Protein AF-A0A351GFR6-F1 (afdb_monomer_lite)

pLDDT: mean 78.94, std 19.72, range [22.06, 98.56]

Secondary structure (DSSP, 8-state):
--------------SS--------------------------------GGGGSS-S------HHHHHHHHHHHHHHHHHHHHTTPPPPHHHHHHHHHHHHH-HHHHHHHHHHHHHHTT-PPPPGGG--SGGGS----HHHHHHHSTTS-SSPPPP-TTHHHHHHHHHHHHHTTSEEEET--TT-TT-HHHHHHHHTT-EETTTTEE-HHHHHHHHHHHHHHHHHHHTSSP------TT-----TT-------TTTS-S---EETTTTHHHHHHHHHHHHHHHHHHHTTS-TT--PPPPHHHHHHHHHHHHHHHHHHHSEETTEE-EEEEE-TTS-EEEEE-HHHHHHHHHTHHHHHHHS-----PPBSSTTPPP-HHHHHH--SBSSSS-PPP--HHHHHHHHHHTT--EEE-HHHHHHHHHHHHHHHTT-S-TTSHHHHHTT-SHHHHHHHHHHHHHHHSS--HHHHHHHHHHHHHHHHHHHHHHHHHHHH-SSEEB--EEE-TTT--EEES-SSS-TTT-HHHHHHEE-SS-EEEESSSHHHHHHHHHHHHHHHHHHSTT-TTB-HHHHHHHHHHHHHHHHHHHHHHHHHHHTS-HHHHHHHHHHHHTT--TTSTTSPPPP---TTS-HHHHHHHHHTGGGHHHHHHHHHHHHHHHHHHHHHHHHHHTTSS-S--EEEE--EEEEEETTHHHHHHHHHTT-HHHHHHTTSS-S-TTBSSGGG--HHHHHHHHHHHHGGG-BTTB-THHHHHHHHHHHHHHT-HHHHHHHHHHHHTT--GGGHHHHHHHHHHHHHHHHHHTT-S--HHHHHHHHH-SS-S-HHHHHHHHHHHHHHHHHHHHS-HHHHHHHHHHHHHHHHHHHTT---EEE-TTS-EEE--EEEEEEEEEEEEEEEEETTEEEEEEEEEEEEEEETT--EEETTEEETTHHHHHHTTHHHHHHHHHHHHHHHTSHHHHHHHHHHTTT---EEEETTEEEEETTTHHHHHHHHHHHHHHHHHH--HHHHHHHHHHHHHHHHHHHTSS--TTPBPPHHHHHHHHHHH--EEETTEEE-HHHHHHHHHHS---SB-TTS-B----HHHHHHHHHHHHHHHHTT-BTTB--SS-BHHHHHHHHHHHHHHH-HHHHHHHHHHHHHHHHHHHHHHHHHHHHTTS----SEEE-

Foldseek 3Di:
DDDDDDDDDDDDDDPPDPDDDDDDDDDDDDDDDDDDDDDDDDDDDDDDDPVPPPDDDDDPDDPVVLVVLLVVLVVVVVVCVVVVHDRDPVSVVSVVVVCVVCVPVVVQVVLLVVQQVVPFQAFLVPFDLLNLLFQDQVVLVCPLCVPDDDPDDQDLLCLQVLLVLLLVCQLVVQWAFPPLAPPDPDFLVNVLCVVLVQADNVSSHGDSLLSSLLLLLLLLVCLCQFADDAQDDPPPQPPPPPDPVPDDDDDHPQFQDDTHKDFLQPCQQVSLQSSSLSSQLVVCVVVVHRSLPGDGDDSVSSLVSSSVSNVSSCQSPCDDPNHGAKDWDQDPQRIIIIGGTPSNNSSSVSSVSVSSSSVHDDFQAFRQDAQRDDDGPLPVVFDQEPAPLDDKPLCPLVVQLLSLQLRAWKAQALLLLLLLLQQLLCVSLVVDDQCDLSVLQLVLHPLQLLLLCLLQCLVPVHRDPVSNVVSVVVSVVSNSLSLSQNLLCLQRNPHIGGFGWHAYLFFRFIFTSGDSAGLQPDVSSVRRIFGPFFQKQWPPDPLNVLLVLLLLLQLLQQAFPPLQFWDSVLSNVRCVVCLVVLLVLLVLLVVQSVVDDSVLSNLQSVCSSSSPHSPPPPRRDRDHGDPPHDPVLSVVLSVCRNCSSLNNVSSNLSNQVVVQQVVLVVCVVVVNDVSIGMGTHRRKAKWFFQLQLQLLLCLLQLNPLQCQLLQLDDDAQTGSHPPPHHLLNQLLVLLLVLCVVFFVPDDDPLRVLLNVLSNVLSPPSVLSSVLLSVVSLPDDLVVSLSVSSSVLSSVVSVCVVVVNPDDSLVVSLVVCPPPHPCSSSVSSVRSSQSSVLSSCVSHDLLSLLVLLLLLLLLLLQQLLQHFQWFAALSRIINTQWHKAWLDKDWADWIWMDHPNDTDIDTSIHTDIDTGCQHWDQDPSDTAGSVSNNSSRRNNRSLNLLSQLSSQCSRDPNVVVQCVLQVNNFHWDDNSNMIMGRSSRSVSSQVSSLVSSSCSSLPDHSLVRSLVSSVVSVVSSCVVCPPPDQAAFDRCSSCVNVLLQLAWDQDPNDTASVSQLVSCVSNASDDQADPVSGGDPDDVLSVVLRVQLQVQLVVQPAHSVDGPPTDGNNNSVSNSVSSCVSRVSNVSSVVSCVSSSVSSVVSVVSSVVCVVVVNDDRRSGRHD

Structure (mmCIF, N/CA/C/O backbone):
data_AF-A0A351GFR6-F1
#
_entry.id   AF-A0A351GFR6-F1
#
loop_
_atom_site.group_PDB
_atom_site.id
_atom_site.type_symbol
_atom_site.label_atom_id
_atom_site.label_alt_id
_atom_site.label_comp_id
_atom_site.label_asym_id
_atom_site.label_entity_id
_atom_site.label_seq_id
_atom_site.pdbx_PDB_ins_code
_atom_site.Cartn_x
_atom_site.Cartn_y
_atom_site.Cartn_z
_atom_site.occupancy
_atom_site.B_iso_or_equiv
_atom_site.auth_seq_id
_atom_site.auth_comp_id
_atom_site.auth_asym_id
_atom_site.auth_atom_id
_atom_site.pdbx_PDB_model_num
ATOM 1 N N . MET A 1 1 ? 63.821 -20.731 13.788 1.00 27.03 1 MET A N 1
ATOM 2 C CA . MET A 1 1 ? 64.557 -21.777 14.529 1.00 27.03 1 MET A CA 1
ATOM 3 C C . MET A 1 1 ? 63.625 -22.366 15.574 1.00 27.03 1 MET A C 1
ATOM 5 O O . MET A 1 1 ? 63.010 -21.588 16.282 1.00 27.03 1 MET A O 1
ATOM 9 N N . ALA A 1 2 ? 63.488 -23.696 15.544 1.00 25.08 2 ALA A N 1
ATOM 10 C CA . ALA A 1 2 ? 63.310 -24.674 16.630 1.00 25.08 2 ALA A CA 1
ATOM 11 C C . ALA A 1 2 ? 62.844 -24.223 18.042 1.00 25.08 2 ALA A C 1
ATOM 13 O O . ALA A 1 2 ? 63.305 -23.197 18.513 1.00 25.08 2 ALA A O 1
ATOM 14 N N . VAL A 1 3 ? 62.082 -24.958 18.874 1.00 29.48 3 VAL A N 1
ATOM 15 C CA . VAL A 1 3 ? 61.573 -26.359 18.994 1.00 29.48 3 VAL A CA 1
ATOM 16 C C . VAL A 1 3 ? 60.769 -26.355 20.346 1.00 29.48 3 VAL A C 1
ATOM 18 O O . VAL A 1 3 ? 61.072 -25.521 21.193 1.00 29.48 3 VAL A O 1
ATOM 21 N N . ILE A 1 4 ? 59.660 -27.085 20.587 1.00 30.00 4 ILE A N 1
ATOM 22 C CA . ILE A 1 4 ? 59.556 -28.342 21.391 1.00 30.00 4 ILE A CA 1
ATOM 23 C C . ILE A 1 4 ? 58.067 -28.686 21.699 1.00 30.00 4 ILE A C 1
ATOM 25 O O . ILE A 1 4 ? 57.382 -27.853 22.276 1.00 30.00 4 ILE A O 1
ATOM 29 N N . ARG A 1 5 ? 57.674 -29.941 21.364 1.00 25.50 5 ARG A N 1
ATOM 30 C CA . ARG A 1 5 ? 56.804 -30.984 22.020 1.00 25.50 5 ARG A CA 1
ATOM 31 C C . ARG A 1 5 ? 55.472 -30.581 22.705 1.00 25.50 5 ARG A C 1
ATOM 33 O O . ARG A 1 5 ? 55.435 -29.613 23.435 1.00 25.50 5 ARG A O 1
ATOM 40 N N . GLY A 1 6 ? 54.374 -31.348 22.670 1.00 23.73 6 GLY A N 1
ATOM 41 C CA . GLY A 1 6 ? 54.068 -32.695 22.166 1.00 23.73 6 GLY A CA 1
ATOM 42 C C . GLY A 1 6 ? 52.903 -33.337 22.963 1.00 23.73 6 GLY A C 1
ATOM 43 O O . GLY A 1 6 ? 52.778 -33.070 24.152 1.00 23.73 6 GLY A O 1
ATOM 44 N N . ALA A 1 7 ? 52.156 -34.236 22.299 1.00 26.98 7 ALA A N 1
ATOM 45 C CA . ALA A 1 7 ? 51.243 -35.293 22.801 1.00 26.98 7 ALA A CA 1
ATOM 46 C C . ALA A 1 7 ? 49.712 -35.021 22.984 1.00 26.98 7 ALA A C 1
ATOM 48 O O . ALA A 1 7 ? 49.328 -33.898 23.295 1.00 26.98 7 ALA A O 1
ATOM 49 N N . PRO A 1 8 ? 48.842 -36.045 22.740 1.00 43.56 8 PRO A N 1
ATOM 50 C CA . PRO A 1 8 ? 47.523 -35.883 22.087 1.00 43.56 8 PRO A CA 1
ATOM 51 C C . PRO A 1 8 ? 46.312 -36.565 22.790 1.00 43.56 8 PRO A C 1
ATOM 53 O O . PRO A 1 8 ? 46.495 -37.432 23.642 1.00 43.56 8 PRO A O 1
ATOM 56 N N . SER A 1 9 ? 45.065 -36.281 22.362 1.00 26.84 9 SER A N 1
ATOM 57 C CA . SER A 1 9 ? 43.891 -37.128 22.687 1.00 26.84 9 SER A CA 1
ATOM 58 C C . SER A 1 9 ? 42.699 -37.011 21.707 1.00 26.84 9 SER A C 1
ATOM 60 O O . SER A 1 9 ? 42.141 -35.933 21.527 1.00 26.84 9 SER A O 1
ATOM 62 N N . THR A 1 10 ? 42.297 -38.180 21.180 1.00 27.56 10 THR A N 1
ATOM 63 C CA . THR A 1 10 ? 40.928 -38.703 20.901 1.00 27.56 10 THR A CA 1
ATOM 64 C C . THR A 1 10 ? 40.014 -37.972 19.905 1.00 27.56 10 THR A C 1
ATOM 66 O O . THR A 1 10 ? 39.461 -36.933 20.231 1.00 27.56 10 THR A O 1
ATOM 69 N N . THR A 1 11 ? 39.864 -38.396 18.644 1.00 27.16 11 THR A N 1
ATOM 70 C CA . THR A 1 11 ? 39.284 -39.632 18.044 1.00 27.16 11 THR A CA 1
ATOM 71 C C . THR A 1 11 ? 37.789 -39.516 17.736 1.00 27.16 11 THR A C 1
ATOM 73 O O . THR A 1 11 ? 36.912 -39.651 18.581 1.00 27.16 11 THR A O 1
ATOM 76 N N . GLN A 1 12 ? 37.563 -39.342 16.439 1.00 26.22 12 GLN A N 1
ATOM 77 C CA . GLN A 1 12 ? 36.360 -39.548 15.652 1.00 26.22 12 GLN A CA 1
ATOM 78 C C . GLN A 1 12 ? 36.134 -41.067 15.468 1.00 26.22 12 GLN A C 1
ATOM 80 O O . GLN A 1 12 ? 37.020 -41.730 14.929 1.00 26.22 12 GLN A O 1
ATOM 85 N N . LYS A 1 13 ? 34.982 -41.589 15.929 1.00 27.27 13 LYS A N 1
ATOM 86 C CA . LYS A 1 13 ? 34.211 -42.786 15.479 1.00 27.27 13 LYS A CA 1
ATOM 87 C C . LYS A 1 13 ? 33.577 -43.539 16.661 1.00 27.27 13 LYS A C 1
ATOM 89 O O . LYS A 1 13 ? 34.284 -44.264 17.348 1.00 27.27 13 LYS A O 1
ATOM 94 N N . ALA A 1 14 ? 32.251 -43.422 16.819 1.00 23.89 14 ALA A N 1
ATOM 95 C CA . ALA A 1 14 ? 31.359 -44.474 17.346 1.00 23.89 14 ALA A CA 1
ATOM 96 C C . ALA A 1 14 ? 29.872 -44.037 17.313 1.00 23.89 14 ALA A C 1
ATOM 98 O O . ALA A 1 14 ? 29.308 -43.707 18.349 1.00 23.89 14 ALA A O 1
ATOM 99 N N . VAL A 1 15 ? 29.227 -44.023 16.136 1.00 27.48 15 VAL A N 1
ATOM 100 C CA . VAL A 1 15 ? 27.745 -44.154 16.027 1.00 27.48 15 VAL A CA 1
ATOM 101 C C . VAL A 1 15 ? 27.334 -45.195 14.966 1.00 27.48 15 VAL A C 1
ATOM 103 O O . VAL A 1 15 ? 26.169 -45.559 14.867 1.00 27.48 15 VAL A O 1
ATOM 106 N N . GLU A 1 16 ? 28.280 -45.808 14.251 1.00 27.47 16 GLU A N 1
ATOM 107 C CA . GLU A 1 16 ? 28.003 -47.011 13.458 1.00 27.47 16 GLU A CA 1
ATOM 108 C C . GLU A 1 16 ? 28.519 -48.264 14.178 1.00 27.47 16 GLU A C 1
ATOM 110 O O . GLU A 1 16 ? 29.690 -48.333 14.552 1.00 27.47 16 GLU A O 1
ATOM 115 N N . LYS A 1 17 ? 27.615 -49.245 14.309 1.00 27.80 17 LYS A N 1
ATOM 116 C CA . LYS A 1 17 ? 27.708 -50.580 14.934 1.00 27.80 17 LYS A CA 1
ATOM 117 C C . LYS A 1 17 ? 27.419 -50.695 16.439 1.00 27.80 17 LYS A C 1
ATOM 119 O O . LYS A 1 17 ? 28.278 -51.038 17.244 1.00 27.80 17 LYS A O 1
ATOM 124 N N . LEU A 1 18 ? 26.125 -50.629 16.762 1.00 25.00 18 LEU A N 1
ATOM 125 C CA . LEU A 1 18 ? 25.476 -51.658 17.585 1.00 25.00 18 LEU A CA 1
ATOM 126 C C . LEU A 1 18 ? 24.617 -52.536 16.666 1.00 25.00 18 LEU A C 1
ATOM 128 O O . LEU A 1 18 ? 23.409 -52.367 16.573 1.00 25.00 18 LEU A O 1
ATOM 132 N N . GLN A 1 19 ? 25.266 -53.447 15.948 1.00 31.72 19 GLN A N 1
ATOM 133 C CA . GLN A 1 19 ? 24.659 -54.682 15.453 1.00 31.72 19 GLN A CA 1
ATOM 134 C C . GLN A 1 19 ? 25.804 -55.641 15.123 1.00 31.72 19 GLN A C 1
ATOM 136 O O . GLN A 1 19 ? 26.537 -55.396 14.170 1.00 31.72 19 GLN A O 1
ATOM 141 N N . GLU A 1 20 ? 25.981 -56.683 15.942 1.00 28.08 20 GLU A N 1
ATOM 142 C CA . GLU A 1 20 ? 26.493 -57.999 15.521 1.00 28.08 20 GLU A CA 1
ATOM 143 C C . GLU A 1 20 ? 26.429 -59.024 16.673 1.00 28.08 20 GLU A C 1
ATOM 145 O O . GLU A 1 20 ? 27.204 -58.995 17.625 1.00 28.08 20 GLU A O 1
ATOM 150 N N . SER A 1 21 ? 25.453 -59.928 16.590 1.00 26.17 21 SER A N 1
ATOM 151 C CA . SER A 1 21 ? 25.575 -61.401 16.668 1.00 26.17 21 SER A CA 1
ATOM 152 C C . SER A 1 21 ? 24.140 -61.941 16.516 1.00 26.17 21 SER A C 1
ATOM 154 O O . SER A 1 21 ? 23.238 -61.445 17.178 1.00 26.17 21 SER A O 1
ATOM 156 N N . MET A 1 22 ? 23.784 -62.841 15.596 1.00 24.22 22 MET A N 1
ATOM 157 C CA . MET A 1 22 ? 24.448 -64.042 15.064 1.00 24.22 22 MET A CA 1
ATOM 158 C C . MET A 1 22 ? 24.061 -64.212 13.559 1.00 24.22 22 MET A C 1
ATOM 160 O O . MET A 1 22 ? 22.917 -63.938 13.218 1.00 24.22 22 MET A O 1
ATOM 164 N N . VAL A 1 23 ? 24.996 -64.388 12.600 1.00 29.25 23 VAL A N 1
ATOM 165 C CA . VAL A 1 23 ? 25.495 -65.668 11.996 1.00 29.25 23 VAL A CA 1
ATOM 166 C C . VAL A 1 23 ? 24.355 -66.455 11.292 1.00 29.25 23 VAL A C 1
ATOM 168 O O . VAL A 1 23 ? 23.373 -66.752 11.954 1.00 29.25 23 VAL A O 1
ATOM 171 N N . THR A 1 24 ? 24.315 -66.794 9.985 1.00 28.41 24 THR A N 1
ATOM 172 C CA . THR A 1 24 ? 25.293 -67.347 8.995 1.00 28.41 24 THR A CA 1
ATOM 173 C C . THR A 1 24 ? 24.671 -67.276 7.570 1.00 28.41 24 THR A C 1
ATOM 175 O O . THR A 1 24 ? 23.469 -67.470 7.451 1.00 28.41 24 THR A O 1
ATOM 178 N N . ALA A 1 25 ? 25.399 -66.856 6.522 1.00 26.16 25 ALA A N 1
ATOM 179 C CA . ALA A 1 25 ? 26.041 -67.650 5.439 1.00 26.16 25 ALA A CA 1
ATOM 180 C C . ALA A 1 25 ? 25.144 -68.127 4.250 1.00 26.16 25 ALA A C 1
ATOM 182 O O . ALA A 1 25 ? 24.089 -68.714 4.444 1.00 26.16 25 ALA A O 1
ATOM 183 N N . ALA A 1 26 ? 25.630 -67.838 3.030 1.00 23.92 26 ALA A N 1
ATOM 184 C CA . ALA A 1 26 ? 25.068 -67.986 1.663 1.00 23.92 26 ALA A CA 1
ATOM 185 C C . ALA A 1 26 ? 25.191 -69.436 1.083 1.00 23.92 26 ALA A C 1
ATOM 187 O O . ALA A 1 26 ? 25.489 -70.312 1.898 1.00 23.92 26 ALA A O 1
ATOM 188 N N . PRO A 1 27 ? 25.124 -69.759 -0.250 1.00 42.38 27 PRO A N 1
ATOM 189 C CA . PRO A 1 27 ? 24.744 -69.017 -1.485 1.00 42.38 27 PRO A CA 1
ATOM 190 C C . PRO A 1 27 ? 23.954 -69.818 -2.589 1.00 42.38 27 PRO A C 1
ATOM 192 O O . PRO A 1 27 ? 23.803 -71.029 -2.516 1.00 42.38 27 PRO A O 1
ATOM 195 N N . GLU A 1 28 ? 23.509 -69.076 -3.622 1.00 29.95 28 GLU A N 1
ATOM 196 C CA . GLU A 1 28 ? 23.432 -69.329 -5.094 1.00 29.95 28 GLU A CA 1
ATOM 197 C C . GLU A 1 28 ? 22.852 -70.605 -5.783 1.00 29.95 28 GLU A C 1
ATOM 199 O O . GLU A 1 28 ? 23.118 -71.744 -5.415 1.00 29.95 28 GLU A O 1
ATOM 204 N N . VAL A 1 29 ? 22.226 -70.322 -6.950 1.00 25.80 29 VAL A N 1
ATOM 205 C CA . VAL A 1 29 ? 22.269 -70.988 -8.288 1.00 25.80 29 VAL A CA 1
ATOM 206 C C . VAL A 1 29 ? 20.896 -71.416 -8.870 1.00 25.80 29 VAL A C 1
ATOM 208 O O . VAL A 1 29 ? 20.263 -72.362 -8.414 1.00 25.80 29 VAL A O 1
ATOM 211 N N . ASP A 1 30 ? 20.491 -70.719 -9.941 1.00 33.97 30 ASP A N 1
ATOM 212 C CA . ASP A 1 30 ? 19.485 -71.044 -10.988 1.00 33.97 30 ASP A CA 1
ATOM 213 C C . ASP A 1 30 ? 20.115 -72.049 -11.992 1.00 33.97 30 ASP A C 1
ATOM 215 O O . ASP A 1 30 ? 21.321 -71.873 -12.210 1.00 33.97 30 ASP A O 1
ATOM 219 N N . PRO A 1 31 ? 19.455 -73.065 -12.634 1.00 41.97 31 PRO A N 1
ATOM 220 C CA . PRO A 1 31 ? 18.344 -72.881 -13.598 1.00 41.97 31 PRO A CA 1
ATOM 221 C C . PRO A 1 31 ? 17.389 -74.084 -13.891 1.00 41.97 31 PRO A C 1
ATOM 223 O O . PRO A 1 31 ? 17.652 -75.227 -13.529 1.00 41.97 31 PRO A O 1
ATOM 226 N N . ASN A 1 32 ? 16.340 -73.813 -14.692 1.00 26.28 32 ASN A N 1
ATOM 227 C CA . ASN A 1 32 ? 15.606 -74.698 -15.638 1.00 26.28 32 ASN A CA 1
ATOM 228 C C . ASN A 1 32 ? 14.203 -75.303 -15.318 1.00 26.28 32 ASN A C 1
ATOM 230 O O . ASN A 1 32 ? 14.034 -76.160 -14.459 1.00 26.28 32 ASN A O 1
ATOM 234 N N . MET A 1 33 ? 13.281 -74.992 -16.258 1.00 25.39 33 MET A N 1
ATOM 235 C CA . MET A 1 33 ? 12.334 -75.885 -16.985 1.00 25.39 33 MET A CA 1
ATOM 236 C C . MET A 1 33 ? 10.854 -76.075 -16.553 1.00 25.39 33 MET A C 1
ATOM 238 O O . MET A 1 33 ? 10.482 -77.001 -15.852 1.00 25.39 33 MET A O 1
ATOM 242 N N . VAL A 1 34 ? 9.989 -75.197 -17.086 1.00 29.09 34 VAL A N 1
ATOM 243 C CA . VAL A 1 34 ? 8.889 -75.375 -18.086 1.00 29.09 34 VAL A CA 1
ATOM 244 C C . VAL A 1 34 ? 8.252 -76.776 -18.383 1.00 29.09 34 VAL A C 1
ATOM 246 O O . VAL A 1 34 ? 8.941 -77.669 -18.862 1.00 29.09 34 VAL A O 1
ATOM 249 N N . GLN A 1 35 ? 6.889 -76.801 -18.352 1.00 29.53 35 GLN A N 1
ATOM 250 C CA . GLN A 1 35 ? 5.867 -77.611 -19.111 1.00 29.53 35 GLN A CA 1
ATOM 251 C C . GLN A 1 35 ? 5.621 -79.103 -18.738 1.00 29.53 35 GLN A C 1
ATOM 253 O O . GLN A 1 35 ? 6.546 -79.770 -18.317 1.00 29.53 35 GLN A O 1
ATOM 258 N N . GLN A 1 36 ? 4.436 -79.752 -18.864 1.00 26.22 36 GLN A N 1
ATOM 259 C CA . GLN A 1 36 ? 3.236 -79.644 -19.742 1.00 26.22 36 GLN A CA 1
ATOM 260 C C . GLN A 1 36 ? 2.072 -80.559 -19.196 1.00 26.22 36 GLN A C 1
ATOM 262 O O . GLN A 1 36 ? 2.372 -81.584 -18.600 1.00 26.22 36 GLN A O 1
ATOM 267 N N . LYS A 1 37 ? 0.777 -80.156 -19.241 1.00 26.39 37 LYS A N 1
ATOM 268 C CA . LYS A 1 37 ? -0.400 -80.609 -20.075 1.00 26.39 37 LYS A CA 1
ATOM 269 C C . LYS A 1 37 ? -1.158 -81.951 -19.806 1.00 26.39 37 LYS A C 1
ATOM 271 O O . LYS A 1 37 ? -0.556 -83.013 -19.826 1.00 26.39 37 LYS A O 1
ATOM 276 N N . GLY A 1 38 ? -2.511 -81.847 -19.837 1.00 23.92 38 GLY A N 1
ATOM 277 C CA . GLY A 1 38 ? -3.537 -82.844 -20.283 1.00 23.92 38 GLY A CA 1
ATOM 278 C C . GLY A 1 38 ? -4.351 -83.532 -19.161 1.00 23.92 38 GLY A C 1
ATOM 279 O O . GLY A 1 38 ? -3.767 -83.830 -18.133 1.00 23.92 38 GLY A O 1
ATOM 280 N N . GLU A 1 39 ? -5.656 -83.864 -19.216 1.00 25.02 39 GLU A N 1
ATOM 281 C CA . GLU A 1 39 ? -6.816 -83.676 -20.121 1.00 25.02 39 GLU A CA 1
ATOM 282 C C . GLU A 1 39 ? -8.117 -84.155 -19.372 1.00 25.02 39 GLU A C 1
ATOM 284 O O . GLU A 1 39 ? -8.023 -84.752 -18.305 1.00 25.02 39 GLU A O 1
ATOM 289 N N . ALA A 1 40 ? -9.309 -83.841 -19.911 1.00 25.73 40 ALA A N 1
ATOM 290 C CA . ALA A 1 40 ? -10.713 -83.842 -19.394 1.00 25.73 40 ALA A CA 1
ATOM 291 C C . ALA A 1 40 ? -11.409 -85.216 -19.068 1.00 25.73 40 ALA A C 1
ATOM 293 O O . ALA A 1 40 ? -10.750 -86.241 -19.208 1.00 25.73 40 ALA A O 1
ATOM 294 N N . PRO A 1 41 ? -12.763 -85.350 -18.874 1.00 39.22 41 PRO A N 1
ATOM 295 C CA . PRO A 1 41 ? -13.824 -84.611 -18.122 1.00 39.22 41 PRO A CA 1
ATOM 296 C C . PRO A 1 41 ? -14.746 -85.523 -17.224 1.00 39.22 41 PRO A C 1
ATOM 298 O O . PRO A 1 41 ? -14.640 -86.742 -17.284 1.00 39.22 41 PRO A O 1
ATOM 301 N N . VAL A 1 42 ? -15.707 -84.936 -16.462 1.00 27.62 42 VAL A N 1
ATOM 302 C CA . VAL A 1 42 ? -17.164 -85.300 -16.285 1.00 27.62 42 VAL A CA 1
ATOM 303 C C . VAL A 1 42 ? -17.750 -84.770 -14.939 1.00 27.62 42 VAL A C 1
ATOM 305 O O . VAL A 1 42 ? -17.106 -84.813 -13.899 1.00 27.62 42 VAL A O 1
ATOM 308 N N . SER A 1 43 ? -18.981 -84.235 -15.000 1.00 29.77 43 SER A N 1
ATOM 309 C CA . SER A 1 43 ? -19.835 -83.582 -13.964 1.00 29.77 43 SER A CA 1
ATOM 310 C C . SER A 1 43 ? -20.787 -84.562 -13.224 1.00 29.77 43 SER A C 1
ATOM 312 O O . SER A 1 43 ? -20.850 -85.704 -13.677 1.00 29.77 43 SER A O 1
ATOM 314 N N . PRO A 1 44 ? -21.627 -84.172 -12.217 1.00 41.88 44 PRO A N 1
ATOM 315 C CA . PRO A 1 44 ? -21.927 -82.827 -11.664 1.00 41.88 44 PRO A CA 1
ATOM 316 C C . PRO A 1 44 ? -21.951 -82.722 -10.098 1.00 41.88 44 PRO A C 1
ATOM 318 O O . PRO A 1 44 ? -21.869 -83.725 -9.401 1.00 41.88 44 PRO A O 1
ATOM 321 N N . ILE A 1 45 ? -22.231 -81.505 -9.582 1.00 30.81 45 ILE A N 1
ATOM 322 C CA . ILE A 1 45 ? -22.898 -81.137 -8.291 1.00 30.81 45 ILE A CA 1
ATOM 323 C C . ILE A 1 45 ? -22.043 -80.429 -7.195 1.00 30.81 45 ILE A C 1
ATOM 325 O O . ILE A 1 45 ? -21.135 -80.995 -6.604 1.00 30.81 45 ILE A O 1
ATOM 329 N N . SER A 1 46 ? -22.473 -79.182 -6.910 1.00 32.50 46 SER A N 1
ATOM 330 C CA . SER A 1 46 ? -22.342 -78.302 -5.720 1.00 32.50 46 SER A CA 1
ATOM 331 C C . SER A 1 46 ? -20.963 -77.945 -5.124 1.00 32.50 46 SER A C 1
ATOM 333 O O . SER A 1 46 ? -20.384 -78.720 -4.372 1.00 32.50 46 SER A O 1
ATOM 335 N N . GLY A 1 47 ? -20.545 -76.683 -5.311 1.00 29.14 47 GLY A N 1
ATOM 336 C CA . GLY A 1 47 ? -19.477 -75.989 -4.570 1.00 29.14 47 GLY A CA 1
ATOM 337 C C . GLY A 1 47 ? -19.562 -74.469 -4.797 1.00 29.14 47 GLY A C 1
ATOM 338 O O . GLY A 1 47 ? -19.926 -74.041 -5.891 1.00 29.14 47 GLY A O 1
ATOM 339 N N . SER A 1 48 ? -19.349 -73.664 -3.750 1.00 31.52 48 SER A N 1
ATOM 340 C CA . SER A 1 48 ? -19.655 -72.225 -3.680 1.00 31.52 48 SER A CA 1
ATOM 341 C C . SER A 1 48 ? -18.574 -71.312 -4.289 1.00 31.52 48 SER A C 1
ATOM 343 O O . SER A 1 48 ? -17.470 -71.731 -4.611 1.00 31.52 48 SER A O 1
ATOM 345 N N . ILE A 1 49 ? -18.919 -70.028 -4.441 1.00 31.28 49 ILE A N 1
ATOM 346 C CA . ILE A 1 49 ? -18.206 -68.945 -5.154 1.00 31.28 49 ILE A CA 1
ATOM 347 C C . ILE A 1 49 ? -16.754 -68.644 -4.696 1.00 31.28 49 ILE A C 1
ATOM 349 O O . ILE A 1 49 ? -16.057 -67.897 -5.383 1.00 31.28 49 ILE A O 1
ATOM 353 N N . PHE A 1 50 ? -16.255 -69.239 -3.607 1.00 34.28 50 PHE A N 1
ATOM 354 C CA . PHE A 1 50 ? -14.931 -68.921 -3.043 1.00 34.28 50 PHE A CA 1
ATOM 355 C C . PHE A 1 50 ? -13.723 -69.380 -3.882 1.00 34.28 50 PHE A C 1
ATOM 357 O O . PHE A 1 50 ? -12.621 -68.888 -3.658 1.00 34.28 50 PHE A O 1
ATOM 364 N N . ASP A 1 51 ? -13.915 -70.201 -4.917 1.00 35.19 51 ASP A N 1
ATOM 365 C CA . ASP A 1 51 ? -12.806 -70.670 -5.764 1.00 35.19 51 ASP A CA 1
ATOM 366 C C . ASP A 1 51 ? -12.481 -69.742 -6.959 1.00 35.19 51 ASP A C 1
ATOM 368 O O . ASP A 1 51 ? -11.576 -70.030 -7.741 1.00 35.19 51 ASP A O 1
ATOM 372 N N . ARG A 1 52 ? -13.177 -68.600 -7.121 1.00 31.02 52 ARG A N 1
ATOM 373 C CA . ARG A 1 52 ? -12.963 -67.654 -8.246 1.00 31.02 52 ARG A CA 1
ATOM 374 C C . ARG A 1 52 ? -12.043 -66.453 -7.970 1.00 31.02 52 ARG A C 1
ATOM 376 O O . ARG A 1 52 ? -11.847 -65.657 -8.882 1.00 31.02 52 ARG A O 1
ATOM 383 N N . ILE A 1 53 ? -11.446 -66.312 -6.783 1.00 32.97 53 ILE A N 1
ATOM 384 C CA . ILE A 1 53 ? -10.573 -65.153 -6.467 1.00 32.97 53 ILE A CA 1
ATOM 385 C C . ILE A 1 53 ? -9.067 -65.434 -6.683 1.00 32.97 53 ILE A C 1
ATOM 387 O O . ILE A 1 53 ? -8.275 -64.503 -6.772 1.00 32.97 53 ILE A O 1
ATOM 391 N N . ALA A 1 54 ? -8.631 -66.682 -6.871 1.00 32.88 54 ALA A N 1
ATOM 392 C CA . ALA A 1 54 ? -7.196 -67.011 -6.850 1.00 32.88 54 ALA A CA 1
ATOM 393 C C . ALA A 1 54 ? -6.445 -66.972 -8.206 1.00 32.88 54 ALA A C 1
ATOM 395 O O . ALA A 1 54 ? -5.368 -67.556 -8.308 1.00 32.88 54 ALA A O 1
ATOM 396 N N . ALA A 1 55 ? -6.950 -66.305 -9.254 1.00 33.75 55 ALA A N 1
ATOM 397 C CA . ALA A 1 55 ? -6.212 -66.202 -10.523 1.00 33.75 55 ALA A CA 1
ATOM 398 C C . ALA A 1 55 ? -6.518 -64.929 -11.338 1.00 33.75 55 ALA A C 1
ATOM 400 O O . ALA A 1 55 ? -7.142 -65.000 -12.394 1.00 33.75 55 ALA A O 1
ATOM 401 N N . GLN A 1 56 ? -6.022 -63.771 -10.888 1.00 30.92 56 GLN A N 1
ATOM 402 C CA . GLN A 1 56 ? -5.674 -62.638 -11.762 1.00 30.92 56 GLN A CA 1
ATOM 403 C C . GLN A 1 56 ? -4.378 -61.969 -11.257 1.00 30.92 56 GLN A C 1
ATOM 405 O O . GLN A 1 56 ? -4.137 -61.972 -10.049 1.00 30.92 56 GLN A O 1
ATOM 410 N N . PRO A 1 57 ? -3.514 -61.437 -12.145 1.00 29.45 57 PRO A N 1
ATOM 411 C CA . PRO A 1 57 ? -2.273 -60.788 -11.740 1.00 29.45 57 PRO A CA 1
ATOM 412 C C . PRO A 1 57 ? -2.568 -59.469 -11.023 1.00 29.45 57 PRO A C 1
ATOM 414 O O . PRO A 1 57 ? -3.429 -58.703 -11.452 1.00 29.45 57 PRO A O 1
ATOM 417 N N . VAL A 1 58 ? -1.814 -59.199 -9.958 1.00 28.52 58 VAL A N 1
ATOM 418 C CA . VAL A 1 58 ? -1.768 -57.903 -9.276 1.00 28.52 58 VAL A CA 1
ATOM 419 C C . VAL A 1 58 ? -1.359 -56.835 -10.293 1.00 28.52 58 VAL A C 1
ATOM 421 O O . VAL A 1 58 ? -0.216 -56.803 -10.744 1.00 28.52 58 VAL A O 1
ATOM 424 N N . VAL A 1 59 ? -2.306 -55.978 -10.671 1.00 32.44 59 VAL A N 1
ATOM 425 C CA . VAL A 1 59 ? -2.015 -54.676 -11.276 1.00 32.44 59 VAL A CA 1
ATOM 426 C C . VAL A 1 59 ? -1.714 -53.735 -10.115 1.00 32.44 59 VAL A C 1
ATOM 428 O O . VAL A 1 59 ? -2.520 -53.639 -9.191 1.00 32.44 59 VAL A O 1
ATOM 431 N N . GLU A 1 60 ? -0.566 -53.057 -10.139 1.00 35.53 60 GLU A N 1
ATOM 432 C CA . GLU A 1 60 ? -0.301 -51.915 -9.259 1.00 35.53 60 GLU A CA 1
ATOM 433 C C . GLU A 1 60 ? -1.401 -50.865 -9.469 1.00 35.53 60 GLU A C 1
ATOM 435 O O . GLU A 1 60 ? -1.401 -50.106 -10.437 1.00 35.53 60 GLU A O 1
ATOM 440 N N . THR A 1 61 ? -2.393 -50.847 -8.583 1.00 34.88 61 THR A N 1
ATOM 441 C CA . THR A 1 61 ? -3.386 -49.777 -8.517 1.00 34.88 61 THR A CA 1
ATOM 442 C C . THR A 1 61 ? -2.713 -48.533 -7.955 1.00 34.88 61 THR A C 1
ATOM 444 O O . THR A 1 61 ? -2.268 -48.532 -6.806 1.00 34.88 61 THR A O 1
ATOM 447 N N . SER A 1 62 ? -2.641 -47.471 -8.759 1.00 40.97 62 SER A N 1
ATOM 448 C CA . SER A 1 62 ? -2.267 -46.137 -8.289 1.00 40.97 62 SER A CA 1
ATOM 449 C C . SER A 1 62 ? -3.200 -45.694 -7.153 1.00 40.97 62 SER A C 1
ATOM 451 O O . SER A 1 62 ? -4.379 -46.055 -7.133 1.00 40.97 62 SER A O 1
ATOM 453 N N . GLN A 1 63 ? -2.690 -44.886 -6.215 1.00 44.50 63 GLN A N 1
ATOM 454 C CA . GLN A 1 63 ? -3.489 -44.292 -5.128 1.00 44.50 63 GLN A CA 1
ATOM 455 C C . GLN A 1 63 ? -4.764 -43.594 -5.638 1.00 44.50 63 GLN A C 1
ATOM 457 O O . GLN A 1 63 ? -5.782 -43.614 -4.952 1.00 44.50 63 GLN A O 1
ATOM 462 N N . ASP A 1 64 ? -4.743 -43.065 -6.863 1.00 38.44 64 ASP A N 1
ATOM 463 C CA . ASP A 1 64 ? -5.888 -42.405 -7.497 1.00 38.44 64 ASP A CA 1
ATOM 464 C C . ASP A 1 64 ? -7.081 -43.346 -7.758 1.00 38.44 64 ASP A C 1
ATOM 466 O O . ASP A 1 64 ? -8.229 -42.916 -7.658 1.00 38.44 64 ASP A O 1
ATOM 470 N N . ASN A 1 65 ? -6.846 -44.634 -8.040 1.00 40.81 65 ASN A N 1
ATOM 471 C CA . ASN A 1 65 ? -7.928 -45.608 -8.254 1.00 40.81 65 ASN A CA 1
ATOM 472 C C . ASN A 1 65 ? -8.619 -46.018 -6.944 1.00 40.81 65 ASN A C 1
ATOM 474 O O . ASN A 1 65 ? -9.816 -46.304 -6.944 1.00 40.81 65 ASN A O 1
ATOM 478 N N . ILE A 1 66 ? -7.882 -46.019 -5.829 1.00 43.75 66 ILE A N 1
ATOM 479 C CA . ILE A 1 66 ? -8.435 -46.274 -4.492 1.00 43.75 66 ILE A CA 1
ATOM 480 C C . ILE A 1 66 ? -9.256 -45.055 -4.040 1.00 43.75 66 ILE A C 1
ATOM 482 O O . ILE A 1 66 ? -10.393 -45.219 -3.600 1.00 43.75 66 ILE A O 1
ATOM 486 N N . GLU A 1 67 ? -8.747 -43.832 -4.261 1.00 44.06 67 GLU A N 1
ATOM 487 C CA . GLU A 1 67 ? -9.463 -42.584 -3.944 1.00 44.06 67 GLU A CA 1
ATOM 488 C C . GLU A 1 67 ? -10.770 -42.437 -4.765 1.00 44.06 67 GLU A C 1
ATOM 490 O O . GLU A 1 67 ? -11.793 -42.029 -4.214 1.00 44.06 67 GLU A O 1
ATOM 495 N N . GLN A 1 68 ? -10.789 -42.817 -6.054 1.00 47.72 68 GLN A N 1
ATOM 496 C CA . GLN A 1 68 ? -12.011 -42.787 -6.881 1.00 47.72 68 GLN A CA 1
ATOM 497 C C . GLN A 1 68 ? -13.060 -43.823 -6.455 1.00 47.72 68 GLN A C 1
ATOM 499 O O . GLN A 1 68 ? -14.260 -43.537 -6.491 1.00 47.72 68 GLN A O 1
ATOM 504 N N . GLN A 1 69 ? -12.628 -45.012 -6.027 1.00 44.72 69 GLN A N 1
ATOM 505 C CA . GLN A 1 69 ? -13.540 -46.022 -5.491 1.00 44.72 69 GLN A CA 1
ATOM 506 C C . GLN A 1 69 ? -14.124 -45.580 -4.148 1.00 44.72 69 GLN A C 1
ATOM 508 O O . GLN A 1 69 ? -15.340 -45.625 -3.990 1.00 44.72 69 GLN A O 1
ATOM 513 N N . ALA A 1 70 ? -13.317 -45.066 -3.216 1.00 46.47 70 ALA A N 1
ATOM 514 C CA . ALA A 1 70 ? -13.807 -44.558 -1.930 1.00 46.47 70 ALA A CA 1
ATOM 515 C C . ALA A 1 70 ? -14.835 -43.420 -2.095 1.00 46.47 70 ALA A C 1
ATOM 517 O O . ALA A 1 70 ? -15.818 -43.340 -1.354 1.00 46.47 70 ALA A O 1
ATOM 518 N N . GLU A 1 71 ? -14.651 -42.571 -3.108 1.00 49.91 71 GLU A N 1
ATOM 519 C CA . GLU A 1 71 ? -15.562 -41.478 -3.440 1.00 49.91 71 GLU A CA 1
ATOM 520 C C . GLU A 1 71 ? -16.905 -41.970 -4.009 1.00 49.91 71 GLU A C 1
ATOM 522 O O . GLU A 1 71 ? -17.962 -41.559 -3.523 1.00 49.91 71 GLU A O 1
ATOM 527 N N . GLN A 1 72 ? -16.885 -42.910 -4.963 1.00 51.97 72 GLN A N 1
ATOM 528 C CA . GLN A 1 72 ? -18.108 -43.545 -5.477 1.00 51.97 72 GLN A CA 1
ATOM 529 C C . GLN A 1 72 ? -18.866 -44.304 -4.381 1.00 51.97 72 GLN A C 1
ATOM 531 O O . GLN A 1 72 ? -20.098 -44.287 -4.347 1.00 51.97 72 GLN A O 1
ATOM 536 N N . VAL A 1 73 ? -18.141 -44.941 -3.460 1.00 49.00 73 VAL A N 1
ATOM 537 C CA . VAL A 1 73 ? -18.721 -45.634 -2.306 1.00 49.00 73 VAL A CA 1
ATOM 538 C C . VAL A 1 73 ? -19.361 -44.636 -1.336 1.00 49.00 73 VAL A C 1
ATOM 540 O O . VAL A 1 73 ? -20.488 -44.858 -0.897 1.00 49.00 73 VAL A O 1
ATOM 543 N N . GLY A 1 74 ? -18.716 -43.498 -1.060 1.00 50.12 74 GLY A N 1
ATOM 544 C CA . GLY A 1 74 ? -19.281 -42.428 -0.231 1.00 50.12 74 GLY A CA 1
ATOM 545 C C . GLY A 1 74 ? -20.584 -41.845 -0.793 1.00 50.12 74 GLY A C 1
ATOM 546 O O . GLY A 1 74 ? -21.540 -41.628 -0.043 1.00 50.12 74 GLY A O 1
ATOM 547 N N . GLU A 1 75 ? -20.662 -41.657 -2.112 1.00 51.25 75 GLU A N 1
ATOM 548 C CA . GLU A 1 75 ? -21.886 -41.205 -2.785 1.00 51.25 75 GLU A CA 1
ATOM 549 C C . GLU A 1 75 ? -23.001 -42.260 -2.743 1.00 51.25 75 GLU A C 1
ATOM 551 O O . GLU A 1 75 ? -24.158 -41.922 -2.484 1.00 51.25 75 GLU A O 1
ATOM 556 N N . GLN A 1 76 ? -22.673 -43.542 -2.930 1.00 48.81 76 GLN A N 1
ATOM 557 C CA . GLN A 1 76 ? -23.643 -44.639 -2.833 1.00 48.81 76 GLN A CA 1
ATOM 558 C C . GLN A 1 76 ? -24.183 -44.819 -1.408 1.00 48.81 76 GLN A C 1
ATOM 560 O O . GLN A 1 76 ? -25.376 -45.065 -1.239 1.00 48.81 76 GLN A O 1
ATOM 565 N N . VAL A 1 77 ? -23.346 -44.632 -0.381 1.00 49.12 77 VAL A N 1
ATOM 566 C CA . VAL A 1 77 ? -23.762 -44.659 1.031 1.00 49.12 77 VAL A CA 1
ATOM 567 C C . VAL A 1 77 ? -24.712 -43.502 1.342 1.00 49.12 77 VAL A C 1
ATOM 569 O O . VAL A 1 77 ? -25.752 -43.720 1.959 1.00 49.12 77 VAL A O 1
ATOM 572 N N . GLN A 1 78 ? -24.413 -42.284 0.880 1.00 47.38 78 GLN A N 1
ATOM 573 C CA . GLN A 1 78 ? -25.315 -41.140 1.060 1.00 47.38 78 GLN A CA 1
ATOM 574 C C . GLN A 1 78 ? -26.651 -41.336 0.339 1.00 47.38 78 GLN A C 1
ATOM 576 O O . GLN A 1 78 ? -27.697 -40.994 0.893 1.00 47.38 78 GLN A O 1
ATOM 581 N N . ARG A 1 79 ? -26.633 -41.924 -0.862 1.00 46.41 79 ARG A N 1
ATOM 582 C CA . ARG A 1 79 ? -27.846 -42.213 -1.632 1.00 46.41 79 ARG A CA 1
ATOM 583 C C . ARG A 1 79 ? -28.692 -43.303 -0.957 1.00 46.41 79 ARG A C 1
ATOM 585 O O . ARG A 1 79 ? -29.884 -43.103 -0.762 1.00 46.41 79 ARG A O 1
ATOM 592 N N . ALA A 1 80 ? -28.069 -44.376 -0.468 1.00 46.81 80 ALA A N 1
ATOM 593 C CA . ALA A 1 80 ? -28.747 -45.438 0.278 1.00 46.81 80 ALA A CA 1
ATOM 594 C C . ALA A 1 80 ? -29.346 -44.951 1.612 1.00 46.81 80 ALA A C 1
ATOM 596 O O . ALA A 1 80 ? -30.459 -45.342 1.959 1.00 46.81 80 ALA A O 1
ATOM 597 N N . VAL A 1 81 ? -28.657 -44.056 2.334 1.00 45.06 81 VAL A N 1
ATOM 598 C CA . VAL A 1 81 ? -29.173 -43.431 3.567 1.00 45.06 81 VAL A CA 1
ATOM 599 C C . VAL A 1 81 ? -30.344 -42.490 3.271 1.00 45.06 81 VAL A C 1
ATOM 601 O O . VAL A 1 81 ? -31.332 -42.506 4.002 1.00 45.06 81 VAL A O 1
ATOM 604 N N . ALA A 1 82 ? -30.269 -41.705 2.193 1.00 41.34 82 ALA A N 1
ATOM 605 C CA . ALA A 1 82 ? -31.363 -40.834 1.762 1.00 41.34 82 ALA A CA 1
ATOM 606 C C . ALA A 1 82 ? -32.601 -41.622 1.287 1.00 41.34 82 ALA A C 1
ATOM 608 O O . ALA A 1 82 ? -33.726 -41.154 1.447 1.00 41.34 82 ALA A O 1
ATOM 609 N N . GLU A 1 83 ? -32.400 -42.825 0.745 1.00 48.62 83 GLU A N 1
ATOM 610 C CA . GLU A 1 83 ? -33.452 -43.711 0.230 1.00 48.62 83 GLU A CA 1
ATOM 611 C C . GLU A 1 83 ? -33.922 -44.772 1.250 1.00 48.62 83 GLU A C 1
ATOM 613 O O . GLU A 1 83 ? -34.809 -45.569 0.948 1.00 48.62 83 GLU A O 1
ATOM 618 N N . GLY A 1 84 ? -33.349 -44.806 2.461 1.00 36.44 84 GLY A N 1
ATOM 619 C CA . GLY A 1 84 ? -33.703 -45.769 3.514 1.00 36.44 84 GLY A CA 1
ATOM 620 C C . GLY A 1 84 ? -33.315 -47.227 3.220 1.00 36.44 84 GLY A C 1
ATOM 621 O O . GLY A 1 84 ? -33.874 -48.144 3.824 1.00 36.44 84 GLY A O 1
ATOM 622 N N . SER A 1 85 ? -32.376 -47.457 2.300 1.00 46.75 85 SER A N 1
ATOM 623 C CA . SER A 1 85 ? -31.920 -48.789 1.886 1.00 46.75 85 SER A CA 1
ATOM 624 C C . SER A 1 85 ? -30.699 -49.261 2.697 1.00 46.75 85 SER A C 1
ATOM 626 O O . SER A 1 85 ? -29.833 -48.450 3.031 1.00 46.75 85 SER A O 1
ATOM 628 N N . PRO A 1 86 ? -30.578 -50.566 3.021 1.00 44.44 86 PRO A N 1
ATOM 629 C CA . PRO A 1 86 ? -29.430 -51.087 3.759 1.00 44.44 86 PRO A CA 1
ATOM 630 C C . PRO A 1 86 ? -28.149 -51.036 2.913 1.00 44.44 86 PRO A C 1
ATOM 632 O O . PRO A 1 86 ? -28.094 -51.564 1.803 1.00 44.44 86 PRO A O 1
ATOM 635 N N . VAL A 1 87 ? -27.103 -50.418 3.464 1.00 54.88 87 VAL A N 1
ATOM 636 C CA . VAL A 1 87 ? -25.762 -50.355 2.864 1.00 54.88 87 VAL A CA 1
ATOM 637 C C . VAL A 1 87 ? -25.088 -51.725 2.978 1.00 54.88 87 VAL A C 1
ATOM 639 O O . VAL A 1 87 ? -25.089 -52.329 4.053 1.00 54.88 87 VAL A O 1
ATOM 642 N N . ALA A 1 88 ? -24.496 -52.224 1.887 1.00 60.78 88 ALA A N 1
ATOM 643 C CA . ALA A 1 88 ? -23.795 -53.507 1.900 1.00 60.78 88 ALA A CA 1
ATOM 644 C C . ALA A 1 88 ? -22.580 -53.472 2.866 1.00 60.78 88 ALA A C 1
ATOM 646 O O . ALA A 1 88 ? -21.821 -52.500 2.840 1.00 60.78 88 ALA A O 1
ATOM 647 N N . PRO A 1 89 ? -22.344 -54.514 3.690 1.00 49.31 89 PRO A N 1
ATOM 648 C CA . PRO A 1 89 ? -21.312 -54.505 4.740 1.00 49.31 89 PRO A CA 1
ATOM 649 C C . PRO A 1 89 ? -19.882 -54.238 4.243 1.00 49.31 89 PRO A C 1
ATOM 651 O O . PRO A 1 89 ? -19.085 -53.620 4.943 1.00 49.31 89 PRO A O 1
ATOM 654 N N . GLU A 1 90 ? -19.566 -54.666 3.022 1.00 51.31 90 GLU A N 1
ATOM 655 C CA . GLU A 1 90 ? -18.249 -54.481 2.399 1.00 51.31 90 GLU A CA 1
ATOM 656 C C . GLU A 1 90 ? -17.993 -53.014 2.003 1.00 51.31 90 GLU A C 1
ATOM 658 O O . GLU A 1 90 ? -16.875 -52.523 2.137 1.00 51.31 90 GLU A O 1
ATOM 663 N N . LEU A 1 91 ? -19.043 -52.279 1.611 1.00 48.72 91 LEU A N 1
ATOM 664 C CA . LEU A 1 91 ? -18.979 -50.844 1.299 1.00 48.72 91 LEU A CA 1
ATOM 665 C C . LEU A 1 91 ? -18.829 -49.997 2.569 1.00 48.72 91 LEU A C 1
ATOM 667 O O . LEU A 1 91 ? -18.101 -49.005 2.578 1.00 48.72 91 LEU A O 1
ATOM 671 N N . ALA A 1 92 ? -19.475 -50.418 3.661 1.00 48.34 92 ALA A N 1
ATOM 672 C CA . ALA A 1 92 ? -19.315 -49.786 4.966 1.00 48.34 92 ALA A CA 1
ATOM 673 C C . ALA A 1 92 ? -17.876 -49.935 5.491 1.00 48.34 92 ALA A C 1
ATOM 675 O O . ALA A 1 92 ? -17.312 -48.966 5.984 1.00 48.34 92 ALA A O 1
ATOM 676 N N . ALA A 1 93 ? -17.248 -51.103 5.315 1.00 49.12 93 ALA A N 1
ATOM 677 C CA . ALA A 1 93 ? -15.885 -51.358 5.785 1.00 49.12 93 ALA A CA 1
ATOM 678 C C . ALA A 1 93 ? -14.814 -50.503 5.077 1.00 49.12 93 ALA A C 1
ATOM 680 O O . ALA A 1 93 ? -13.882 -50.038 5.731 1.00 49.12 93 ALA A O 1
ATOM 681 N N . ILE A 1 94 ? -14.962 -50.247 3.770 1.00 49.22 94 ILE A N 1
ATOM 682 C CA . ILE A 1 94 ? -14.050 -49.378 3.000 1.00 49.22 94 ILE A CA 1
ATOM 683 C C . ILE A 1 94 ? -14.190 -47.917 3.452 1.00 49.22 94 ILE A C 1
ATOM 685 O O . ILE A 1 94 ? -13.192 -47.257 3.737 1.00 49.22 94 ILE A O 1
ATOM 689 N N . ALA A 1 95 ? -15.428 -47.434 3.610 1.00 43.19 95 ALA A N 1
ATOM 690 C CA . ALA A 1 95 ? -15.692 -46.091 4.121 1.00 43.19 95 ALA A CA 1
ATOM 691 C C . ALA A 1 95 ? -15.160 -45.906 5.553 1.00 43.19 95 ALA A C 1
ATOM 693 O O . ALA A 1 95 ? -14.594 -44.860 5.863 1.00 43.19 95 ALA A O 1
ATOM 694 N N . THR A 1 96 ? -15.290 -46.923 6.411 1.00 46.81 96 THR A N 1
ATOM 695 C CA . THR A 1 96 ? -14.771 -46.908 7.784 1.00 46.81 96 THR A CA 1
ATOM 696 C C . THR A 1 96 ? -13.242 -46.920 7.820 1.00 46.81 96 THR A C 1
ATOM 698 O O . THR A 1 96 ? -12.670 -46.102 8.529 1.00 46.81 96 THR A O 1
ATOM 701 N N . ALA A 1 97 ? -12.563 -47.741 7.014 1.00 47.41 97 ALA A N 1
ATOM 702 C CA . ALA A 1 97 ? -11.098 -47.784 6.980 1.00 47.41 97 ALA A CA 1
ATOM 703 C C . ALA A 1 97 ? -10.468 -46.460 6.494 1.00 47.41 97 ALA A C 1
ATOM 705 O O . ALA A 1 97 ? -9.436 -46.020 7.009 1.00 47.41 97 ALA A O 1
ATOM 706 N N . GLU A 1 98 ? -11.102 -45.771 5.542 1.00 45.16 98 GLU A N 1
ATOM 707 C CA . GLU A 1 98 ? -10.608 -44.488 5.031 1.00 45.16 98 GLU A CA 1
ATOM 708 C C . GLU A 1 98 ? -10.944 -43.312 5.973 1.00 45.16 98 GLU A C 1
ATOM 710 O O . GLU A 1 98 ? -10.097 -42.441 6.203 1.00 45.16 98 GLU A O 1
ATOM 715 N N . LEU A 1 99 ? -12.123 -43.335 6.619 1.00 41.94 99 LEU A N 1
ATOM 716 C CA . LEU A 1 99 ? -12.472 -42.401 7.701 1.00 41.94 99 LEU A CA 1
ATOM 717 C C . LEU A 1 99 ? -11.591 -42.581 8.940 1.00 41.94 99 LEU A C 1
ATOM 719 O O . LEU A 1 99 ? -11.300 -41.598 9.614 1.00 41.94 99 LEU A O 1
ATOM 723 N N . GLU A 1 100 ? -11.181 -43.806 9.257 1.00 44.94 100 GLU A N 1
ATOM 724 C CA . GLU A 1 100 ? -10.311 -44.095 10.399 1.00 44.94 100 GLU A CA 1
ATOM 725 C C . GLU A 1 100 ? -8.845 -43.766 10.099 1.00 44.94 100 GLU A C 1
ATOM 727 O O . GLU A 1 100 ? -8.130 -43.300 10.987 1.00 44.94 100 GLU A O 1
ATOM 732 N N . SER A 1 101 ? -8.392 -43.933 8.851 1.00 43.53 101 SER A N 1
ATOM 733 C CA . SER A 1 101 ? -6.997 -43.661 8.486 1.00 43.53 101 SER A CA 1
ATOM 734 C C . SER A 1 101 ? -6.683 -42.174 8.287 1.00 43.53 101 SER A C 1
ATOM 736 O O . SER A 1 101 ? -5.556 -41.755 8.566 1.00 43.53 101 SER A O 1
ATOM 738 N N . ASN A 1 102 ? -7.635 -41.347 7.820 1.00 45.22 102 ASN A N 1
ATOM 739 C CA . ASN A 1 102 ? -7.373 -39.914 7.636 1.00 45.22 102 ASN A CA 1
ATOM 740 C C . ASN A 1 102 ? -8.627 -39.000 7.638 1.00 45.22 102 ASN A C 1
ATOM 742 O O . ASN A 1 102 ? -8.890 -38.281 6.663 1.00 45.22 102 ASN A O 1
ATOM 746 N N . PRO A 1 103 ? -9.375 -38.927 8.758 1.00 40.12 103 PRO A N 1
ATOM 747 C CA . PRO A 1 103 ? -10.662 -38.218 8.830 1.00 40.12 103 PRO A CA 1
ATOM 748 C C . PRO A 1 103 ? -10.557 -36.714 8.531 1.00 40.12 103 PRO A C 1
ATOM 750 O O . PRO A 1 103 ? -11.510 -36.087 8.070 1.00 40.12 103 PRO A O 1
ATOM 753 N N . LYS A 1 104 ? -9.381 -36.113 8.758 1.00 39.81 104 LYS A N 1
ATOM 754 C CA . LYS A 1 104 ? -9.129 -34.689 8.489 1.00 39.81 104 LYS A CA 1
ATOM 755 C C . LYS A 1 104 ? -9.075 -34.369 6.992 1.00 39.81 104 LYS A C 1
ATOM 757 O O . LYS A 1 104 ? -9.565 -33.319 6.591 1.00 39.81 104 LYS A O 1
ATOM 762 N N . ARG A 1 105 ? -8.517 -35.263 6.166 1.00 42.62 105 ARG A N 1
ATOM 763 C CA . ARG A 1 105 ? -8.324 -35.031 4.722 1.00 42.62 105 ARG A CA 1
ATOM 764 C C . ARG A 1 105 ? -9.638 -35.154 3.947 1.00 42.62 105 ARG A C 1
ATOM 766 O O . ARG A 1 105 ? -9.892 -34.343 3.059 1.00 42.62 105 ARG A O 1
ATOM 773 N N . LEU A 1 106 ? -10.487 -36.117 4.318 1.00 42.94 106 LEU A N 1
ATOM 774 C CA . LEU A 1 106 ? -11.804 -36.309 3.703 1.00 42.94 106 LEU A CA 1
ATOM 775 C C . LEU A 1 106 ? -12.754 -35.144 4.033 1.00 42.94 106 LEU A C 1
ATOM 777 O O . LEU A 1 106 ? -13.345 -34.562 3.125 1.00 42.94 106 LEU A O 1
ATOM 781 N N . ASN A 1 107 ? -12.811 -34.728 5.306 1.00 51.72 107 ASN A N 1
ATOM 782 C CA . ASN A 1 107 ? -13.593 -33.561 5.729 1.00 51.72 107 ASN A CA 1
ATOM 783 C C . ASN A 1 107 ? -13.121 -32.274 5.037 1.00 51.72 107 ASN A C 1
ATOM 785 O O . ASN A 1 107 ? -13.947 -31.476 4.599 1.00 51.72 107 ASN A O 1
ATOM 789 N N . GLN A 1 108 ? -11.807 -32.083 4.882 1.00 46.88 108 GLN A N 1
ATOM 790 C CA . GLN A 1 108 ? -11.257 -30.916 4.194 1.00 46.88 108 GLN A CA 1
ATOM 791 C C . GLN A 1 108 ? -11.629 -30.885 2.701 1.00 46.88 108 GLN A C 1
ATOM 793 O O . GLN A 1 108 ? -12.113 -29.860 2.229 1.00 46.88 108 GLN A O 1
ATOM 798 N N . LYS A 1 109 ? -11.513 -32.009 1.976 1.00 53.56 109 LYS A N 1
ATOM 799 C CA . LYS A 1 109 ? -11.951 -32.100 0.568 1.00 53.56 109 LYS A CA 1
ATOM 800 C C . LYS A 1 109 ? -13.464 -31.861 0.412 1.00 53.56 109 LYS A C 1
ATOM 802 O O . LYS A 1 109 ? -13.894 -31.224 -0.548 1.00 53.56 109 LYS A O 1
ATOM 807 N N . GLN A 1 110 ? -14.287 -32.349 1.344 1.00 54.16 110 GLN A N 1
ATOM 808 C CA . GLN A 1 110 ? -15.739 -32.116 1.330 1.00 54.16 110 GLN A CA 1
ATOM 809 C C . GLN A 1 110 ? -16.094 -30.640 1.574 1.00 54.16 110 GLN A C 1
ATOM 811 O O . GLN A 1 110 ? -16.962 -30.099 0.885 1.00 54.16 110 GLN A O 1
ATOM 816 N N . LEU A 1 111 ? -15.395 -29.974 2.499 1.00 52.09 111 LEU A N 1
ATOM 817 C CA . LEU A 1 111 ? -15.527 -28.534 2.753 1.00 52.09 111 LEU A CA 1
ATOM 818 C C . LEU A 1 111 ? -15.103 -27.709 1.528 1.00 52.09 111 LEU A C 1
ATOM 820 O O . LEU A 1 111 ? -15.860 -26.847 1.083 1.00 52.09 111 LEU A O 1
ATOM 824 N N . GLU A 1 112 ? -13.963 -28.043 0.917 1.00 53.94 112 GLU A N 1
ATOM 825 C CA . GLU A 1 112 ? -13.468 -27.416 -0.317 1.00 53.94 112 GLU A CA 1
ATOM 826 C C . GLU A 1 112 ? -14.485 -27.515 -1.472 1.00 53.94 112 GLU A C 1
ATOM 828 O O . GLU A 1 112 ? -14.692 -26.544 -2.205 1.00 53.94 112 GLU A O 1
ATOM 833 N N . ARG A 1 113 ? -15.179 -28.657 -1.613 1.00 56.50 113 ARG A N 1
ATOM 834 C CA . ARG A 1 113 ? -16.261 -28.848 -2.603 1.00 56.50 113 ARG A CA 1
ATOM 835 C C . ARG A 1 113 ? -17.517 -28.039 -2.279 1.00 56.50 113 ARG A C 1
ATOM 837 O O . ARG A 1 113 ? -18.145 -27.500 -3.190 1.00 56.50 113 ARG A O 1
ATOM 844 N N . ALA A 1 114 ? -17.906 -27.960 -1.007 1.00 55.00 114 ALA A N 1
ATOM 845 C CA . ALA A 1 114 ? -19.063 -27.176 -0.581 1.00 55.00 114 ALA A CA 1
ATOM 846 C C . ALA A 1 114 ? -18.850 -25.667 -0.798 1.00 55.00 114 ALA A C 1
ATOM 848 O O . ALA A 1 114 ? -19.802 -24.954 -1.119 1.00 55.00 114 ALA A O 1
ATOM 849 N N . GLU A 1 115 ? -17.613 -25.185 -0.662 1.00 54.47 115 GLU A N 1
ATOM 850 C CA . GLU A 1 115 ? -17.249 -23.795 -0.955 1.00 54.47 115 GLU A CA 1
ATOM 851 C C . GLU A 1 115 ? -17.136 -23.518 -2.460 1.00 54.47 115 GLU A C 1
ATOM 853 O O . GLU A 1 115 ? -17.613 -22.477 -2.911 1.00 54.47 115 GLU A O 1
ATOM 858 N N . ALA A 1 116 ? -16.634 -24.469 -3.260 1.00 51.50 116 ALA A N 1
ATOM 859 C CA . ALA A 1 116 ? -16.593 -24.342 -4.721 1.00 51.50 116 ALA A CA 1
ATOM 860 C C . ALA A 1 116 ? -17.993 -24.123 -5.332 1.00 51.50 116 ALA A C 1
ATOM 862 O O . ALA A 1 116 ? -18.177 -23.234 -6.161 1.00 51.50 116 ALA A O 1
ATOM 863 N N . LYS A 1 117 ? -19.016 -24.837 -4.833 1.00 52.81 117 LYS A N 1
ATOM 864 C CA . LYS A 1 117 ? -20.415 -24.707 -5.292 1.00 52.81 117 LYS A CA 1
ATOM 865 C C . LYS A 1 117 ? -21.042 -23.321 -5.063 1.00 52.81 117 LYS A C 1
ATOM 867 O O . LYS A 1 117 ? -22.101 -23.047 -5.620 1.00 52.81 117 LYS A O 1
ATOM 872 N N . LYS A 1 118 ? -20.437 -22.446 -4.248 1.00 50.91 118 LYS A N 1
ATOM 873 C CA . LYS A 1 118 ? -20.975 -21.106 -3.929 1.00 50.91 118 LYS A CA 1
ATOM 874 C C . LYS A 1 118 ? -20.518 -20.003 -4.892 1.00 50.91 118 LYS A C 1
ATOM 876 O O . LYS A 1 118 ? -21.084 -18.915 -4.849 1.00 50.91 118 LYS A O 1
ATOM 881 N N . ASN A 1 119 ? -19.539 -20.278 -5.760 1.00 51.88 119 ASN A N 1
ATOM 882 C CA . ASN A 1 119 ? -18.937 -19.306 -6.685 1.00 51.88 119 ASN A CA 1
ATOM 883 C C . ASN A 1 119 ? -19.194 -19.660 -8.163 1.00 51.88 119 ASN A C 1
ATOM 885 O O . ASN A 1 119 ? -18.333 -19.462 -9.020 1.00 51.88 119 ASN A O 1
ATOM 889 N N . ILE A 1 120 ? -20.375 -20.204 -8.465 1.00 59.69 120 ILE A N 1
ATOM 890 C CA . ILE A 1 120 ? -20.750 -20.599 -9.826 1.00 59.69 120 ILE A CA 1
ATOM 891 C C . ILE A 1 120 ? -21.059 -19.341 -10.647 1.00 59.69 120 ILE A C 1
ATOM 893 O O . ILE A 1 120 ? -21.996 -18.599 -10.351 1.00 59.69 120 ILE A O 1
ATOM 897 N N . VAL A 1 121 ? -20.271 -19.095 -11.694 1.00 63.22 121 VAL A N 1
ATOM 898 C CA . VAL A 1 121 ? -20.467 -17.957 -12.604 1.00 63.22 121 VAL A CA 1
ATOM 899 C C . VAL A 1 121 ? -21.461 -18.338 -13.700 1.00 63.22 121 VAL A C 1
ATOM 901 O O . VAL A 1 121 ? -21.190 -19.248 -14.486 1.00 63.22 121 VAL A O 1
ATOM 904 N N . LYS A 1 122 ? -22.588 -17.624 -13.805 1.00 67.88 122 LYS A N 1
ATOM 905 C CA . LYS A 1 122 ? -23.591 -17.848 -14.863 1.00 67.88 122 LYS A CA 1
ATOM 906 C C . LYS A 1 122 ? -23.003 -17.642 -16.272 1.00 67.88 122 LYS A C 1
ATOM 908 O O . LYS A 1 122 ? -22.090 -16.819 -16.444 1.00 67.88 122 LYS A O 1
ATOM 913 N N . PRO A 1 123 ? -23.508 -18.348 -17.297 1.00 68.12 123 PRO A N 1
ATOM 914 C CA . PRO A 1 123 ? -23.109 -18.113 -18.681 1.00 68.12 123 PRO A CA 1
ATOM 915 C C . PRO A 1 123 ? -23.584 -16.735 -19.175 1.00 68.12 123 PRO A C 1
ATOM 917 O O . PRO A 1 123 ? -24.526 -16.158 -18.636 1.00 68.12 123 PRO A O 1
ATOM 920 N N . LEU A 1 124 ? -22.922 -16.191 -20.204 1.00 71.62 124 LEU A N 1
ATOM 921 C CA . LEU A 1 124 ? -23.130 -14.811 -20.684 1.00 71.62 124 LEU A CA 1
ATOM 922 C C . LEU A 1 124 ? -24.586 -14.467 -21.041 1.00 71.62 124 LEU A C 1
ATOM 924 O O . LEU A 1 124 ? -25.005 -13.327 -20.866 1.00 71.62 124 LEU A O 1
ATOM 928 N N . ASN A 1 125 ? -25.344 -15.435 -21.548 1.00 66.94 125 ASN A N 1
ATOM 929 C CA . ASN A 1 125 ? -26.740 -15.283 -21.957 1.00 66.94 125 ASN A CA 1
ATOM 930 C C . ASN A 1 125 ? -27.734 -15.237 -20.781 1.00 66.94 125 ASN A C 1
ATOM 932 O O . ASN A 1 125 ? -28.873 -14.829 -20.988 1.00 66.94 125 ASN A O 1
ATOM 936 N N . GLU A 1 126 ? -27.314 -15.626 -19.574 1.00 64.06 126 GLU A N 1
ATOM 937 C CA . GLU A 1 126 ? -28.141 -15.659 -18.357 1.00 64.06 126 GLU A CA 1
ATOM 938 C C . GLU A 1 126 ? -27.754 -14.573 -17.336 1.00 64.06 126 GLU A C 1
ATOM 940 O O . GLU A 1 126 ? -28.377 -14.479 -16.279 1.00 64.06 126 GLU A O 1
ATOM 945 N N . ARG A 1 127 ? -26.729 -13.752 -17.620 1.00 68.38 127 ARG A N 1
ATOM 946 C CA . ARG A 1 127 ? -26.298 -12.664 -16.726 1.00 68.38 127 ARG A CA 1
ATOM 947 C C . ARG A 1 127 ? -27.291 -11.495 -16.770 1.00 68.38 127 ARG A C 1
ATOM 949 O O . ARG A 1 127 ? -27.547 -10.921 -17.829 1.00 68.38 127 ARG A O 1
ATOM 956 N N . THR A 1 128 ? -27.825 -11.147 -15.604 1.00 54.00 128 THR A N 1
ATOM 957 C CA . THR A 1 128 ? -28.807 -10.079 -15.346 1.00 54.00 128 THR A CA 1
ATOM 958 C C . THR A 1 128 ? -28.157 -8.841 -14.705 1.00 54.00 128 THR A C 1
ATOM 960 O O . THR A 1 128 ? -26.940 -8.789 -14.529 1.00 54.00 128 THR A O 1
ATOM 963 N N . GLU A 1 129 ? -28.951 -7.816 -14.366 1.00 48.09 129 GLU A N 1
ATOM 964 C CA . GLU A 1 129 ? -28.476 -6.636 -13.618 1.00 48.09 129 GLU A CA 1
ATOM 965 C C . GLU A 1 129 ? -27.860 -6.997 -12.257 1.00 48.09 129 GLU A C 1
ATOM 967 O O . GLU A 1 129 ? -26.808 -6.457 -11.908 1.00 48.09 129 GLU A O 1
ATOM 972 N N . GLU A 1 130 ? -28.423 -7.988 -11.563 1.00 46.31 130 GLU A N 1
ATOM 973 C CA . GLU A 1 130 ? -27.913 -8.521 -10.290 1.00 46.31 130 GLU A CA 1
ATOM 974 C C . GLU A 1 130 ? -26.514 -9.159 -10.434 1.00 46.31 130 GLU A C 1
ATOM 976 O O . GLU A 1 130 ? -25.677 -9.093 -9.526 1.00 46.31 130 GLU A O 1
ATOM 981 N N . ASP A 1 131 ? -26.221 -9.728 -11.610 1.00 46.69 131 ASP A N 1
ATOM 982 C CA . ASP A 1 131 ? -24.972 -10.443 -11.901 1.00 46.69 131 ASP A CA 1
ATOM 983 C C . ASP A 1 131 ? -23.810 -9.507 -12.273 1.00 46.69 131 ASP A C 1
ATOM 985 O O . ASP A 1 131 ? -22.667 -9.955 -12.340 1.00 46.69 131 ASP A O 1
ATOM 989 N N . SER A 1 132 ? -24.076 -8.210 -12.479 1.00 45.91 132 SER A N 1
ATOM 990 C CA . SER A 1 132 ? -23.102 -7.197 -12.925 1.00 45.91 132 SER A CA 1
ATOM 991 C C . SER A 1 132 ? -21.946 -6.943 -11.957 1.00 45.91 132 SER A C 1
ATOM 993 O O . SER A 1 132 ? -20.962 -6.290 -12.311 1.00 45.91 132 SER A O 1
ATOM 995 N N . GLY A 1 133 ? -22.025 -7.458 -10.730 1.00 45.62 133 GLY A N 1
ATOM 996 C CA . GLY A 1 133 ? -20.957 -7.268 -9.756 1.00 45.62 133 GLY A CA 1
ATOM 997 C C . GLY A 1 133 ? -20.818 -5.813 -9.279 1.00 45.62 133 GLY A C 1
ATOM 998 O O . GLY A 1 133 ? -20.040 -5.578 -8.358 1.00 45.62 133 GLY A O 1
ATOM 999 N N . GLN A 1 134 ? -21.595 -4.873 -9.824 1.00 47.19 134 GLN A N 1
ATOM 1000 C CA . GLN A 1 134 ? -21.540 -3.453 -9.513 1.00 47.19 134 GLN A CA 1
ATOM 1001 C C . GLN A 1 134 ? -22.879 -2.983 -8.956 1.00 47.19 134 GLN A C 1
ATOM 1003 O O . GLN A 1 134 ? -23.925 -3.170 -9.571 1.00 47.19 134 GLN A O 1
ATOM 1008 N N . TRP A 1 135 ? -22.846 -2.359 -7.782 1.00 45.62 135 TRP A N 1
ATOM 1009 C CA . TRP A 1 135 ? -23.979 -1.569 -7.310 1.00 45.62 135 TRP A CA 1
ATOM 1010 C C . TRP A 1 135 ? -23.891 -0.181 -7.944 1.00 45.62 135 TRP A C 1
ATOM 1012 O O . TRP A 1 135 ? -22.920 0.533 -7.697 1.00 45.62 135 TRP A O 1
ATOM 1022 N N . PHE A 1 136 ? -24.828 0.166 -8.829 1.00 48.19 136 PHE A N 1
ATOM 1023 C CA . PHE A 1 136 ? -24.747 1.403 -9.608 1.00 48.19 136 PHE A CA 1
ATOM 1024 C C . PHE A 1 136 ? -25.373 2.591 -8.881 1.00 48.19 136 PHE A C 1
ATOM 1026 O O . PHE A 1 136 ? -26.535 2.546 -8.465 1.00 48.19 136 PHE A O 1
ATOM 1033 N N . PHE A 1 137 ? -24.619 3.691 -8.842 1.00 44.44 137 PHE A N 1
ATOM 1034 C CA . PHE A 1 137 ? -25.135 5.014 -8.538 1.00 44.44 137 PHE A CA 1
ATOM 1035 C C . PHE A 1 137 ? -25.521 5.739 -9.841 1.00 44.44 137 PHE A C 1
ATOM 1037 O O . PHE A 1 137 ? -24.664 5.991 -10.688 1.00 44.44 137 PHE A O 1
ATOM 1044 N N . ASN A 1 138 ? -26.808 6.064 -10.043 1.00 38.62 138 ASN A N 1
ATOM 1045 C CA . ASN A 1 138 ? -27.275 6.643 -11.321 1.00 38.62 138 ASN A CA 1
ATOM 1046 C C . ASN A 1 138 ? -26.684 8.030 -11.638 1.00 38.62 138 ASN A C 1
ATOM 1048 O O . ASN A 1 138 ? -26.722 8.426 -12.800 1.00 38.62 138 ASN A O 1
ATOM 1052 N N . ALA A 1 139 ? -26.106 8.762 -10.676 1.00 33.19 139 ALA A N 1
ATOM 1053 C CA . ALA A 1 139 ? -25.528 10.076 -10.978 1.00 33.19 139 ALA A CA 1
ATOM 1054 C C . ALA A 1 139 ? -24.274 9.997 -11.870 1.00 33.19 139 ALA A C 1
ATOM 1056 O O . ALA A 1 139 ? -24.023 10.919 -12.635 1.00 33.19 139 ALA A O 1
ATOM 1057 N N . VAL A 1 140 ? -23.532 8.881 -11.858 1.00 36.69 140 VAL A N 1
ATOM 1058 C CA . VAL A 1 140 ? -22.293 8.739 -12.655 1.00 36.69 140 VAL A CA 1
ATOM 1059 C C . VAL A 1 140 ? -22.575 8.348 -14.110 1.00 36.69 140 VAL A C 1
ATOM 1061 O O . VAL A 1 140 ? -21.756 8.572 -14.994 1.00 36.69 140 VAL A O 1
ATOM 1064 N N . VAL A 1 141 ? -23.767 7.821 -14.404 1.00 36.75 141 VAL A N 1
ATOM 1065 C CA . VAL A 1 141 ? -24.208 7.625 -15.797 1.00 36.75 141 VAL A CA 1
ATOM 1066 C C . VAL A 1 141 ? -24.713 8.943 -16.392 1.00 36.75 141 VAL A C 1
ATOM 1068 O O . VAL A 1 141 ? -24.702 9.110 -17.609 1.00 36.75 141 VAL A O 1
ATOM 1071 N N . ALA A 1 142 ? -25.131 9.895 -15.552 1.00 30.44 142 ALA A N 1
ATOM 1072 C CA . ALA A 1 142 ? -25.805 11.099 -16.007 1.00 30.44 142 ALA A CA 1
ATOM 1073 C C . ALA A 1 142 ? -24.886 12.075 -16.759 1.00 30.44 142 ALA A C 1
ATOM 1075 O O . ALA A 1 142 ? -25.375 12.707 -17.685 1.00 30.44 142 ALA A O 1
ATOM 1076 N N . GLU A 1 143 ? -23.587 12.182 -16.453 1.00 34.34 143 GLU A N 1
ATOM 1077 C CA . GLU A 1 143 ? -22.724 13.170 -17.134 1.00 34.34 143 GLU A CA 1
ATOM 1078 C C . GLU A 1 143 ? -22.226 12.722 -18.517 1.00 34.34 143 GLU A C 1
ATOM 1080 O O . GLU A 1 143 ? -22.206 13.537 -19.439 1.00 34.34 143 GLU A O 1
ATOM 1085 N N . ASP A 1 144 ? -21.935 11.433 -18.724 1.00 33.16 144 ASP A N 1
ATOM 1086 C CA . ASP A 1 144 ? -21.591 10.914 -20.061 1.00 33.16 144 ASP A CA 1
ATOM 1087 C C . ASP A 1 144 ? -22.838 10.656 -20.934 1.00 33.16 144 ASP A C 1
ATOM 1089 O O . ASP A 1 144 ? -22.742 10.605 -22.163 1.00 33.16 144 ASP A O 1
ATOM 1093 N N . ALA A 1 145 ? -24.020 10.512 -20.318 1.00 31.86 145 ALA A N 1
ATOM 1094 C CA . ALA A 1 145 ? -25.283 10.231 -21.005 1.00 31.86 145 ALA A CA 1
ATOM 1095 C C . ALA A 1 145 ? -26.269 11.415 -21.037 1.00 31.86 145 ALA A C 1
ATOM 1097 O O . ALA A 1 145 ? -27.392 11.248 -21.520 1.00 31.86 145 ALA A O 1
ATOM 1098 N N . ALA A 1 146 ? -25.856 12.620 -20.616 1.00 27.02 146 ALA A N 1
ATOM 1099 C CA . ALA A 1 146 ? -26.665 13.851 -20.629 1.00 27.02 146 ALA A CA 1
ATOM 1100 C C . ALA A 1 146 ? -27.110 14.323 -22.030 1.00 27.02 146 ALA A C 1
ATOM 1102 O O . ALA A 1 146 ? -27.639 15.425 -22.165 1.00 27.02 146 ALA A O 1
ATOM 1103 N N . SER A 1 147 ? -26.929 13.512 -23.077 1.00 31.42 147 SER A N 1
ATOM 1104 C CA . SER A 1 147 ? -27.584 13.753 -24.360 1.00 31.42 147 SER A CA 1
ATOM 1105 C C . SER A 1 147 ? -28.864 12.948 -24.591 1.00 31.42 147 SER A C 1
ATOM 1107 O O . SER A 1 147 ? -29.601 13.382 -25.465 1.00 31.42 147 SER A O 1
ATOM 1109 N N . ASP A 1 148 ? -29.191 11.861 -23.859 1.00 30.44 148 ASP A N 1
ATOM 1110 C CA . ASP A 1 148 ? -30.446 11.127 -24.162 1.00 30.44 148 ASP A CA 1
ATOM 1111 C C . ASP A 1 148 ? -30.887 10.007 -23.178 1.00 30.44 148 ASP A C 1
ATOM 1113 O O . ASP A 1 148 ? -31.114 8.864 -23.576 1.00 30.44 148 ASP A O 1
ATOM 1117 N N . VAL A 1 149 ? -31.058 10.275 -21.875 1.00 28.72 149 VAL A N 1
ATOM 1118 C CA . VAL A 1 149 ? -31.651 9.268 -20.958 1.00 28.72 149 VAL A CA 1
ATOM 1119 C C . VAL A 1 149 ? -32.933 9.778 -20.308 1.00 28.72 149 VAL A C 1
ATOM 1121 O O . VAL A 1 149 ? -32.977 10.161 -19.143 1.00 28.72 149 VAL A O 1
ATOM 1124 N N . THR A 1 150 ? -34.016 9.721 -21.082 1.00 26.97 150 THR A N 1
ATOM 1125 C CA . THR A 1 150 ? -35.374 9.572 -20.545 1.00 26.97 150 THR A CA 1
ATOM 1126 C C . THR A 1 150 ? -35.743 8.087 -20.600 1.00 26.97 150 THR A C 1
ATOM 1128 O O . THR A 1 150 ? -35.749 7.506 -21.675 1.00 26.97 150 THR A O 1
ATOM 1131 N N . SER A 1 151 ? -35.948 7.459 -19.433 1.00 29.86 151 SER A N 1
ATOM 1132 C CA . SER A 1 151 ? -36.777 6.259 -19.148 1.00 29.86 151 SER A CA 1
ATOM 1133 C C . SER A 1 151 ? -36.975 5.142 -20.212 1.00 29.86 151 SER A C 1
ATOM 1135 O O . SER A 1 151 ? -37.994 4.450 -20.184 1.00 29.86 151 SER A O 1
ATOM 1137 N N . GLY A 1 152 ? -36.025 4.912 -21.121 1.00 31.11 152 GLY A N 1
ATOM 1138 C CA . GLY A 1 152 ? -36.059 3.870 -22.153 1.00 31.11 152 GLY A CA 1
ATOM 1139 C C . GLY A 1 152 ? -35.165 2.659 -21.840 1.00 31.11 152 GLY A C 1
ATOM 1140 O O . GLY A 1 152 ? -34.302 2.736 -20.962 1.00 31.11 152 GLY A O 1
ATOM 1141 N N . PRO A 1 153 ? -35.339 1.522 -22.547 1.00 40.69 153 PRO A N 1
ATOM 1142 C CA . PRO A 1 153 ? -34.452 0.369 -22.409 1.00 40.69 153 PRO A CA 1
ATOM 1143 C C . PRO A 1 153 ? -33.007 0.775 -22.726 1.00 40.69 153 PRO A C 1
ATOM 1145 O O . PRO A 1 153 ? -32.744 1.399 -23.752 1.00 40.69 153 PRO A O 1
ATOM 1148 N N . MET A 1 154 ? -32.070 0.421 -21.840 1.00 53.59 154 MET A N 1
ATOM 1149 C CA . MET A 1 154 ? -30.654 0.771 -21.991 1.00 53.59 154 MET A CA 1
ATOM 1150 C C . MET A 1 154 ? -30.106 0.309 -23.349 1.00 53.59 154 MET A C 1
ATOM 1152 O O . MET A 1 154 ? -30.194 -0.875 -23.681 1.00 53.59 154 MET A O 1
ATOM 1156 N N . SER A 1 155 ? -29.514 1.241 -24.103 1.00 65.50 155 SER A N 1
ATOM 1157 C CA . SER A 1 155 ? -28.858 0.961 -25.385 1.00 65.50 155 SER A CA 1
ATOM 1158 C C . SER A 1 155 ? -27.757 -0.094 -25.212 1.00 65.50 155 SER A C 1
ATOM 1160 O O . SER A 1 155 ? -26.960 -0.032 -24.275 1.00 65.50 155 SER A O 1
ATOM 1162 N N . ASP A 1 156 ? -27.696 -1.079 -26.113 1.00 69.69 156 ASP A N 1
ATOM 1163 C CA . ASP A 1 156 ? -26.604 -2.060 -26.154 1.00 69.69 156 ASP A CA 1
ATOM 1164 C C . ASP A 1 156 ? -25.402 -1.561 -26.976 1.00 69.69 156 ASP A C 1
ATOM 1166 O O . ASP A 1 156 ? -24.426 -2.295 -27.150 1.00 69.69 156 ASP A O 1
ATOM 1170 N N . GLY A 1 157 ? -25.473 -0.330 -27.502 1.00 76.56 157 GLY A N 1
ATOM 1171 C CA . GLY A 1 157 ? -24.460 0.255 -28.378 1.00 76.56 157 GLY A CA 1
ATOM 1172 C C . GLY A 1 157 ? -24.180 -0.588 -29.627 1.00 76.56 157 GLY A C 1
ATOM 1173 O O . GLY A 1 157 ? -23.067 -0.535 -30.152 1.00 76.56 157 GLY A O 1
ATOM 1174 N N . GLY A 1 158 ? -25.124 -1.432 -30.064 1.00 83.12 158 GLY A N 1
ATOM 1175 C CA . GLY A 1 158 ? -24.974 -2.353 -31.193 1.00 83.12 158 GLY A CA 1
ATOM 1176 C C . GLY A 1 158 ? -24.163 -3.625 -30.902 1.00 83.12 158 GLY A C 1
ATOM 1177 O O . GLY A 1 158 ? -23.822 -4.343 -31.844 1.00 83.12 158 GLY A O 1
ATOM 1178 N N . LEU A 1 159 ? -23.846 -3.930 -29.636 1.00 83.94 159 LEU A N 1
ATOM 1179 C CA . LEU A 1 159 ? -23.048 -5.101 -29.235 1.00 83.94 159 LEU A CA 1
ATOM 1180 C C . LEU A 1 159 ? -23.619 -6.419 -29.784 1.00 83.94 159 LEU A C 1
ATOM 1182 O O . LEU A 1 159 ? -22.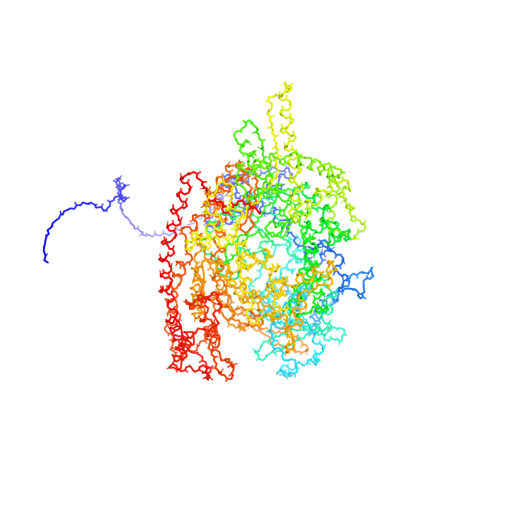891 -7.226 -30.366 1.00 83.94 159 LEU A O 1
ATOM 1186 N N . VAL A 1 160 ? -24.930 -6.647 -29.627 1.00 81.75 160 VAL A N 1
ATOM 1187 C CA . VAL A 1 160 ? -25.566 -7.897 -30.082 1.00 81.75 160 VAL A CA 1
ATOM 1188 C C . VAL A 1 160 ? -25.581 -7.974 -31.608 1.00 81.75 160 VAL A C 1
ATOM 1190 O O . VAL A 1 160 ? -25.367 -9.047 -32.177 1.00 81.75 160 VAL A O 1
ATOM 1193 N N . ALA A 1 161 ? -25.800 -6.841 -32.281 1.00 84.62 161 ALA A N 1
ATOM 1194 C CA . ALA A 1 161 ? -25.774 -6.762 -33.736 1.00 84.62 161 ALA A CA 1
ATOM 1195 C C . ALA A 1 161 ? -24.384 -7.109 -34.290 1.00 84.62 161 ALA A C 1
ATOM 1197 O O . ALA A 1 161 ? -24.291 -7.941 -35.192 1.00 84.62 161 ALA A O 1
ATOM 1198 N N . ARG A 1 162 ? -23.306 -6.573 -33.700 1.00 90.31 162 ARG A N 1
ATOM 1199 C CA . ARG A 1 162 ? -21.919 -6.896 -34.086 1.00 90.31 162 ARG A CA 1
ATOM 1200 C C . ARG A 1 162 ? -21.554 -8.358 -33.825 1.00 90.31 162 ARG A C 1
ATOM 1202 O O . ARG A 1 162 ? -20.946 -8.999 -34.682 1.00 90.31 162 ARG A O 1
ATOM 1209 N N . ALA A 1 163 ? -21.986 -8.926 -32.698 1.00 88.00 163 ALA A N 1
ATOM 1210 C CA . ALA A 1 163 ? -21.774 -10.345 -32.405 1.00 88.00 163 ALA A CA 1
ATOM 1211 C C . ALA A 1 163 ? -22.486 -11.274 -33.401 1.00 88.00 163 ALA A C 1
ATOM 1213 O O . ALA A 1 163 ? -21.914 -12.266 -33.863 1.00 88.00 163 ALA A O 1
ATOM 1214 N N . ARG A 1 164 ? -23.725 -10.936 -33.782 1.00 87.31 164 ARG A N 1
ATOM 1215 C CA . ARG A 1 164 ? -24.467 -11.661 -34.824 1.00 87.31 164 ARG A CA 1
ATOM 1216 C C . ARG A 1 164 ? -23.847 -11.472 -36.200 1.00 87.31 164 ARG A C 1
ATOM 1218 O O . ARG A 1 164 ? -23.761 -12.447 -36.935 1.00 87.31 164 ARG A O 1
ATOM 1225 N N . ASN A 1 165 ? -23.401 -10.263 -36.529 1.00 90.12 165 ASN A N 1
ATOM 1226 C CA . ASN A 1 165 ? -22.740 -9.959 -37.793 1.00 90.12 165 ASN A CA 1
ATOM 1227 C C . ASN A 1 165 ? -21.498 -10.839 -37.990 1.00 90.12 165 ASN A C 1
ATOM 1229 O O . ASN A 1 165 ? -21.391 -11.500 -39.017 1.00 90.12 165 ASN A O 1
ATOM 1233 N N . LEU A 1 166 ? -20.632 -10.964 -36.976 1.00 90.75 166 LEU A N 1
ATOM 1234 C CA . LEU A 1 166 ? -19.480 -11.872 -37.033 1.00 90.75 166 LEU A CA 1
ATOM 1235 C C . LEU A 1 166 ? -19.909 -13.321 -37.304 1.00 90.75 166 LEU A C 1
ATOM 1237 O O . LEU A 1 166 ? -19.406 -13.956 -38.229 1.00 90.75 166 LEU A O 1
ATOM 1241 N N . SER A 1 167 ? -20.866 -13.841 -36.532 1.00 89.19 167 SER A N 1
ATOM 1242 C CA . SER A 1 167 ? -21.367 -15.209 -36.713 1.00 89.19 167 SER A CA 1
ATOM 1243 C C . SER A 1 167 ? -21.997 -15.442 -38.094 1.00 89.19 167 SER A C 1
ATOM 1245 O O . SER A 1 167 ? -21.775 -16.498 -38.692 1.00 89.19 167 SER A O 1
ATOM 1247 N N . ASN A 1 168 ? -22.767 -14.479 -38.605 1.00 89.88 168 ASN A N 1
ATOM 1248 C CA . ASN A 1 168 ? -23.429 -14.574 -39.902 1.00 89.88 168 ASN A CA 1
ATOM 1249 C C . ASN A 1 168 ? -22.405 -14.522 -41.040 1.00 89.88 168 ASN A C 1
ATOM 1251 O O . ASN A 1 168 ? -22.432 -15.394 -41.899 1.00 89.88 168 ASN A O 1
ATOM 1255 N N . GLN A 1 169 ? -21.445 -13.591 -41.003 1.00 88.44 169 GLN A N 1
ATOM 1256 C CA . GLN A 1 169 ? -20.411 -13.503 -42.037 1.00 88.44 169 GLN A CA 1
ATOM 1257 C C . GLN A 1 169 ? -19.538 -14.765 -42.105 1.00 88.44 169 GLN A C 1
ATOM 1259 O O . GLN A 1 169 ? -19.114 -15.146 -43.196 1.00 88.44 169 GLN A O 1
ATOM 1264 N N . VAL A 1 170 ? -19.293 -15.442 -40.974 1.00 86.50 170 VAL A N 1
ATOM 1265 C CA . VAL A 1 170 ? -18.613 -16.750 -40.974 1.00 86.50 170 VAL A CA 1
ATOM 1266 C C . VAL A 1 170 ? -19.490 -17.840 -41.593 1.00 86.50 170 VAL A C 1
ATOM 1268 O O . VAL A 1 170 ? -19.023 -18.586 -42.452 1.00 86.50 170 VAL A O 1
ATOM 1271 N N . SER A 1 171 ? -20.770 -17.895 -41.215 1.00 84.06 171 SER A N 1
ATOM 1272 C CA . SER A 1 171 ? -21.732 -18.883 -41.739 1.00 84.06 171 SER A CA 1
ATOM 1273 C C . SER A 1 171 ? -21.954 -18.732 -43.251 1.00 84.06 171 SER A C 1
ATOM 1275 O O . SER A 1 171 ? -22.068 -19.716 -43.979 1.00 84.06 171 SER A O 1
ATOM 1277 N N . GLU A 1 172 ? -21.961 -17.491 -43.735 1.00 85.88 172 GLU A N 1
ATOM 1278 C CA . GLU A 1 172 ? -22.093 -17.122 -45.148 1.00 85.88 172 GLU A CA 1
ATOM 1279 C C . GLU A 1 172 ? -20.782 -17.280 -45.938 1.00 85.88 172 GLU A C 1
ATOM 1281 O O . GLU A 1 172 ? -20.769 -17.056 -47.145 1.00 85.88 172 GLU A O 1
ATOM 1286 N N . LYS A 1 173 ? -19.678 -17.685 -45.287 1.00 80.38 173 LYS A N 1
ATOM 1287 C CA . LYS A 1 173 ? -18.331 -17.795 -45.883 1.00 80.38 173 LYS A CA 1
ATOM 1288 C C . LYS A 1 173 ? -17.796 -16.470 -46.443 1.00 80.38 173 LYS A C 1
ATOM 1290 O O . LYS A 1 173 ? -16.926 -16.474 -47.313 1.00 80.38 173 LYS A O 1
ATOM 1295 N N . ASN A 1 174 ? -18.274 -15.340 -45.928 1.00 81.88 174 ASN A N 1
ATOM 1296 C CA . ASN A 1 174 ? -17.750 -14.012 -46.252 1.00 81.88 174 ASN A CA 1
ATOM 1297 C C . ASN A 1 174 ? -16.428 -13.751 -45.517 1.00 81.88 174 ASN A C 1
ATOM 1299 O O . ASN A 1 174 ? -15.494 -13.190 -46.091 1.00 81.88 174 ASN A O 1
ATOM 1303 N N . ILE A 1 175 ? -16.329 -14.235 -44.275 1.00 83.88 175 ILE A N 1
ATOM 1304 C CA . ILE A 1 175 ? -15.099 -14.267 -43.472 1.00 83.88 175 ILE A CA 1
ATOM 1305 C C . ILE A 1 175 ? -14.917 -15.655 -42.835 1.00 83.88 175 ILE A C 1
ATOM 1307 O O . ILE A 1 175 ? -15.848 -16.452 -42.824 1.00 83.88 175 ILE A O 1
ATOM 1311 N N . GLY A 1 176 ? -13.748 -15.985 -42.287 1.00 82.44 176 GLY A N 1
ATOM 1312 C CA . GLY A 1 176 ? -13.574 -17.226 -41.517 1.00 82.44 176 GLY A CA 1
ATOM 1313 C C . GLY A 1 176 ? -12.128 -17.687 -41.388 1.00 82.44 176 GLY A C 1
ATOM 1314 O O . GLY A 1 176 ? -11.205 -16.999 -41.818 1.00 82.44 176 GLY A O 1
ATOM 1315 N N . PHE A 1 177 ? -11.911 -18.871 -40.814 1.00 81.38 177 PHE A N 1
ATOM 1316 C CA . PHE A 1 177 ? -10.583 -19.488 -40.756 1.00 81.38 177 PHE A CA 1
ATOM 1317 C C . PHE A 1 177 ? -10.341 -20.368 -41.986 1.00 81.38 177 PHE A C 1
ATOM 1319 O O . PHE A 1 177 ? -11.195 -21.151 -42.396 1.00 81.38 177 PHE A O 1
ATOM 1326 N N . GLY A 1 178 ? -9.163 -20.251 -42.591 1.00 69.25 178 GLY A N 1
ATOM 1327 C CA . GLY A 1 178 ? -8.763 -21.064 -43.733 1.00 69.25 178 GLY A CA 1
ATOM 1328 C C . GLY A 1 178 ? -8.130 -22.392 -43.324 1.00 69.25 178 GLY A C 1
ATOM 1329 O O . GLY A 1 178 ? -7.433 -22.485 -42.316 1.00 69.25 178 GLY A O 1
ATOM 1330 N N . GLY A 1 179 ? -8.328 -23.420 -44.153 1.00 65.81 179 GLY A N 1
ATOM 1331 C CA . GLY A 1 179 ? -7.675 -24.721 -43.984 1.00 65.81 179 GLY A CA 1
ATOM 1332 C C . GLY A 1 179 ? -8.233 -25.588 -42.851 1.00 65.81 179 GLY A C 1
ATOM 1333 O O . GLY A 1 179 ? -7.516 -26.472 -42.387 1.00 65.81 179 GLY A O 1
ATOM 1334 N N . LEU A 1 180 ? -9.476 -25.361 -42.407 1.00 69.81 180 LEU A N 1
ATOM 1335 C CA . LEU A 1 180 ? -10.187 -26.191 -41.419 1.00 69.81 180 LEU A CA 1
ATOM 1336 C C . LEU A 1 180 ? -10.629 -27.557 -41.994 1.00 69.81 180 LEU A C 1
ATOM 1338 O O . LEU A 1 180 ? -11.739 -28.014 -41.771 1.00 69.81 180 LEU A O 1
ATOM 1342 N N . THR A 1 181 ? -9.786 -28.214 -42.789 1.00 63.22 181 THR A N 1
ATOM 1343 C CA . THR A 1 181 ? -10.084 -29.543 -43.342 1.00 63.22 181 THR A CA 1
ATOM 1344 C C . THR A 1 181 ? -9.504 -30.625 -42.440 1.00 63.22 181 THR A C 1
ATOM 1346 O O . THR A 1 181 ? -8.386 -30.468 -41.951 1.00 63.22 181 THR A O 1
ATOM 1349 N N . SER A 1 182 ? -10.181 -31.768 -42.318 1.00 53.34 182 SER A N 1
ATOM 1350 C CA . SER A 1 182 ? -9.742 -32.936 -41.530 1.00 53.34 182 SER A CA 1
ATOM 1351 C C . SER A 1 182 ? -8.363 -33.511 -41.917 1.00 53.34 182 SER A C 1
ATOM 1353 O O . SER A 1 182 ? -7.806 -34.314 -41.175 1.00 53.34 182 SER A O 1
ATOM 1355 N N . ALA A 1 183 ? -7.781 -33.086 -43.045 1.00 52.09 183 ALA A N 1
ATOM 1356 C CA . ALA A 1 183 ? -6.446 -33.471 -43.508 1.00 52.09 183 ALA A CA 1
ATOM 1357 C C . ALA A 1 183 ? -5.295 -32.558 -43.016 1.00 52.09 183 ALA A C 1
ATOM 1359 O O . ALA A 1 183 ? -4.129 -32.866 -43.265 1.00 52.09 183 ALA A O 1
ATOM 1360 N N . ALA A 1 184 ? -5.581 -31.435 -42.345 1.00 56.34 184 ALA A N 1
ATOM 1361 C CA . ALA A 1 184 ? -4.568 -30.456 -41.944 1.00 56.34 184 ALA A CA 1
ATOM 1362 C C . ALA A 1 184 ? -3.964 -30.798 -40.567 1.00 56.34 184 ALA A C 1
ATOM 1364 O O . ALA A 1 184 ? -4.510 -30.409 -39.539 1.00 56.34 184 ALA A O 1
ATOM 1365 N N . LYS A 1 185 ? -2.832 -31.517 -40.540 1.00 50.25 185 LYS A N 1
ATOM 1366 C CA . LYS A 1 185 ? -2.181 -31.961 -39.289 1.00 50.25 185 LYS A CA 1
ATOM 1367 C C . LYS A 1 185 ? -1.504 -30.852 -38.459 1.00 50.25 185 LYS A C 1
ATOM 1369 O O . LYS A 1 185 ? -1.225 -31.097 -37.295 1.00 50.25 185 LYS A O 1
ATOM 1374 N N . ASP A 1 186 ? -1.360 -29.636 -38.991 1.00 58.72 186 ASP A N 1
ATOM 1375 C CA . ASP A 1 186 ? -0.632 -28.529 -38.339 1.00 58.72 186 ASP A CA 1
ATOM 1376 C C . ASP A 1 186 ? -1.420 -27.200 -38.321 1.00 58.72 186 ASP A C 1
ATOM 1378 O O . ASP A 1 186 ? -0.847 -26.111 -38.316 1.00 58.72 186 ASP A O 1
ATOM 1382 N N . ASN A 1 187 ? -2.757 -27.251 -38.363 1.00 71.94 187 ASN A N 1
ATOM 1383 C CA . ASN A 1 187 ? -3.572 -26.034 -38.330 1.00 71.94 187 ASN A CA 1
ATOM 1384 C C . ASN A 1 187 ? -3.876 -25.614 -36.882 1.00 71.94 187 ASN A C 1
ATOM 1386 O O . ASN A 1 187 ? -4.776 -26.163 -36.250 1.00 71.94 187 ASN A O 1
ATOM 1390 N N . VAL A 1 188 ? -3.165 -24.597 -36.382 1.00 74.19 188 VAL A N 1
ATOM 1391 C CA . VAL A 1 188 ? -3.345 -24.042 -35.025 1.00 74.19 188 VAL A CA 1
ATOM 1392 C C . VAL A 1 188 ? -4.794 -23.631 -34.741 1.00 74.19 188 VAL A C 1
ATOM 1394 O O . VAL A 1 188 ? -5.288 -23.885 -33.642 1.00 74.19 188 VAL A O 1
ATOM 1397 N N . ALA A 1 189 ? -5.503 -23.074 -35.731 1.00 75.75 189 ALA A N 1
ATOM 1398 C CA . ALA A 1 189 ? -6.912 -22.710 -35.589 1.00 75.75 189 ALA A CA 1
ATOM 1399 C C . ALA A 1 189 ? -7.791 -23.951 -35.382 1.00 75.75 189 ALA A C 1
ATOM 1401 O O . ALA A 1 189 ? -8.592 -23.989 -34.453 1.00 75.75 189 ALA A O 1
ATOM 1402 N N . LEU A 1 190 ? -7.599 -24.990 -36.201 1.00 78.81 190 LEU A N 1
ATOM 1403 C CA . LEU A 1 190 ? -8.337 -26.249 -36.078 1.00 78.81 190 LEU A CA 1
ATOM 1404 C C . LEU A 1 190 ? -8.029 -26.953 -34.750 1.00 78.81 190 LEU A C 1
ATOM 1406 O O . LEU A 1 190 ? -8.949 -27.406 -34.079 1.00 78.81 190 LEU A O 1
ATOM 1410 N N . ASN A 1 191 ? -6.760 -26.995 -34.341 1.00 78.25 191 ASN A N 1
ATOM 1411 C CA . ASN A 1 191 ? -6.337 -27.613 -33.083 1.00 78.25 191 ASN A CA 1
ATOM 1412 C C . ASN A 1 191 ? -6.960 -26.905 -31.874 1.00 78.25 191 ASN A C 1
ATOM 1414 O O . ASN A 1 191 ? -7.551 -27.559 -31.019 1.00 78.25 191 ASN A O 1
ATOM 1418 N N . THR A 1 192 ? -6.916 -25.569 -31.850 1.00 79.19 192 THR A N 1
ATOM 1419 C CA . THR A 1 192 ? -7.509 -24.770 -30.767 1.00 79.19 192 THR A CA 1
ATOM 1420 C C . THR A 1 192 ? -9.035 -24.913 -30.724 1.00 79.19 192 THR A C 1
ATOM 1422 O O . THR A 1 192 ? -9.612 -25.045 -29.647 1.00 79.19 192 THR A O 1
ATOM 1425 N N . LEU A 1 193 ? -9.713 -24.934 -31.879 1.00 84.75 193 LEU A N 1
ATOM 1426 C CA . LEU A 1 193 ? -11.166 -25.131 -31.936 1.00 84.75 193 LEU A CA 1
ATOM 1427 C C . LEU A 1 193 ? -11.575 -26.552 -31.519 1.00 84.75 193 LEU A C 1
ATOM 1429 O O . LEU A 1 193 ? -12.551 -26.709 -30.785 1.00 84.75 193 LEU A O 1
ATOM 1433 N N . ASN A 1 194 ? -10.826 -27.575 -31.939 1.00 83.06 194 ASN A N 1
ATOM 1434 C CA . ASN A 1 194 ? -11.061 -28.966 -31.544 1.00 83.06 194 ASN A CA 1
ATOM 1435 C C . ASN A 1 194 ? -10.850 -29.171 -30.041 1.00 83.06 194 ASN A C 1
ATOM 1437 O O . ASN A 1 194 ? -11.682 -29.812 -29.405 1.00 83.06 194 ASN A O 1
ATOM 1441 N N . ALA A 1 195 ? -9.801 -28.579 -29.459 1.00 79.38 195 ALA A N 1
ATOM 1442 C CA . ALA A 1 195 ? -9.553 -28.622 -28.016 1.00 79.38 195 ALA A CA 1
ATOM 1443 C C . ALA A 1 195 ? -10.727 -28.043 -27.203 1.00 79.38 195 ALA A C 1
ATOM 1445 O O . ALA A 1 195 ? -11.015 -28.497 -26.098 1.00 79.38 195 ALA A O 1
ATOM 1446 N N . LEU A 1 196 ? -11.448 -27.072 -27.771 1.00 83.31 196 LEU A N 1
ATOM 1447 C CA . LEU A 1 196 ? -12.623 -26.458 -27.155 1.00 83.31 196 LEU A CA 1
ATOM 1448 C C . LEU A 1 196 ? -13.943 -27.164 -27.491 1.00 83.31 196 LEU A C 1
ATOM 1450 O O . LEU A 1 196 ? -14.974 -26.801 -26.927 1.00 83.31 196 LEU A O 1
ATOM 1454 N N . GLY A 1 197 ? -13.955 -28.140 -28.405 1.00 84.12 197 GLY A N 1
ATOM 1455 C CA . GLY A 1 197 ? -15.197 -28.673 -28.980 1.00 84.12 197 GLY A CA 1
ATOM 1456 C C . GLY A 1 197 ? -16.024 -27.591 -29.689 1.00 84.12 197 GLY A C 1
ATOM 1457 O O . GLY A 1 197 ? -17.248 -27.649 -29.705 1.00 84.12 197 GLY A O 1
ATOM 1458 N N . ALA A 1 198 ? -15.355 -26.558 -30.205 1.00 86.94 198 ALA A N 1
ATOM 1459 C CA . ALA A 1 198 ? -15.966 -25.411 -30.868 1.00 86.94 198 ALA A CA 1
ATOM 1460 C C . ALA A 1 198 ? -16.055 -25.585 -32.391 1.00 86.94 198 ALA A C 1
ATOM 1462 O O . ALA A 1 198 ? -16.583 -24.705 -33.062 1.00 86.94 198 ALA A O 1
ATOM 1463 N N . TYR A 1 199 ? -15.517 -26.675 -32.941 1.00 87.62 199 TYR A N 1
ATOM 1464 C CA . TYR A 1 199 ? -15.513 -26.981 -34.370 1.00 87.62 199 TYR A CA 1
ATOM 1465 C C . TYR A 1 199 ? -16.634 -27.962 -34.727 1.00 87.62 199 TYR A C 1
ATOM 1467 O O . TYR A 1 199 ? -16.751 -29.021 -34.114 1.00 87.62 199 TYR A O 1
ATOM 1475 N N . ASP A 1 200 ? -17.420 -27.623 -35.744 1.00 82.38 200 ASP A N 1
ATOM 1476 C CA . ASP A 1 200 ? -18.399 -28.514 -36.354 1.00 82.38 200 ASP A CA 1
ATOM 1477 C C . ASP A 1 200 ? -17.806 -29.142 -37.626 1.00 82.38 200 ASP A C 1
ATOM 1479 O O . ASP A 1 200 ? -17.471 -28.459 -38.598 1.00 82.38 200 ASP A O 1
ATOM 1483 N N . ALA A 1 201 ? -17.672 -30.469 -37.608 1.00 77.38 201 ALA A N 1
ATOM 1484 C CA . ALA A 1 201 ? -17.096 -31.237 -38.702 1.00 77.38 201 ALA A CA 1
ATOM 1485 C C . ALA A 1 201 ? -17.990 -31.292 -39.953 1.00 77.38 201 ALA A C 1
ATOM 1487 O O . ALA A 1 201 ? -17.455 -31.473 -41.049 1.00 77.38 201 ALA A O 1
ATOM 1488 N N . GLU A 1 202 ? -19.310 -31.128 -39.812 1.00 77.06 202 GLU A N 1
ATOM 1489 C CA . GLU A 1 202 ? -20.256 -31.163 -40.933 1.00 77.06 202 GLU A CA 1
ATOM 1490 C C . GLU A 1 202 ? -20.225 -29.853 -41.721 1.00 77.06 202 GLU A C 1
ATOM 1492 O O . GLU A 1 202 ? -20.091 -29.859 -42.947 1.00 77.06 202 GLU A O 1
ATOM 1497 N N . SER A 1 203 ? -20.288 -28.719 -41.020 1.00 73.94 203 SER A N 1
ATOM 1498 C CA . SER A 1 203 ? -20.197 -27.393 -41.644 1.00 73.94 203 SER A CA 1
ATOM 1499 C C . SER A 1 203 ? -18.759 -26.953 -41.948 1.00 73.94 203 SER A C 1
ATOM 1501 O O . SER A 1 203 ? -18.561 -26.019 -42.729 1.00 73.94 203 SER A O 1
ATOM 1503 N N . GLN A 1 204 ? -17.758 -27.639 -41.381 1.00 80.12 204 GLN A N 1
ATOM 1504 C CA . GLN A 1 204 ? -16.339 -27.260 -41.401 1.00 80.12 204 GLN A CA 1
ATOM 1505 C C . GLN A 1 204 ? -16.094 -25.840 -40.869 1.00 80.12 204 GLN A C 1
ATOM 1507 O O . GLN A 1 204 ? -15.247 -25.098 -41.376 1.00 80.12 204 GLN A O 1
ATOM 1512 N N . MET A 1 205 ? -16.856 -25.445 -39.849 1.00 82.81 205 MET A N 1
ATOM 1513 C CA . MET A 1 205 ? -16.851 -24.098 -39.279 1.00 82.81 205 MET A CA 1
ATOM 1514 C C . MET A 1 205 ? -16.852 -24.128 -37.750 1.00 82.81 205 MET A C 1
ATOM 1516 O O . MET A 1 205 ? -17.259 -25.119 -37.143 1.00 82.81 205 MET A O 1
ATOM 1520 N N . PRO A 1 206 ? -16.422 -23.038 -37.092 1.00 87.38 206 PRO A N 1
ATOM 1521 C CA . PRO A 1 206 ? -16.687 -22.855 -35.675 1.00 87.38 206 PRO A CA 1
ATOM 1522 C C . PRO A 1 206 ? -18.195 -22.754 -35.403 1.00 87.38 206 PRO A C 1
ATOM 1524 O O . PRO A 1 206 ? -18.937 -22.189 -36.209 1.00 87.38 206 PRO A O 1
ATOM 1527 N N . SER A 1 207 ? -18.645 -23.239 -34.247 1.00 87.31 207 SER A N 1
ATOM 1528 C CA . SER A 1 207 ? -20.050 -23.170 -33.856 1.00 87.31 207 SER A CA 1
ATOM 1529 C C . SER A 1 207 ? -20.528 -21.723 -33.701 1.00 87.31 207 SER A C 1
ATOM 1531 O O . SER A 1 207 ? -19.777 -20.811 -33.334 1.00 87.31 207 SER A O 1
ATOM 1533 N N . ARG A 1 208 ? -21.821 -21.504 -33.959 1.00 85.69 208 ARG A N 1
ATOM 1534 C CA . ARG A 1 208 ? -22.456 -20.186 -33.834 1.00 85.69 208 ARG A CA 1
ATOM 1535 C C . ARG A 1 208 ? -22.295 -19.593 -32.434 1.00 85.69 208 ARG A C 1
ATOM 1537 O O . ARG A 1 208 ? -21.958 -18.414 -32.317 1.00 85.69 208 ARG A O 1
ATOM 1544 N N . ASP A 1 209 ? -22.495 -20.408 -31.404 1.00 83.62 209 ASP A N 1
ATOM 1545 C CA . ASP A 1 209 ? -22.385 -19.980 -30.009 1.00 83.62 209 ASP A CA 1
ATOM 1546 C C . ASP A 1 209 ? -20.955 -19.550 -29.678 1.00 83.62 209 ASP A C 1
ATOM 1548 O O . ASP A 1 209 ? -20.753 -18.475 -29.117 1.00 83.62 209 ASP A O 1
ATOM 1552 N N . PHE A 1 210 ? -19.952 -20.310 -30.132 1.00 90.62 210 PHE A N 1
ATOM 1553 C CA . PHE A 1 210 ? -18.548 -19.942 -29.968 1.00 90.62 210 PHE A CA 1
ATOM 1554 C C . PHE A 1 210 ? -18.225 -18.590 -30.615 1.00 90.62 210 PHE A C 1
ATOM 1556 O O . PHE A 1 210 ? -17.592 -17.740 -29.989 1.00 90.62 210 PHE A O 1
ATOM 1563 N N . LEU A 1 211 ? -18.679 -18.362 -31.851 1.00 90.38 211 LEU A N 1
ATOM 1564 C CA . LEU A 1 211 ? -18.419 -17.119 -32.586 1.00 90.38 211 LEU A CA 1
ATOM 1565 C C . LEU A 1 211 ? -19.049 -15.898 -31.905 1.00 90.38 211 LEU A C 1
ATOM 1567 O O . LEU A 1 211 ? -18.424 -14.838 -31.839 1.00 90.38 211 LEU A O 1
ATOM 1571 N N . GLN A 1 212 ? -20.260 -16.044 -31.366 1.00 88.31 212 GLN A N 1
ATOM 1572 C CA . GLN A 1 212 ? -20.919 -14.970 -30.622 1.00 88.31 212 GLN A CA 1
ATOM 1573 C C . GLN A 1 212 ? -20.206 -14.688 -29.296 1.00 88.31 212 GLN A C 1
ATOM 1575 O O . GLN A 1 212 ? -19.914 -13.526 -29.008 1.00 88.31 212 GLN A O 1
ATOM 1580 N N . THR A 1 213 ? -19.843 -15.722 -28.528 1.00 88.75 213 THR A N 1
ATOM 1581 C CA . THR A 1 213 ? -19.035 -15.574 -27.305 1.00 88.75 213 THR A CA 1
ATOM 1582 C C . THR A 1 213 ? -17.713 -14.878 -27.595 1.00 88.75 213 THR A C 1
ATOM 1584 O O . THR A 1 213 ? -17.368 -13.896 -26.938 1.00 88.75 213 THR A O 1
ATOM 1587 N N . MET A 1 214 ? -16.994 -15.346 -28.616 1.00 93.06 214 MET A N 1
ATOM 1588 C CA . MET A 1 214 ? -15.730 -14.768 -29.049 1.00 93.06 214 MET A CA 1
ATOM 1589 C C . MET A 1 214 ? -15.887 -13.288 -29.396 1.00 93.06 214 MET A C 1
ATOM 1591 O O . MET A 1 214 ? -15.081 -12.475 -28.946 1.00 93.06 214 MET A O 1
ATOM 1595 N N . SER A 1 215 ? -16.934 -12.919 -30.141 1.00 92.56 215 SER A N 1
ATOM 1596 C CA . SER A 1 215 ? -17.177 -11.527 -30.521 1.00 92.56 215 SER A CA 1
ATOM 1597 C C . SER A 1 215 ? -17.408 -10.624 -29.311 1.00 92.56 215 SER A C 1
ATOM 1599 O O . SER A 1 215 ? -16.796 -9.563 -29.215 1.00 92.56 215 SER A O 1
ATOM 1601 N N . VAL A 1 216 ? -18.268 -11.039 -28.378 1.00 89.81 216 VAL A N 1
ATOM 1602 C CA . VAL A 1 216 ? -18.646 -10.225 -27.212 1.00 89.81 216 VAL A CA 1
ATOM 1603 C C . VAL A 1 216 ? -17.456 -10.041 -26.258 1.00 89.81 216 VAL A C 1
ATOM 1605 O O . VAL A 1 216 ? -17.204 -8.929 -25.796 1.00 89.81 216 VAL A O 1
ATOM 1608 N N . VAL A 1 217 ? -16.668 -11.097 -26.012 1.00 89.88 217 VAL A N 1
ATOM 1609 C CA . VAL A 1 217 ? -15.452 -11.030 -25.173 1.00 89.88 217 VAL A CA 1
ATOM 1610 C C . VAL A 1 217 ? -14.352 -10.188 -25.834 1.00 89.88 217 VAL A C 1
ATOM 1612 O O . VAL A 1 217 ? -13.622 -9.459 -25.154 1.00 89.88 217 VAL A O 1
ATOM 1615 N N . THR A 1 218 ? -14.231 -10.268 -27.162 1.00 93.62 218 THR A N 1
ATOM 1616 C CA . THR A 1 218 ? -13.252 -9.478 -27.921 1.00 93.62 218 THR A CA 1
ATOM 1617 C C . THR A 1 218 ? -13.604 -7.998 -27.901 1.00 93.62 218 THR A C 1
ATOM 1619 O O . THR A 1 218 ? -12.718 -7.188 -27.651 1.00 93.62 218 THR A O 1
ATOM 1622 N N . GLU A 1 219 ? -14.877 -7.634 -28.079 1.00 91.81 219 GLU A N 1
ATOM 1623 C CA . GLU A 1 219 ? -15.313 -6.236 -27.995 1.00 91.81 219 GLU A CA 1
ATOM 1624 C C . GLU A 1 219 ? -15.014 -5.624 -26.622 1.00 91.81 219 GLU A C 1
ATOM 1626 O O . GLU A 1 219 ? -14.469 -4.523 -26.542 1.00 91.81 219 GLU A O 1
ATOM 1631 N N . ASP A 1 220 ? -15.316 -6.344 -25.539 1.00 86.69 220 ASP A N 1
ATOM 1632 C CA . ASP A 1 220 ? -14.996 -5.886 -24.186 1.00 86.69 220 ASP A CA 1
ATOM 1633 C C . ASP A 1 220 ? -13.486 -5.691 -23.989 1.00 86.69 220 ASP A C 1
ATOM 1635 O O . ASP A 1 220 ? -13.045 -4.670 -23.464 1.00 86.69 220 ASP A O 1
ATOM 1639 N N . THR A 1 221 ? -12.673 -6.614 -24.506 1.00 87.25 221 THR A N 1
ATOM 1640 C CA . THR A 1 221 ? -11.209 -6.485 -24.468 1.00 87.25 221 THR A CA 1
ATOM 1641 C C . THR A 1 221 ? -10.711 -5.287 -25.280 1.00 87.25 221 THR A C 1
ATOM 1643 O O . THR A 1 221 ? -9.839 -4.557 -24.816 1.00 87.25 221 THR A O 1
ATOM 1646 N N . ILE A 1 222 ? -11.265 -5.045 -26.470 1.00 88.50 222 ILE A N 1
ATOM 1647 C CA . ILE A 1 222 ? -10.927 -3.881 -27.303 1.00 88.50 222 ILE A CA 1
ATOM 1648 C C . ILE A 1 222 ? -11.307 -2.586 -26.583 1.00 88.50 222 ILE A C 1
ATOM 1650 O O . ILE A 1 222 ? -10.495 -1.667 -26.536 1.00 88.50 222 ILE A O 1
ATOM 1654 N N . SER A 1 223 ? -12.490 -2.533 -25.965 1.00 84.12 223 SER A N 1
ATOM 1655 C CA . SER A 1 223 ? -12.926 -1.397 -25.146 1.00 84.12 223 SER A CA 1
ATOM 1656 C C . SER A 1 223 ? -11.930 -1.119 -24.016 1.00 84.12 223 SER A C 1
ATOM 1658 O O . SER A 1 223 ? -11.532 0.024 -23.823 1.00 84.12 223 SER A O 1
ATOM 1660 N N . GLN A 1 224 ? -11.491 -2.150 -23.287 1.00 78.50 224 GLN A N 1
ATOM 1661 C CA . GLN A 1 224 ? -10.522 -1.998 -22.195 1.00 78.50 224 GLN A CA 1
ATOM 1662 C C . GLN A 1 224 ? -9.151 -1.520 -22.688 1.00 78.50 224 GLN A C 1
ATOM 1664 O O . GLN A 1 224 ? -8.533 -0.669 -22.058 1.00 78.50 224 GLN A O 1
ATOM 1669 N N . LEU A 1 225 ? -8.667 -2.047 -23.817 1.00 77.88 225 LEU A N 1
ATOM 1670 C CA . LEU A 1 225 ? -7.370 -1.661 -24.374 1.00 77.88 225 LEU A CA 1
ATOM 1671 C C . LEU A 1 225 ? -7.385 -0.236 -24.939 1.00 77.88 225 LEU A C 1
ATOM 1673 O O . LEU A 1 225 ? -6.444 0.517 -24.693 1.00 77.88 225 LEU A O 1
ATOM 1677 N N . ALA A 1 226 ? -8.440 0.140 -25.660 1.00 75.69 226 ALA A N 1
ATOM 1678 C CA . ALA A 1 226 ? -8.522 1.420 -26.356 1.00 75.69 226 ALA A CA 1
ATOM 1679 C C . ALA A 1 226 ? -8.756 2.621 -25.423 1.00 75.69 226 ALA A C 1
ATOM 1681 O O . ALA A 1 226 ? -8.376 3.737 -25.765 1.00 75.69 226 ALA A O 1
ATOM 1682 N N . PHE A 1 227 ? -9.349 2.399 -24.246 1.00 72.25 227 PHE A N 1
ATOM 1683 C CA . PHE A 1 227 ? -9.571 3.436 -23.228 1.00 72.25 227 PHE A CA 1
ATOM 1684 C C . PHE A 1 227 ? -8.602 3.344 -22.036 1.00 72.25 227 PHE A C 1
ATOM 1686 O O . PHE A 1 227 ? -8.778 4.051 -21.048 1.00 72.25 227 PHE A O 1
ATOM 1693 N N . SER A 1 228 ? -7.583 2.478 -22.108 1.00 54.56 228 SER A N 1
ATOM 1694 C CA . SER A 1 228 ? -6.495 2.442 -21.119 1.00 54.56 228 SER A CA 1
ATOM 1695 C C . SER A 1 228 ? -5.516 3.609 -21.308 1.00 54.56 228 SER A C 1
ATOM 1697 O O . SER A 1 228 ? -5.435 4.167 -22.408 1.00 54.56 228 SER A O 1
ATOM 1699 N N . GLU A 1 229 ? -4.774 3.967 -20.246 1.00 36.47 229 GLU A N 1
ATOM 1700 C CA . GLU A 1 229 ? -3.752 5.025 -20.295 1.00 36.47 229 GLU A CA 1
ATOM 1701 C C . GLU A 1 229 ? -2.845 4.867 -21.532 1.00 36.47 229 GLU A C 1
ATOM 1703 O O . GLU A 1 229 ? -2.454 3.738 -21.874 1.00 36.47 229 GLU A O 1
ATOM 1708 N N . PRO A 1 230 ? -2.535 5.975 -22.230 1.00 31.34 230 PRO A N 1
ATOM 1709 C CA . PRO A 1 230 ? -1.813 5.927 -23.487 1.00 31.34 230 PRO A CA 1
ATOM 1710 C C . PRO A 1 230 ? -0.461 5.237 -23.312 1.00 31.34 230 PRO A C 1
ATOM 1712 O O . PRO A 1 230 ? 0.333 5.571 -22.441 1.00 31.34 230 PRO A O 1
ATOM 1715 N N . THR 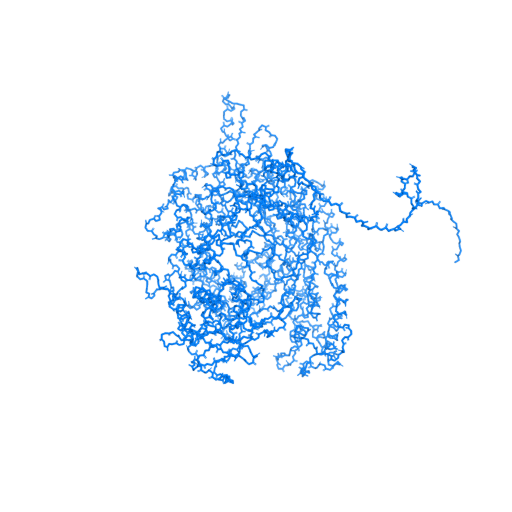A 1 231 ? -0.199 4.240 -24.157 1.00 28.41 231 THR A N 1
ATOM 1716 C CA . THR A 1 231 ? 1.166 3.748 -24.362 1.00 28.41 231 THR A CA 1
ATOM 1717 C C . THR A 1 231 ? 1.704 4.585 -25.512 1.00 28.41 231 THR A C 1
ATOM 1719 O O . THR A 1 231 ? 1.150 4.492 -26.606 1.00 28.41 231 THR A O 1
ATOM 1722 N N . SER A 1 232 ? 2.692 5.445 -25.250 1.00 25.59 232 SER A N 1
ATOM 1723 C CA . SER A 1 232 ? 3.285 6.330 -26.254 1.00 25.59 232 SER A CA 1
ATOM 1724 C C . SER A 1 232 ? 3.726 5.518 -27.473 1.00 25.59 232 SER A C 1
ATOM 1726 O O . SER A 1 232 ? 4.614 4.667 -27.414 1.00 25.59 232 SER A O 1
ATOM 1728 N N . LEU A 1 233 ? 3.026 5.734 -28.580 1.00 25.48 233 LEU A N 1
ATOM 1729 C CA . LEU A 1 233 ? 3.343 5.199 -29.890 1.00 25.48 233 LEU A CA 1
ATOM 1730 C C . LEU A 1 233 ? 3.288 6.378 -30.845 1.00 25.48 233 LEU A C 1
ATOM 1732 O O . LEU A 1 233 ? 2.222 6.969 -31.021 1.00 25.48 233 LEU A O 1
ATOM 1736 N N . ASP A 1 234 ? 4.426 6.684 -31.464 1.00 22.06 234 ASP A N 1
ATOM 1737 C CA . ASP A 1 234 ? 4.487 7.522 -32.657 1.00 22.06 234 ASP A CA 1
ATOM 1738 C C . ASP A 1 234 ? 3.800 6.769 -33.801 1.00 22.06 234 ASP A C 1
ATOM 1740 O O . ASP A 1 234 ? 4.426 6.082 -34.610 1.00 22.06 234 ASP A O 1
ATOM 1744 N N . ILE A 1 235 ? 2.474 6.850 -33.849 1.00 26.09 235 ILE A N 1
ATOM 1745 C CA . ILE A 1 235 ? 1.741 6.612 -35.084 1.00 26.09 235 ILE A CA 1
ATOM 1746 C C . ILE A 1 235 ? 1.684 7.970 -35.763 1.00 26.09 235 ILE A C 1
ATOM 1748 O O . ILE A 1 235 ? 0.854 8.780 -35.375 1.00 26.09 235 ILE A O 1
ATOM 1752 N N . ASN A 1 236 ? 2.572 8.217 -36.734 1.00 23.23 236 ASN A N 1
ATOM 1753 C CA . ASN A 1 236 ? 2.467 9.359 -37.645 1.00 23.23 236 ASN A CA 1
ATOM 1754 C C . ASN A 1 236 ? 1.107 9.272 -38.351 1.00 23.23 236 ASN A C 1
ATOM 1756 O O . ASN A 1 236 ? 0.945 8.437 -39.250 1.00 23.23 236 ASN A O 1
ATOM 1760 N N . PRO A 1 237 ? 0.111 10.090 -37.982 1.00 27.84 237 PRO A N 1
ATOM 1761 C CA . PRO A 1 237 ? -1.066 10.212 -38.807 1.00 27.84 237 PRO A CA 1
ATOM 1762 C C . PRO A 1 237 ? -0.621 11.012 -40.044 1.00 27.84 237 PRO A C 1
ATOM 1764 O O . PRO A 1 237 ? 0.070 12.017 -39.933 1.00 27.84 237 PRO A O 1
ATOM 1767 N N . GLY A 1 238 ? -0.907 10.517 -41.245 1.00 27.73 238 GLY A N 1
ATOM 1768 C CA . GLY A 1 238 ? -0.605 11.249 -42.483 1.00 27.73 238 GLY A CA 1
ATOM 1769 C C . GLY A 1 238 ? 0.542 10.710 -43.342 1.00 27.73 238 GLY A C 1
ATOM 1770 O O . GLY A 1 238 ? 0.613 11.075 -44.514 1.00 27.73 238 GLY A O 1
ATOM 1771 N N . GLU A 1 239 ? 1.358 9.763 -42.871 1.00 26.52 239 GLU A N 1
ATOM 1772 C CA . GLU A 1 239 ? 2.161 8.946 -43.790 1.00 26.52 239 GLU A CA 1
ATOM 1773 C C . GLU A 1 239 ? 1.331 7.744 -44.239 1.00 26.52 239 GLU A C 1
ATOM 1775 O O . GLU A 1 239 ? 1.087 6.791 -43.500 1.00 26.52 239 GLU A O 1
ATOM 1780 N N . THR A 1 240 ? 0.862 7.797 -45.483 1.00 29.08 240 THR A N 1
ATOM 1781 C CA . THR A 1 240 ? 0.280 6.650 -46.181 1.00 29.08 240 THR A CA 1
ATOM 1782 C C . THR A 1 240 ? 1.344 5.559 -46.320 1.00 29.08 240 THR A C 1
ATOM 1784 O O . THR A 1 240 ? 2.026 5.451 -47.336 1.00 29.08 240 THR A O 1
ATOM 1787 N N . ALA A 1 241 ? 1.487 4.713 -45.299 1.00 28.77 241 ALA A N 1
ATOM 1788 C CA . ALA A 1 241 ? 2.189 3.448 -45.428 1.00 28.77 241 ALA A CA 1
ATOM 1789 C C . ALA A 1 241 ? 1.326 2.533 -46.305 1.00 28.77 241 ALA A C 1
ATOM 1791 O O . ALA A 1 241 ? 0.408 1.851 -45.845 1.00 28.77 241 ALA A O 1
ATOM 1792 N N . ILE A 1 242 ? 1.594 2.573 -47.611 1.00 30.34 242 ILE A N 1
ATOM 1793 C CA . ILE A 1 242 ? 1.100 1.595 -48.574 1.00 30.34 242 ILE A CA 1
ATOM 1794 C C . ILE A 1 242 ? 1.595 0.230 -48.091 1.00 30.34 242 ILE A C 1
ATOM 1796 O O . ILE A 1 242 ? 2.754 -0.134 -48.279 1.00 30.34 242 ILE A O 1
ATOM 1800 N N . ASN A 1 243 ? 0.719 -0.537 -47.447 1.00 33.53 243 ASN A N 1
ATOM 1801 C CA . ASN A 1 243 ? 0.986 -1.946 -47.228 1.00 33.53 243 ASN A CA 1
ATOM 1802 C C . ASN A 1 243 ? 0.975 -2.643 -48.589 1.00 33.53 243 ASN A C 1
ATOM 1804 O O . ASN A 1 243 ? 0.025 -2.493 -49.359 1.00 33.53 243 ASN A O 1
ATOM 1808 N N . ASN A 1 244 ? 1.969 -3.498 -48.834 1.00 33.38 244 ASN A N 1
ATOM 1809 C CA . ASN A 1 244 ? 1.996 -4.443 -49.961 1.00 33.38 244 ASN A CA 1
ATOM 1810 C C . ASN A 1 244 ? 0.826 -5.463 -49.938 1.00 33.38 244 ASN A C 1
ATOM 1812 O O . ASN A 1 244 ? 0.770 -6.358 -50.778 1.00 33.38 244 ASN A O 1
ATOM 1816 N N . ASP A 1 245 ? -0.118 -5.308 -49.005 1.00 41.00 245 ASP A N 1
ATOM 1817 C CA . ASP A 1 245 ? -1.259 -6.185 -48.748 1.00 41.00 245 ASP A CA 1
ATOM 1818 C C . ASP A 1 245 ? -2.585 -5.594 -49.293 1.00 41.00 245 ASP A C 1
ATOM 1820 O O . ASP A 1 245 ? -3.610 -6.268 -49.277 1.00 41.00 245 ASP A O 1
ATOM 1824 N N . GLY A 1 246 ? -2.585 -4.357 -49.817 1.00 37.69 246 GLY A N 1
ATOM 1825 C CA . GLY A 1 246 ? -3.663 -3.832 -50.672 1.00 37.69 246 GLY A CA 1
ATOM 1826 C C . GLY A 1 246 ? -4.971 -3.367 -50.009 1.00 37.69 246 GLY A C 1
ATOM 1827 O O . GLY A 1 246 ? -5.922 -3.085 -50.734 1.00 37.69 246 GLY A O 1
ATOM 1828 N N . GLU A 1 247 ? -5.054 -3.236 -48.683 1.00 46.53 247 GLU A N 1
ATOM 1829 C CA . GLU A 1 247 ? -6.263 -2.736 -48.002 1.00 46.53 247 GLU A CA 1
ATOM 1830 C C . GLU A 1 247 ? -6.030 -1.331 -47.427 1.00 46.53 247 GLU A C 1
ATOM 1832 O O . GLU A 1 247 ? -5.424 -1.165 -46.370 1.00 46.53 247 GLU A O 1
ATOM 1837 N N . VAL A 1 248 ? -6.499 -0.306 -48.149 1.00 40.22 248 VAL A N 1
ATOM 1838 C CA . VAL A 1 248 ? -6.456 1.103 -47.723 1.00 40.22 248 VAL A CA 1
ATOM 1839 C C . VAL A 1 248 ? -7.844 1.512 -47.228 1.00 40.22 248 VAL A C 1
ATOM 1841 O O . VAL A 1 248 ? -8.796 1.537 -48.006 1.00 40.22 248 VAL A O 1
ATOM 1844 N N . GLN A 1 249 ? -7.964 1.859 -45.945 1.00 51.34 249 GLN A N 1
ATOM 1845 C CA . GLN A 1 249 ? -9.074 2.681 -45.455 1.00 51.34 249 GLN A CA 1
ATOM 1846 C C . GLN A 1 249 ? -8.595 4.138 -45.443 1.00 51.34 249 GLN A C 1
ATOM 1848 O O . GLN A 1 249 ? -7.662 4.468 -44.715 1.00 51.34 249 GLN A O 1
ATOM 1853 N N . ASN A 1 250 ? -9.198 4.999 -46.269 1.00 45.62 250 ASN A N 1
ATOM 1854 C CA . ASN A 1 250 ? -8.958 6.444 -46.217 1.00 45.62 250 ASN A CA 1
ATOM 1855 C C . ASN A 1 250 ? -9.613 6.984 -44.943 1.00 45.62 250 ASN A C 1
ATOM 1857 O O . ASN A 1 250 ? -10.834 6.915 -44.826 1.00 45.62 250 ASN A O 1
ATOM 1861 N N . ILE A 1 251 ? -8.814 7.468 -43.994 1.00 50.50 251 ILE A N 1
ATOM 1862 C CA . ILE A 1 251 ? -9.287 8.015 -42.718 1.00 50.50 251 ILE A CA 1
ATOM 1863 C C . ILE A 1 251 ? -8.530 9.315 -42.474 1.00 50.50 251 ILE A C 1
ATOM 1865 O O . ILE A 1 251 ? -7.309 9.350 -42.640 1.00 50.50 251 ILE A O 1
ATOM 1869 N N . THR A 1 252 ? -9.242 10.386 -42.135 1.00 52.69 252 THR A N 1
ATOM 1870 C CA . THR A 1 252 ? -8.625 11.682 -41.817 1.00 52.69 252 THR A CA 1
ATOM 1871 C C . THR A 1 252 ? -8.100 11.703 -40.377 1.00 52.69 252 THR A C 1
ATOM 1873 O O . THR A 1 252 ? -8.573 10.955 -39.521 1.00 52.69 252 THR A O 1
ATOM 1876 N N . GLU A 1 253 ? -7.143 12.587 -40.077 1.00 48.72 253 GLU A N 1
ATOM 1877 C CA . GLU A 1 253 ? -6.680 12.855 -38.701 1.00 48.72 253 GLU A CA 1
ATOM 1878 C C . GLU A 1 253 ? -7.831 13.188 -37.738 1.00 48.72 253 GLU A C 1
ATOM 1880 O O . GLU A 1 253 ? -7.808 12.781 -36.582 1.00 48.72 253 GLU A O 1
ATOM 1885 N N . GLU A 1 254 ? -8.877 13.857 -38.231 1.00 47.50 254 GLU A N 1
ATOM 1886 C CA . GLU A 1 254 ? -10.075 14.209 -37.457 1.00 47.50 254 GLU A CA 1
ATOM 1887 C C . GLU A 1 254 ? -10.996 13.006 -37.150 1.00 47.50 254 GLU A C 1
ATOM 1889 O O . GLU A 1 254 ? -11.781 13.059 -36.199 1.00 47.50 254 GLU A O 1
ATOM 1894 N N . GLU A 1 255 ? -10.920 11.911 -37.923 1.00 47.97 255 GLU A N 1
ATOM 1895 C CA . GLU A 1 255 ? -11.721 10.687 -37.728 1.00 47.97 255 GLU A CA 1
ATOM 1896 C C . GLU A 1 255 ? -11.085 9.686 -36.738 1.00 47.97 255 GLU A C 1
ATOM 1898 O O . GLU A 1 255 ? -11.795 8.851 -36.154 1.00 47.97 255 GLU A O 1
ATOM 1903 N N . ILE A 1 256 ? -9.771 9.787 -36.502 1.00 51.66 256 ILE A N 1
ATOM 1904 C CA . ILE A 1 256 ? -9.036 9.056 -35.460 1.00 51.66 256 ILE A CA 1
ATOM 1905 C C . ILE A 1 256 ? -9.106 9.882 -34.164 1.00 51.66 256 ILE A C 1
ATOM 1907 O O . ILE A 1 256 ? -8.377 10.849 -33.989 1.00 51.66 256 ILE A O 1
ATOM 1911 N N . ALA A 1 257 ? -9.999 9.525 -33.235 1.00 51.81 257 ALA A N 1
ATOM 1912 C CA . ALA A 1 257 ? -10.210 10.289 -31.998 1.00 51.81 257 ALA A CA 1
ATOM 1913 C C . ALA A 1 257 ? -9.733 9.549 -30.738 1.00 51.81 257 ALA A C 1
ATOM 1915 O O . ALA A 1 257 ? -9.994 8.354 -30.613 1.00 51.81 257 ALA A O 1
ATOM 1916 N N . GLN A 1 258 ? -9.120 10.310 -29.808 1.00 54.44 258 GLN A N 1
ATOM 1917 C CA . GLN A 1 258 ? -8.955 10.164 -28.334 1.00 54.44 258 GLN A CA 1
ATOM 1918 C C . GLN A 1 258 ? -8.768 8.764 -27.698 1.00 54.44 258 GLN A C 1
ATOM 1920 O O . GLN A 1 258 ? -8.837 8.639 -26.477 1.00 54.44 258 GLN A O 1
ATOM 1925 N N . SER A 1 259 ? -8.548 7.713 -28.476 1.00 57.59 259 SER A N 1
ATOM 1926 C CA . SER A 1 259 ? -8.371 6.341 -28.006 1.00 57.59 259 SER A CA 1
ATOM 1927 C C . SER A 1 259 ? -6.946 5.882 -28.273 1.00 57.59 259 SER A C 1
ATOM 1929 O O . SER A 1 259 ? -6.330 6.263 -29.267 1.00 57.59 259 SER A O 1
ATOM 1931 N N . THR A 1 260 ? -6.414 5.075 -27.363 1.00 66.19 260 THR A N 1
ATOM 1932 C CA . THR A 1 260 ? -5.042 4.580 -27.418 1.00 66.19 260 THR A CA 1
ATOM 1933 C C . THR A 1 260 ? -4.959 3.432 -28.430 1.00 66.19 260 THR A C 1
ATOM 1935 O O . THR A 1 260 ? -5.603 2.397 -28.217 1.00 66.19 260 THR A O 1
ATOM 1938 N N . PRO A 1 261 ? -4.161 3.547 -29.510 1.00 74.06 261 PRO A N 1
ATOM 1939 C CA . PRO A 1 261 ? -3.867 2.417 -30.383 1.00 74.06 261 PRO A CA 1
ATOM 1940 C C . PRO A 1 261 ? -3.276 1.254 -29.582 1.00 74.06 261 PRO A C 1
ATOM 1942 O O . PRO A 1 261 ? -2.462 1.452 -28.677 1.00 74.06 261 PRO A O 1
ATOM 1945 N N . PHE A 1 262 ? -3.636 0.017 -29.916 1.00 76.50 262 PHE A N 1
ATOM 1946 C CA . PHE A 1 262 ? -3.082 -1.159 -29.240 1.00 76.50 262 PHE A CA 1
ATOM 1947 C C . PHE A 1 262 ? -2.556 -2.187 -30.235 1.00 76.50 262 PHE A C 1
ATOM 1949 O O . PHE A 1 262 ? -3.163 -2.451 -31.274 1.00 76.50 262 PHE A O 1
ATOM 1956 N N . SER A 1 263 ? -1.408 -2.790 -29.911 1.00 78.50 263 SER A N 1
ATOM 1957 C CA . SER A 1 263 ? -0.808 -3.796 -30.783 1.00 78.50 263 SER A CA 1
ATOM 1958 C C . SER A 1 263 ? -1.637 -5.077 -30.794 1.00 78.50 263 SER A C 1
ATOM 1960 O O . SER A 1 263 ? -2.233 -5.493 -29.792 1.00 78.50 263 SER A O 1
ATOM 1962 N N . LYS A 1 264 ? -1.627 -5.755 -31.939 1.00 83.56 264 LYS A N 1
ATOM 1963 C CA . LYS A 1 264 ? -2.297 -7.036 -32.151 1.00 83.56 264 LYS A CA 1
ATOM 1964 C C . LYS A 1 264 ? -1.898 -8.074 -31.099 1.00 83.56 264 LYS A C 1
ATOM 1966 O O . LYS A 1 264 ? -2.770 -8.767 -30.592 1.00 83.56 264 LYS A O 1
ATOM 1971 N N . ALA A 1 265 ? -0.627 -8.115 -30.695 1.00 77.62 265 ALA A N 1
ATOM 1972 C CA . ALA A 1 265 ? -0.118 -9.064 -29.701 1.00 77.62 265 ALA A CA 1
ATOM 1973 C C . ALA A 1 265 ? -0.514 -8.744 -28.240 1.00 77.62 265 ALA A C 1
ATOM 1975 O O . ALA A 1 265 ? -0.480 -9.628 -27.377 1.00 77.62 265 ALA A O 1
ATOM 1976 N N . LYS A 1 266 ? -0.897 -7.495 -27.926 1.00 79.75 266 LYS A N 1
ATOM 1977 C CA . LYS A 1 266 ? -1.189 -7.050 -26.549 1.00 79.75 266 LYS A CA 1
ATOM 1978 C C . LYS A 1 266 ? -2.386 -7.812 -25.971 1.00 79.75 266 LYS A C 1
ATOM 1980 O O . LYS A 1 266 ? -3.459 -7.796 -26.551 1.00 79.75 266 LYS A O 1
ATOM 1985 N N . ALA A 1 267 ? -2.237 -8.457 -24.814 1.00 80.75 267 ALA A N 1
ATOM 1986 C CA . ALA A 1 267 ? -3.310 -9.188 -24.115 1.00 80.75 267 ALA A CA 1
ATOM 1987 C C . ALA A 1 267 ? -3.896 -10.439 -24.822 1.00 80.75 267 ALA A C 1
ATOM 1989 O O . ALA A 1 267 ? -4.919 -10.950 -24.373 1.00 80.75 267 ALA A O 1
ATOM 1990 N N . ASN A 1 268 ? -3.248 -11.001 -25.854 1.00 83.69 268 ASN A N 1
ATOM 1991 C CA . ASN A 1 268 ? -3.759 -12.197 -26.553 1.00 83.69 268 ASN A CA 1
ATOM 1992 C C . ASN A 1 268 ? -4.009 -13.393 -25.621 1.00 83.69 268 ASN A C 1
ATOM 1994 O O . ASN A 1 268 ? -5.077 -13.994 -25.670 1.00 83.69 268 ASN A O 1
ATOM 1998 N N . ARG A 1 269 ? -3.064 -13.696 -24.721 1.00 82.56 269 ARG A N 1
ATOM 1999 C CA . ARG A 1 269 ? -3.214 -14.794 -23.752 1.00 82.56 269 ARG A CA 1
ATOM 2000 C C . ARG A 1 269 ? -4.450 -14.624 -22.865 1.00 82.56 269 ARG A C 1
ATOM 2002 O O . ARG A 1 269 ? -5.159 -15.596 -22.624 1.00 82.56 269 ARG A O 1
ATOM 2009 N N . ASP A 1 270 ? -4.686 -13.413 -22.361 1.00 81.38 270 ASP A N 1
ATOM 2010 C CA . ASP A 1 270 ? -5.836 -13.135 -21.495 1.00 81.38 270 ASP A CA 1
ATOM 2011 C C . ASP A 1 270 ? -7.144 -13.238 -22.286 1.00 81.38 270 ASP A C 1
ATOM 2013 O O . ASP A 1 270 ? -8.039 -13.975 -21.880 1.00 81.38 270 ASP A O 1
ATOM 2017 N N . LEU A 1 271 ? -7.204 -12.612 -23.467 1.00 88.19 271 LEU A N 1
ATOM 2018 C CA . LEU A 1 271 ? -8.357 -12.680 -24.363 1.00 88.19 271 LEU A CA 1
ATOM 2019 C C . LEU A 1 271 ? -8.729 -14.127 -24.715 1.00 88.19 271 LEU A C 1
ATOM 2021 O O . LEU A 1 271 ? -9.872 -14.528 -24.511 1.00 88.19 271 LEU A O 1
ATOM 2025 N N . GLY A 1 272 ? -7.776 -14.937 -25.185 1.00 89.00 272 GLY A N 1
ATOM 2026 C CA . GLY A 1 272 ? -8.054 -16.329 -25.538 1.00 89.00 272 GLY A CA 1
ATOM 2027 C C . GLY A 1 272 ? -8.460 -17.181 -24.338 1.00 89.00 272 GLY A C 1
ATOM 2028 O O . GLY A 1 272 ? -9.400 -17.968 -24.436 1.00 89.00 272 GLY A O 1
ATOM 2029 N N . THR A 1 273 ? -7.837 -16.965 -23.175 1.00 85.44 273 THR A N 1
ATOM 2030 C CA . THR A 1 273 ? -8.264 -17.625 -21.930 1.00 85.44 273 THR A CA 1
ATOM 2031 C C . THR A 1 273 ? -9.711 -17.253 -21.598 1.00 85.44 273 THR A C 1
ATOM 2033 O O . THR A 1 273 ? -10.520 -18.131 -21.315 1.00 85.44 273 THR A O 1
ATOM 2036 N N . ARG A 1 274 ? -10.081 -15.969 -21.680 1.00 86.25 274 ARG A N 1
ATOM 2037 C CA . ARG A 1 274 ? -11.448 -15.500 -21.407 1.00 86.25 274 ARG A CA 1
ATOM 2038 C C . ARG A 1 274 ? -12.469 -16.085 -22.383 1.00 86.25 274 ARG A C 1
ATOM 2040 O O . ARG A 1 274 ? -13.503 -16.563 -21.929 1.00 86.25 274 ARG A O 1
ATOM 2047 N N . ILE A 1 275 ? -12.173 -16.100 -23.686 1.00 91.62 275 ILE A N 1
ATOM 2048 C CA . ILE A 1 275 ? -13.052 -16.696 -24.709 1.00 91.62 275 ILE A CA 1
ATOM 2049 C C . ILE A 1 275 ? -13.284 -18.180 -24.410 1.00 91.62 275 ILE A C 1
ATOM 2051 O O . ILE A 1 275 ? -14.428 -18.623 -24.358 1.00 91.62 275 ILE A O 1
ATOM 2055 N N . SER A 1 276 ? -12.204 -18.928 -24.166 1.00 91.25 276 SER A N 1
ATOM 2056 C CA . SER A 1 276 ? -12.263 -20.356 -23.839 1.00 91.25 276 SER A CA 1
ATOM 2057 C C . SER A 1 276 ? -13.135 -20.629 -22.611 1.00 91.25 276 SER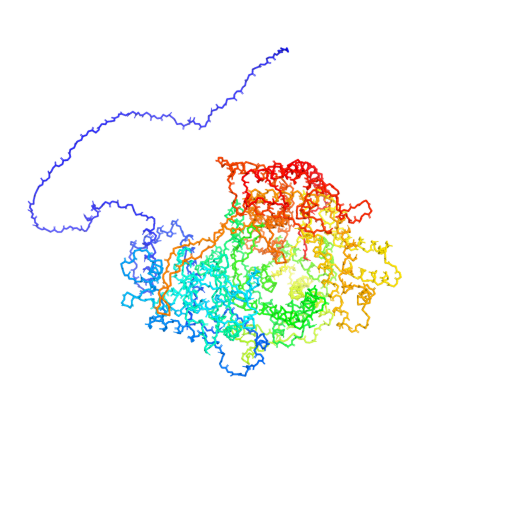 A C 1
ATOM 2059 O O . SER A 1 276 ? -14.029 -21.474 -22.662 1.00 91.25 276 SER A O 1
ATOM 2061 N N . ARG A 1 277 ? -12.924 -19.880 -21.522 1.00 87.69 277 ARG A N 1
ATOM 2062 C CA . ARG A 1 277 ? -13.687 -20.034 -20.277 1.00 87.69 277 ARG A CA 1
ATOM 2063 C C . ARG A 1 277 ? -15.170 -19.721 -20.464 1.00 87.69 277 ARG A C 1
ATOM 2065 O O . ARG A 1 277 ? -16.011 -20.491 -20.015 1.00 87.69 277 ARG A O 1
ATOM 2072 N N . GLU A 1 278 ? -15.505 -18.617 -21.133 1.00 87.25 278 GLU A N 1
ATOM 2073 C CA . GLU A 1 278 ? -16.907 -18.234 -21.357 1.00 87.25 278 GLU A CA 1
ATOM 2074 C C . GLU A 1 278 ? -17.641 -19.214 -22.277 1.00 87.25 278 GLU A C 1
ATOM 2076 O O . GLU A 1 278 ? -18.814 -19.510 -22.051 1.00 87.25 278 GLU A O 1
ATOM 2081 N N . PHE A 1 279 ? -16.956 -19.763 -23.282 1.00 90.12 279 PHE A N 1
ATOM 2082 C CA . PHE A 1 279 ? -17.550 -20.771 -24.153 1.00 90.12 279 PHE A CA 1
ATOM 2083 C C . PHE A 1 279 ? -17.784 -22.096 -23.417 1.00 90.12 279 PHE A C 1
ATOM 2085 O O . PHE A 1 279 ? -18.867 -22.671 -23.509 1.00 90.12 279 PHE A O 1
ATOM 2092 N N . GLN A 1 280 ? -16.813 -22.550 -22.618 1.00 89.88 280 GLN A N 1
ATOM 2093 C CA . GLN A 1 280 ? -16.986 -23.746 -21.791 1.00 89.88 280 GLN A CA 1
ATOM 2094 C C . GLN A 1 280 ? -18.119 -23.581 -20.766 1.00 89.88 280 GLN A C 1
ATOM 2096 O O . GLN A 1 280 ? -18.867 -24.527 -20.559 1.00 89.88 280 GLN A O 1
ATOM 2101 N N . ARG A 1 281 ? -18.332 -22.384 -20.193 1.00 86.06 281 ARG A N 1
ATOM 2102 C CA . ARG A 1 281 ? -19.497 -22.110 -19.323 1.00 86.06 281 ARG A CA 1
ATOM 2103 C C . ARG A 1 281 ? -20.825 -22.335 -20.036 1.00 86.06 281 ARG A C 1
ATOM 2105 O O . ARG A 1 281 ? -21.719 -22.960 -19.472 1.00 86.06 281 ARG A O 1
ATOM 2112 N N . LEU A 1 282 ? -20.951 -21.823 -21.261 1.00 85.31 282 LEU A N 1
ATOM 2113 C CA . LEU A 1 282 ? -22.149 -22.006 -22.085 1.00 85.31 282 LEU A CA 1
ATOM 2114 C C . LEU A 1 282 ? -22.385 -23.487 -22.392 1.00 85.31 282 LEU A C 1
ATOM 2116 O O . LEU A 1 282 ? -23.505 -23.971 -22.250 1.00 85.31 282 LEU A O 1
ATOM 2120 N N . ARG A 1 283 ? -21.323 -24.217 -22.746 1.00 85.69 283 ARG A N 1
ATOM 2121 C CA . ARG A 1 283 ? -21.410 -25.645 -23.062 1.00 85.69 283 ARG A CA 1
ATOM 2122 C C . ARG A 1 283 ? -21.743 -26.492 -21.835 1.00 85.69 283 ARG A C 1
ATOM 2124 O O . ARG A 1 283 ? -22.668 -27.289 -21.889 1.00 85.69 283 ARG A O 1
ATOM 2131 N N . ASN A 1 284 ? -21.068 -26.256 -20.710 1.00 85.81 284 ASN A N 1
ATOM 2132 C CA . ASN A 1 284 ? -21.350 -26.932 -19.445 1.00 85.81 284 ASN A CA 1
ATOM 2133 C C . ASN A 1 284 ? -22.803 -26.725 -19.025 1.00 85.81 284 ASN A C 1
ATOM 2135 O O . ASN A 1 284 ? -23.458 -27.682 -18.635 1.00 85.81 284 ASN A O 1
ATOM 2139 N N . LYS A 1 285 ? -23.335 -25.505 -19.170 1.00 81.06 285 LYS A N 1
ATOM 2140 C CA . LYS A 1 285 ? -24.750 -25.242 -18.903 1.00 81.06 285 LYS A CA 1
ATOM 2141 C C . LYS A 1 285 ? -25.667 -26.064 -19.811 1.00 81.06 285 LYS A C 1
ATOM 2143 O O . LYS A 1 285 ? -26.627 -26.640 -19.315 1.00 81.06 285 LYS A O 1
ATOM 2148 N N . ALA A 1 286 ? -25.378 -26.123 -21.110 1.00 81.06 286 ALA A N 1
ATOM 2149 C CA . ALA A 1 286 ? -26.144 -26.935 -22.057 1.00 81.06 286 ALA A CA 1
ATOM 2150 C C . ALA A 1 286 ? -26.049 -28.448 -21.764 1.00 81.06 286 ALA A C 1
ATOM 2152 O O . ALA A 1 286 ? -26.954 -29.197 -22.117 1.00 81.06 286 ALA A O 1
ATOM 2153 N N . GLU A 1 287 ? -24.973 -28.883 -21.105 1.00 83.06 287 GLU A N 1
ATOM 2154 C CA . GLU A 1 287 ? -24.729 -30.255 -20.644 1.00 83.06 287 GLU A CA 1
ATOM 2155 C C . GLU A 1 287 ? -25.237 -30.519 -19.203 1.00 83.06 287 GLU A C 1
ATOM 2157 O O . GLU A 1 287 ? -24.950 -31.581 -18.654 1.00 83.06 287 GLU A O 1
ATOM 2162 N N . ASP A 1 288 ? -25.946 -29.575 -18.563 1.00 77.44 288 ASP A N 1
ATOM 2163 C CA . ASP A 1 288 ? -26.358 -29.624 -17.143 1.00 77.44 288 ASP A CA 1
ATOM 2164 C C . ASP A 1 288 ? -25.198 -29.863 -16.145 1.00 77.44 288 ASP A C 1
ATOM 2166 O O . ASP A 1 288 ? -25.362 -30.418 -15.054 1.00 77.44 288 ASP A O 1
ATOM 2170 N N . ARG A 1 289 ? -23.998 -29.390 -16.496 1.00 75.88 289 ARG A N 1
ATOM 2171 C CA . ARG A 1 289 ? -22.785 -29.412 -15.666 1.00 75.88 289 ARG A CA 1
ATOM 2172 C C . ARG A 1 289 ? -22.543 -28.063 -14.976 1.00 75.88 289 ARG A C 1
ATOM 2174 O O . ARG A 1 289 ? -22.958 -27.021 -15.493 1.00 75.88 289 ARG A O 1
ATOM 2181 N N . PRO A 1 290 ? -21.827 -28.033 -13.833 1.00 73.25 290 PRO A N 1
ATOM 2182 C CA . PRO A 1 290 ? -21.400 -26.782 -13.210 1.00 73.25 290 PRO A CA 1
ATOM 2183 C C . PRO A 1 290 ? -20.615 -25.899 -14.191 1.00 73.25 290 PRO A C 1
ATOM 2185 O O . PRO A 1 290 ? -19.689 -26.345 -14.874 1.00 73.25 290 PRO A O 1
ATOM 2188 N N . THR A 1 291 ? -20.982 -24.623 -14.288 1.00 76.00 291 THR A N 1
ATOM 2189 C CA . THR A 1 291 ? -20.407 -23.709 -15.288 1.00 76.00 291 THR A CA 1
ATOM 2190 C C . THR A 1 291 ? -18.937 -23.385 -15.007 1.00 76.00 291 THR A C 1
ATOM 2192 O O . THR A 1 291 ? -18.182 -23.082 -15.924 1.00 76.00 291 THR A O 1
ATOM 2195 N N . ASP A 1 292 ? -18.486 -23.492 -13.763 1.00 71.69 292 ASP A N 1
ATOM 2196 C CA . ASP A 1 292 ? -17.103 -23.280 -13.329 1.00 71.69 292 ASP A CA 1
ATOM 2197 C C . ASP A 1 292 ? -16.180 -24.505 -13.535 1.00 71.69 292 ASP A C 1
ATOM 2199 O O . ASP A 1 292 ? -14.951 -24.403 -13.393 1.00 71.69 292 ASP A O 1
ATOM 2203 N N . GLU A 1 293 ? -16.741 -25.645 -13.948 1.00 76.62 293 GLU A N 1
ATOM 2204 C CA . GLU A 1 293 ? -16.027 -26.891 -14.250 1.00 76.62 293 GLU A CA 1
ATOM 2205 C C . GLU A 1 293 ? -15.426 -26.892 -15.670 1.00 76.62 293 GLU A C 1
ATOM 2207 O O . GLU A 1 293 ? -15.766 -27.703 -16.530 1.00 76.62 293 GLU A O 1
ATOM 2212 N N . TYR A 1 294 ? -14.527 -25.949 -15.940 1.00 82.00 294 TYR A N 1
ATOM 2213 C CA . TYR A 1 294 ? -13.810 -25.841 -17.216 1.00 82.00 294 TYR A CA 1
ATOM 2214 C C . TYR A 1 294 ? -12.301 -26.084 -17.049 1.00 82.00 294 TYR A C 1
ATOM 2216 O O . TYR A 1 294 ? -11.733 -25.838 -15.975 1.00 82.00 294 TYR A O 1
ATOM 2224 N N . GLN A 1 295 ? -11.630 -26.508 -18.122 1.00 83.31 295 GLN A N 1
ATOM 2225 C CA . GLN A 1 295 ? -10.169 -26.629 -18.173 1.00 83.31 295 GLN A CA 1
ATOM 2226 C C . GLN A 1 295 ? -9.567 -25.451 -18.941 1.00 83.31 295 GLN A C 1
ATOM 2228 O O . GLN A 1 295 ? -10.061 -25.062 -19.998 1.00 83.31 295 GLN A O 1
ATOM 2233 N N . ASP A 1 296 ? -8.509 -24.851 -18.395 1.00 82.44 296 ASP A N 1
ATOM 2234 C CA . ASP A 1 296 ? -7.784 -23.807 -19.115 1.00 82.44 296 ASP A CA 1
ATOM 2235 C C . ASP A 1 296 ? -6.991 -24.439 -20.265 1.00 82.44 296 ASP A C 1
ATOM 2237 O O . ASP A 1 296 ? -6.268 -25.414 -20.063 1.00 82.44 296 ASP A O 1
ATOM 2241 N N . ILE A 1 297 ? -7.113 -23.857 -21.458 1.00 84.75 297 ILE A N 1
ATOM 2242 C CA . ILE A 1 297 ? -6.263 -24.192 -22.607 1.00 84.75 297 ILE A CA 1
ATOM 2243 C C . ILE A 1 297 ? -4.806 -23.788 -22.341 1.00 84.75 297 ILE A C 1
ATOM 2245 O O . ILE A 1 297 ? -4.521 -22.964 -21.462 1.00 84.75 297 ILE A O 1
ATOM 2249 N N . SER A 1 298 ? -3.868 -24.350 -23.104 1.00 82.75 298 SER A N 1
ATOM 2250 C CA . SER A 1 298 ? -2.450 -24.014 -22.968 1.00 82.75 298 SER A CA 1
ATOM 2251 C C . SER A 1 298 ? -2.185 -22.531 -23.263 1.00 82.75 298 SER A C 1
ATOM 2253 O O . SER A 1 298 ? -2.968 -21.839 -23.920 1.00 8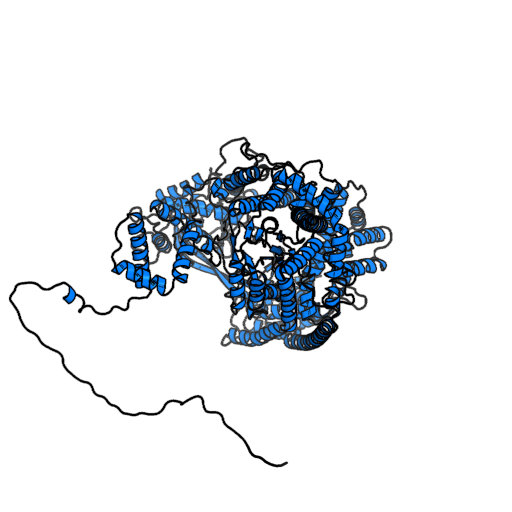2.75 298 SER A O 1
ATOM 2255 N N . ALA A 1 299 ? -1.054 -22.011 -22.775 1.00 79.12 299 ALA A N 1
ATOM 2256 C CA . ALA A 1 299 ? -0.697 -20.610 -22.991 1.00 79.12 299 ALA A CA 1
ATOM 2257 C C . ALA A 1 299 ? -0.566 -20.263 -24.485 1.00 79.12 299 ALA A C 1
ATOM 2259 O O . ALA A 1 299 ? -0.977 -19.173 -24.879 1.00 79.12 299 ALA A O 1
ATOM 2260 N N . ASP A 1 300 ? -0.039 -21.181 -25.297 1.00 79.06 300 ASP A N 1
ATOM 2261 C CA . ASP A 1 300 ? 0.134 -20.976 -26.736 1.00 79.06 300 ASP A CA 1
ATOM 2262 C C . ASP A 1 300 ? -1.209 -21.027 -27.483 1.00 79.06 300 ASP A C 1
ATOM 2264 O O . ASP A 1 300 ? -1.477 -20.143 -28.297 1.00 79.06 300 ASP A O 1
ATOM 2268 N N . GLU A 1 301 ? -2.108 -21.955 -27.132 1.00 84.19 301 GLU A N 1
ATOM 2269 C CA . GLU A 1 301 ? -3.483 -21.983 -27.663 1.00 84.19 301 GLU A CA 1
ATOM 2270 C C . GLU A 1 301 ? -4.263 -20.718 -27.284 1.00 84.19 301 GLU A C 1
ATOM 2272 O O . GLU A 1 301 ? -4.960 -20.141 -28.116 1.00 84.19 301 GLU A O 1
ATOM 2277 N N . ALA A 1 302 ? -4.119 -20.230 -26.046 1.00 85.06 302 ALA A N 1
ATOM 2278 C CA . ALA A 1 302 ? -4.758 -18.992 -25.610 1.00 85.06 302 ALA A CA 1
ATOM 2279 C C . ALA A 1 302 ? -4.227 -17.772 -26.376 1.00 85.06 302 ALA A C 1
ATOM 2281 O O . ALA A 1 302 ? -5.003 -16.902 -26.770 1.00 85.06 302 ALA A O 1
ATOM 2282 N N . ILE A 1 303 ? -2.913 -17.693 -26.610 1.00 82.62 303 ILE A N 1
ATOM 2283 C CA . ILE A 1 303 ? -2.323 -16.621 -27.420 1.00 82.62 303 ILE A CA 1
ATOM 2284 C C . ILE A 1 303 ? -2.857 -16.691 -28.854 1.00 82.62 303 ILE A C 1
ATOM 2286 O O . ILE A 1 303 ? -3.290 -15.665 -29.379 1.00 82.62 303 ILE A O 1
ATOM 2290 N N . ALA A 1 304 ? -2.870 -17.878 -29.464 1.00 85.00 304 ALA A N 1
ATOM 2291 C CA . ALA A 1 304 ? -3.388 -18.067 -30.813 1.00 85.00 304 ALA A CA 1
ATOM 2292 C C . ALA A 1 304 ? -4.868 -17.671 -30.907 1.00 85.00 304 ALA A C 1
ATOM 2294 O O . ALA A 1 304 ? -5.243 -16.908 -31.796 1.00 85.00 304 ALA A O 1
ATOM 2295 N N . LEU A 1 305 ? -5.702 -18.119 -29.964 1.00 89.19 305 LEU A N 1
ATOM 2296 C CA . LEU A 1 305 ? -7.124 -17.789 -29.916 1.00 89.19 305 LEU A CA 1
ATOM 2297 C C . LEU A 1 305 ? -7.368 -16.285 -29.789 1.00 89.19 305 LEU A C 1
ATOM 2299 O O . LEU A 1 305 ? -8.184 -15.738 -30.525 1.00 89.19 305 LEU A O 1
ATOM 2303 N N . GLY A 1 306 ? -6.655 -15.605 -28.887 1.00 89.44 306 GLY A N 1
ATOM 2304 C CA . GLY A 1 306 ? -6.797 -14.159 -28.725 1.00 89.44 306 GLY A CA 1
ATOM 2305 C C . GLY A 1 306 ? -6.363 -13.374 -29.964 1.00 89.44 306 GLY A C 1
ATOM 2306 O O . GLY A 1 306 ? -7.021 -12.406 -30.344 1.00 89.44 306 GLY A O 1
ATOM 2307 N N . ASP A 1 307 ? -5.293 -13.816 -30.627 1.00 88.75 307 ASP A N 1
ATOM 2308 C CA . ASP A 1 307 ? -4.808 -13.224 -31.875 1.00 88.75 307 ASP A CA 1
ATOM 2309 C C . ASP A 1 307 ? -5.839 -13.361 -33.009 1.00 88.75 307 ASP A C 1
ATOM 2311 O O . ASP A 1 307 ? -6.215 -12.375 -33.650 1.00 88.75 307 ASP A O 1
ATOM 2315 N N . MET A 1 308 ? -6.341 -14.585 -33.196 1.00 88.50 308 MET A N 1
ATOM 2316 C CA . MET A 1 308 ? -7.368 -14.936 -34.177 1.00 88.50 308 MET A CA 1
ATOM 2317 C C . MET A 1 308 ? -8.673 -14.171 -33.945 1.00 88.50 308 MET A C 1
ATOM 2319 O O . MET A 1 308 ? -9.277 -13.677 -34.898 1.00 88.50 308 MET A O 1
ATOM 2323 N N . ALA A 1 309 ? -9.095 -14.042 -32.687 1.00 92.50 309 ALA A N 1
ATOM 2324 C CA . ALA A 1 309 ? -10.339 -13.381 -32.321 1.00 92.50 309 ALA A CA 1
ATOM 2325 C C . ALA A 1 309 ? -10.345 -11.894 -32.702 1.00 92.50 309 ALA A C 1
ATOM 2327 O O . ALA A 1 309 ? -11.331 -11.414 -33.257 1.00 92.50 309 ALA A O 1
ATOM 2328 N N . LYS A 1 310 ? -9.235 -11.173 -32.487 1.00 91.56 310 LYS A N 1
ATOM 2329 C CA . LYS A 1 310 ? -9.119 -9.757 -32.882 1.00 91.56 310 LYS A CA 1
ATOM 2330 C C . LYS A 1 310 ? -9.167 -9.558 -34.390 1.00 91.56 310 LYS A C 1
ATOM 2332 O O . LYS A 1 310 ? -9.854 -8.654 -34.855 1.00 91.56 310 LYS A O 1
ATOM 2337 N N . GLU A 1 311 ? -8.451 -10.388 -35.147 1.00 89.00 311 GLU A N 1
ATOM 2338 C CA . GLU A 1 311 ? -8.444 -10.305 -36.613 1.00 89.00 311 GLU A CA 1
ATOM 2339 C C . GLU A 1 311 ? -9.831 -10.610 -37.187 1.00 89.00 311 GLU A C 1
ATOM 2341 O O . GLU A 1 311 ? -10.306 -9.873 -38.049 1.00 89.00 311 GLU A O 1
ATOM 2346 N N . LEU A 1 312 ? -10.519 -11.640 -36.678 1.00 90.06 312 LEU A N 1
ATOM 2347 C CA . LEU A 1 312 ? -11.865 -11.974 -37.145 1.00 90.06 312 LEU A CA 1
ATOM 2348 C C . LEU A 1 312 ? -12.902 -10.926 -36.718 1.00 90.06 312 LEU A C 1
ATOM 2350 O O . LEU A 1 312 ? -13.785 -10.584 -37.502 1.00 90.06 312 LEU A O 1
ATOM 2354 N N . TYR A 1 313 ? -12.775 -10.375 -35.507 1.00 93.06 313 TYR A N 1
ATOM 2355 C CA . TYR A 1 313 ? -13.632 -9.293 -35.025 1.00 93.06 313 TYR A CA 1
ATOM 2356 C C . TYR A 1 313 ? -13.483 -8.026 -35.866 1.00 93.06 313 TYR A C 1
ATOM 2358 O O . TYR A 1 313 ? -14.486 -7.423 -36.250 1.00 93.06 313 TYR A O 1
ATOM 2366 N N . TRP A 1 314 ? -12.244 -7.643 -36.185 1.00 91.62 314 TRP A N 1
ATOM 2367 C CA . TRP A 1 314 ? -11.978 -6.539 -37.097 1.00 91.62 314 TRP A CA 1
ATOM 2368 C C . TRP A 1 314 ? -12.543 -6.819 -38.493 1.00 91.62 314 TRP A C 1
ATOM 2370 O O . TRP A 1 314 ? -13.265 -5.980 -39.017 1.00 91.62 314 TRP A O 1
ATOM 2380 N N . ALA A 1 315 ? -12.297 -7.998 -39.074 1.00 88.25 315 ALA A N 1
ATOM 2381 C CA . ALA A 1 315 ? -12.797 -8.335 -40.409 1.00 88.25 315 ALA A CA 1
ATOM 2382 C C . ALA A 1 315 ? -14.331 -8.236 -40.497 1.00 88.25 315 ALA A C 1
ATOM 2384 O O . ALA A 1 315 ? -14.853 -7.689 -41.467 1.00 88.25 315 ALA A O 1
ATOM 2385 N N . ALA A 1 316 ? -15.036 -8.696 -39.458 1.00 89.38 316 ALA A N 1
ATOM 2386 C CA . ALA A 1 316 ? -16.490 -8.612 -39.373 1.00 89.38 316 ALA A CA 1
ATOM 2387 C C . ALA A 1 316 ? -17.003 -7.174 -39.211 1.00 89.38 316 ALA A C 1
ATOM 2389 O O . ALA A 1 316 ? -18.005 -6.806 -39.823 1.00 89.38 316 ALA A O 1
ATOM 2390 N N . ASN A 1 317 ? -16.340 -6.373 -38.368 1.00 91.00 317 ASN A N 1
ATOM 2391 C CA . ASN A 1 317 ? -16.863 -5.103 -37.852 1.00 91.00 317 ASN A CA 1
ATOM 2392 C C . ASN A 1 317 ? -15.990 -3.886 -38.212 1.00 91.00 317 ASN A C 1
ATOM 2394 O O . ASN A 1 317 ? -16.035 -2.875 -37.516 1.00 91.00 317 ASN A O 1
ATOM 2398 N N . LYS A 1 318 ? -15.181 -3.956 -39.280 1.00 87.38 318 LYS A N 1
ATOM 2399 C CA . LYS A 1 318 ? -14.347 -2.832 -39.757 1.00 87.38 318 LYS A CA 1
ATOM 2400 C C . LYS A 1 318 ? -15.186 -1.595 -40.097 1.00 87.38 318 LYS A C 1
ATOM 2402 O O . LYS A 1 318 ? -14.738 -0.468 -39.882 1.00 87.38 318 LYS A O 1
ATOM 2407 N N . THR A 1 319 ? -16.420 -1.812 -40.553 1.00 84.12 319 THR A N 1
ATOM 2408 C CA . THR A 1 319 ? -17.442 -0.786 -40.767 1.00 84.12 319 THR A CA 1
ATOM 2409 C C . THR A 1 319 ? -18.745 -1.158 -40.060 1.00 84.12 319 THR A C 1
ATOM 2411 O O . THR A 1 319 ? -19.135 -2.324 -40.023 1.00 84.12 319 THR A O 1
ATOM 2414 N N . VAL A 1 320 ? -19.425 -0.160 -39.496 1.00 83.25 320 VAL A N 1
ATOM 2415 C CA . VAL A 1 320 ? -20.753 -0.273 -38.877 1.00 83.25 320 VAL A CA 1
ATOM 2416 C C . VAL A 1 320 ? -21.578 0.921 -39.356 1.00 83.25 320 VAL A C 1
ATOM 2418 O O . VAL A 1 320 ? -21.056 2.029 -39.442 1.00 83.25 320 VAL A O 1
ATOM 2421 N N . ASP A 1 321 ? -22.821 0.688 -39.783 1.00 83.12 321 ASP A N 1
ATOM 2422 C CA . ASP A 1 321 ? -23.717 1.719 -40.341 1.00 83.12 321 ASP A CA 1
ATOM 2423 C C . ASP A 1 321 ? -23.089 2.560 -41.475 1.00 83.12 321 ASP A C 1
ATOM 2425 O O . ASP A 1 321 ? -23.325 3.761 -41.612 1.00 83.12 321 ASP A O 1
ATOM 2429 N N . GLY A 1 322 ? -22.244 1.923 -42.295 1.00 80.56 322 GLY A N 1
ATOM 2430 C CA . GLY A 1 322 ? -21.537 2.566 -43.408 1.00 80.56 322 GLY A CA 1
ATOM 2431 C C . GLY A 1 322 ? -20.353 3.453 -43.003 1.00 80.56 322 GLY A C 1
ATOM 2432 O O . GLY A 1 322 ? -19.743 4.064 -43.877 1.00 80.56 322 GLY A O 1
ATOM 2433 N N . LYS A 1 323 ? -20.000 3.515 -41.714 1.00 83.50 323 LYS A N 1
ATOM 2434 C CA . LYS A 1 323 ? -18.871 4.289 -41.178 1.00 83.50 323 LYS A CA 1
ATOM 2435 C C . LYS A 1 323 ? -17.773 3.366 -40.659 1.00 83.50 323 LYS A C 1
ATOM 2437 O O . LYS A 1 323 ? -18.049 2.261 -40.197 1.00 83.50 323 LYS A O 1
ATOM 2442 N N . ASN A 1 324 ? -16.519 3.814 -40.707 1.00 83.94 324 ASN A N 1
ATOM 2443 C CA . ASN A 1 324 ? -15.401 3.064 -40.129 1.00 83.94 324 ASN A CA 1
ATOM 2444 C C . ASN A 1 324 ? -15.573 2.955 -38.606 1.00 83.94 324 ASN A C 1
ATOM 2446 O O . ASN A 1 324 ? -15.857 3.955 -37.950 1.00 83.94 324 ASN A O 1
ATOM 2450 N N . PHE A 1 325 ? -15.395 1.756 -38.048 1.00 87.44 325 PHE A N 1
ATOM 2451 C CA . PHE A 1 325 ? -15.549 1.471 -36.613 1.00 87.44 325 PHE A CA 1
ATOM 2452 C C . PHE A 1 325 ? -14.198 1.147 -35.959 1.00 87.44 325 PHE A C 1
ATOM 2454 O O . PHE A 1 325 ? -13.842 1.732 -34.935 1.00 87.44 325 PHE A O 1
ATOM 2461 N N . LEU A 1 326 ? -13.420 0.253 -36.577 1.00 86.81 326 LEU A N 1
ATOM 2462 C CA . LEU A 1 326 ? -12.112 -0.190 -36.091 1.00 86.81 326 LEU A CA 1
ATOM 2463 C C . LEU A 1 326 ? -11.126 -0.268 -37.255 1.00 86.81 326 LEU A C 1
ATOM 2465 O O . LEU A 1 326 ? -11.376 -0.941 -38.256 1.00 86.81 326 LEU A O 1
ATOM 2469 N N . VAL A 1 327 ? -9.988 0.391 -37.090 1.00 85.19 327 VAL A N 1
ATOM 2470 C CA . VAL A 1 327 ? -8.927 0.493 -38.092 1.00 85.19 327 VAL A CA 1
ATOM 2471 C C . VAL A 1 327 ? -7.825 -0.498 -37.758 1.00 85.19 327 VAL A C 1
ATOM 2473 O O . VAL A 1 327 ? -7.501 -0.688 -36.588 1.00 85.19 327 VAL A O 1
ATOM 2476 N N . ARG A 1 328 ? -7.230 -1.110 -38.783 1.00 84.62 328 ARG A N 1
ATOM 2477 C CA . ARG A 1 328 ? -6.069 -1.999 -38.674 1.00 84.62 328 ARG A CA 1
ATOM 2478 C C . ARG A 1 328 ? -4.925 -1.427 -39.502 1.00 84.62 328 ARG A C 1
ATOM 2480 O O . ARG A 1 328 ? -5.077 -1.255 -40.707 1.00 84.62 328 ARG A O 1
ATOM 2487 N N . GLN A 1 329 ? -3.781 -1.169 -38.881 1.00 78.94 329 GLN A N 1
ATOM 2488 C CA . GLN A 1 329 ? -2.612 -0.573 -39.537 1.00 78.94 329 GLN A CA 1
ATOM 2489 C C . GLN A 1 329 ? -1.358 -1.385 -39.238 1.00 78.94 329 GLN A C 1
ATOM 2491 O O . GLN A 1 329 ? -1.241 -1.971 -38.166 1.00 78.94 329 GLN A O 1
ATOM 2496 N N . LYS A 1 330 ? -0.423 -1.438 -40.187 1.00 71.62 330 LYS A N 1
ATOM 2497 C CA . LYS A 1 330 ? 0.894 -2.042 -39.977 1.00 71.62 330 LYS A CA 1
ATOM 2498 C C . LYS A 1 330 ? 1.911 -0.912 -39.852 1.00 71.62 330 LYS A C 1
ATOM 2500 O O . LYS A 1 330 ? 1.970 -0.068 -40.739 1.00 71.62 330 LYS A O 1
ATOM 2505 N N . ALA A 1 331 ? 2.653 -0.883 -38.755 1.00 63.28 331 ALA A N 1
ATOM 2506 C CA . ALA A 1 331 ? 3.679 0.116 -38.503 1.00 63.28 331 ALA A CA 1
ATOM 2507 C C . ALA A 1 331 ? 5.022 -0.282 -39.142 1.00 63.28 331 ALA A C 1
ATOM 2509 O O . ALA A 1 331 ? 5.219 -1.421 -39.580 1.00 63.28 331 ALA A O 1
ATOM 2510 N N . ASN A 1 332 ? 5.957 0.671 -39.175 1.00 52.97 332 ASN A N 1
ATOM 2511 C CA . ASN A 1 332 ? 7.288 0.513 -39.775 1.00 52.97 332 ASN A CA 1
ATOM 2512 C C . ASN A 1 332 ? 8.149 -0.559 -39.085 1.00 52.97 332 ASN A C 1
ATOM 2514 O O . ASN A 1 332 ? 9.061 -1.110 -39.697 1.00 52.97 332 ASN A O 1
ATOM 2518 N N . ASP A 1 333 ? 7.836 -0.897 -37.835 1.00 53.44 333 ASP A N 1
ATOM 2519 C CA . ASP A 1 333 ? 8.467 -1.978 -37.072 1.00 53.44 333 ASP A CA 1
ATOM 2520 C C . ASP A 1 333 ? 7.901 -3.376 -37.408 1.00 53.44 333 ASP A C 1
ATOM 2522 O O . ASP A 1 333 ? 8.283 -4.377 -36.802 1.00 53.44 333 ASP A O 1
ATOM 2526 N N . GLY A 1 334 ? 6.982 -3.453 -38.377 1.00 59.19 334 GLY A N 1
ATOM 2527 C CA . GLY A 1 334 ? 6.313 -4.676 -38.804 1.00 59.19 334 GLY A CA 1
ATOM 2528 C C . GLY A 1 334 ? 5.112 -5.073 -37.943 1.00 59.19 334 GLY A C 1
ATOM 2529 O O . GLY A 1 334 ? 4.419 -6.032 -38.301 1.00 59.19 334 GLY A O 1
ATOM 2530 N N . GLN A 1 335 ? 4.825 -4.350 -36.855 1.00 67.12 335 GLN A N 1
ATOM 2531 C CA . GLN A 1 335 ? 3.711 -4.646 -35.961 1.00 67.12 335 GLN A CA 1
ATOM 2532 C C . GLN A 1 335 ? 2.373 -4.226 -36.559 1.00 67.12 335 GLN A C 1
ATOM 2534 O O . GLN A 1 335 ? 2.271 -3.274 -37.324 1.00 67.12 335 GLN A O 1
ATOM 2539 N N . VAL A 1 336 ? 1.315 -4.934 -36.169 1.00 78.38 336 VAL A N 1
ATOM 2540 C CA . VAL A 1 336 ? -0.066 -4.573 -36.501 1.00 78.38 336 VAL A CA 1
ATOM 2541 C C . VAL A 1 336 ? -0.706 -3.906 -35.291 1.00 78.38 336 VAL A C 1
ATOM 2543 O O . VAL A 1 336 ? -0.647 -4.455 -34.189 1.00 78.38 336 VAL A O 1
ATOM 2546 N N . TYR A 1 337 ? -1.354 -2.770 -35.509 1.00 81.94 337 TYR A N 1
ATOM 2547 C CA . TYR A 1 337 ? -2.098 -2.002 -34.520 1.00 81.94 337 TYR A CA 1
ATOM 2548 C C . TYR A 1 337 ? -3.574 -1.923 -34.886 1.00 81.94 337 TYR A C 1
ATOM 2550 O O . TYR A 1 337 ? -3.935 -1.888 -36.065 1.00 81.94 337 TYR A O 1
ATOM 2558 N N . PHE A 1 338 ? -4.410 -1.885 -33.854 1.00 85.62 338 PHE A N 1
ATOM 2559 C CA . PHE A 1 338 ? -5.829 -1.590 -33.962 1.00 85.62 338 PHE A CA 1
ATOM 2560 C C . PHE A 1 338 ? -6.138 -0.252 -33.286 1.00 85.62 338 PHE A C 1
ATOM 2562 O O . PHE A 1 338 ? -5.647 0.006 -32.184 1.00 85.62 338 PHE A O 1
ATOM 2569 N N . THR A 1 339 ? -6.985 0.558 -33.923 1.00 84.25 339 THR A N 1
ATOM 2570 C CA . THR A 1 339 ? -7.372 1.892 -33.435 1.00 84.25 339 THR A CA 1
ATOM 2571 C C . THR A 1 339 ? -8.873 2.100 -33.621 1.00 84.25 339 THR A C 1
ATOM 2573 O O . THR A 1 339 ? -9.402 1.821 -34.700 1.00 84.25 339 THR A O 1
ATOM 2576 N N . LEU A 1 340 ? -9.578 2.569 -32.586 1.00 82.88 340 LEU A N 1
ATOM 2577 C CA . LEU A 1 340 ? -10.997 2.918 -32.707 1.00 82.88 340 LEU A CA 1
ATOM 2578 C C . LEU A 1 340 ? -11.142 4.254 -33.436 1.00 82.88 340 LEU A C 1
ATOM 2580 O O . LEU A 1 340 ? -10.411 5.204 -33.162 1.00 82.88 340 LEU A O 1
ATOM 2584 N N . THR A 1 341 ? -12.119 4.350 -34.334 1.00 82.62 341 THR A N 1
ATOM 2585 C CA . THR A 1 341 ? -12.526 5.654 -34.870 1.00 82.62 341 THR A CA 1
ATOM 2586 C C . THR A 1 341 ? -13.368 6.402 -33.841 1.00 82.62 341 THR A C 1
ATOM 2588 O O . THR A 1 341 ? -13.849 5.808 -32.871 1.00 82.62 341 THR A O 1
ATOM 2591 N N . LYS A 1 342 ? -13.632 7.693 -34.072 1.00 76.31 342 LYS A N 1
ATOM 2592 C CA . LYS A 1 342 ? -14.599 8.449 -33.259 1.00 76.31 342 LYS A CA 1
ATOM 2593 C C . LYS A 1 342 ? -15.950 7.731 -33.155 1.00 76.31 342 LYS A C 1
ATOM 2595 O O . LYS A 1 342 ? -16.457 7.530 -32.058 1.00 76.31 342 LYS A O 1
ATOM 2600 N N . HIS A 1 343 ? -16.474 7.259 -34.287 1.00 82.38 343 HIS A N 1
ATOM 2601 C CA . HIS A 1 343 ? -17.728 6.511 -34.330 1.00 82.38 343 HIS A CA 1
ATOM 2602 C C . HIS A 1 343 ? -17.665 5.215 -33.506 1.00 82.38 343 HIS A C 1
ATOM 2604 O O . HIS A 1 343 ? -18.572 4.949 -32.719 1.00 82.38 343 HIS A O 1
ATOM 2610 N N . GLY A 1 344 ? -16.584 4.437 -33.631 1.00 83.94 344 GLY A N 1
ATOM 2611 C CA . GLY A 1 344 ? -16.400 3.223 -32.834 1.00 83.94 344 GLY A CA 1
ATOM 2612 C C . GLY A 1 344 ? -16.285 3.507 -31.337 1.00 83.94 344 GLY A C 1
ATOM 2613 O O . GLY A 1 344 ? -16.887 2.799 -30.531 1.00 83.94 344 GLY A O 1
ATOM 2614 N N . SER A 1 345 ? -15.579 4.575 -30.964 1.00 80.81 345 SER A N 1
ATOM 2615 C CA . SER A 1 345 ? -15.465 5.044 -29.581 1.00 80.81 345 SER A CA 1
ATOM 2616 C C . SER A 1 345 ? -16.834 5.388 -28.987 1.00 80.81 345 SER A C 1
ATOM 2618 O O . SER A 1 345 ? -17.188 4.860 -27.932 1.00 80.81 345 SER A O 1
ATOM 2620 N N . ASP A 1 346 ? -17.640 6.183 -29.696 1.00 80.19 346 ASP A N 1
ATOM 2621 C CA . ASP A 1 346 ? -18.977 6.588 -29.250 1.00 80.19 346 ASP A CA 1
ATOM 2622 C C . ASP A 1 346 ? -19.911 5.375 -29.092 1.00 80.19 346 ASP A C 1
ATOM 2624 O O . ASP A 1 346 ? -20.580 5.231 -28.067 1.00 80.19 346 ASP A O 1
ATOM 2628 N N . MET A 1 347 ? -19.905 4.442 -30.054 1.00 82.56 347 MET A N 1
ATOM 2629 C CA . MET A 1 347 ? -20.698 3.208 -29.966 1.00 82.56 347 MET A CA 1
ATOM 2630 C C . MET A 1 347 ? -20.277 2.325 -28.789 1.00 82.56 347 MET A C 1
ATOM 2632 O O . MET A 1 347 ? -21.127 1.778 -28.077 1.00 82.56 347 MET A O 1
ATOM 2636 N N . LEU A 1 348 ? -18.967 2.171 -28.559 1.00 83.38 348 LEU A N 1
ATOM 2637 C CA . LEU A 1 348 ? -18.497 1.419 -27.405 1.00 83.38 348 LEU A CA 1
ATOM 2638 C C . LEU A 1 348 ? -18.933 2.111 -26.113 1.00 83.38 348 LEU A C 1
ATOM 2640 O O . LEU A 1 348 ? -19.468 1.423 -25.244 1.00 83.38 348 LEU A O 1
ATOM 2644 N N . LYS A 1 349 ? -18.792 3.433 -25.981 1.00 77.94 349 LYS A N 1
ATOM 2645 C CA . LYS A 1 349 ? -19.256 4.172 -24.794 1.00 77.94 349 LYS A CA 1
ATOM 2646 C C . LYS A 1 349 ? -20.753 3.969 -24.532 1.00 77.94 349 LYS A C 1
ATOM 2648 O O . LYS A 1 349 ? -21.115 3.614 -23.414 1.00 77.94 349 LYS A O 1
ATOM 2653 N N . GLN A 1 350 ? -21.602 4.044 -25.561 1.00 77.94 350 GLN A N 1
ATOM 2654 C CA . GLN A 1 350 ? -23.045 3.774 -25.437 1.00 77.94 350 GLN A CA 1
ATOM 2655 C C . GLN A 1 350 ? -23.347 2.357 -24.917 1.00 77.94 350 GLN A C 1
ATOM 2657 O O . GLN A 1 350 ? -24.233 2.171 -24.088 1.00 77.94 350 GLN A O 1
ATOM 2662 N N . GLY A 1 351 ? -22.587 1.348 -25.358 1.00 71.31 351 GLY A N 1
ATOM 2663 C CA . GLY A 1 351 ? -22.740 -0.041 -24.908 1.00 71.31 351 GLY A CA 1
ATOM 2664 C C . GLY A 1 351 ? -22.062 -0.374 -23.569 1.00 71.31 351 GLY A C 1
ATOM 2665 O O . GLY A 1 351 ? -22.103 -1.532 -23.140 1.00 71.31 351 GLY A O 1
ATOM 2666 N N . ALA A 1 352 ? -21.416 0.589 -22.898 1.00 70.62 352 ALA A N 1
ATOM 2667 C CA . ALA A 1 352 ? -20.582 0.328 -21.720 1.00 70.62 352 ALA A CA 1
ATOM 2668 C C . ALA A 1 352 ? -21.364 -0.317 -20.566 1.00 70.62 352 ALA A C 1
ATOM 2670 O O . ALA A 1 352 ? -20.900 -1.298 -19.984 1.00 70.62 352 ALA A O 1
ATOM 2671 N N . ALA A 1 353 ? -22.577 0.162 -20.276 1.00 63.22 353 ALA A N 1
ATOM 2672 C CA . ALA A 1 353 ? -23.421 -0.400 -19.221 1.00 63.22 353 ALA A CA 1
ATOM 2673 C C . ALA A 1 353 ? -23.836 -1.857 -19.507 1.00 63.22 353 ALA A C 1
ATOM 2675 O O . ALA A 1 353 ? -23.967 -2.663 -18.586 1.00 63.22 353 ALA A O 1
ATOM 2676 N N . ARG A 1 354 ? -24.045 -2.225 -20.780 1.00 70.06 354 ARG A N 1
ATOM 2677 C CA . ARG A 1 354 ? -24.352 -3.609 -21.187 1.00 70.06 354 ARG A CA 1
ATOM 2678 C C . ARG A 1 354 ? -23.117 -4.506 -21.064 1.00 70.06 354 ARG A C 1
ATOM 2680 O O . ARG A 1 354 ? -23.235 -5.616 -20.551 1.00 70.06 354 ARG A O 1
ATOM 2687 N N . ARG A 1 355 ? -21.936 -4.032 -21.481 1.00 74.62 355 ARG A N 1
ATOM 2688 C CA . ARG A 1 355 ? -20.682 -4.800 -21.359 1.00 74.62 355 ARG A CA 1
ATOM 2689 C C . ARG A 1 355 ? -20.265 -5.009 -19.906 1.00 74.62 355 ARG A C 1
ATOM 2691 O O . ARG A 1 355 ? -19.981 -6.144 -19.546 1.00 74.62 355 ARG A O 1
ATOM 2698 N N . LYS A 1 356 ? -20.338 -3.978 -19.055 1.00 66.75 356 LYS A N 1
ATOM 2699 C CA . LYS A 1 356 ? -20.092 -4.104 -17.604 1.00 66.75 356 LYS A CA 1
ATOM 2700 C C . LYS A 1 356 ? -21.034 -5.119 -16.937 1.00 66.75 356 LYS A C 1
ATOM 2702 O O . LYS A 1 356 ? -20.612 -5.841 -16.045 1.00 66.75 356 LYS A O 1
ATOM 2707 N N . ARG A 1 357 ? -22.282 -5.241 -17.416 1.00 66.19 357 ARG A N 1
ATOM 2708 C CA . ARG A 1 357 ? -23.225 -6.295 -16.988 1.00 66.19 357 ARG A CA 1
ATOM 2709 C C . ARG A 1 357 ? -22.816 -7.696 -17.442 1.00 66.19 357 ARG A C 1
ATOM 2711 O O . ARG A 1 357 ? -22.868 -8.635 -16.659 1.00 66.19 357 ARG A O 1
ATOM 2718 N N . MET A 1 358 ? -22.410 -7.845 -18.702 1.00 67.69 358 MET A N 1
ATOM 2719 C CA . MET A 1 358 ? -21.972 -9.137 -19.243 1.00 67.69 358 MET A CA 1
ATOM 2720 C C . MET A 1 358 ? -20.634 -9.595 -18.659 1.00 67.69 358 MET A C 1
ATOM 2722 O O . MET A 1 358 ? -20.421 -10.794 -18.501 1.00 67.69 358 MET A O 1
ATOM 2726 N N . PHE A 1 359 ? -19.746 -8.663 -18.325 1.00 70.06 359 PHE A N 1
ATOM 2727 C CA . PHE A 1 359 ? -18.416 -8.910 -17.775 1.00 70.06 359 PHE A CA 1
ATOM 2728 C C . PHE A 1 359 ? -18.273 -8.203 -16.430 1.00 70.06 359 PHE A C 1
ATOM 2730 O O . PHE A 1 359 ? -17.539 -7.216 -16.332 1.00 70.06 359 PHE A O 1
ATOM 2737 N N . PRO A 1 360 ? -18.985 -8.689 -15.400 1.00 60.78 360 PRO A N 1
ATOM 2738 C CA . PRO A 1 360 ? -18.893 -8.106 -14.077 1.00 60.78 360 PRO A CA 1
ATOM 2739 C C . PRO A 1 360 ? -17.450 -8.101 -13.580 1.00 60.78 360 PRO A C 1
ATOM 2741 O O . PRO A 1 360 ? -16.660 -9.004 -13.886 1.00 60.78 360 PRO A O 1
ATOM 2744 N N . GLY A 1 361 ? -17.119 -7.092 -12.772 1.00 59.19 361 GLY A N 1
ATOM 2745 C CA . GLY A 1 361 ? -15.873 -7.091 -12.016 1.00 59.19 361 GLY A CA 1
ATOM 2746 C C . GLY A 1 361 ? -15.735 -8.405 -11.243 1.00 59.19 361 GLY A C 1
ATOM 2747 O O . GLY A 1 361 ? -16.705 -8.917 -10.685 1.00 59.19 361 GLY A O 1
ATOM 2748 N N . LYS A 1 362 ? -14.532 -8.982 -11.245 1.00 66.62 362 LYS A N 1
ATOM 2749 C CA . LYS A 1 362 ? -14.253 -10.262 -10.584 1.00 66.62 362 LYS A CA 1
ATOM 2750 C C . LYS A 1 362 ? -14.487 -10.121 -9.078 1.00 66.62 362 LYS A C 1
ATOM 2752 O O . LYS A 1 362 ? -13.652 -9.541 -8.392 1.00 66.62 362 LYS A O 1
ATOM 2757 N N . GLN A 1 363 ? -15.609 -10.633 -8.576 1.00 71.75 363 GLN A N 1
ATOM 2758 C CA . GLN A 1 363 ? -15.895 -10.655 -7.145 1.00 71.75 363 GLN A CA 1
ATOM 2759 C C . GLN A 1 363 ? -15.331 -11.921 -6.504 1.00 71.75 363 GLN A C 1
ATOM 2761 O O . GLN A 1 363 ? -15.793 -13.028 -6.777 1.00 71.75 363 GLN A O 1
ATOM 2766 N N . ILE A 1 364 ? -14.344 -11.758 -5.629 1.00 81.75 364 ILE A N 1
ATOM 2767 C CA . ILE A 1 364 ? -13.763 -12.854 -4.855 1.00 81.75 364 ILE A CA 1
ATOM 2768 C C . ILE A 1 364 ? -14.341 -12.803 -3.443 1.00 81.75 364 ILE A C 1
ATOM 2770 O O . ILE A 1 364 ? -13.966 -11.934 -2.653 1.00 81.75 364 ILE A O 1
ATOM 2774 N N . LYS A 1 365 ? -15.253 -13.738 -3.150 1.00 85.50 365 LYS A N 1
ATOM 2775 C CA . LYS A 1 365 ? -15.919 -13.867 -1.848 1.00 85.50 365 LYS A CA 1
ATOM 2776 C C . LYS A 1 365 ? -15.002 -14.411 -0.757 1.00 85.50 365 LYS A C 1
ATOM 2778 O O . LYS A 1 365 ? -14.068 -15.180 -1.027 1.00 85.50 365 LYS A O 1
ATOM 2783 N N . ALA A 1 366 ? -15.293 -14.037 0.486 1.00 90.00 366 ALA A N 1
ATOM 2784 C CA . ALA A 1 366 ? -14.622 -14.610 1.647 1.00 90.00 366 ALA A CA 1
ATOM 2785 C C . ALA A 1 366 ? -15.007 -16.083 1.843 1.00 90.00 366 ALA A C 1
ATOM 2787 O O . ALA A 1 366 ? -16.121 -16.505 1.525 1.00 90.00 366 ALA A O 1
ATOM 2788 N N . GLN A 1 367 ? -14.076 -16.881 2.371 1.00 89.12 367 GLN A N 1
ATOM 2789 C CA . GLN A 1 367 ? -14.378 -18.263 2.742 1.00 89.12 367 GLN A CA 1
ATOM 2790 C C . GLN A 1 367 ? -15.245 -18.270 4.004 1.00 89.12 367 GLN A C 1
ATOM 2792 O O . GLN A 1 367 ? -15.156 -17.366 4.836 1.00 89.12 367 GLN A O 1
ATOM 2797 N N . LYS A 1 368 ? -16.096 -19.286 4.157 1.00 89.56 368 LYS A N 1
ATOM 2798 C CA . LYS A 1 368 ? -16.945 -19.440 5.356 1.00 89.56 368 LYS A CA 1
ATOM 2799 C C . LYS A 1 368 ? -16.381 -20.478 6.321 1.00 89.56 368 LYS A C 1
ATOM 2801 O O . LYS A 1 368 ? -16.867 -20.605 7.442 1.00 89.56 368 LYS A O 1
ATOM 2806 N N . THR A 1 369 ? -15.333 -21.175 5.898 1.00 87.69 369 THR A N 1
ATOM 2807 C CA . THR A 1 369 ? -14.622 -22.190 6.663 1.00 87.69 369 THR A CA 1
ATOM 2808 C C . THR A 1 369 ? -13.179 -21.739 6.909 1.00 87.69 369 THR A C 1
ATOM 2810 O O . THR A 1 369 ? -12.513 -21.285 5.976 1.00 87.69 369 THR A O 1
ATOM 2813 N N . PRO A 1 370 ? -12.656 -21.868 8.141 1.00 89.50 370 PRO A N 1
ATOM 2814 C CA . PRO A 1 370 ? -11.269 -21.526 8.433 1.00 89.50 370 PRO A CA 1
ATOM 2815 C C . PRO A 1 370 ? -10.302 -22.474 7.723 1.00 89.50 370 PRO A C 1
ATOM 2817 O O . PRO A 1 370 ? -10.533 -23.682 7.676 1.00 89.50 370 PRO A O 1
ATOM 2820 N N . GLY A 1 371 ? -9.160 -21.959 7.269 1.00 84.69 371 GLY A N 1
ATOM 2821 C CA . GLY A 1 371 ? -8.077 -22.806 6.759 1.00 84.69 371 GLY A CA 1
ATOM 2822 C C . GLY A 1 371 ? -8.245 -23.271 5.309 1.00 84.69 371 GLY A C 1
ATOM 2823 O O . GLY A 1 371 ? -7.382 -24.005 4.823 1.00 84.69 371 GLY A O 1
ATOM 2824 N N . VAL A 1 372 ? -9.334 -22.895 4.629 1.00 82.69 372 VAL A N 1
ATOM 2825 C CA . VAL A 1 372 ? -9.630 -23.380 3.278 1.00 82.69 372 VAL A CA 1
ATOM 2826 C C . VAL A 1 372 ? -9.008 -22.450 2.225 1.00 82.69 372 VAL A C 1
ATOM 2828 O O . VAL A 1 372 ? -9.203 -21.230 2.281 1.00 82.69 372 VAL A O 1
ATOM 2831 N N . PRO A 1 373 ? -8.210 -22.982 1.276 1.00 82.69 373 PRO A N 1
ATOM 2832 C CA . PRO A 1 373 ? -7.681 -22.192 0.171 1.00 82.69 373 PRO A CA 1
ATOM 2833 C C . PRO A 1 373 ? -8.784 -21.850 -0.836 1.00 82.69 373 PRO A C 1
ATOM 2835 O O . PRO A 1 373 ? -9.785 -22.551 -0.940 1.00 82.69 373 PRO A O 1
ATOM 2838 N N . LEU A 1 374 ? -8.563 -20.828 -1.669 1.00 81.81 374 LEU A N 1
ATOM 2839 C CA . LEU A 1 374 ? -9.468 -20.568 -2.790 1.00 81.81 374 LEU A CA 1
ATOM 2840 C C . LEU A 1 374 ? -9.549 -21.787 -3.716 1.00 81.81 374 LEU A C 1
ATOM 2842 O O . LEU A 1 374 ? -8.525 -22.365 -4.099 1.00 81.81 374 LEU A O 1
ATOM 2846 N N . THR A 1 375 ? -10.766 -22.115 -4.139 1.00 73.00 375 THR A N 1
ATOM 2847 C CA . THR A 1 375 ? -11.077 -23.174 -5.106 1.00 73.00 375 THR A CA 1
ATOM 2848 C C . THR A 1 375 ? -11.821 -22.601 -6.322 1.00 73.00 375 THR A C 1
ATOM 2850 O O . THR A 1 375 ? -12.124 -21.405 -6.377 1.00 73.00 375 THR A O 1
ATOM 2853 N N . GLY A 1 376 ? -12.049 -23.433 -7.345 1.00 73.44 376 GLY A N 1
ATOM 2854 C CA . GLY A 1 376 ? -12.863 -23.085 -8.518 1.00 73.44 376 GLY A CA 1
ATOM 2855 C C . GLY A 1 376 ? -12.414 -21.820 -9.263 1.00 73.44 376 GLY A C 1
ATOM 2856 O O . GLY A 1 376 ? -11.219 -21.582 -9.469 1.00 73.44 376 GLY A O 1
ATOM 2857 N N . GLU A 1 377 ? -13.391 -21.005 -9.670 1.00 71.69 377 GLU A N 1
ATOM 2858 C CA . GLU A 1 377 ? -13.179 -19.739 -10.383 1.00 71.69 377 GLU A CA 1
ATOM 2859 C C . GLU A 1 377 ? -12.289 -18.766 -9.594 1.00 71.69 377 GLU A C 1
ATOM 2861 O O . GLU A 1 377 ? -11.366 -18.172 -10.154 1.00 71.69 377 GLU A O 1
ATOM 2866 N N . ALA A 1 378 ? -12.515 -18.634 -8.284 1.00 74.62 378 ALA A N 1
ATOM 2867 C CA . ALA A 1 378 ? -11.793 -17.681 -7.445 1.00 74.62 378 ALA A CA 1
ATOM 2868 C C . ALA A 1 378 ? -10.278 -17.947 -7.448 1.00 74.62 378 ALA A C 1
ATOM 2870 O O . ALA A 1 378 ? -9.471 -17.022 -7.573 1.00 74.62 378 ALA A O 1
ATOM 2871 N N . LYS A 1 379 ? -9.871 -19.223 -7.411 1.00 77.75 379 LYS A N 1
ATOM 2872 C CA . LYS A 1 379 ? -8.461 -19.629 -7.540 1.00 77.75 379 LYS A CA 1
ATOM 2873 C C . LYS A 1 379 ? -7.875 -19.283 -8.911 1.00 77.75 379 LYS A C 1
ATOM 2875 O O . LYS A 1 379 ? -6.716 -18.895 -9.005 1.00 77.75 379 LYS A O 1
ATOM 2880 N N . LYS A 1 380 ? -8.666 -19.431 -9.977 1.00 73.50 380 LYS A N 1
ATOM 2881 C CA . LYS A 1 380 ? -8.262 -19.158 -11.368 1.00 73.50 380 LYS A CA 1
ATOM 2882 C C . LYS A 1 380 ? -8.210 -17.660 -11.701 1.00 73.50 380 LYS A C 1
ATOM 2884 O O . LYS A 1 380 ? -7.647 -17.285 -12.734 1.00 73.50 380 LYS A O 1
ATOM 2889 N N . GLN A 1 381 ? -8.836 -16.819 -10.879 1.00 71.38 381 GLN A N 1
ATOM 2890 C CA . GLN A 1 381 ? -8.895 -15.364 -11.034 1.00 71.38 381 GLN A CA 1
ATOM 2891 C C . GLN A 1 381 ? -7.880 -14.613 -10.169 1.00 71.38 381 GLN A C 1
ATOM 2893 O O . GLN A 1 381 ? -7.498 -13.494 -10.512 1.00 71.38 381 GLN A O 1
ATOM 2898 N N . THR A 1 382 ? -7.424 -15.231 -9.084 1.00 74.00 382 THR A N 1
ATOM 2899 C CA . THR A 1 382 ? -6.457 -14.659 -8.147 1.00 74.00 382 THR A CA 1
ATOM 2900 C C . THR A 1 382 ? -5.052 -15.192 -8.416 1.00 74.00 382 THR A C 1
ATOM 2902 O O . THR A 1 382 ? -4.843 -16.187 -9.110 1.00 74.00 382 THR A O 1
ATOM 2905 N N . ARG A 1 383 ? -4.043 -14.503 -7.883 1.00 75.00 383 ARG A N 1
ATOM 2906 C CA . ARG A 1 383 ? -2.653 -14.967 -7.903 1.00 75.00 383 ARG A CA 1
ATOM 2907 C C . ARG A 1 383 ? -2.151 -15.059 -6.478 1.00 75.00 383 ARG A C 1
ATOM 2909 O O . ARG A 1 383 ? -2.548 -14.264 -5.632 1.00 75.00 383 ARG A O 1
ATOM 2916 N N . ARG A 1 384 ? -1.254 -16.010 -6.223 1.00 79.94 384 ARG A N 1
ATOM 2917 C CA . ARG A 1 384 ? -0.539 -16.093 -4.943 1.00 79.94 384 ARG A CA 1
ATOM 2918 C C . ARG A 1 384 ? 0.553 -15.027 -4.833 1.00 79.94 384 ARG A C 1
ATOM 2920 O O . ARG A 1 384 ? 0.836 -14.578 -3.734 1.00 79.94 384 ARG A O 1
ATOM 2927 N N . VAL A 1 385 ? 1.139 -14.613 -5.959 1.00 79.19 385 VAL A N 1
ATOM 2928 C CA . VAL A 1 385 ? 2.206 -13.604 -6.034 1.00 79.19 385 VAL A CA 1
ATOM 2929 C C . VAL A 1 385 ? 1.787 -12.501 -7.013 1.00 79.19 385 VAL A C 1
ATOM 2931 O O . VAL A 1 385 ? 1.393 -12.803 -8.141 1.00 79.19 385 VAL A O 1
ATOM 2934 N N . SER A 1 386 ? 1.841 -11.231 -6.597 1.00 67.62 386 SER A N 1
ATOM 2935 C CA . SER A 1 386 ? 1.246 -10.110 -7.352 1.00 67.62 386 SER A CA 1
ATOM 2936 C C . SER A 1 386 ? 2.032 -9.635 -8.588 1.00 67.62 386 SER A C 1
ATOM 2938 O O . SER A 1 386 ? 1.571 -8.736 -9.288 1.00 67.62 386 SER A O 1
ATOM 2940 N N . SER A 1 387 ? 3.181 -10.234 -8.931 1.00 59.94 387 SER A N 1
ATOM 2941 C CA . SER A 1 387 ? 4.006 -9.794 -10.068 1.00 59.94 387 SER A CA 1
ATOM 2942 C C . SER A 1 387 ? 4.555 -10.949 -10.914 1.00 59.94 387 SER A C 1
ATOM 2944 O O . SER A 1 387 ? 4.556 -12.107 -10.503 1.00 59.94 387 SER A O 1
ATOM 2946 N N . LYS A 1 388 ? 5.060 -10.615 -12.111 1.00 56.62 388 LYS A N 1
ATOM 2947 C CA . LYS A 1 388 ? 5.825 -11.529 -12.980 1.00 56.62 388 LYS A CA 1
ATOM 2948 C C . LYS A 1 388 ? 7.246 -11.819 -12.453 1.00 56.62 388 LYS A C 1
ATOM 2950 O O . LYS A 1 388 ? 8.052 -12.362 -13.191 1.00 56.62 388 LYS A O 1
ATOM 2955 N N . GLY A 1 389 ? 7.583 -11.438 -11.221 1.00 51.25 389 GLY A N 1
ATOM 2956 C CA . GLY A 1 389 ? 8.953 -11.405 -10.697 1.00 51.25 389 GLY A CA 1
ATOM 2957 C C . GLY A 1 389 ? 9.614 -12.758 -10.420 1.00 51.25 389 GLY A C 1
ATOM 2958 O O . GLY A 1 389 ? 10.520 -12.787 -9.608 1.00 51.25 389 GLY A O 1
ATOM 2959 N N . GLY A 1 390 ? 9.197 -13.860 -11.046 1.00 57.94 390 GLY A N 1
ATOM 2960 C CA . GLY A 1 390 ? 9.739 -15.198 -10.781 1.00 57.94 390 GLY A CA 1
ATOM 2961 C C . GLY A 1 390 ? 9.169 -15.863 -9.520 1.00 57.94 390 GLY A C 1
ATOM 2962 O O . GLY A 1 390 ? 8.348 -15.286 -8.806 1.00 57.94 390 GLY A O 1
ATOM 2963 N N . ALA A 1 391 ? 9.564 -17.116 -9.278 1.00 64.94 391 ALA A N 1
ATOM 2964 C CA . ALA A 1 391 ? 9.162 -17.857 -8.085 1.00 64.94 391 ALA A CA 1
ATOM 2965 C C . ALA A 1 391 ? 9.890 -17.317 -6.845 1.00 64.94 391 ALA A C 1
ATOM 2967 O O . ALA A 1 391 ? 11.093 -17.068 -6.891 1.00 64.94 391 ALA A O 1
ATOM 2968 N N . LEU A 1 392 ? 9.162 -17.165 -5.739 1.00 78.81 392 LEU A N 1
ATOM 2969 C CA . LEU A 1 392 ? 9.756 -16.828 -4.448 1.00 78.81 392 LEU A CA 1
ATOM 2970 C C . LEU A 1 392 ? 10.424 -18.073 -3.852 1.00 78.81 392 LEU A C 1
ATOM 2972 O O . LEU A 1 392 ? 9.824 -19.149 -3.834 1.00 78.81 392 LEU A O 1
ATOM 2976 N N . THR A 1 393 ? 11.645 -17.925 -3.349 1.00 84.06 393 THR A N 1
ATOM 2977 C CA . THR A 1 393 ? 12.318 -18.939 -2.520 1.00 84.06 393 THR A CA 1
ATOM 2978 C C . THR A 1 393 ? 12.195 -18.568 -1.039 1.00 84.06 393 THR A C 1
ATOM 2980 O O . THR A 1 393 ? 11.787 -17.455 -0.728 1.00 84.06 393 THR A O 1
ATOM 2983 N N . GLY A 1 394 ? 12.492 -19.492 -0.116 1.00 85.00 394 GLY A N 1
ATOM 2984 C CA . GLY A 1 394 ? 12.525 -19.189 1.326 1.00 85.00 394 GLY A CA 1
ATOM 2985 C C . GLY A 1 394 ? 11.168 -18.875 1.978 1.00 85.00 394 GLY A C 1
ATOM 2986 O O . GLY A 1 394 ? 11.120 -18.194 2.993 1.00 85.00 394 GLY A O 1
ATOM 2987 N N . THR A 1 395 ? 10.050 -19.363 1.429 1.00 89.19 395 THR A N 1
ATOM 2988 C CA . THR A 1 395 ? 8.694 -18.929 1.829 1.00 89.19 395 THR A CA 1
ATOM 2989 C C . THR A 1 395 ? 8.113 -19.629 3.063 1.00 89.19 395 THR A C 1
ATOM 2991 O O . THR A 1 395 ? 6.930 -19.468 3.337 1.00 89.19 395 THR A O 1
ATOM 2994 N N . GLN A 1 396 ? 8.882 -20.424 3.814 1.00 92.19 396 GLN A N 1
ATOM 2995 C CA . GLN A 1 396 ? 8.326 -21.284 4.875 1.00 92.19 396 GLN A CA 1
ATOM 2996 C C . GLN A 1 396 ? 7.582 -20.491 5.965 1.00 92.19 396 GLN A C 1
ATOM 2998 O O . GLN A 1 396 ? 6.427 -20.804 6.261 1.00 92.19 396 GLN A O 1
ATOM 3003 N N . GLU A 1 397 ? 8.221 -19.452 6.515 1.00 94.06 397 GLU A N 1
ATOM 3004 C CA . GLU A 1 397 ? 7.648 -18.591 7.564 1.00 94.06 397 GLU A CA 1
ATOM 3005 C C . GLU A 1 397 ? 6.489 -17.737 7.019 1.00 94.06 397 GLU A C 1
ATOM 3007 O O . GLU A 1 397 ? 5.437 -17.636 7.648 1.00 94.06 397 GLU A O 1
ATOM 3012 N N . LEU A 1 398 ? 6.644 -17.200 5.802 1.00 93.50 398 LEU A N 1
ATOM 3013 C CA . LEU A 1 398 ? 5.597 -16.476 5.071 1.00 93.50 398 LEU A CA 1
ATOM 3014 C C . LEU A 1 398 ? 4.335 -17.336 4.892 1.00 93.50 398 LEU A C 1
ATOM 3016 O O . LEU A 1 398 ? 3.221 -16.889 5.161 1.00 93.50 398 LEU A O 1
ATOM 3020 N N . ASP A 1 399 ? 4.505 -18.585 4.468 1.00 93.50 399 ASP A N 1
ATOM 3021 C CA . ASP A 1 399 ? 3.394 -19.497 4.211 1.00 93.50 399 ASP A CA 1
ATOM 3022 C C . ASP A 1 399 ? 2.697 -19.915 5.503 1.00 93.50 399 ASP A C 1
ATOM 3024 O O . ASP A 1 399 ? 1.488 -20.149 5.506 1.00 93.50 399 ASP A O 1
ATOM 3028 N N . GLU A 1 400 ? 3.437 -20.008 6.608 1.00 95.56 400 GLU A N 1
ATOM 3029 C CA . GLU A 1 400 ? 2.855 -20.212 7.931 1.00 95.56 400 GLU A CA 1
ATOM 3030 C C . GLU A 1 400 ? 2.012 -19.014 8.368 1.00 95.56 400 GLU A C 1
ATOM 3032 O O . GLU A 1 400 ? 0.852 -19.207 8.735 1.00 95.56 400 GLU A O 1
ATOM 3037 N N . ALA A 1 401 ? 2.543 -17.795 8.242 1.00 96.19 401 ALA A N 1
ATOM 3038 C CA . ALA A 1 401 ? 1.811 -16.570 8.547 1.00 96.19 401 ALA A CA 1
ATOM 3039 C C . ALA A 1 401 ? 0.500 -16.481 7.750 1.00 96.19 401 ALA A C 1
ATOM 3041 O O . ALA A 1 401 ? -0.569 -16.286 8.326 1.00 96.19 401 ALA A O 1
ATOM 3042 N N . MET A 1 402 ? 0.546 -16.722 6.435 1.00 94.81 402 MET A N 1
ATOM 3043 C CA . MET A 1 402 ? -0.651 -16.726 5.583 1.00 94.81 402 MET A CA 1
ATOM 3044 C C . MET A 1 402 ? -1.672 -17.795 6.007 1.00 94.81 402 MET A C 1
ATOM 3046 O O . MET A 1 402 ? -2.874 -17.526 6.010 1.00 94.81 402 MET A O 1
ATOM 3050 N N . ARG A 1 403 ? -1.221 -19.000 6.394 1.00 94.44 403 ARG A N 1
ATOM 3051 C CA . ARG A 1 403 ? -2.105 -20.067 6.904 1.00 94.44 403 ARG A CA 1
ATOM 3052 C C . ARG A 1 403 ? -2.744 -19.711 8.245 1.00 94.44 403 ARG A C 1
ATOM 3054 O O . ARG A 1 403 ? -3.882 -20.104 8.486 1.00 94.44 403 ARG A O 1
ATOM 3061 N N . ASN A 1 404 ? -2.023 -19.021 9.121 1.00 96.69 404 ASN A N 1
ATOM 3062 C CA . ASN A 1 404 ? -2.528 -18.598 10.424 1.00 96.69 404 ASN A CA 1
ATOM 3063 C C . ASN A 1 404 ? -3.546 -17.464 10.285 1.00 96.69 404 ASN A C 1
ATOM 3065 O O . ASN A 1 404 ? -4.651 -17.571 10.818 1.00 96.69 404 ASN A O 1
ATOM 3069 N N . LEU A 1 405 ? -3.232 -16.445 9.480 1.00 96.19 405 LEU A N 1
ATOM 3070 C CA . LEU A 1 405 ? -4.152 -15.349 9.170 1.00 96.19 405 LEU A CA 1
ATOM 3071 C C . LEU A 1 405 ? -5.441 -15.855 8.502 1.00 96.19 405 LEU A C 1
ATOM 3073 O O . LEU A 1 405 ? -6.529 -15.387 8.824 1.00 96.19 405 LEU A O 1
ATOM 3077 N N . ASN A 1 406 ? -5.357 -16.885 7.654 1.00 94.81 406 ASN A N 1
ATOM 3078 C CA . ASN A 1 406 ? -6.527 -17.513 7.029 1.00 94.81 406 ASN A CA 1
ATOM 3079 C C . ASN A 1 406 ? -7.491 -18.198 8.021 1.00 94.81 406 ASN A C 1
ATOM 3081 O O . ASN A 1 406 ? -8.625 -18.513 7.666 1.00 94.81 406 ASN A O 1
ATOM 3085 N N . LYS A 1 407 ? -7.085 -18.407 9.277 1.00 94.62 407 LYS A N 1
ATOM 3086 C CA . LYS A 1 407 ? -7.951 -18.941 10.342 1.00 94.62 407 LYS A CA 1
ATOM 3087 C C . LYS A 1 407 ? -8.599 -17.848 11.195 1.00 94.62 407 LYS A C 1
ATOM 3089 O O . LYS A 1 407 ? -9.430 -18.171 12.043 1.00 94.62 407 LYS A O 1
ATOM 3094 N N . VAL A 1 408 ? -8.241 -16.579 10.995 1.00 96.25 408 VAL A N 1
ATOM 3095 C CA . VAL A 1 408 ? -8.820 -15.457 11.743 1.00 96.25 408 VAL A CA 1
ATOM 3096 C C . VAL A 1 408 ? -10.249 -15.221 11.265 1.00 96.25 408 VAL A C 1
ATOM 3098 O O . VAL A 1 408 ? -10.495 -14.959 10.088 1.00 96.25 408 VAL A O 1
ATOM 3101 N N . ALA A 1 409 ? -11.202 -15.328 12.190 1.00 95.44 409 ALA A N 1
ATOM 3102 C CA . ALA A 1 409 ? -12.613 -15.111 11.903 1.00 95.44 409 ALA A CA 1
ATOM 3103 C C . ALA A 1 409 ? -12.938 -13.611 11.877 1.00 95.44 409 ALA A C 1
ATOM 3105 O O . ALA A 1 409 ? -12.808 -12.930 12.895 1.00 95.44 409 ALA A O 1
ATOM 3106 N N . ASN A 1 410 ? -13.424 -13.125 10.735 1.00 96.88 410 ASN A N 1
ATOM 3107 C CA . ASN A 1 410 ? -13.894 -11.755 10.546 1.00 96.88 410 ASN A CA 1
ATOM 3108 C C . ASN A 1 410 ? -15.424 -11.744 10.461 1.00 96.88 410 ASN A C 1
ATOM 3110 O O . ASN A 1 410 ? -16.008 -12.315 9.545 1.00 96.88 410 ASN A O 1
ATOM 3114 N N . VAL A 1 411 ? -16.094 -11.096 11.408 1.00 97.12 411 VAL A N 1
ATOM 3115 C CA . VAL A 1 411 ? -17.560 -10.972 11.437 1.00 97.12 411 VAL A CA 1
ATOM 3116 C C . VAL A 1 411 ? -17.942 -9.516 11.219 1.00 97.12 411 VAL A C 1
ATOM 3118 O O . VAL A 1 411 ? -17.350 -8.641 11.846 1.00 97.12 411 VAL A O 1
ATOM 3121 N N . VAL A 1 412 ? -18.930 -9.260 10.360 1.00 97.38 412 VAL A N 1
ATOM 3122 C CA . VAL A 1 412 ? -19.538 -7.928 10.221 1.00 97.38 412 VAL A CA 1
ATOM 3123 C C . VAL A 1 412 ? -20.383 -7.656 11.464 1.00 97.38 412 VAL A C 1
ATOM 3125 O O . VAL A 1 412 ? -21.339 -8.376 11.747 1.00 97.38 412 VAL A O 1
ATOM 3128 N N . ASP A 1 413 ? -20.003 -6.647 12.243 1.00 96.81 413 ASP A N 1
ATOM 3129 C CA . ASP A 1 413 ? -20.711 -6.283 13.463 1.00 96.81 413 ASP A CA 1
ATOM 3130 C C . ASP A 1 413 ? -22.018 -5.531 13.143 1.00 96.81 413 ASP A C 1
ATOM 3132 O O . ASP A 1 413 ? -21.964 -4.503 12.463 1.00 96.81 413 ASP A O 1
ATOM 3136 N N . PRO A 1 414 ? -23.186 -5.975 13.647 1.00 94.19 414 PRO A N 1
ATOM 3137 C CA . PRO A 1 414 ? -24.463 -5.327 13.348 1.00 94.19 414 PRO A CA 1
ATOM 3138 C C . PRO A 1 414 ? -24.547 -3.859 13.787 1.00 94.19 414 PRO A C 1
ATOM 3140 O O . PRO A 1 414 ? -25.136 -3.042 13.077 1.00 94.19 414 PRO A O 1
ATOM 3143 N N . ARG A 1 415 ? -23.941 -3.488 14.927 1.00 95.00 415 ARG A N 1
ATOM 3144 C CA . ARG A 1 415 ? -23.931 -2.095 15.402 1.00 95.00 415 ARG A CA 1
ATOM 3145 C C . ARG A 1 415 ? -23.077 -1.235 14.481 1.00 95.00 415 ARG A C 1
ATOM 3147 O O . ARG A 1 415 ? -23.499 -0.144 14.104 1.00 95.00 415 ARG A O 1
ATOM 3154 N N . ARG A 1 416 ? -21.907 -1.733 14.075 1.00 97.00 416 ARG A N 1
ATOM 3155 C CA . ARG A 1 416 ? -21.032 -1.014 13.136 1.00 97.00 416 ARG A CA 1
ATOM 3156 C C . ARG A 1 416 ? -21.641 -0.912 11.743 1.00 97.00 416 ARG A C 1
ATOM 3158 O O . ARG A 1 416 ? -21.569 0.154 11.144 1.00 97.00 416 ARG A O 1
ATOM 3165 N N . LEU A 1 417 ? -22.302 -1.963 11.257 1.00 95.94 417 LEU A N 1
ATOM 3166 C CA . LEU A 1 417 ? -23.045 -1.925 9.995 1.00 95.94 417 LEU A CA 1
ATOM 3167 C C . LEU A 1 417 ? -24.152 -0.865 10.033 1.00 95.94 417 LEU A C 1
ATOM 3169 O O . LEU A 1 417 ? -24.291 -0.086 9.094 1.00 95.94 417 LEU A O 1
ATOM 3173 N N . LYS A 1 418 ? -24.889 -0.782 11.148 1.00 95.19 418 LYS A N 1
ATOM 3174 C CA . LYS A 1 418 ? -25.883 0.273 11.372 1.00 95.19 418 LYS A CA 1
ATOM 3175 C C . LYS A 1 418 ? -25.242 1.666 11.315 1.00 95.19 418 LYS A C 1
ATOM 3177 O O . LYS A 1 418 ? -25.719 2.504 10.559 1.00 95.19 418 LYS A O 1
ATOM 3182 N N . ILE A 1 419 ? -24.153 1.911 12.051 1.00 95.56 419 ILE A N 1
ATOM 3183 C CA . ILE A 1 419 ? -23.423 3.199 12.023 1.00 95.56 419 ILE A CA 1
ATOM 3184 C C . ILE A 1 419 ? -22.971 3.548 10.597 1.00 95.56 419 ILE A C 1
ATOM 3186 O O . ILE A 1 419 ? -23.140 4.682 10.147 1.00 95.56 419 ILE A O 1
ATOM 3190 N N . LEU A 1 420 ? -22.429 2.567 9.875 1.00 95.44 420 LEU A N 1
ATOM 3191 C CA . LEU A 1 420 ? -21.979 2.742 8.502 1.00 95.44 420 LEU A CA 1
ATOM 3192 C C . LEU A 1 420 ? -23.135 3.152 7.584 1.00 95.44 420 LEU A C 1
ATOM 3194 O O . LEU A 1 420 ? -23.039 4.167 6.910 1.00 95.44 420 LEU A O 1
ATOM 3198 N N . TYR A 1 421 ? -24.252 2.427 7.584 1.00 93.94 421 TYR A N 1
ATOM 3199 C CA . TYR A 1 421 ? -25.385 2.754 6.712 1.00 93.94 421 TYR A CA 1
ATOM 3200 C C . TYR A 1 421 ? -26.005 4.115 7.015 1.00 93.94 421 TYR A C 1
ATOM 3202 O O . TYR A 1 421 ? -26.304 4.857 6.083 1.00 93.94 421 TYR A O 1
ATOM 3210 N N . LEU A 1 422 ? -26.130 4.481 8.291 1.00 92.06 422 LEU A N 1
ATOM 3211 C CA . LEU A 1 422 ? -26.665 5.787 8.688 1.00 92.06 422 LEU A CA 1
ATOM 3212 C C . LEU A 1 422 ? -25.779 6.960 8.269 1.00 92.06 422 LEU A C 1
ATOM 3214 O O . LEU A 1 422 ? -26.250 8.093 8.241 1.00 92.06 422 LEU A O 1
ATOM 3218 N N . THR A 1 423 ? -24.506 6.708 7.966 1.00 92.06 423 THR A N 1
ATOM 3219 C CA . THR A 1 423 ? -23.560 7.761 7.591 1.00 92.06 423 THR A CA 1
ATOM 3220 C C . THR A 1 423 ? -23.209 7.740 6.107 1.00 92.06 423 THR A C 1
ATOM 3222 O O . THR A 1 423 ? -23.111 8.802 5.507 1.00 92.06 423 THR A O 1
ATOM 3225 N N . ALA A 1 424 ? -23.071 6.565 5.492 1.00 92.50 424 ALA A N 1
ATOM 3226 C CA . ALA A 1 424 ? -22.702 6.413 4.087 1.00 92.50 424 ALA A CA 1
ATOM 3227 C C . ALA A 1 424 ? -23.891 6.593 3.136 1.00 92.50 424 ALA A C 1
ATOM 3229 O O . ALA A 1 424 ? -23.770 7.265 2.114 1.00 92.50 424 ALA A O 1
ATOM 3230 N N . LEU A 1 425 ? -25.055 6.012 3.455 1.00 90.62 425 LEU A N 1
ATOM 3231 C CA . LEU A 1 425 ? -26.195 6.031 2.536 1.00 90.62 425 LEU A CA 1
ATOM 3232 C C . LEU A 1 425 ? -26.766 7.431 2.286 1.00 90.62 425 LEU A C 1
ATOM 3234 O O . LEU A 1 425 ? -27.148 7.668 1.148 1.00 90.62 425 LEU A O 1
ATOM 3238 N N . PRO A 1 426 ? -26.805 8.382 3.244 1.00 88.94 426 PRO A N 1
ATOM 3239 C CA . PRO A 1 426 ? -27.199 9.757 2.934 1.00 88.94 426 PRO A CA 1
ATOM 3240 C C . PRO A 1 426 ? -26.290 10.430 1.899 1.00 88.94 426 PRO A C 1
ATOM 3242 O O . PRO A 1 426 ? -26.780 11.197 1.072 1.00 88.94 426 PRO A O 1
ATOM 3245 N N . VAL A 1 427 ? -24.985 10.127 1.916 1.00 87.94 427 VAL A N 1
ATOM 3246 C CA . VAL A 1 427 ? -24.038 10.627 0.905 1.00 87.94 427 VAL A CA 1
ATOM 3247 C C . VAL A 1 427 ? -24.342 9.998 -0.442 1.00 87.94 427 VAL A C 1
ATOM 3249 O O . VAL A 1 427 ? -24.502 10.712 -1.427 1.00 87.94 427 VAL A O 1
ATOM 3252 N N . LEU A 1 428 ? -24.495 8.669 -0.468 1.00 84.31 428 LEU A N 1
ATOM 3253 C CA . LEU A 1 428 ? -24.861 7.973 -1.692 1.00 84.31 428 LEU A CA 1
ATOM 3254 C C . LEU A 1 428 ? -26.196 8.492 -2.214 1.00 84.31 428 LEU A C 1
ATOM 3256 O O . LEU A 1 428 ? -26.264 8.851 -3.358 1.00 84.31 428 LEU A O 1
ATOM 3260 N N . LEU A 1 429 ? -27.234 8.687 -1.410 1.00 80.94 429 LEU A N 1
ATOM 3261 C CA . LEU A 1 429 ? -28.535 9.192 -1.870 1.00 80.94 429 LEU A CA 1
ATOM 3262 C C . LEU A 1 429 ? -28.541 10.672 -2.307 1.00 80.94 429 LEU A C 1
ATOM 3264 O O . LEU A 1 429 ? -29.608 11.199 -2.622 1.00 80.94 429 LEU A O 1
ATOM 3268 N N . GLY A 1 430 ? -27.400 11.370 -2.283 1.00 79.62 430 GLY A N 1
ATOM 3269 C CA . GLY A 1 430 ? -27.323 12.808 -2.564 1.00 79.62 430 GLY A CA 1
ATOM 3270 C C . GLY A 1 430 ? -28.067 13.672 -1.538 1.00 79.62 430 GLY A C 1
ATOM 3271 O O . GLY A 1 430 ? -28.376 14.830 -1.802 1.00 79.62 430 GLY A O 1
ATOM 3272 N N . GLN A 1 431 ? -28.381 13.109 -0.367 1.00 82.75 431 GLN A N 1
ATOM 3273 C CA . GLN A 1 431 ? -29.065 13.791 0.737 1.00 82.75 431 GLN A CA 1
ATOM 3274 C C . GLN A 1 431 ? -28.088 14.556 1.636 1.00 82.75 431 GLN A C 1
ATOM 3276 O O . GLN A 1 431 ? -28.511 15.379 2.445 1.00 82.75 431 GLN A O 1
ATOM 3281 N N . ALA A 1 432 ? -26.792 14.270 1.515 1.00 84.12 432 ALA A N 1
ATOM 3282 C CA . ALA A 1 432 ? -25.724 14.921 2.250 1.00 84.12 432 ALA A CA 1
ATOM 3283 C C . ALA A 1 432 ? -24.709 15.530 1.276 1.00 84.12 432 ALA A C 1
ATOM 3285 O O . ALA A 1 432 ? -24.181 14.844 0.403 1.00 84.12 432 ALA A O 1
ATOM 3286 N N . SER A 1 433 ? -24.434 16.820 1.444 1.00 84.00 433 SER A N 1
ATOM 3287 C CA . SER A 1 433 ? -23.428 17.553 0.677 1.00 84.00 433 SER A CA 1
ATOM 3288 C C . SER A 1 433 ? -21.993 17.193 1.113 1.00 84.00 433 SER A C 1
ATOM 3290 O O . SER A 1 433 ? -21.799 16.674 2.221 1.00 84.00 433 SER A O 1
ATOM 3292 N N . PRO A 1 434 ? -20.965 17.476 0.287 1.00 83.25 434 PRO A N 1
ATOM 3293 C CA . PRO A 1 434 ? -19.567 17.155 0.609 1.00 83.25 434 PRO A CA 1
ATOM 3294 C C . PRO A 1 434 ? -19.013 17.821 1.886 1.00 83.25 434 PRO A C 1
ATOM 3296 O O . PRO A 1 434 ? -18.072 17.312 2.489 1.00 83.25 434 PRO A O 1
ATOM 3299 N N . ASP A 1 435 ? -19.589 18.933 2.345 1.00 83.88 435 ASP A N 1
ATOM 3300 C CA . ASP A 1 435 ? -19.211 19.648 3.579 1.00 83.88 435 ASP A CA 1
ATOM 3301 C C . ASP A 1 435 ? -19.859 19.075 4.861 1.00 83.88 435 ASP A C 1
ATOM 3303 O O . ASP A 1 435 ? -19.536 19.481 5.991 1.00 83.88 435 ASP A O 1
ATOM 3307 N N . SER A 1 436 ? -20.768 18.110 4.701 1.00 87.31 436 SER A N 1
ATOM 3308 C CA . SER A 1 436 ? -21.512 17.487 5.793 1.00 87.31 436 SER A CA 1
ATOM 3309 C C . SER A 1 436 ? -20.642 16.599 6.696 1.00 87.31 436 SER A C 1
ATOM 3311 O O . SER A 1 436 ? -19.580 16.101 6.315 1.00 87.31 436 SER A O 1
ATOM 3313 N N . LEU A 1 437 ? -21.134 16.339 7.915 1.00 88.69 437 LEU A N 1
ATOM 3314 C CA . LEU A 1 437 ? -20.559 15.321 8.805 1.00 88.69 437 LEU A CA 1
ATOM 3315 C C . LEU A 1 437 ? -20.506 13.947 8.112 1.00 88.69 437 LEU A C 1
ATOM 3317 O O . LEU A 1 437 ? -19.504 13.247 8.208 1.00 88.69 437 LEU A O 1
ATOM 3321 N N . TYR A 1 438 ? -21.567 13.580 7.391 1.00 90.75 438 TYR A N 1
ATOM 3322 C CA . TYR A 1 438 ? -21.709 12.283 6.730 1.00 90.75 438 TYR A CA 1
ATOM 3323 C C . TYR A 1 438 ? -20.635 12.034 5.664 1.00 90.75 438 TYR A C 1
ATOM 3325 O O . TYR A 1 438 ? -20.054 10.949 5.626 1.00 90.75 438 TYR A O 1
ATOM 3333 N N . ALA A 1 439 ? -20.329 13.045 4.846 1.00 89.31 439 ALA A N 1
ATOM 3334 C CA . ALA A 1 439 ? -19.295 12.954 3.820 1.00 89.31 439 ALA A CA 1
ATOM 3335 C C . ALA A 1 439 ? -17.885 12.840 4.427 1.00 89.31 439 ALA A C 1
ATOM 3337 O O . ALA A 1 439 ? -17.093 11.999 3.995 1.00 89.31 439 ALA A O 1
ATOM 3338 N N . SER A 1 440 ? -17.606 13.612 5.487 1.00 88.81 440 SER A N 1
ATOM 3339 C CA . SER A 1 440 ? -16.342 13.544 6.238 1.00 88.81 440 SER A CA 1
ATOM 3340 C C . SER A 1 440 ? -16.090 12.147 6.829 1.00 88.81 440 SER A C 1
ATOM 3342 O O . SER A 1 440 ? -15.012 11.577 6.656 1.00 88.81 440 SER A O 1
ATOM 3344 N N . LEU A 1 441 ? -17.115 11.544 7.446 1.00 91.56 441 LEU A N 1
ATOM 3345 C CA . LEU A 1 441 ? -17.028 10.208 8.050 1.00 91.56 441 LEU A CA 1
ATOM 3346 C C . LEU A 1 441 ? -16.736 9.083 7.043 1.00 91.56 441 LEU A C 1
ATOM 3348 O O . LEU A 1 441 ? -16.230 8.038 7.443 1.00 91.56 441 LEU A O 1
ATOM 3352 N N . ASN A 1 442 ? -17.064 9.271 5.761 1.00 91.25 442 ASN A N 1
ATOM 3353 C CA . ASN A 1 442 ? -16.965 8.236 4.726 1.00 91.25 442 ASN A CA 1
ATOM 3354 C C . ASN A 1 442 ? -15.879 8.518 3.680 1.00 91.25 442 ASN A C 1
ATOM 3356 O O . ASN A 1 442 ? -15.924 7.962 2.587 1.00 91.25 442 ASN A O 1
ATOM 3360 N N . HIS A 1 443 ? -14.901 9.370 4.003 1.00 87.81 443 HIS A N 1
ATOM 3361 C CA . HIS A 1 443 ? -13.778 9.704 3.118 1.00 87.81 443 HIS A CA 1
ATOM 3362 C C . HIS A 1 443 ? -14.180 10.302 1.762 1.00 87.81 443 HIS A C 1
ATOM 3364 O O . HIS A 1 443 ? -13.467 10.146 0.778 1.00 87.81 443 HIS A O 1
ATOM 3370 N N . VAL A 1 444 ? -15.312 10.994 1.693 1.00 88.50 444 VAL A N 1
ATOM 3371 C CA . VAL A 1 444 ? -15.840 11.609 0.460 1.00 88.50 444 VAL A CA 1
ATOM 3372 C C . VAL A 1 444 ? -16.198 13.079 0.697 1.00 88.50 444 VAL A C 1
ATOM 3374 O O . VAL A 1 444 ? -17.092 13.635 0.059 1.00 88.50 444 VAL A O 1
ATOM 3377 N N . GLY A 1 445 ? -15.505 13.702 1.652 1.00 86.19 445 GLY A N 1
ATOM 3378 C CA . GLY A 1 445 ? -15.700 15.087 2.061 1.00 86.19 445 GLY A CA 1
ATOM 3379 C C . GLY A 1 445 ? -15.152 16.119 1.074 1.00 86.19 445 GLY A C 1
ATOM 3380 O O . GLY A 1 445 ? -14.480 15.798 0.089 1.00 86.19 445 GLY A O 1
ATOM 3381 N N . GLN A 1 446 ? -15.429 17.389 1.374 1.00 83.94 446 GLN A N 1
ATOM 3382 C CA . GLN A 1 446 ? -14.974 18.545 0.596 1.00 83.94 446 GLN A CA 1
ATOM 3383 C C . GLN A 1 446 ? -13.444 18.598 0.445 1.00 83.94 446 GLN A C 1
ATOM 3385 O O . GLN A 1 446 ? -12.943 19.005 -0.600 1.00 83.94 446 GLN A O 1
ATOM 3390 N N . ASP A 1 447 ? -12.695 18.129 1.446 1.00 82.31 447 ASP A N 1
ATOM 3391 C CA . ASP A 1 447 ? -11.232 18.035 1.417 1.00 82.31 447 ASP A CA 1
ATOM 3392 C C . ASP A 1 447 ? -10.728 17.151 0.260 1.00 82.31 447 ASP A C 1
ATOM 3394 O O . ASP A 1 447 ? -9.731 17.470 -0.391 1.00 82.31 447 ASP A O 1
ATOM 3398 N N . LYS A 1 448 ? -11.441 16.061 -0.057 1.00 84.94 448 LYS A N 1
ATOM 3399 C CA . LYS A 1 448 ? -11.095 15.160 -1.168 1.00 84.94 448 LYS A CA 1
ATOM 3400 C C . LYS A 1 448 ? -11.362 15.795 -2.516 1.00 84.94 448 LYS A C 1
ATOM 3402 O O . LYS A 1 448 ? -10.512 15.714 -3.400 1.00 84.94 448 LYS A O 1
ATOM 3407 N N . LEU A 1 449 ? -12.515 16.444 -2.654 1.00 83.12 449 LEU A N 1
ATOM 3408 C CA . LEU A 1 449 ? -12.868 17.167 -3.869 1.00 83.12 449 LEU A CA 1
ATOM 3409 C C . LEU A 1 449 ? -11.849 18.279 -4.151 1.00 83.12 449 LEU A C 1
ATOM 3411 O O . LEU A 1 449 ? -11.286 18.331 -5.244 1.00 83.12 449 LEU A O 1
ATOM 3415 N N . ASN A 1 450 ? -11.528 19.091 -3.139 1.00 82.75 450 ASN A N 1
ATOM 3416 C CA . ASN A 1 450 ? -10.514 20.143 -3.238 1.00 82.75 450 ASN A CA 1
ATOM 3417 C C . ASN A 1 450 ? -9.149 19.569 -3.624 1.00 82.75 450 ASN A C 1
ATOM 3419 O O . ASN A 1 450 ? -8.465 20.127 -4.478 1.00 82.75 450 ASN A O 1
ATOM 3423 N N . LYS A 1 451 ? -8.771 18.412 -3.069 1.00 82.75 451 LYS A N 1
ATOM 3424 C CA . LYS A 1 451 ? -7.523 17.735 -3.429 1.00 82.75 451 LYS A CA 1
ATOM 3425 C C . LYS A 1 451 ? -7.487 17.274 -4.889 1.00 82.75 451 LYS A C 1
ATOM 3427 O O . LYS A 1 451 ? -6.458 17.437 -5.546 1.00 82.75 451 LYS A O 1
ATOM 3432 N N . PHE A 1 452 ? -8.569 16.702 -5.418 1.00 83.00 452 PHE A N 1
ATOM 3433 C CA . PHE A 1 452 ? -8.623 16.307 -6.831 1.00 83.00 452 PHE A CA 1
ATOM 3434 C C . PHE A 1 452 ? -8.566 17.522 -7.763 1.00 83.00 452 PHE A C 1
ATOM 3436 O O . PHE A 1 452 ? -7.839 17.496 -8.758 1.00 83.00 452 PHE A O 1
ATOM 3443 N N . LEU A 1 453 ? -9.248 18.612 -7.402 1.00 78.06 453 LEU A N 1
ATOM 3444 C CA . LEU A 1 453 ? -9.182 19.885 -8.124 1.00 78.06 453 LEU A CA 1
ATOM 3445 C C . LEU A 1 453 ? -7.774 20.505 -8.073 1.00 78.06 453 LEU A C 1
ATOM 3447 O O . LEU A 1 453 ? -7.262 20.950 -9.100 1.00 78.06 453 LEU A O 1
ATOM 3451 N N . ALA A 1 454 ? -7.105 20.477 -6.919 1.00 75.38 454 ALA A N 1
ATOM 3452 C CA . ALA A 1 454 ? -5.728 20.948 -6.768 1.00 75.38 454 ALA A CA 1
ATOM 3453 C C . ALA A 1 454 ? -4.749 20.111 -7.607 1.00 75.38 454 ALA A C 1
ATOM 3455 O O . ALA A 1 454 ? -3.929 20.651 -8.342 1.00 75.38 454 ALA A O 1
ATOM 3456 N N . LYS A 1 455 ? -4.882 18.780 -7.595 1.00 75.62 455 LYS A N 1
ATOM 3457 C CA . LYS A 1 455 ? -4.062 17.871 -8.412 1.00 75.62 455 LYS A CA 1
ATOM 3458 C C . LYS A 1 455 ? -4.260 18.085 -9.918 1.00 75.62 455 LYS A C 1
ATOM 3460 O O . LYS A 1 455 ? -3.313 17.895 -10.683 1.00 75.62 455 LYS A O 1
ATOM 3465 N N . ALA A 1 456 ? -5.467 18.451 -10.348 1.00 72.50 456 ALA A N 1
ATOM 3466 C CA . ALA A 1 456 ? -5.745 18.841 -11.727 1.00 72.50 456 ALA A CA 1
ATOM 3467 C C . ALA A 1 456 ? -5.039 20.160 -12.085 1.00 72.50 456 ALA A C 1
ATOM 3469 O O . ALA A 1 456 ? -4.300 20.204 -13.066 1.00 72.50 456 ALA A O 1
ATOM 3470 N N . SER A 1 457 ? -5.168 21.187 -11.240 1.00 68.44 457 SER A N 1
ATOM 3471 C CA . SER A 1 457 ? -4.484 22.483 -11.396 1.00 68.44 457 SER A CA 1
ATOM 3472 C C . SER A 1 457 ? -2.953 22.356 -11.437 1.00 68.44 457 SER A C 1
ATOM 3474 O O . SER A 1 457 ? -2.290 23.003 -12.256 1.00 68.44 457 SER A O 1
ATOM 3476 N N . ALA A 1 458 ? -2.386 21.455 -10.629 1.00 63.19 458 ALA A N 1
ATOM 3477 C CA . ALA A 1 458 ? -0.943 21.257 -10.515 1.00 63.19 458 ALA A CA 1
ATOM 3478 C C . ALA A 1 458 ? -0.293 20.734 -11.805 1.00 63.19 458 ALA A C 1
ATOM 3480 O O . ALA A 1 458 ? 0.915 20.896 -11.987 1.00 63.19 458 ALA A O 1
ATOM 3481 N N . LYS A 1 459 ? -1.066 20.109 -12.705 1.00 63.81 459 LYS A N 1
ATOM 3482 C CA . LYS A 1 459 ? -0.558 19.597 -13.986 1.00 63.81 459 LYS A CA 1
ATOM 3483 C C . LYS A 1 459 ? -0.422 20.683 -15.056 1.00 63.81 459 LYS A C 1
ATOM 3485 O O . LYS A 1 459 ? 0.504 20.598 -15.856 1.00 63.81 459 LYS A O 1
ATOM 3490 N N . THR A 1 460 ? -1.300 21.686 -15.074 1.00 55.31 460 THR A N 1
ATOM 3491 C CA . THR A 1 460 ? -1.431 22.638 -16.198 1.00 55.31 460 THR A CA 1
ATOM 3492 C C . THR A 1 460 ? -1.302 24.111 -15.825 1.00 55.31 460 THR A C 1
ATOM 3494 O O . THR A 1 460 ? -1.227 24.951 -16.714 1.00 55.31 460 THR A O 1
ATOM 3497 N N . GLY A 1 461 ? -1.237 24.460 -14.536 1.00 54.72 461 GLY A N 1
ATOM 3498 C CA . GLY A 1 461 ? -1.120 25.854 -14.072 1.00 54.72 461 GLY A CA 1
ATOM 3499 C C . GLY A 1 461 ? -2.451 26.599 -13.989 1.00 54.72 461 GLY A C 1
ATOM 3500 O O . GLY A 1 461 ? -2.575 27.536 -13.209 1.00 54.72 461 GLY A O 1
ATOM 3501 N N . SER A 1 462 ? -3.471 26.148 -14.715 1.00 57.25 462 SER A N 1
ATOM 3502 C CA . SER A 1 462 ? -4.883 26.462 -14.492 1.00 57.25 462 SER A CA 1
ATOM 3503 C C . SER A 1 462 ? -5.707 25.300 -15.049 1.00 57.25 462 SER A C 1
ATOM 3505 O O . SER A 1 462 ? -5.476 24.918 -16.199 1.00 57.25 462 SER A O 1
ATOM 3507 N N . PRO A 1 463 ? -6.635 24.713 -14.275 1.00 55.72 463 PRO A N 1
ATOM 3508 C CA . PRO A 1 463 ? -7.341 23.519 -14.708 1.00 55.72 463 PRO A CA 1
ATOM 3509 C C . PRO A 1 463 ? -8.215 23.854 -15.919 1.00 55.72 463 PRO A C 1
ATOM 3511 O O . PRO A 1 463 ? -9.075 24.734 -15.873 1.00 55.72 463 PRO A O 1
ATOM 3514 N N . THR A 1 464 ? -7.991 23.153 -17.026 1.00 62.06 464 THR A N 1
ATOM 3515 C CA . THR A 1 464 ? -8.880 23.226 -18.191 1.00 62.06 464 THR A CA 1
ATOM 3516 C C . THR A 1 464 ? -10.246 22.616 -17.854 1.00 62.06 464 THR A C 1
ATOM 3518 O O . THR A 1 464 ? -10.351 21.776 -16.962 1.00 62.06 464 THR A O 1
ATOM 3521 N N . GLU A 1 465 ? -11.303 22.943 -18.609 1.00 67.69 465 GLU A N 1
ATOM 3522 C CA . GLU A 1 465 ? -12.638 22.339 -18.408 1.00 67.69 465 GLU A CA 1
ATOM 3523 C C . GLU A 1 465 ? -12.586 20.795 -18.422 1.00 67.69 465 GLU A C 1
ATOM 3525 O O . GLU A 1 465 ? -13.277 20.121 -17.659 1.00 67.69 465 GLU A O 1
ATOM 3530 N N . LYS A 1 466 ? -11.706 20.222 -19.255 1.00 64.19 466 LYS A N 1
ATOM 3531 C CA . LYS A 1 466 ? -11.448 18.778 -19.319 1.00 64.19 466 LYS A CA 1
ATOM 3532 C C . LYS A 1 466 ? -10.857 18.237 -18.015 1.00 64.19 466 LYS A C 1
ATOM 3534 O O . LYS A 1 466 ? -11.207 17.142 -17.591 1.00 64.19 466 LYS A O 1
ATOM 3539 N N . GLU A 1 467 ? -9.957 18.975 -17.383 1.00 64.12 467 GLU A N 1
ATOM 3540 C CA . GLU A 1 467 ? -9.295 18.554 -16.148 1.00 64.12 467 GLU A CA 1
ATOM 3541 C C . GLU A 1 467 ? -10.192 18.713 -14.927 1.00 64.12 467 GLU A C 1
ATOM 3543 O O . GLU A 1 467 ? -10.175 17.844 -14.060 1.00 64.12 467 GLU A O 1
ATOM 3548 N N . THR A 1 468 ? -11.045 19.739 -14.894 1.00 69.56 468 THR A N 1
ATOM 3549 C CA . THR A 1 468 ? -12.119 19.848 -13.898 1.00 69.56 468 THR A CA 1
ATOM 3550 C C . THR A 1 468 ? -13.104 18.684 -14.021 1.00 69.56 468 THR A C 1
ATOM 3552 O O . THR A 1 468 ? -13.467 18.081 -13.010 1.00 69.56 468 THR A O 1
ATOM 3555 N N . LYS A 1 469 ? -13.485 18.302 -15.250 1.00 70.12 469 LYS A N 1
ATOM 3556 C CA . LYS A 1 469 ? -14.297 17.095 -15.493 1.00 70.12 469 LYS A CA 1
ATOM 3557 C C . LYS A 1 469 ? -13.584 15.827 -15.021 1.00 70.12 469 LYS A C 1
ATOM 3559 O O . LYS A 1 469 ? -14.192 15.025 -14.326 1.00 70.12 469 LYS A O 1
ATOM 3564 N N . ASN A 1 470 ? -12.288 15.675 -15.302 1.00 67.88 470 ASN A N 1
ATOM 3565 C CA . ASN A 1 470 ? -11.506 14.532 -14.812 1.00 67.88 470 ASN A CA 1
ATOM 3566 C C . ASN A 1 470 ? -11.418 14.490 -13.277 1.00 67.88 470 ASN A C 1
ATOM 3568 O O . ASN A 1 470 ? -11.544 13.419 -12.699 1.00 67.88 470 ASN A O 1
ATOM 3572 N N . ALA A 1 471 ? -11.219 15.629 -12.609 1.00 70.50 471 ALA A N 1
ATOM 3573 C CA . ALA A 1 471 ? -11.194 15.704 -11.147 1.00 70.50 471 ALA A CA 1
ATOM 3574 C C . ALA A 1 471 ? -12.557 15.348 -10.531 1.00 70.50 471 ALA A C 1
ATOM 3576 O O . ALA A 1 471 ? -12.622 14.633 -9.533 1.00 70.50 471 ALA A O 1
ATOM 3577 N N . THR A 1 472 ? -13.644 15.800 -11.161 1.00 75.56 472 THR A N 1
ATOM 3578 C CA . THR A 1 472 ? -15.017 15.432 -10.781 1.00 75.56 472 THR A CA 1
ATOM 3579 C C . THR A 1 472 ? -15.257 13.936 -10.993 1.00 75.56 472 THR A C 1
ATOM 3581 O O . THR A 1 472 ? -15.848 13.282 -10.138 1.00 75.56 472 THR A O 1
ATOM 3584 N N . GLN A 1 473 ? -14.721 13.360 -12.072 1.00 73.62 473 GLN A N 1
ATOM 3585 C CA . GLN A 1 473 ? -14.748 11.917 -12.296 1.00 73.62 473 GLN A CA 1
ATOM 3586 C C . GLN A 1 473 ? -13.945 11.152 -11.230 1.00 73.62 473 GLN A C 1
ATOM 3588 O O . GLN A 1 473 ? -14.470 10.184 -10.694 1.00 73.62 473 GLN A O 1
ATOM 3593 N N . GLU A 1 474 ? -12.733 11.598 -10.859 1.00 74.69 474 GLU A N 1
ATOM 3594 C CA . GLU A 1 474 ? -11.944 10.987 -9.767 1.00 74.69 474 GLU A CA 1
ATOM 3595 C C . GLU A 1 474 ? -12.726 11.011 -8.433 1.00 74.69 474 GLU A C 1
ATOM 3597 O O . GLU A 1 474 ? -12.705 10.037 -7.679 1.00 74.69 474 GLU A O 1
ATOM 3602 N N . TYR A 1 475 ? -13.470 12.088 -8.156 1.00 81.00 475 TYR A N 1
ATOM 3603 C CA . TYR A 1 475 ? -14.356 12.175 -6.991 1.00 81.00 475 TYR A CA 1
ATOM 3604 C C . TYR A 1 475 ? -15.555 11.213 -7.081 1.00 81.00 475 TYR A C 1
ATOM 3606 O O . TYR A 1 475 ? -15.864 10.507 -6.121 1.00 81.00 475 TYR A O 1
ATOM 3614 N N . ASN A 1 476 ? -16.207 11.135 -8.241 1.00 77.19 476 ASN A N 1
ATOM 3615 C CA . ASN A 1 476 ? -17.318 10.212 -8.479 1.00 77.19 476 ASN A CA 1
ATOM 3616 C C . ASN A 1 476 ? -16.881 8.740 -8.399 1.00 77.19 476 ASN A C 1
ATOM 3618 O O . ASN A 1 476 ? -17.634 7.896 -7.911 1.00 77.19 476 ASN A O 1
ATOM 3622 N N . ASP A 1 477 ? -15.663 8.424 -8.835 1.00 76.00 477 ASP A N 1
ATOM 3623 C CA . ASP A 1 477 ? -15.074 7.091 -8.705 1.00 76.00 477 ASP A CA 1
ATOM 3624 C C . ASP A 1 477 ? -14.878 6.716 -7.227 1.00 76.00 477 ASP A C 1
ATOM 3626 O O . ASP A 1 477 ? -15.219 5.604 -6.832 1.00 76.00 477 ASP A O 1
ATOM 3630 N N . LEU A 1 478 ? -14.462 7.665 -6.380 1.00 82.31 478 LEU A N 1
ATOM 3631 C CA . LEU A 1 478 ? -14.355 7.453 -4.933 1.00 82.31 478 LEU A CA 1
ATOM 3632 C C . LEU A 1 478 ? -15.716 7.148 -4.276 1.00 82.31 478 LEU A C 1
ATOM 3634 O O . LEU A 1 478 ? -15.814 6.281 -3.407 1.00 82.31 478 LEU A O 1
ATOM 3638 N N . ILE A 1 479 ? -16.786 7.821 -4.714 1.00 83.50 479 ILE A N 1
ATOM 3639 C CA . ILE A 1 479 ? -18.161 7.529 -4.274 1.00 83.50 479 ILE A CA 1
ATOM 3640 C C . ILE A 1 479 ? -18.598 6.132 -4.741 1.00 83.50 479 ILE A C 1
ATOM 3642 O O . ILE A 1 479 ? -19.231 5.386 -3.986 1.00 83.50 479 ILE A O 1
ATOM 3646 N N . ASN A 1 480 ? -18.247 5.749 -5.970 1.00 78.94 480 ASN A N 1
ATOM 3647 C CA . ASN A 1 480 ? -18.538 4.415 -6.490 1.00 78.94 480 ASN A CA 1
ATOM 3648 C C . ASN A 1 480 ? -17.797 3.316 -5.719 1.00 78.94 480 ASN A C 1
ATOM 3650 O O . ASN A 1 480 ? -18.378 2.252 -5.493 1.00 78.94 480 ASN A O 1
ATOM 3654 N N . ASP A 1 481 ? -16.558 3.561 -5.292 1.00 82.00 481 ASP A N 1
ATOM 3655 C CA . ASP A 1 481 ? -15.791 2.632 -4.458 1.00 82.00 481 ASP A CA 1
ATOM 3656 C C . ASP A 1 481 ? -16.474 2.422 -3.098 1.00 82.00 481 ASP A C 1
ATOM 3658 O O . ASP A 1 481 ? -16.673 1.278 -2.683 1.00 82.00 481 ASP A O 1
ATOM 3662 N N . LEU A 1 482 ? -16.954 3.497 -2.453 1.00 87.69 482 LEU A N 1
ATOM 3663 C CA . LEU A 1 482 ? -17.764 3.398 -1.230 1.00 87.69 482 LEU A CA 1
ATOM 3664 C C . LEU A 1 482 ? -19.021 2.540 -1.452 1.00 87.69 482 LEU A C 1
ATOM 3666 O O . LEU A 1 482 ? -19.359 1.695 -0.623 1.00 87.69 482 LEU A O 1
ATOM 3670 N N . ALA A 1 483 ? -19.706 2.717 -2.583 1.00 84.31 483 ALA A N 1
ATOM 3671 C CA . ALA A 1 483 ? -20.869 1.912 -2.943 1.00 84.31 483 ALA A CA 1
ATOM 3672 C C . ALA A 1 483 ? -20.509 0.418 -3.112 1.00 84.31 483 ALA A C 1
ATOM 3674 O O . ALA A 1 483 ? -21.232 -0.456 -2.621 1.00 84.31 483 ALA A O 1
ATOM 3675 N N . GLN A 1 484 ? -19.375 0.102 -3.749 1.00 82.81 484 GLN A N 1
ATOM 3676 C CA . GLN A 1 484 ? -18.924 -1.288 -3.880 1.00 82.81 484 GLN A CA 1
ATOM 3677 C C . GLN A 1 484 ? -18.553 -1.909 -2.532 1.00 82.81 484 GLN A C 1
ATOM 3679 O O . GLN A 1 484 ? -18.907 -3.066 -2.289 1.00 82.81 484 GLN A O 1
ATOM 3684 N N . ASP A 1 485 ? -17.929 -1.142 -1.638 1.00 88.44 485 ASP A N 1
ATOM 3685 C CA . ASP A 1 485 ? -17.644 -1.574 -0.271 1.00 88.44 485 ASP A CA 1
ATOM 3686 C C . ASP A 1 485 ? -18.933 -1.929 0.483 1.00 88.44 485 ASP A C 1
ATOM 3688 O O . ASP A 1 485 ? -19.019 -3.004 1.084 1.00 88.44 485 ASP A O 1
ATOM 3692 N N . LEU A 1 486 ? -19.971 -1.080 0.420 1.00 91.31 486 LEU A N 1
ATOM 3693 C CA . LEU A 1 486 ? -21.259 -1.361 1.073 1.00 91.31 486 LEU A CA 1
ATOM 3694 C C . LEU A 1 486 ? -21.899 -2.648 0.548 1.00 91.31 486 LEU A C 1
ATOM 3696 O O . LEU A 1 486 ? -22.423 -3.437 1.341 1.00 91.31 486 LEU A O 1
ATOM 3700 N N . ARG A 1 487 ? -21.835 -2.885 -0.768 1.00 86.81 487 ARG A N 1
ATOM 3701 C CA . ARG A 1 487 ? -22.349 -4.121 -1.370 1.00 86.81 487 ARG A CA 1
ATOM 3702 C C . ARG A 1 487 ? -21.554 -5.343 -0.935 1.00 86.81 487 ARG A C 1
ATOM 3704 O O . ARG A 1 487 ? -22.150 -6.354 -0.567 1.00 86.81 487 ARG A O 1
ATOM 3711 N N . GLY A 1 488 ? -20.228 -5.256 -0.946 1.00 88.12 488 GLY A N 1
ATOM 3712 C CA . GLY A 1 488 ? -19.357 -6.322 -0.465 1.00 88.12 488 GLY A CA 1
ATOM 3713 C C . GLY A 1 488 ? -19.642 -6.691 0.995 1.00 88.12 488 GLY A C 1
ATOM 3714 O O . GLY A 1 488 ? -19.850 -7.861 1.319 1.00 88.12 488 GLY A O 1
ATOM 3715 N N . ILE A 1 489 ? -19.782 -5.684 1.860 1.00 94.31 489 ILE A N 1
ATOM 3716 C CA . ILE A 1 489 ? -20.132 -5.858 3.275 1.00 94.31 489 ILE A CA 1
ATOM 3717 C C . ILE A 1 489 ? -21.518 -6.488 3.435 1.00 94.31 489 ILE A C 1
ATOM 3719 O O . ILE A 1 489 ? -21.668 -7.413 4.235 1.00 94.31 489 ILE A O 1
ATOM 3723 N N . ALA A 1 490 ? -22.519 -6.036 2.671 1.00 92.25 490 ALA A N 1
ATOM 3724 C CA . ALA A 1 490 ? -23.858 -6.618 2.698 1.00 92.25 490 ALA A CA 1
ATOM 3725 C C . ALA A 1 490 ? -23.813 -8.113 2.344 1.00 92.25 490 ALA A C 1
ATOM 3727 O O . ALA A 1 490 ? -24.349 -8.931 3.092 1.00 92.25 490 ALA A O 1
ATOM 3728 N N . LEU A 1 491 ? -23.111 -8.487 1.269 1.00 89.06 491 LEU A N 1
ATOM 3729 C CA . LEU A 1 491 ? -22.956 -9.880 0.826 1.00 89.06 491 LEU A CA 1
ATOM 3730 C C . LEU A 1 491 ? -22.282 -10.771 1.880 1.00 89.06 491 LEU A C 1
ATOM 3732 O O . LEU A 1 491 ? -22.614 -11.951 2.004 1.00 89.06 491 LEU A O 1
ATOM 3736 N N . GLU A 1 492 ? -21.344 -10.220 2.651 1.00 93.31 492 GLU A N 1
ATOM 3737 C CA . GLU A 1 492 ? -20.544 -10.976 3.619 1.00 93.31 492 GLU A CA 1
ATOM 3738 C C . GLU A 1 492 ? -21.045 -10.866 5.068 1.00 93.31 492 GLU A C 1
ATOM 3740 O O . GLU A 1 492 ? -20.448 -11.458 5.973 1.00 93.31 492 GLU A O 1
ATOM 3745 N N . ARG A 1 493 ? -22.168 -10.168 5.308 1.00 94.44 493 ARG A N 1
ATOM 3746 C CA . ARG A 1 493 ? -22.673 -9.867 6.661 1.00 94.44 493 ARG A CA 1
ATOM 3747 C C . ARG A 1 493 ? -23.055 -11.096 7.488 1.00 94.44 493 ARG A C 1
ATOM 3749 O O . ARG A 1 493 ? -23.018 -11.065 8.716 1.00 94.44 493 ARG A O 1
ATOM 3756 N N . LYS A 1 494 ? -23.445 -12.186 6.822 1.00 91.00 494 LYS A N 1
ATOM 3757 C CA . LYS A 1 494 ? -23.949 -13.407 7.464 1.00 91.00 494 LYS A CA 1
ATOM 3758 C C . LYS A 1 494 ? -22.786 -14.354 7.799 1.00 91.00 494 LYS A C 1
ATOM 3760 O O . LYS A 1 494 ? -22.212 -14.989 6.912 1.00 91.00 494 LYS A O 1
ATOM 3765 N N . GLY A 1 495 ? -22.496 -14.496 9.095 1.00 91.69 495 GLY A N 1
ATOM 3766 C CA . GLY A 1 495 ? -21.544 -15.473 9.640 1.00 91.69 495 GLY A CA 1
ATOM 3767 C C . GLY A 1 495 ? -20.089 -14.992 9.716 1.00 91.69 495 GLY A C 1
ATOM 3768 O O . GLY A 1 495 ? -19.801 -13.803 9.603 1.00 91.69 495 GLY A O 1
ATOM 3769 N N . ALA A 1 496 ? -19.172 -15.932 9.964 1.00 94.75 496 ALA A N 1
ATOM 3770 C CA . ALA A 1 496 ? -17.735 -15.669 9.982 1.00 94.75 496 ALA A CA 1
ATOM 3771 C C . ALA A 1 496 ? -17.139 -15.736 8.570 1.00 94.75 496 ALA A C 1
ATOM 3773 O O . ALA A 1 496 ? -17.469 -16.626 7.786 1.00 94.75 496 ALA A O 1
ATOM 3774 N N . ASN A 1 497 ? -16.239 -14.798 8.288 1.00 95.62 497 ASN A N 1
ATOM 3775 C CA . ASN A 1 497 ? -15.501 -14.669 7.041 1.00 95.62 497 ASN A CA 1
ATOM 3776 C C . ASN A 1 497 ? -14.020 -14.963 7.278 1.00 95.62 497 ASN A C 1
ATOM 3778 O O . ASN A 1 497 ? -13.405 -14.407 8.191 1.00 95.62 497 ASN A O 1
ATOM 3782 N N . TYR A 1 498 ? -13.447 -15.801 6.426 1.00 95.25 498 TYR A N 1
ATOM 3783 C CA . TYR A 1 498 ? -12.044 -16.187 6.448 1.00 95.25 498 TYR A CA 1
ATOM 3784 C C . TYR A 1 498 ? -11.382 -15.746 5.145 1.00 95.25 498 TYR A C 1
ATOM 3786 O O . TYR A 1 498 ? -11.895 -15.992 4.050 1.00 95.25 498 TYR A O 1
ATOM 3794 N N . LEU A 1 499 ? -10.256 -15.047 5.272 1.00 95.06 499 LEU A N 1
ATOM 3795 C CA . LEU A 1 499 ? -9.570 -14.415 4.149 1.00 95.06 499 LEU A CA 1
ATOM 3796 C C . LEU A 1 499 ? -8.411 -15.286 3.681 1.00 95.06 499 LEU A C 1
ATOM 3798 O O . LEU A 1 499 ? -7.678 -15.853 4.486 1.00 95.06 499 LEU A O 1
ATOM 3802 N N . THR A 1 500 ? -8.226 -15.401 2.375 1.00 93.06 500 THR A N 1
ATOM 3803 C CA . THR A 1 500 ? -7.018 -15.987 1.784 1.00 93.06 500 THR A CA 1
ATOM 3804 C C . THR A 1 500 ? -6.102 -14.856 1.352 1.00 93.06 500 THR A C 1
ATOM 3806 O O . THR A 1 500 ? -6.561 -13.745 1.116 1.00 93.06 500 THR A O 1
ATOM 3809 N N . TYR A 1 501 ? -4.804 -15.113 1.238 1.00 92.50 501 TYR A N 1
ATOM 3810 C CA . TYR A 1 501 ? -3.831 -14.041 1.059 1.00 92.50 501 TYR A CA 1
ATOM 3811 C C . TYR A 1 501 ? -2.962 -14.252 -0.180 1.00 92.50 501 TYR A C 1
ATOM 3813 O O . TYR A 1 501 ? -2.724 -15.381 -0.617 1.00 92.50 501 TYR A O 1
ATOM 3821 N N . TYR A 1 502 ? -2.471 -13.153 -0.741 1.00 89.12 502 TYR A N 1
ATOM 3822 C CA . TYR A 1 502 ? -1.384 -13.127 -1.710 1.00 89.12 502 TYR A CA 1
ATOM 3823 C C . TYR A 1 502 ? -0.196 -12.359 -1.133 1.00 89.12 502 TYR A C 1
ATOM 3825 O O . TYR A 1 502 ? -0.335 -11.585 -0.187 1.00 89.12 502 TYR A O 1
ATOM 3833 N N . VAL A 1 503 ? 0.975 -12.568 -1.727 1.00 88.00 503 VAL A N 1
ATOM 3834 C CA . VAL A 1 503 ? 2.204 -11.858 -1.381 1.00 88.00 503 VAL A CA 1
ATOM 3835 C C . VAL A 1 503 ? 2.644 -10.939 -2.516 1.00 88.00 503 VAL A C 1
ATOM 3837 O O . VAL A 1 503 ? 2.586 -11.278 -3.703 1.00 88.00 503 VAL A O 1
ATOM 3840 N N . GLN A 1 504 ? 3.106 -9.749 -2.157 1.00 84.56 504 GLN A N 1
ATOM 3841 C CA . GLN A 1 504 ? 3.748 -8.832 -3.082 1.00 84.56 504 GLN A CA 1
ATOM 3842 C C . GLN A 1 504 ? 5.205 -9.247 -3.296 1.00 84.56 504 GLN A C 1
ATOM 3844 O O . GLN A 1 504 ? 6.009 -9.160 -2.377 1.00 84.56 504 GLN A O 1
ATOM 3849 N N . ALA A 1 505 ? 5.588 -9.670 -4.507 1.00 79.62 505 ALA A N 1
ATOM 3850 C CA . ALA A 1 505 ? 6.955 -10.166 -4.752 1.00 79.62 505 ALA A CA 1
ATOM 3851 C C . ALA A 1 505 ? 8.049 -9.112 -4.499 1.00 79.62 505 ALA A C 1
ATOM 3853 O O . ALA A 1 505 ? 9.195 -9.448 -4.231 1.00 79.62 505 ALA A O 1
ATOM 3854 N N . PHE A 1 506 ? 7.686 -7.834 -4.628 1.00 82.12 506 PHE A N 1
ATOM 3855 C CA . PHE A 1 506 ? 8.600 -6.704 -4.503 1.00 82.12 506 PHE A CA 1
ATOM 3856 C C . PHE A 1 506 ? 9.119 -6.507 -3.071 1.00 82.12 506 PHE A C 1
ATOM 3858 O O . PHE A 1 506 ? 10.280 -6.170 -2.886 1.00 82.12 506 PHE A O 1
ATOM 3865 N N . ASN A 1 507 ? 8.267 -6.715 -2.064 1.00 85.50 507 ASN A N 1
ATOM 3866 C CA . ASN A 1 507 ? 8.552 -6.369 -0.666 1.00 85.50 507 ASN A CA 1
ATOM 3867 C C . ASN A 1 507 ? 8.033 -7.407 0.343 1.00 85.50 507 ASN A C 1
ATOM 3869 O O . ASN A 1 507 ? 8.146 -7.198 1.542 1.00 85.50 507 ASN A O 1
ATOM 3873 N N . THR A 1 508 ? 7.447 -8.512 -0.119 1.00 88.75 508 THR A N 1
ATOM 3874 C CA . THR A 1 508 ? 6.845 -9.593 0.682 1.00 88.75 508 THR A CA 1
ATOM 3875 C C . THR A 1 508 ? 5.627 -9.217 1.531 1.00 88.75 508 THR A C 1
ATOM 3877 O O . THR A 1 508 ? 5.189 -10.016 2.355 1.00 88.75 508 THR A O 1
ATOM 3880 N N . ARG A 1 509 ? 5.012 -8.046 1.308 1.00 88.62 509 ARG A N 1
ATOM 3881 C CA . ARG A 1 509 ? 3.771 -7.666 2.001 1.00 88.62 509 ARG A CA 1
ATOM 3882 C C . ARG A 1 509 ? 2.637 -8.635 1.672 1.00 88.62 509 ARG A C 1
ATOM 3884 O O . ARG A 1 509 ? 2.475 -9.043 0.520 1.00 88.62 509 ARG A O 1
ATOM 3891 N N . ILE A 1 510 ? 1.846 -8.962 2.687 1.00 90.75 510 ILE A N 1
ATOM 3892 C CA . ILE A 1 510 ? 0.697 -9.865 2.601 1.00 90.75 510 ILE A CA 1
ATOM 3893 C C . ILE A 1 510 ? -0.583 -9.028 2.481 1.00 90.75 510 ILE A C 1
ATOM 3895 O O . ILE A 1 510 ? -0.749 -8.055 3.216 1.00 90.75 510 ILE A O 1
ATOM 3899 N N . ALA A 1 511 ? -1.487 -9.401 1.574 1.00 89.88 511 ALA A N 1
ATOM 3900 C CA . ALA A 1 511 ? -2.803 -8.771 1.438 1.00 89.88 511 ALA A CA 1
ATOM 3901 C C . ALA A 1 511 ? -3.892 -9.798 1.063 1.00 89.88 511 ALA A C 1
ATOM 3903 O O . ALA A 1 511 ? -3.560 -10.829 0.464 1.00 89.88 511 ALA A O 1
ATOM 3904 N N . PRO A 1 512 ? -5.167 -9.574 1.437 1.00 91.00 512 PRO A N 1
ATOM 3905 C CA . PRO A 1 512 ? -6.269 -10.471 1.105 1.00 91.00 512 PRO A CA 1
ATOM 3906 C C . PRO A 1 512 ? -6.469 -10.630 -0.406 1.00 91.00 512 PRO A C 1
ATOM 3908 O O . PRO A 1 512 ? -6.255 -9.705 -1.180 1.00 91.00 512 PRO A O 1
ATOM 3911 N N . GLN A 1 513 ? -6.898 -11.811 -0.842 1.00 89.00 513 GLN A N 1
ATOM 3912 C CA . GLN A 1 513 ? -7.289 -12.069 -2.234 1.00 89.00 513 GLN A CA 1
ATOM 3913 C C . GLN A 1 513 ? -8.763 -11.742 -2.498 1.00 89.00 513 GLN A C 1
ATOM 3915 O O . GLN A 1 513 ? -9.190 -11.746 -3.652 1.00 89.00 513 GLN A O 1
ATOM 3920 N N . GLN A 1 514 ? -9.539 -11.529 -1.435 1.00 88.31 514 GLN A N 1
ATOM 3921 C CA . GLN A 1 514 ? -10.954 -11.188 -1.490 1.00 88.31 514 GLN A CA 1
ATOM 3922 C C . GLN A 1 514 ? -11.152 -9.759 -1.982 1.00 88.31 514 GLN A C 1
ATOM 3924 O O . GLN A 1 514 ? -10.386 -8.871 -1.631 1.00 88.31 514 GLN A O 1
ATOM 3929 N N . SER A 1 515 ? -12.220 -9.545 -2.746 1.00 81.94 515 SER A N 1
ATOM 3930 C CA . SER A 1 515 ? -12.630 -8.215 -3.206 1.00 81.94 515 SER A CA 1
ATOM 3931 C C . SER A 1 515 ? -13.971 -7.770 -2.619 1.00 81.94 515 SER A C 1
ATOM 3933 O O . SER A 1 515 ? -14.312 -6.603 -2.730 1.00 81.94 515 SER A O 1
ATOM 3935 N N . THR A 1 516 ? -14.758 -8.680 -2.029 1.00 84.44 516 THR A N 1
ATOM 3936 C CA . THR A 1 516 ? -16.036 -8.342 -1.369 1.00 84.44 516 THR A CA 1
ATOM 3937 C C . THR A 1 516 ? -15.846 -7.889 0.076 1.00 84.44 516 THR A C 1
ATOM 3939 O O . THR A 1 516 ? -16.643 -7.116 0.591 1.00 84.44 516 THR A O 1
ATOM 3942 N N . LEU A 1 517 ? -14.796 -8.361 0.748 1.00 90.12 517 LEU A N 1
ATOM 3943 C CA . LEU A 1 517 ? -14.462 -7.962 2.109 1.00 90.12 517 LEU A CA 1
ATOM 3944 C C . LEU A 1 517 ? -12.942 -7.935 2.262 1.00 90.12 517 LEU A C 1
ATOM 3946 O O . LEU A 1 517 ? -12.321 -8.958 2.550 1.00 90.12 517 LEU A O 1
ATOM 3950 N N . ASP A 1 518 ? -12.356 -6.756 2.066 1.00 90.69 518 ASP A N 1
ATOM 3951 C CA . ASP A 1 518 ? -10.919 -6.517 2.213 1.00 90.69 518 ASP A CA 1
ATOM 3952 C C . ASP A 1 518 ? -10.651 -5.456 3.298 1.00 90.69 518 ASP A C 1
ATOM 3954 O O . ASP A 1 518 ? -10.558 -4.264 3.005 1.00 90.69 518 ASP A O 1
ATOM 3958 N N . PRO A 1 519 ? -10.486 -5.863 4.570 1.00 92.00 519 PRO A N 1
ATOM 3959 C CA . PRO A 1 519 ? -10.184 -4.930 5.653 1.00 92.00 519 PRO A CA 1
ATOM 3960 C C . PRO A 1 519 ? -8.743 -4.380 5.612 1.00 92.00 519 PRO A C 1
ATOM 3962 O O . PRO A 1 519 ? -8.378 -3.531 6.435 1.00 92.00 519 PRO A O 1
ATOM 3965 N N . THR A 1 520 ? -7.891 -4.851 4.691 1.00 90.62 520 THR A N 1
ATOM 3966 C CA . THR A 1 520 ? -6.548 -4.295 4.473 1.00 90.62 520 THR A CA 1
ATOM 3967 C C . THR A 1 520 ? -6.635 -3.023 3.635 1.00 90.62 520 THR A C 1
ATOM 3969 O O . THR A 1 520 ? -6.086 -2.005 4.061 1.00 90.62 520 THR A O 1
ATOM 3972 N N . THR A 1 521 ? -7.352 -3.034 2.508 1.00 85.38 521 THR A N 1
ATOM 3973 C CA . THR A 1 521 ? -7.459 -1.863 1.614 1.00 85.38 521 THR A CA 1
ATOM 3974 C C . THR A 1 521 ? -8.675 -0.977 1.895 1.00 85.38 521 THR A C 1
ATOM 3976 O O . THR A 1 521 ? -8.531 0.244 1.873 1.00 85.38 521 THR A O 1
ATOM 3979 N N . SER A 1 522 ? -9.829 -1.550 2.249 1.00 89.94 522 SER A N 1
ATOM 3980 C CA . SER A 1 522 ? -11.047 -0.791 2.553 1.00 89.94 522 SER A CA 1
ATOM 3981 C C . SER A 1 522 ? -11.127 -0.439 4.040 1.00 89.94 522 SER A C 1
ATOM 3983 O O . SER A 1 522 ? -11.207 -1.310 4.914 1.00 89.94 522 SER A O 1
ATOM 3985 N N . LYS A 1 523 ? -11.151 0.866 4.347 1.00 89.94 523 LYS A N 1
ATOM 3986 C CA . LYS A 1 523 ? -11.407 1.366 5.710 1.00 89.94 523 LYS A CA 1
ATOM 3987 C C . LYS A 1 523 ? -12.826 1.039 6.176 1.00 89.94 523 LYS A C 1
ATOM 3989 O O . LYS A 1 523 ? -13.016 0.719 7.347 1.00 89.94 523 LYS A O 1
ATOM 3994 N N . THR A 1 524 ? -13.786 1.027 5.259 1.00 93.38 524 THR A N 1
ATOM 3995 C CA . THR A 1 524 ? -15.182 0.668 5.512 1.00 93.38 524 THR A CA 1
ATOM 3996 C C . THR A 1 524 ? -15.307 -0.788 5.966 1.00 93.38 524 THR A C 1
ATOM 3998 O O . THR A 1 524 ? -15.851 -1.067 7.038 1.00 93.38 524 THR A O 1
ATOM 4001 N N . ALA A 1 525 ? -14.715 -1.723 5.212 1.00 94.12 525 ALA A N 1
ATOM 4002 C CA . ALA A 1 525 ? -14.647 -3.137 5.584 1.00 94.12 525 ALA A CA 1
ATOM 4003 C C . ALA A 1 525 ? -13.868 -3.333 6.892 1.00 94.12 525 ALA A C 1
ATOM 4005 O O . ALA A 1 525 ? -14.256 -4.123 7.760 1.00 94.12 525 ALA A O 1
ATOM 4006 N N . ARG A 1 526 ? -12.779 -2.578 7.073 1.00 94.38 526 ARG A N 1
ATOM 4007 C CA . ARG A 1 526 ? -11.997 -2.584 8.308 1.00 94.38 526 ARG A CA 1
ATOM 4008 C C . ARG A 1 526 ? -12.820 -2.136 9.501 1.00 94.38 526 ARG A C 1
ATOM 4010 O O . ARG A 1 526 ? -12.718 -2.787 10.528 1.00 94.38 526 ARG A O 1
ATOM 4017 N N . PHE A 1 527 ? -13.623 -1.081 9.412 1.00 95.56 527 PHE A N 1
ATOM 4018 C CA . PHE A 1 527 ? -14.449 -0.616 10.525 1.00 95.56 527 PHE A CA 1
ATOM 4019 C C . PHE A 1 527 ? -15.430 -1.708 10.967 1.00 95.56 527 PHE A C 1
ATOM 4021 O O . PHE A 1 527 ? -15.380 -2.147 12.121 1.00 95.56 527 PHE A O 1
ATOM 4028 N N . VAL A 1 528 ? -16.250 -2.217 10.043 1.00 96.44 528 VAL A N 1
ATOM 4029 C CA . VAL A 1 528 ? -17.360 -3.124 10.380 1.00 96.44 528 VAL A CA 1
ATOM 4030 C C . VAL A 1 528 ? -16.925 -4.510 10.851 1.00 96.44 528 VAL A C 1
ATOM 4032 O O . VAL A 1 528 ? -17.692 -5.189 11.526 1.00 96.44 528 VAL A O 1
ATOM 4035 N N . THR A 1 529 ? -15.710 -4.948 10.527 1.00 96.56 529 THR A N 1
ATOM 4036 C CA . THR A 1 529 ? -15.225 -6.290 10.877 1.00 96.56 529 THR A CA 1
ATOM 4037 C C . THR A 1 529 ? -14.722 -6.387 12.317 1.00 96.56 529 THR A C 1
ATOM 4039 O O . THR A 1 529 ? -14.103 -5.464 12.848 1.00 96.56 529 THR A O 1
ATOM 4042 N N . ARG A 1 530 ? -14.953 -7.527 12.968 1.00 95.62 530 ARG A N 1
ATOM 4043 C CA . ARG A 1 530 ? -14.464 -7.850 14.319 1.00 95.62 530 ARG A CA 1
ATOM 4044 C C . ARG A 1 530 ? -14.192 -9.348 14.486 1.00 95.62 530 ARG A C 1
ATOM 4046 O O . ARG A 1 530 ? -14.602 -10.147 13.645 1.00 95.62 530 ARG A O 1
ATOM 4053 N N . ASN A 1 531 ? -13.605 -9.733 15.622 1.00 95.56 531 ASN A N 1
ATOM 4054 C CA . ASN A 1 531 ? -13.516 -11.137 16.034 1.00 95.56 531 ASN A CA 1
ATOM 4055 C C . ASN A 1 531 ? -14.918 -11.730 16.220 1.00 95.56 531 ASN A C 1
ATOM 4057 O O . ASN A 1 531 ? -15.817 -11.046 16.708 1.00 95.56 531 ASN A O 1
ATOM 4061 N N . ALA A 1 532 ? -15.101 -13.014 15.910 1.00 93.56 532 ALA A N 1
ATOM 4062 C CA . ALA A 1 532 ? -16.329 -13.748 16.200 1.00 93.56 532 ALA A CA 1
ATOM 4063 C C . ALA A 1 532 ? -16.615 -13.863 17.708 1.00 93.56 532 ALA A C 1
ATOM 4065 O O . ALA A 1 532 ? -17.781 -13.812 18.105 1.00 93.56 532 ALA A O 1
ATOM 4066 N N . LYS A 1 533 ? -15.571 -13.983 18.543 1.00 94.62 533 LYS A N 1
ATOM 4067 C CA . LYS A 1 533 ? -15.695 -14.064 20.008 1.00 94.62 533 LYS A CA 1
ATOM 4068 C C . LYS A 1 533 ? -15.455 -12.703 20.674 1.00 94.62 533 LYS A C 1
ATOM 4070 O O . LYS A 1 533 ? -14.518 -12.011 20.280 1.00 94.62 533 LYS A O 1
ATOM 4075 N N . PRO A 1 534 ? -16.262 -12.314 21.679 1.00 95.81 534 PRO A N 1
ATOM 4076 C CA . PRO A 1 534 ? -16.016 -11.087 22.422 1.00 95.81 534 PRO A CA 1
ATOM 4077 C C . PRO A 1 534 ? -14.823 -11.250 23.361 1.00 95.81 534 PRO A C 1
ATOM 4079 O O . PRO A 1 534 ? -14.586 -12.322 23.921 1.00 95.81 534 PRO A O 1
ATOM 4082 N N . SER A 1 535 ? -14.131 -10.144 23.603 1.00 97.25 535 SER A N 1
ATOM 4083 C CA . SER A 1 535 ? -13.214 -10.004 24.726 1.00 97.25 535 SER A CA 1
ATOM 4084 C C . SER A 1 535 ? -14.025 -9.959 26.019 1.00 97.25 535 SER A C 1
ATOM 4086 O O . SER A 1 535 ? -14.723 -8.980 26.284 1.00 97.25 535 SER A O 1
ATOM 4088 N N . LEU A 1 536 ? -13.973 -11.031 26.811 1.00 96.75 536 LEU A N 1
ATOM 4089 C CA . LEU A 1 536 ? -14.732 -11.127 28.056 1.00 96.75 536 LEU A CA 1
ATOM 4090 C C . LEU A 1 536 ? -13.935 -10.537 29.225 1.00 96.75 536 LEU A C 1
ATOM 4092 O O . LEU A 1 536 ? -13.006 -11.160 29.741 1.00 96.75 536 LEU A O 1
ATOM 4096 N N . VAL A 1 537 ? -14.333 -9.348 29.668 1.00 97.38 537 VAL A N 1
ATOM 4097 C CA . VAL A 1 537 ? -13.914 -8.800 30.959 1.00 97.38 537 VAL A CA 1
ATOM 4098 C C . VAL A 1 537 ? -14.584 -9.599 32.071 1.00 97.38 537 VAL A C 1
ATOM 4100 O O . VAL A 1 537 ? -15.788 -9.848 32.023 1.00 97.38 537 VAL A O 1
ATOM 4103 N N . ASP A 1 538 ? -13.806 -9.969 33.084 1.00 96.31 538 ASP A N 1
ATOM 4104 C CA . ASP A 1 538 ? -14.285 -10.635 34.295 1.00 96.31 538 ASP A CA 1
ATOM 4105 C C . ASP A 1 538 ? -13.438 -10.186 35.491 1.00 96.31 538 ASP A C 1
ATOM 4107 O O . ASP A 1 538 ? -12.233 -10.456 35.556 1.00 96.31 538 ASP A O 1
ATOM 4111 N N . SER A 1 539 ? -14.070 -9.519 36.458 1.00 95.62 539 SER A N 1
ATOM 4112 C CA . SER A 1 539 ? -13.383 -8.992 37.640 1.00 95.62 539 SER A CA 1
ATOM 4113 C C . SER A 1 539 ? -12.830 -10.091 38.566 1.00 95.62 539 SER A C 1
ATOM 4115 O O . SER A 1 539 ? -11.913 -9.830 39.354 1.00 95.62 539 SER A O 1
ATOM 4117 N N . LYS A 1 540 ? -13.344 -11.329 38.479 1.00 94.81 540 LYS A N 1
ATOM 4118 C CA . LYS A 1 540 ? -12.950 -12.473 39.323 1.00 94.81 540 LYS A CA 1
ATOM 4119 C C . LYS A 1 540 ? -11.664 -13.137 38.841 1.00 94.81 540 LYS A C 1
ATOM 4121 O O . LYS A 1 540 ? -10.833 -13.524 39.668 1.00 94.81 540 LYS A O 1
ATOM 4126 N N . THR A 1 541 ? -11.464 -13.255 37.531 1.00 94.88 541 THR A N 1
ATOM 4127 C CA . THR A 1 541 ? -10.367 -14.056 36.961 1.00 94.88 541 THR A CA 1
ATOM 4128 C C . THR A 1 541 ? -9.127 -13.219 36.635 1.00 94.88 541 THR A C 1
ATOM 4130 O O . THR A 1 541 ? -9.206 -12.023 36.362 1.00 94.88 541 THR A O 1
ATOM 4133 N N . GLY A 1 542 ? -7.942 -13.842 36.663 1.00 94.12 542 GLY A N 1
ATOM 4134 C CA . GLY A 1 542 ? -6.700 -13.172 36.250 1.00 94.12 542 GLY A CA 1
ATOM 4135 C C . GLY A 1 542 ? -6.728 -12.751 34.777 1.00 94.12 542 GLY A C 1
ATOM 4136 O O . GLY A 1 542 ? -6.358 -11.624 34.452 1.00 94.12 542 GLY A O 1
ATOM 4137 N N . THR A 1 543 ? -7.239 -13.628 33.907 1.00 93.62 543 THR A N 1
ATOM 4138 C CA . THR A 1 543 ? -7.415 -13.364 32.471 1.00 93.62 543 THR A CA 1
ATOM 4139 C C . THR A 1 543 ? -8.400 -12.226 32.219 1.00 93.62 543 THR A C 1
ATOM 4141 O O . THR A 1 543 ? -8.075 -11.306 31.474 1.00 93.62 543 THR A O 1
ATOM 4144 N N . GLY A 1 544 ? -9.558 -12.226 32.887 1.00 95.81 544 GLY A N 1
ATOM 4145 C CA . GLY A 1 544 ? -10.563 -11.172 32.741 1.00 95.81 544 GLY A CA 1
ATOM 4146 C C . GLY A 1 544 ? -10.049 -9.794 33.162 1.00 95.81 544 GLY A C 1
ATOM 4147 O O . GLY A 1 544 ? -10.259 -8.823 32.441 1.00 95.81 544 GLY A O 1
ATOM 4148 N N . ARG A 1 545 ? -9.282 -9.707 34.258 1.00 97.00 545 ARG A N 1
ATOM 4149 C CA . ARG A 1 545 ? -8.629 -8.453 34.686 1.00 97.00 545 ARG A CA 1
ATOM 4150 C C . ARG A 1 545 ? -7.530 -7.978 33.729 1.00 97.00 545 ARG A C 1
ATOM 4152 O O . ARG A 1 545 ? -7.334 -6.774 33.572 1.00 97.00 545 ARG A O 1
ATOM 4159 N N . ARG A 1 546 ? -6.801 -8.896 33.081 1.00 97.12 546 ARG A N 1
ATOM 4160 C CA . ARG A 1 546 ? -5.846 -8.548 32.011 1.00 97.12 546 ARG A CA 1
ATOM 4161 C C . ARG A 1 546 ? -6.579 -7.947 30.809 1.00 97.12 546 ARG A C 1
ATOM 4163 O O . ARG A 1 546 ? -6.168 -6.893 30.334 1.00 97.12 546 ARG A O 1
ATOM 4170 N N . ILE A 1 547 ? -7.675 -8.573 30.378 1.00 97.62 547 ILE A N 1
ATOM 4171 C CA . ILE A 1 547 ? -8.521 -8.074 29.284 1.00 97.62 547 ILE A CA 1
ATOM 4172 C C . ILE A 1 547 ? -9.098 -6.697 29.632 1.00 97.62 547 ILE A C 1
ATOM 4174 O O . ILE A 1 547 ? -9.035 -5.794 28.806 1.00 97.62 547 ILE A O 1
ATOM 4178 N N . GLU A 1 548 ? -9.585 -6.493 30.860 1.00 97.81 548 GLU A N 1
ATOM 4179 C CA . GLU A 1 548 ? -10.076 -5.188 31.329 1.00 97.81 548 GLU A CA 1
ATOM 4180 C C . GLU A 1 548 ? -8.998 -4.103 31.228 1.00 97.81 548 GLU A C 1
ATOM 4182 O O . GLU A 1 548 ? -9.248 -3.004 30.731 1.00 97.81 548 GLU A O 1
ATOM 4187 N N . ARG A 1 549 ? -7.772 -4.415 31.669 1.00 97.44 549 ARG A N 1
ATOM 4188 C CA . ARG A 1 549 ? -6.641 -3.491 31.563 1.00 97.44 549 ARG A CA 1
ATOM 4189 C C . ARG A 1 549 ? -6.379 -3.123 30.107 1.00 97.44 549 ARG A C 1
ATOM 4191 O O . ARG A 1 549 ? -6.256 -1.936 29.827 1.00 97.44 549 ARG A O 1
ATOM 4198 N N . ASN A 1 550 ? -6.324 -4.104 29.208 1.00 97.38 550 ASN A N 1
ATOM 4199 C CA . ASN A 1 550 ? -6.123 -3.873 27.777 1.00 97.38 550 ASN A CA 1
ATOM 4200 C C . ASN A 1 550 ? -7.238 -2.997 27.197 1.00 97.38 550 ASN A C 1
ATOM 4202 O O . ASN A 1 550 ? -6.956 -1.965 26.597 1.00 97.38 550 ASN A O 1
ATOM 4206 N N . LEU A 1 551 ? -8.496 -3.344 27.466 1.00 97.94 551 LEU A N 1
ATOM 4207 C CA . LEU A 1 551 ? -9.667 -2.618 26.984 1.00 97.94 551 LEU A CA 1
ATOM 4208 C C . LEU A 1 551 ? -9.650 -1.143 27.415 1.00 97.94 551 LEU A C 1
ATOM 4210 O O . LEU A 1 551 ? -9.890 -0.255 26.604 1.00 97.94 551 LEU A O 1
ATOM 4214 N N . ARG A 1 552 ? -9.274 -0.856 28.667 1.00 97.69 552 ARG A N 1
ATOM 4215 C CA . ARG A 1 552 ? -9.106 0.524 29.150 1.00 97.69 552 ARG A CA 1
ATOM 4216 C C . ARG A 1 552 ? -7.992 1.275 28.423 1.00 97.69 552 ARG A C 1
ATOM 4218 O O . ARG A 1 552 ? -8.151 2.460 28.155 1.00 97.69 552 ARG A O 1
ATOM 4225 N N . GLN A 1 553 ? -6.879 0.616 28.096 1.00 95.75 553 GLN A N 1
ATOM 4226 C CA . GLN A 1 553 ? -5.833 1.247 27.283 1.00 95.75 553 GLN A CA 1
ATOM 4227 C C . GLN A 1 553 ? -6.365 1.604 25.894 1.00 95.75 553 GLN A C 1
ATOM 4229 O O . GLN A 1 553 ? -6.137 2.718 25.433 1.00 95.75 553 GLN A O 1
ATOM 4234 N N . MET A 1 554 ? -7.123 0.697 25.278 1.00 96.19 554 MET A N 1
ATOM 4235 C CA . MET A 1 554 ? -7.718 0.895 23.957 1.00 96.19 554 MET A CA 1
ATOM 4236 C C . MET A 1 554 ? -8.738 2.044 23.962 1.00 96.19 554 MET A C 1
ATOM 4238 O O . MET A 1 554 ? -8.669 2.916 23.102 1.00 96.19 554 MET A O 1
ATOM 4242 N N . TYR A 1 555 ? -9.638 2.106 24.952 1.00 97.31 555 TYR A N 1
ATOM 4243 C CA . TYR A 1 555 ? -10.574 3.230 25.091 1.00 97.31 555 TYR A CA 1
ATOM 4244 C C . TYR A 1 555 ? -9.853 4.558 25.250 1.00 97.31 555 TYR A C 1
ATOM 4246 O O . TYR A 1 555 ? -10.235 5.541 24.631 1.00 97.31 555 TYR A O 1
ATOM 4254 N N . ALA A 1 556 ? -8.811 4.595 26.075 1.00 95.81 556 ALA A N 1
ATOM 4255 C CA . ALA A 1 556 ? -8.057 5.815 26.276 1.00 95.81 556 ALA A CA 1
ATOM 4256 C C . ALA A 1 556 ? -7.399 6.286 24.973 1.00 95.81 556 ALA A C 1
ATOM 4258 O O . ALA A 1 556 ? -7.545 7.449 24.628 1.00 95.81 556 ALA A O 1
ATOM 4259 N N . MET A 1 557 ? -6.746 5.383 24.230 1.00 92.44 557 MET A N 1
ATOM 4260 C CA . MET A 1 557 ? -6.129 5.707 22.937 1.00 92.44 557 MET A CA 1
ATOM 4261 C C . MET A 1 557 ? -7.131 6.273 21.933 1.00 92.44 557 MET A C 1
ATOM 4263 O O . MET A 1 557 ? -6.810 7.223 21.233 1.00 92.44 557 MET A O 1
ATOM 4267 N N . HIS A 1 558 ? -8.322 5.676 21.861 1.00 92.62 558 HIS A N 1
ATOM 4268 C CA . HIS A 1 558 ? -9.290 5.971 20.806 1.00 92.62 558 HIS A CA 1
ATOM 4269 C C . HIS A 1 558 ? -10.252 7.111 21.153 1.00 92.62 558 HIS A C 1
ATOM 4271 O O . HIS A 1 558 ? -10.758 7.785 20.264 1.00 92.62 558 HIS A O 1
ATOM 4277 N N . LEU A 1 559 ? -10.557 7.305 22.439 1.00 95.31 559 LEU A N 1
ATOM 4278 C CA . LEU A 1 559 ? -11.624 8.211 22.879 1.00 95.31 559 LEU A CA 1
ATOM 4279 C C . LEU A 1 559 ? -11.117 9.495 23.534 1.00 95.31 559 LEU A C 1
ATOM 4281 O O . LEU A 1 559 ? -11.888 10.447 23.668 1.00 95.31 559 LEU A O 1
ATOM 4285 N N . VAL A 1 560 ? -9.855 9.524 23.972 1.00 95.25 560 VAL A N 1
ATOM 4286 C CA . VAL A 1 560 ? -9.292 10.640 24.737 1.00 95.25 560 VAL A CA 1
ATOM 4287 C C . VAL A 1 560 ? -8.211 11.342 23.928 1.00 95.25 560 VAL A C 1
ATOM 4289 O O . VAL A 1 560 ? -7.179 10.762 23.591 1.00 95.25 560 VAL A O 1
ATOM 4292 N N . GLU A 1 561 ? -8.432 12.626 23.670 1.00 90.50 561 GLU A N 1
ATOM 4293 C CA . GLU A 1 561 ? -7.494 13.478 22.947 1.00 90.50 561 GLU A CA 1
ATOM 4294 C C . GLU A 1 561 ? -6.096 13.461 23.592 1.00 90.50 561 GLU A C 1
ATOM 4296 O O . GLU A 1 561 ? -5.943 13.596 24.809 1.00 90.50 561 GLU A O 1
ATOM 4301 N N . GLY A 1 562 ? -5.064 13.242 22.771 1.00 88.44 562 GLY A N 1
ATOM 4302 C CA . GLY A 1 562 ? -3.660 13.212 23.196 1.00 88.44 562 GLY A CA 1
ATOM 4303 C C . GLY A 1 562 ? -3.241 12.002 24.042 1.00 88.44 562 GLY A C 1
ATOM 4304 O O . GLY A 1 562 ? -2.079 11.923 24.437 1.00 88.44 562 GLY A O 1
ATOM 4305 N N . ALA A 1 563 ? -4.138 11.054 24.337 1.00 91.19 563 ALA A N 1
ATOM 4306 C CA . ALA A 1 563 ? -3.823 9.888 25.166 1.00 91.19 563 ALA A CA 1
ATOM 4307 C C . ALA A 1 563 ? -3.132 8.747 24.394 1.00 91.19 563 ALA A C 1
ATOM 4309 O O . ALA A 1 563 ? -2.474 7.905 25.016 1.00 91.19 563 ALA A O 1
ATOM 4310 N N . GLY A 1 564 ? -3.248 8.727 23.059 1.00 87.94 564 GLY A N 1
ATOM 4311 C CA . GLY A 1 564 ? -2.584 7.761 22.173 1.00 87.94 564 GLY A CA 1
ATOM 4312 C C . GLY A 1 564 ? -1.077 7.688 22.423 1.00 87.94 564 GLY A C 1
ATOM 4313 O O . GLY A 1 564 ? -0.560 6.625 22.775 1.00 87.94 564 GLY A O 1
ATOM 4314 N N . SER A 1 565 ? -0.409 8.841 22.434 1.00 86.81 565 SER A N 1
ATOM 4315 C CA . SER A 1 565 ? 1.040 8.909 22.627 1.00 86.81 565 SER A CA 1
ATOM 4316 C C . SER A 1 565 ? 1.491 8.694 24.071 1.00 86.81 565 SER A C 1
ATOM 4318 O O . SER A 1 565 ? 2.684 8.554 24.322 1.00 86.81 565 SER A O 1
ATOM 4320 N N . LYS A 1 566 ? 0.583 8.644 25.054 1.00 90.94 566 LYS A N 1
ATOM 4321 C CA . LYS A 1 566 ? 0.946 8.465 26.467 1.00 90.94 566 LYS A CA 1
ATOM 4322 C C . LYS A 1 566 ? 1.180 7.009 26.827 1.00 90.94 566 LYS A C 1
ATOM 4324 O O . LYS A 1 566 ? 0.505 6.111 26.328 1.00 90.94 566 LYS A O 1
ATOM 4329 N N . LEU A 1 567 ? 2.098 6.796 27.766 1.00 88.94 567 LEU A N 1
ATOM 4330 C CA . LEU A 1 567 ? 2.355 5.478 28.340 1.00 88.94 567 LEU A CA 1
ATOM 4331 C C . LEU A 1 567 ? 1.214 5.017 29.258 1.00 88.94 567 LEU A C 1
ATOM 4333 O O . LEU A 1 567 ? 0.378 5.829 29.667 1.00 88.94 567 LEU A O 1
ATOM 4337 N N . PRO A 1 568 ? 1.132 3.712 29.593 1.00 90.06 568 PRO A N 1
ATOM 4338 C CA . PRO A 1 568 ? -0.113 3.133 30.091 1.00 90.06 568 PRO A CA 1
ATOM 4339 C C . PRO A 1 568 ? -0.652 3.742 31.389 1.00 90.06 568 PRO A C 1
ATOM 4341 O O . PRO A 1 568 ? -1.863 3.723 31.632 1.00 90.06 568 PRO A O 1
ATOM 4344 N N . LYS A 1 569 ? 0.235 4.269 32.241 1.00 91.06 569 LYS A N 1
ATOM 4345 C CA . LYS A 1 569 ? -0.129 4.881 33.521 1.00 91.06 569 LYS A CA 1
ATOM 4346 C C . LYS A 1 569 ? -0.788 6.242 33.306 1.00 91.06 569 LYS A C 1
ATOM 4348 O O . LYS A 1 569 ? -1.904 6.451 33.782 1.00 91.06 569 LYS A O 1
ATOM 4353 N N . GLU A 1 570 ? -0.122 7.131 32.580 1.00 92.75 570 GLU A N 1
ATOM 4354 C CA . GLU A 1 570 ? -0.581 8.477 32.228 1.00 92.75 570 GLU A CA 1
ATOM 4355 C C . GLU A 1 570 ? -1.859 8.388 31.392 1.00 92.75 570 GLU A C 1
ATOM 4357 O O . GLU A 1 570 ? -2.864 9.030 31.699 1.00 92.75 570 GLU A O 1
ATOM 4362 N N . ARG A 1 571 ? -1.868 7.487 30.407 1.00 92.38 571 ARG A N 1
ATOM 4363 C CA . ARG A 1 571 ? -3.026 7.204 29.562 1.00 92.38 571 ARG A CA 1
ATOM 4364 C C . ARG A 1 571 ? -4.257 6.807 30.382 1.00 92.38 571 ARG A C 1
ATOM 4366 O O . ARG A 1 571 ? -5.359 7.306 30.162 1.00 92.38 571 ARG A O 1
ATOM 4373 N N . ASN A 1 572 ? -4.078 5.935 31.373 1.00 94.88 572 ASN A N 1
ATOM 4374 C CA . ASN A 1 572 ? -5.176 5.517 32.236 1.00 94.88 572 ASN A CA 1
ATOM 4375 C C . ASN A 1 572 ? -5.688 6.650 33.144 1.00 94.88 572 ASN A C 1
ATOM 4377 O O . ASN A 1 572 ? -6.882 6.699 33.431 1.00 94.88 572 ASN A O 1
ATOM 4381 N N . GLN A 1 573 ? -4.818 7.562 33.590 1.00 96.06 573 GLN A N 1
ATOM 4382 C CA . GLN A 1 573 ? -5.241 8.751 34.340 1.00 96.06 573 GLN A CA 1
ATOM 4383 C C . GLN A 1 573 ? -6.101 9.676 33.473 1.00 96.06 573 GLN A C 1
ATOM 4385 O O . GLN A 1 573 ? -7.158 10.117 33.922 1.00 96.06 573 GLN A O 1
ATOM 4390 N N . MET A 1 574 ? -5.697 9.902 32.219 1.00 96.75 574 MET A N 1
ATOM 4391 C CA . MET A 1 574 ? -6.471 10.700 31.262 1.00 96.75 574 MET A CA 1
ATOM 4392 C C . MET A 1 574 ? -7.860 10.100 31.009 1.00 96.75 574 MET A C 1
ATOM 4394 O O . MET A 1 574 ? -8.854 10.824 31.048 1.00 96.75 574 MET A O 1
ATOM 4398 N N . LEU A 1 575 ? -7.962 8.774 30.855 1.00 97.31 575 LEU A N 1
ATOM 4399 C CA . LEU A 1 575 ? -9.259 8.102 30.718 1.00 97.31 575 LEU A CA 1
ATOM 4400 C C . LEU A 1 575 ? -10.162 8.310 31.933 1.00 97.31 575 LEU A C 1
ATOM 4402 O O . LEU A 1 575 ? -11.349 8.580 31.771 1.00 97.31 575 LEU A O 1
ATOM 4406 N N . VAL A 1 576 ? -9.623 8.189 33.149 1.00 96.69 576 VAL A N 1
ATOM 4407 C CA . VAL A 1 576 ? -10.405 8.392 34.380 1.00 96.69 576 VAL A CA 1
ATOM 4408 C C . VAL A 1 576 ? -10.984 9.808 34.430 1.00 96.69 576 VAL A C 1
ATOM 4410 O O . VAL A 1 576 ? -12.153 9.966 34.774 1.00 96.69 576 VAL A O 1
ATOM 4413 N N . ILE A 1 577 ? -10.204 10.818 34.035 1.00 97.25 577 ILE A N 1
ATOM 4414 C CA . ILE A 1 577 ? -10.650 12.218 33.976 1.00 97.25 577 ILE A CA 1
ATOM 4415 C C . ILE A 1 577 ? -11.753 12.399 32.922 1.00 97.25 577 ILE A C 1
ATOM 4417 O O . ILE A 1 577 ? -12.767 13.037 33.198 1.00 97.25 577 ILE A O 1
ATOM 4421 N N . ALA A 1 578 ? -11.591 11.806 31.737 1.00 97.31 578 ALA A N 1
ATOM 4422 C CA . ALA A 1 578 ? -12.548 11.932 30.635 1.00 97.31 578 ALA A CA 1
ATOM 4423 C C . ALA A 1 578 ? -13.833 11.097 30.824 1.00 97.31 578 ALA A C 1
ATOM 4425 O O . ALA A 1 578 ? -14.861 11.392 30.210 1.00 97.31 578 ALA A O 1
ATOM 4426 N N . SER A 1 579 ? -13.800 10.072 31.685 1.00 97.31 579 SER A N 1
ATOM 4427 C CA . SER A 1 579 ? -14.852 9.052 31.820 1.00 97.31 579 SER A CA 1
ATOM 4428 C C . SER A 1 579 ? -16.281 9.607 31.957 1.00 97.31 579 SER A C 1
ATOM 4430 O O . SER A 1 579 ? -17.153 9.106 31.248 1.00 97.31 579 SER A O 1
ATOM 4432 N N . PRO A 1 580 ? -16.573 10.632 32.790 1.00 96.00 580 PRO A N 1
ATOM 4433 C CA . PRO A 1 580 ? -17.941 11.143 32.925 1.00 96.00 580 PRO A CA 1
ATOM 4434 C C . PRO A 1 580 ? -18.512 11.699 31.614 1.00 96.00 580 PRO A C 1
ATOM 4436 O O . PRO A 1 580 ? -19.679 11.465 31.300 1.00 96.00 580 PRO A O 1
ATOM 4439 N N . LYS A 1 581 ? -17.683 12.406 30.835 1.00 96.38 581 LYS A N 1
ATOM 4440 C CA . LYS A 1 581 ? -18.075 12.998 29.550 1.00 96.38 581 LYS A CA 1
ATOM 4441 C C . LYS A 1 581 ? -18.271 11.916 28.489 1.00 96.38 581 LYS A C 1
ATOM 4443 O O . LYS A 1 581 ? -19.321 11.874 27.855 1.00 96.38 581 LYS A O 1
ATOM 4448 N N . LEU A 1 582 ? -17.309 10.997 28.371 1.00 97.62 582 LEU A N 1
ATOM 4449 C CA . LEU A 1 582 ? -17.376 9.884 27.418 1.00 97.62 582 LEU A CA 1
ATOM 4450 C C . LEU A 1 582 ? -18.593 8.984 27.668 1.00 97.62 582 LEU A C 1
ATOM 4452 O O . LEU A 1 582 ? -19.287 8.618 26.724 1.00 97.62 582 LEU A O 1
ATOM 4456 N N . ALA A 1 583 ? -18.887 8.664 28.933 1.00 97.38 583 ALA A N 1
ATOM 4457 C CA . ALA A 1 583 ? -20.050 7.858 29.290 1.00 97.38 583 ALA A CA 1
ATOM 4458 C C . ALA A 1 583 ? -21.359 8.562 28.901 1.00 97.38 583 ALA A C 1
ATOM 4460 O O . ALA A 1 583 ? -22.211 7.940 28.274 1.00 97.38 583 ALA A O 1
ATOM 4461 N N . LYS A 1 584 ? -21.503 9.864 29.202 1.00 97.00 584 LYS A N 1
ATOM 4462 C CA . LYS A 1 584 ? -22.688 10.651 28.816 1.00 97.00 584 LYS A CA 1
ATOM 4463 C C . LYS A 1 584 ? -22.905 10.631 27.299 1.00 97.00 584 LYS A C 1
ATOM 4465 O O . LYS A 1 584 ? -24.002 10.322 26.847 1.00 97.00 584 LYS A O 1
ATOM 4470 N N . TRP A 1 585 ? -21.862 10.923 26.524 1.00 97.19 585 TRP A N 1
ATOM 4471 C CA . TRP A 1 585 ? -21.931 10.916 25.061 1.00 97.19 585 TRP A CA 1
ATOM 4472 C C . TRP A 1 585 ? -22.260 9.533 24.490 1.00 97.19 585 TRP A C 1
ATOM 4474 O O . TRP A 1 585 ? -23.103 9.416 23.602 1.00 97.19 585 TRP A O 1
ATOM 4484 N N . GLY A 1 586 ? -21.651 8.476 25.031 1.00 97.50 586 GLY A N 1
ATOM 4485 C CA . GLY A 1 586 ? -21.934 7.104 24.621 1.00 97.50 586 GLY A CA 1
ATOM 4486 C C . GLY A 1 586 ? -23.370 6.664 24.909 1.00 97.50 586 GLY A C 1
ATOM 4487 O O . GLY A 1 586 ? -23.965 5.984 24.075 1.00 97.50 586 GLY A O 1
ATOM 4488 N N . VAL A 1 587 ? -23.962 7.087 26.034 1.00 97.06 587 VAL A N 1
ATOM 4489 C CA . VAL A 1 587 ? -25.381 6.829 26.340 1.00 97.06 587 VAL A CA 1
ATOM 4490 C C . VAL A 1 587 ? -26.291 7.496 25.308 1.00 97.06 587 VAL A C 1
ATOM 4492 O O . VAL A 1 587 ? -27.145 6.813 24.746 1.00 97.06 587 VAL A O 1
ATOM 4495 N N . SER A 1 588 ? -26.068 8.776 24.989 1.00 95.25 588 SER A N 1
ATOM 4496 C CA . SER A 1 588 ? -26.872 9.496 23.990 1.00 95.25 588 SER A CA 1
ATOM 4497 C C . SER A 1 588 ? -26.796 8.852 22.600 1.00 95.25 588 SER A C 1
ATOM 4499 O O . SER A 1 588 ? -27.820 8.654 21.950 1.00 95.25 588 SER A O 1
ATOM 4501 N N . LEU A 1 589 ? -25.600 8.447 22.154 1.00 95.75 589 LEU A N 1
ATOM 4502 C CA . LEU A 1 589 ? -25.428 7.749 20.871 1.00 95.75 589 LEU A CA 1
ATOM 4503 C C . LEU A 1 589 ? -26.077 6.361 20.868 1.00 95.75 589 LEU A C 1
ATOM 4505 O O . LEU A 1 589 ? -26.663 5.945 19.868 1.00 95.75 589 LEU A O 1
ATOM 4509 N N . ARG A 1 590 ? -25.991 5.636 21.987 1.00 95.88 590 ARG A N 1
ATOM 4510 C CA . ARG A 1 590 ? -26.639 4.331 22.152 1.00 95.88 590 ARG A CA 1
ATOM 4511 C C . ARG A 1 590 ? -28.156 4.452 22.049 1.00 95.88 590 ARG A C 1
ATOM 4513 O O . ARG A 1 590 ? -28.773 3.653 21.353 1.00 95.88 590 ARG A O 1
ATOM 4520 N N . GLU A 1 591 ? -28.753 5.433 22.721 1.00 93.69 591 GLU A N 1
ATOM 4521 C CA . GLU A 1 591 ? -30.195 5.704 22.665 1.00 93.69 591 GLU A CA 1
ATOM 4522 C C . GLU A 1 591 ? -30.636 6.083 21.246 1.00 93.69 591 GLU A C 1
ATOM 4524 O O . GLU A 1 591 ? -31.593 5.502 20.728 1.00 93.69 591 GLU A O 1
ATOM 4529 N N . ALA A 1 592 ? -29.872 6.952 20.579 1.00 91.81 592 ALA A N 1
ATOM 4530 C CA . ALA A 1 592 ? -30.092 7.316 19.184 1.00 91.81 592 ALA A CA 1
ATOM 4531 C C . ALA A 1 592 ? -30.090 6.094 18.250 1.00 91.81 592 ALA A C 1
ATOM 4533 O O . ALA A 1 592 ? -31.031 5.906 17.479 1.00 91.81 592 ALA A O 1
ATOM 4534 N N . LEU A 1 593 ? -29.089 5.213 18.345 1.00 92.69 593 LEU A N 1
ATOM 4535 C CA . LEU A 1 593 ? -29.019 4.010 17.507 1.00 92.69 593 LEU A CA 1
ATOM 4536 C C . LEU A 1 593 ? -30.080 2.959 17.857 1.00 92.69 593 LEU A C 1
ATOM 4538 O O . LEU A 1 593 ? -30.544 2.246 16.965 1.00 92.69 593 LEU A O 1
ATOM 4542 N N . ASN A 1 594 ? -30.461 2.843 19.130 1.00 91.75 594 ASN A N 1
ATOM 4543 C CA . ASN A 1 594 ? -31.495 1.907 19.577 1.00 91.75 594 ASN A CA 1
ATOM 4544 C C . ASN A 1 594 ? -32.902 2.332 19.138 1.00 91.75 594 ASN A C 1
ATOM 4546 O O . ASN A 1 594 ? -33.777 1.477 19.021 1.00 91.75 594 ASN A O 1
ATOM 4550 N N . SER A 1 595 ? -33.120 3.623 18.861 1.00 89.75 595 SER A N 1
ATOM 4551 C CA . SER A 1 595 ? -34.379 4.107 18.279 1.00 89.75 595 SER A CA 1
ATOM 4552 C C . SER A 1 595 ? -34.626 3.578 16.856 1.00 89.75 595 SER A C 1
ATOM 4554 O O . SER A 1 595 ? -35.763 3.565 16.387 1.00 89.75 595 SER A O 1
ATOM 4556 N N . ILE A 1 596 ? -33.574 3.091 16.186 1.00 89.88 596 ILE A N 1
ATOM 4557 C CA . ILE A 1 596 ? -33.614 2.562 14.823 1.00 89.88 596 ILE A CA 1
ATOM 4558 C C . ILE A 1 596 ? -33.664 1.025 14.877 1.00 89.88 596 ILE A C 1
ATOM 4560 O O . ILE A 1 596 ? -32.686 0.403 15.314 1.00 89.88 596 ILE A O 1
ATOM 4564 N N . PRO A 1 597 ? -34.751 0.381 14.407 1.00 90.12 597 PRO A N 1
ATOM 4565 C CA . PRO A 1 597 ? -34.892 -1.074 14.459 1.00 90.12 597 PRO A CA 1
ATOM 4566 C C . PRO A 1 597 ? -33.841 -1.815 13.621 1.00 90.12 597 PRO A C 1
ATOM 4568 O O . PRO A 1 597 ? -33.603 -1.468 12.464 1.00 90.12 597 PRO A O 1
ATOM 4571 N N . ASP A 1 598 ? -33.281 -2.903 14.158 1.00 90.25 598 ASP A N 1
ATOM 4572 C CA . ASP A 1 598 ? -32.335 -3.768 13.429 1.00 90.25 598 ASP A CA 1
ATOM 4573 C C . ASP A 1 598 ? -32.958 -4.381 12.166 1.00 90.25 598 ASP A C 1
ATOM 4575 O O . ASP A 1 598 ? -32.280 -4.544 11.154 1.00 90.25 598 ASP A O 1
ATOM 4579 N N . SER A 1 599 ? -34.269 -4.647 12.182 1.00 92.06 599 SER A N 1
ATOM 4580 C CA . SER A 1 599 ? -35.005 -5.141 11.013 1.00 92.06 599 SER A CA 1
ATOM 4581 C C . SER A 1 599 ? -34.940 -4.180 9.827 1.00 92.06 599 SER A C 1
ATOM 4583 O O . SER A 1 599 ? -34.929 -4.633 8.688 1.00 92.06 599 SER A O 1
ATOM 4585 N N . LYS A 1 600 ? -34.857 -2.864 10.075 1.00 91.38 600 LYS A N 1
ATOM 4586 C CA . LYS A 1 600 ? -34.718 -1.865 9.009 1.00 91.38 600 LYS A CA 1
ATOM 4587 C C . LYS A 1 600 ? -33.333 -1.924 8.366 1.00 91.38 600 LYS A C 1
ATOM 4589 O O . LYS A 1 600 ? -33.209 -1.780 7.155 1.00 91.38 600 LYS A O 1
ATOM 4594 N N . ILE A 1 601 ? -32.299 -2.170 9.168 1.00 92.62 601 ILE A N 1
ATOM 4595 C CA . ILE A 1 601 ? -30.925 -2.343 8.678 1.00 92.62 601 ILE A CA 1
ATOM 4596 C C . ILE A 1 601 ? -30.796 -3.633 7.865 1.00 92.62 601 ILE A C 1
ATOM 4598 O O . ILE A 1 601 ? -30.119 -3.640 6.839 1.00 92.62 601 ILE A O 1
ATOM 4602 N N . GLU A 1 602 ? -31.477 -4.706 8.271 1.00 93.31 602 GLU A N 1
ATOM 4603 C CA . GLU A 1 602 ? -31.516 -5.943 7.486 1.00 93.31 602 GLU A CA 1
ATOM 4604 C C . GLU A 1 602 ? -32.311 -5.776 6.183 1.00 93.31 602 GLU A C 1
ATOM 4606 O O . GLU A 1 602 ? -31.868 -6.272 5.155 1.00 93.31 602 GLU A O 1
ATOM 4611 N N . GLU A 1 603 ? -33.420 -5.027 6.184 1.00 93.44 603 GLU A N 1
ATOM 4612 C CA . GLU A 1 603 ? -34.171 -4.679 4.963 1.00 93.44 603 GLU A CA 1
ATOM 4613 C C . GLU A 1 603 ? -33.282 -3.933 3.953 1.00 93.44 603 GLU A C 1
ATOM 4615 O O . GLU A 1 603 ? -33.224 -4.309 2.785 1.00 93.44 603 GLU A O 1
ATOM 4620 N N . ILE A 1 604 ? -32.527 -2.928 4.415 1.00 92.25 604 ILE A N 1
ATOM 4621 C CA . ILE A 1 604 ? -31.533 -2.211 3.600 1.00 92.25 604 ILE A CA 1
ATOM 4622 C C . ILE A 1 604 ? -30.451 -3.172 3.095 1.00 92.25 604 ILE A C 1
ATOM 4624 O O . ILE A 1 604 ? -30.131 -3.175 1.910 1.00 92.25 604 ILE A O 1
ATOM 4628 N N . SER A 1 605 ? -29.894 -4.004 3.980 1.00 92.38 605 SER A N 1
ATOM 4629 C CA . SER A 1 605 ? -28.845 -4.965 3.615 1.00 92.38 605 SER A CA 1
ATOM 4630 C C . SER A 1 605 ? -29.320 -5.941 2.541 1.00 92.38 605 SER A C 1
ATOM 4632 O O . SER A 1 605 ? -28.562 -6.265 1.631 1.00 92.38 605 SER A O 1
ATOM 4634 N N . GLN A 1 606 ? -30.567 -6.405 2.649 1.00 89.62 606 GLN A N 1
ATOM 4635 C CA . GLN A 1 606 ? -31.176 -7.312 1.687 1.00 89.62 606 GLN A CA 1
ATOM 4636 C C . GLN A 1 606 ? -31.414 -6.607 0.349 1.00 89.62 606 GLN A C 1
ATOM 4638 O O . GLN A 1 606 ? -31.025 -7.148 -0.675 1.00 89.62 606 GLN A O 1
ATOM 4643 N N . ALA A 1 607 ? -31.914 -5.367 0.347 1.00 84.50 607 ALA A N 1
ATOM 4644 C CA . ALA A 1 607 ? -32.058 -4.582 -0.881 1.00 84.50 607 ALA A CA 1
ATOM 4645 C C . ALA A 1 607 ? -30.713 -4.363 -1.606 1.00 84.50 607 ALA A C 1
ATOM 4647 O O . ALA A 1 607 ? -30.646 -4.461 -2.830 1.00 84.50 607 ALA A O 1
ATOM 4648 N N . ILE A 1 608 ? -29.627 -4.114 -0.864 1.00 85.75 608 ILE A N 1
ATOM 4649 C CA . ILE A 1 608 ? -28.271 -3.992 -1.429 1.00 85.75 608 ILE A CA 1
ATOM 4650 C C . ILE A 1 608 ? -27.772 -5.341 -1.977 1.00 85.75 608 ILE A C 1
ATOM 4652 O O . ILE A 1 608 ? -27.187 -5.387 -3.062 1.00 85.75 608 ILE A O 1
ATOM 4656 N N . GLU A 1 609 ? -27.982 -6.435 -1.237 1.00 81.38 609 GLU A N 1
ATOM 4657 C CA . GLU A 1 609 ? -27.639 -7.801 -1.664 1.00 81.38 609 GLU A CA 1
ATOM 4658 C C . GLU A 1 609 ? -28.365 -8.179 -2.964 1.00 81.38 609 GLU A C 1
ATOM 4660 O O . GLU A 1 609 ? -27.724 -8.683 -3.889 1.00 81.38 609 GLU A O 1
ATOM 4665 N N . ASP A 1 610 ? -29.649 -7.833 -3.057 1.00 74.25 610 ASP A N 1
ATOM 4666 C CA . ASP A 1 610 ? -30.522 -8.053 -4.214 1.00 74.25 610 ASP A CA 1
ATOM 4667 C C . ASP A 1 610 ? -30.231 -7.073 -5.371 1.00 74.25 610 ASP A C 1
ATOM 4669 O O . ASP A 1 610 ? -30.842 -7.148 -6.431 1.00 74.25 610 ASP A O 1
ATOM 4673 N N . GLY A 1 611 ? -29.283 -6.144 -5.200 1.00 70.31 611 GLY A N 1
ATOM 4674 C CA . GLY A 1 611 ? -28.858 -5.218 -6.251 1.00 70.31 611 GLY A CA 1
ATOM 4675 C C . GLY A 1 611 ? -29.846 -4.089 -6.554 1.00 70.31 611 GLY A C 1
ATOM 4676 O O . GLY A 1 611 ? -29.709 -3.437 -7.590 1.00 70.31 611 GLY A O 1
ATOM 4677 N N . VAL A 1 612 ? -30.805 -3.816 -5.662 1.00 71.44 612 VAL A N 1
ATOM 4678 C CA . VAL A 1 612 ? -31.754 -2.702 -5.804 1.00 71.44 612 VAL A CA 1
ATOM 4679 C C . VAL A 1 612 ? -30.980 -1.383 -5.828 1.00 71.44 612 VAL A C 1
ATOM 4681 O O . VAL A 1 612 ? -30.179 -1.095 -4.932 1.00 71.44 612 VAL A O 1
ATOM 4684 N N . SER A 1 613 ? -31.194 -0.572 -6.867 1.00 69.81 613 SER A N 1
ATOM 4685 C CA . SER A 1 613 ? -30.544 0.738 -6.990 1.00 69.81 613 SER A CA 1
ATOM 4686 C C . SER A 1 613 ? -30.989 1.665 -5.859 1.00 69.81 613 SER A C 1
ATOM 4688 O O . SER A 1 613 ? -32.172 1.719 -5.543 1.00 69.81 613 SER A O 1
ATOM 4690 N N . VAL A 1 614 ? -30.077 2.464 -5.296 1.00 67.94 614 VAL A N 1
ATOM 4691 C CA . VAL A 1 614 ? -30.426 3.459 -4.257 1.00 67.94 614 VAL A CA 1
ATOM 4692 C C . VAL A 1 614 ? -31.442 4.504 -4.716 1.00 67.94 614 VAL A C 1
ATOM 4694 O O . VAL A 1 614 ? -32.125 5.096 -3.891 1.00 67.94 614 VAL A O 1
ATOM 4697 N N . ASN A 1 615 ? -31.537 4.740 -6.027 1.00 67.06 615 ASN A N 1
ATOM 4698 C CA . ASN A 1 615 ? -32.481 5.693 -6.608 1.00 67.06 615 ASN A CA 1
ATOM 4699 C C . ASN A 1 615 ? -33.817 5.037 -6.990 1.00 67.06 615 ASN A C 1
ATOM 4701 O O . ASN A 1 615 ? -34.712 5.720 -7.487 1.00 67.06 615 ASN A O 1
ATOM 4705 N N . ASP A 1 616 ? -33.944 3.720 -6.808 1.00 70.75 616 ASP A N 1
ATOM 4706 C CA . ASP A 1 616 ? -35.205 3.017 -7.004 1.00 70.75 616 ASP A CA 1
ATOM 4707 C C . ASP A 1 616 ? -36.190 3.438 -5.897 1.00 70.75 616 ASP A C 1
ATOM 4709 O O . ASP A 1 616 ? -35.831 3.389 -4.718 1.00 70.75 616 ASP A O 1
ATOM 4713 N N . PRO A 1 617 ? -37.438 3.824 -6.221 1.00 75.00 617 PRO A N 1
ATOM 4714 C CA . PRO A 1 617 ? -38.467 4.109 -5.219 1.00 75.00 617 PRO A CA 1
ATOM 4715 C C . PRO A 1 617 ? -38.734 2.957 -4.236 1.00 75.00 617 PRO A C 1
ATOM 4717 O O . PRO A 1 617 ? -39.272 3.194 -3.156 1.00 75.00 617 PRO A O 1
ATOM 4720 N N . ASN A 1 618 ? -38.386 1.721 -4.609 1.00 78.69 618 ASN A N 1
ATOM 4721 C CA . ASN A 1 618 ? -38.488 0.535 -3.764 1.00 78.69 618 ASN A CA 1
ATOM 4722 C C . ASN A 1 618 ? -37.288 0.357 -2.823 1.00 78.69 618 ASN A C 1
ATOM 4724 O O . ASN A 1 618 ? -37.324 -0.532 -1.971 1.00 78.69 618 ASN A O 1
ATOM 4728 N N . PHE A 1 619 ? -36.228 1.164 -2.951 1.00 83.44 619 PHE A N 1
ATOM 4729 C CA . PHE A 1 619 ? -35.118 1.115 -2.010 1.00 83.44 619 PHE A CA 1
ATOM 4730 C C . PHE A 1 619 ? -35.605 1.542 -0.613 1.00 83.44 619 PHE A C 1
ATOM 4732 O O . PHE A 1 619 ? -36.285 2.567 -0.477 1.00 83.44 619 PHE A O 1
ATOM 4739 N N . PRO A 1 620 ? -35.281 0.786 0.450 1.00 87.75 620 PRO A N 1
ATOM 4740 C CA . PRO A 1 620 ? -35.746 1.100 1.793 1.00 87.75 620 PRO A CA 1
ATOM 4741 C C . PRO A 1 620 ? -35.341 2.509 2.239 1.00 87.75 620 PRO A C 1
ATOM 4743 O O . PRO A 1 620 ? -34.186 2.910 2.104 1.00 87.75 620 PRO A O 1
ATOM 4746 N N . GLN A 1 621 ? -36.275 3.244 2.851 1.00 86.19 621 GLN A N 1
ATOM 4747 C CA . GLN A 1 621 ? -35.960 4.551 3.434 1.00 86.19 621 GLN A CA 1
ATOM 4748 C C . GLN A 1 621 ? -34.828 4.445 4.462 1.00 86.19 621 GLN A C 1
ATOM 4750 O O . GLN A 1 621 ? -34.872 3.613 5.374 1.00 86.19 621 GLN A O 1
ATOM 4755 N N . VAL A 1 622 ? -33.842 5.329 4.321 1.00 83.75 622 VAL A N 1
ATOM 4756 C CA . VAL A 1 622 ? -32.664 5.384 5.185 1.00 83.75 622 VAL A CA 1
ATOM 4757 C C . VAL A 1 622 ? -32.981 6.225 6.425 1.00 83.75 622 VAL A C 1
ATOM 4759 O O . VAL A 1 622 ? -33.376 7.384 6.284 1.00 83.75 622 VAL A O 1
ATOM 4762 N N . PRO A 1 623 ? -32.829 5.677 7.642 1.00 80.38 623 PRO A N 1
ATOM 4763 C CA . PRO A 1 623 ? -33.010 6.451 8.865 1.00 80.38 623 PRO A CA 1
ATOM 4764 C C . PRO A 1 623 ? -31.926 7.530 9.005 1.00 80.38 623 PRO A C 1
ATOM 4766 O O . PRO A 1 623 ? -30.800 7.345 8.549 1.00 80.38 623 PRO A O 1
ATOM 4769 N N . GLN A 1 624 ? -32.241 8.632 9.684 1.00 74.75 624 GLN A N 1
ATOM 4770 C CA . GLN A 1 624 ? -31.261 9.664 10.035 1.00 74.75 624 GLN A CA 1
ATOM 4771 C C . GLN A 1 624 ? -30.915 9.607 11.522 1.00 74.75 624 GLN A C 1
ATOM 4773 O O . GLN A 1 624 ? -31.711 9.135 12.337 1.00 74.75 624 GLN A O 1
ATOM 4778 N N . LEU A 1 625 ? -29.724 10.098 11.879 1.00 75.94 625 LEU A N 1
ATOM 4779 C CA . LEU A 1 625 ? -29.390 10.323 13.282 1.00 75.94 625 LEU A CA 1
ATOM 4780 C C . LEU A 1 625 ? -30.323 11.401 13.869 1.00 75.94 625 LEU A C 1
ATOM 4782 O O . LEU A 1 625 ? -30.628 12.373 13.173 1.00 75.94 625 LEU A O 1
ATOM 4786 N N . PRO A 1 626 ? -30.771 11.258 15.128 1.00 77.38 626 PRO A N 1
ATOM 4787 C CA . PRO A 1 626 ? -31.584 12.270 15.794 1.00 77.38 626 PRO A CA 1
ATOM 4788 C C . PRO A 1 626 ? -30.903 13.645 15.812 1.00 77.38 626 PRO A C 1
ATOM 4790 O O . PRO A 1 626 ? -29.694 13.754 16.023 1.00 77.38 626 PRO A O 1
ATOM 4793 N N . SER A 1 627 ? -31.687 14.705 15.605 1.00 71.81 627 SER A N 1
ATOM 4794 C CA . SER A 1 627 ? -31.192 16.088 15.532 1.00 71.81 627 SER A CA 1
ATOM 4795 C C . SER A 1 627 ? -30.859 16.709 16.894 1.00 71.81 627 SER A C 1
ATOM 4797 O O . SER A 1 627 ? -30.362 17.828 16.945 1.00 71.81 627 SER A O 1
ATOM 4799 N N . ASP A 1 628 ? -31.180 16.030 17.994 1.00 81.12 628 ASP A N 1
ATOM 4800 C CA . ASP A 1 628 ? -31.039 16.493 19.380 1.00 81.12 628 ASP A CA 1
ATOM 4801 C C . ASP A 1 628 ? -29.733 16.042 20.060 1.00 81.12 628 ASP A C 1
ATOM 4803 O O . ASP A 1 628 ? -29.552 16.254 21.261 1.00 81.12 628 ASP A O 1
ATOM 4807 N N . LEU A 1 629 ? -28.801 15.447 19.306 1.00 87.06 629 LEU A N 1
ATOM 4808 C CA . LEU A 1 629 ? -27.465 15.123 19.808 1.00 87.06 629 LEU A CA 1
ATOM 4809 C C . LEU A 1 629 ? -26.690 16.390 20.211 1.00 87.06 629 LEU A C 1
ATOM 4811 O O . LEU A 1 629 ? -26.811 17.448 19.596 1.00 87.06 629 LEU A O 1
ATOM 4815 N N . ASP A 1 630 ? -25.859 16.252 21.247 1.00 89.94 630 ASP A N 1
ATOM 4816 C CA . ASP A 1 630 ? -24.998 17.318 21.771 1.00 89.94 630 ASP A CA 1
ATOM 4817 C C . ASP A 1 630 ? -24.129 17.929 20.642 1.00 89.94 630 ASP A C 1
ATOM 4819 O O . ASP A 1 630 ? -23.361 17.196 20.009 1.00 89.94 630 ASP A O 1
ATOM 4823 N N . PRO A 1 631 ? -24.211 19.247 20.367 1.00 91.31 631 PRO A N 1
ATOM 4824 C CA . PRO A 1 631 ? -23.415 19.883 19.317 1.00 91.31 631 PRO A CA 1
ATOM 4825 C C . PRO A 1 631 ? -21.904 19.697 19.498 1.00 91.31 631 PRO A C 1
ATOM 4827 O O . PRO A 1 631 ? -21.194 19.502 18.512 1.00 91.31 631 PRO A O 1
ATOM 4830 N N . GLU A 1 632 ? -21.412 19.689 20.744 1.00 93.75 632 GLU A N 1
ATOM 4831 C CA . GLU A 1 632 ? -19.988 19.472 21.034 1.00 93.75 632 GLU A CA 1
ATOM 4832 C C . GLU A 1 632 ? -19.561 18.045 20.654 1.00 93.75 632 GLU A C 1
ATOM 4834 O O . GLU A 1 632 ? -18.461 17.823 20.139 1.00 93.75 632 GLU A O 1
ATOM 4839 N N . LEU A 1 633 ? -20.448 17.065 20.859 1.00 94.12 633 LEU A N 1
ATOM 4840 C CA . LEU A 1 633 ? -20.225 15.686 20.433 1.00 94.12 633 LEU A CA 1
ATOM 4841 C C . LEU A 1 633 ? -20.159 15.589 18.906 1.00 94.12 633 LEU A C 1
ATOM 4843 O O . LEU A 1 633 ? -19.237 14.969 18.382 1.00 94.12 633 LEU A O 1
ATOM 4847 N N . LEU A 1 634 ? -21.101 16.208 18.188 1.00 92.12 634 LEU A N 1
ATOM 4848 C CA . LEU A 1 634 ? -21.122 16.185 16.721 1.00 92.12 634 LEU A CA 1
ATOM 4849 C C . LEU A 1 634 ? -19.877 16.845 16.118 1.00 92.12 634 LEU A C 1
ATOM 4851 O O . LEU A 1 634 ? -19.295 16.306 15.175 1.00 92.12 634 LEU A O 1
ATOM 4855 N N . GLU A 1 635 ? -19.428 17.968 16.682 1.00 91.12 635 GLU A N 1
ATOM 4856 C CA . GLU A 1 635 ? -18.182 18.621 16.275 1.00 91.12 635 GLU A CA 1
ATOM 4857 C C . GLU A 1 635 ? -16.967 17.725 16.552 1.00 91.12 635 GLU A C 1
ATOM 4859 O O . GLU A 1 635 ? -16.099 17.569 15.691 1.00 91.12 635 GLU A O 1
ATOM 4864 N N . THR A 1 636 ? -16.927 17.080 17.722 1.00 93.06 636 THR A N 1
ATOM 4865 C CA . THR A 1 636 ? -15.849 16.148 18.083 1.00 93.06 636 THR A CA 1
ATOM 4866 C C . THR A 1 636 ? -15.802 14.959 17.127 1.00 93.06 636 THR A C 1
ATOM 4868 O O . THR A 1 636 ? -14.720 14.611 16.662 1.00 93.06 636 THR A O 1
ATOM 4871 N N . ILE A 1 637 ? -16.954 14.377 16.776 1.00 93.56 637 ILE A N 1
ATOM 4872 C CA . ILE A 1 637 ? -17.055 13.301 15.780 1.00 93.56 637 ILE A CA 1
ATOM 4873 C C . ILE A 1 637 ? -16.574 13.801 14.410 1.00 93.56 637 ILE A C 1
ATOM 4875 O O . ILE A 1 637 ? -15.783 13.113 13.771 1.00 93.56 637 ILE A O 1
ATOM 4879 N N . LYS A 1 638 ? -16.993 15.000 13.968 1.00 89.56 638 LYS A N 1
ATOM 4880 C CA . LYS A 1 638 ? -16.558 15.576 12.681 1.00 89.56 638 LYS A CA 1
ATOM 4881 C C . LYS A 1 638 ? -15.037 15.729 12.616 1.00 89.56 638 LYS A C 1
ATOM 4883 O O . LYS A 1 638 ? -14.451 15.420 11.583 1.00 89.56 638 LYS A O 1
ATOM 4888 N N . LYS A 1 639 ? -14.404 16.159 13.716 1.00 89.81 639 LYS A N 1
ATOM 4889 C CA . LYS A 1 639 ? -12.941 16.314 13.834 1.00 89.81 639 LYS A CA 1
ATOM 4890 C C . LYS A 1 639 ? -12.173 14.994 13.746 1.00 89.81 639 LYS A C 1
ATOM 4892 O O . LYS A 1 639 ? -11.013 15.017 13.353 1.00 89.81 639 LYS A O 1
ATOM 4897 N N . GLN A 1 640 ? -12.801 13.859 14.067 1.00 89.88 640 GLN A N 1
ATOM 4898 C CA . GLN A 1 640 ? -12.181 12.542 13.868 1.00 89.88 640 GLN A CA 1
ATOM 4899 C C . GLN A 1 640 ? -12.105 12.139 12.384 1.00 89.88 640 GLN A C 1
ATOM 4901 O O . GLN A 1 640 ? -11.415 11.175 12.055 1.00 89.88 640 GLN A O 1
ATOM 4906 N N . GLY A 1 641 ? -12.818 12.832 11.486 1.00 89.56 641 GLY A N 1
ATOM 4907 C CA . GLY A 1 641 ? -12.868 12.494 10.064 1.00 89.56 641 GLY A CA 1
ATOM 4908 C C . GLY A 1 641 ? -13.285 11.039 9.848 1.00 89.56 641 GLY A C 1
ATOM 4909 O O . GLY A 1 641 ? -14.298 10.581 10.372 1.00 89.56 641 GLY A O 1
ATOM 4910 N N . GLU A 1 642 ? -12.462 10.284 9.131 1.00 86.44 642 GLU A N 1
ATOM 4911 C CA . GLU A 1 642 ? -12.706 8.877 8.788 1.00 86.44 642 GLU A CA 1
ATOM 4912 C C . GLU A 1 642 ? -12.769 7.934 10.001 1.00 86.44 642 GLU A C 1
ATOM 4914 O O . GLU A 1 642 ? -13.410 6.886 9.938 1.00 86.44 642 GLU A O 1
ATOM 4919 N N . ASP A 1 643 ? -12.139 8.296 11.123 1.00 89.50 643 ASP A N 1
ATOM 4920 C CA . ASP A 1 643 ? -12.165 7.485 12.346 1.00 89.50 643 ASP A CA 1
ATOM 4921 C C . ASP A 1 643 ? -13.409 7.766 13.205 1.00 89.50 643 ASP A C 1
ATOM 4923 O O . ASP A 1 643 ? -13.656 7.085 14.207 1.00 89.50 643 ASP A O 1
ATOM 4927 N N . GLY A 1 644 ? -14.250 8.728 12.807 1.00 93.44 644 GLY A N 1
ATOM 4928 C CA . GLY A 1 644 ? -15.434 9.121 13.565 1.00 93.44 644 GLY A CA 1
ATOM 4929 C C . GLY A 1 644 ? -16.475 8.006 13.707 1.00 93.44 644 GLY A C 1
ATOM 4930 O O . GLY A 1 644 ? -17.116 7.900 14.752 1.00 93.44 644 GLY A O 1
ATOM 4931 N N . GLN A 1 645 ? -16.590 7.095 12.733 1.00 95.19 645 GLN A N 1
ATOM 4932 C CA . GLN A 1 645 ? -17.448 5.907 12.861 1.00 95.19 645 GLN A CA 1
ATOM 4933 C C . GLN A 1 645 ? -16.961 4.972 13.983 1.00 95.19 645 GLN A C 1
ATOM 4935 O O . GLN A 1 645 ? -17.753 4.505 14.808 1.00 95.19 645 GLN A O 1
ATOM 4940 N N . ALA A 1 646 ? -15.647 4.737 14.060 1.00 94.62 646 ALA A N 1
ATOM 4941 C CA . ALA A 1 646 ? -15.033 3.960 15.135 1.00 94.62 646 ALA A CA 1
ATOM 4942 C C . ALA A 1 646 ? -15.132 4.682 16.487 1.00 94.62 646 ALA A C 1
ATOM 4944 O O . ALA A 1 646 ? -15.316 4.034 17.516 1.00 94.62 646 ALA A O 1
ATOM 4945 N N . TYR A 1 647 ? -15.048 6.016 16.493 1.00 96.12 647 TYR A N 1
ATOM 4946 C CA . TYR A 1 647 ? -15.239 6.841 17.687 1.00 96.12 647 TYR A CA 1
ATOM 4947 C C . TYR A 1 647 ? -16.655 6.690 18.266 1.00 96.12 647 TYR A C 1
ATOM 4949 O O . TYR A 1 647 ? -16.802 6.450 19.464 1.00 96.12 647 TYR A O 1
ATOM 4957 N N . ILE A 1 648 ? -17.692 6.722 17.417 1.00 96.62 648 ILE A N 1
ATOM 4958 C CA . ILE A 1 648 ? -19.088 6.459 17.816 1.00 96.62 648 ILE A CA 1
ATOM 4959 C C . ILE A 1 648 ? -19.223 5.061 18.441 1.00 96.62 648 ILE A C 1
ATOM 4961 O O . ILE A 1 648 ? -19.763 4.929 19.541 1.00 96.62 648 ILE A O 1
ATOM 4965 N N . ASP A 1 649 ? -18.712 4.020 17.768 1.00 97.50 649 ASP A N 1
ATOM 4966 C CA . ASP A 1 649 ? -18.742 2.638 18.276 1.00 97.50 649 ASP A CA 1
ATOM 4967 C C . ASP A 1 649 ? -18.045 2.519 19.641 1.00 97.50 649 ASP A C 1
ATOM 4969 O O . ASP A 1 649 ? -18.578 1.902 20.567 1.00 97.50 649 ASP A O 1
ATOM 4973 N N . GLY A 1 650 ? -16.880 3.157 19.781 1.00 97.50 650 GLY A N 1
ATOM 4974 C CA . GLY A 1 650 ? -16.090 3.155 21.006 1.00 97.50 650 GLY A CA 1
ATOM 4975 C C . GLY A 1 650 ? -16.760 3.877 22.170 1.00 97.50 650 GLY A C 1
ATOM 4976 O O . GLY A 1 650 ? -16.742 3.352 23.282 1.00 97.50 650 GLY A O 1
ATOM 4977 N N . LEU A 1 651 ? -17.399 5.028 21.937 1.00 98.31 651 LEU A N 1
ATOM 4978 C CA . LEU A 1 651 ? -18.162 5.740 22.969 1.00 98.31 651 LEU A CA 1
ATOM 4979 C C . LEU A 1 651 ? -19.295 4.872 23.526 1.00 98.31 651 LEU A C 1
ATOM 4981 O O . LEU A 1 651 ? -19.483 4.802 24.741 1.00 98.31 651 LEU A O 1
ATOM 4985 N N . ILE A 1 652 ? -20.030 4.180 22.651 1.00 98.38 652 ILE A N 1
ATOM 4986 C CA . ILE A 1 652 ? -21.127 3.293 23.057 1.00 98.38 652 ILE A CA 1
ATOM 4987 C C . ILE A 1 652 ? -20.592 2.097 23.850 1.00 98.38 652 ILE A C 1
ATOM 4989 O O . ILE A 1 652 ? -21.148 1.744 24.893 1.00 98.38 652 ILE A O 1
ATOM 4993 N N . ASP A 1 653 ? -19.517 1.467 23.372 1.00 98.56 653 ASP A N 1
ATOM 4994 C CA . ASP A 1 653 ? -18.881 0.347 24.067 1.00 98.56 653 ASP A CA 1
ATOM 4995 C C . ASP A 1 653 ? -18.383 0.763 25.461 1.00 98.56 653 ASP A C 1
ATOM 4997 O O . ASP A 1 653 ? -18.674 0.089 26.452 1.00 98.56 653 ASP A O 1
ATOM 5001 N N . PHE A 1 654 ? -17.738 1.931 25.553 1.00 98.56 654 PHE A N 1
ATOM 5002 C CA . PHE A 1 654 ? -17.271 2.516 26.807 1.00 98.56 654 PHE A CA 1
ATOM 5003 C C . PHE A 1 654 ? -18.417 2.825 27.774 1.00 98.56 654 PHE A C 1
ATOM 5005 O O . PHE A 1 654 ? -18.305 2.518 28.959 1.00 98.56 654 PHE A O 1
ATOM 5012 N N . ALA A 1 655 ? -19.528 3.397 27.300 1.00 98.44 655 ALA A N 1
ATOM 5013 C CA . ALA A 1 655 ? -20.691 3.669 28.142 1.00 98.44 655 ALA A CA 1
ATOM 5014 C C . ALA A 1 655 ? -21.280 2.378 28.733 1.00 98.44 655 ALA A C 1
ATOM 5016 O O . ALA A 1 655 ? -21.527 2.314 29.938 1.00 98.44 655 ALA A O 1
ATOM 5017 N N . ASN A 1 656 ? -21.422 1.323 27.920 1.00 98.25 656 ASN A N 1
ATOM 5018 C CA . ASN A 1 656 ? -21.899 0.016 28.385 1.00 98.25 656 ASN A CA 1
ATOM 5019 C C . ASN A 1 656 ? -20.962 -0.592 29.444 1.00 98.25 656 ASN A C 1
ATOM 5021 O O . ASN A 1 656 ? -21.418 -1.111 30.470 1.00 98.25 656 ASN A O 1
ATOM 5025 N N . TYR A 1 657 ? -19.650 -0.511 29.210 1.00 98.25 657 TYR A N 1
ATOM 5026 C CA . TYR A 1 657 ? -18.635 -0.938 30.169 1.00 98.25 657 TYR A CA 1
ATOM 5027 C C . TYR A 1 657 ? -18.744 -0.145 31.478 1.00 98.25 657 TYR A C 1
ATOM 5029 O O . TYR A 1 657 ? -18.855 -0.726 32.560 1.00 98.25 657 TYR A O 1
ATOM 5037 N N . TYR A 1 658 ? -18.759 1.185 31.385 1.00 97.56 658 TYR A N 1
ATOM 5038 C CA . TYR A 1 658 ? -18.771 2.086 32.530 1.00 97.56 658 TYR A CA 1
ATOM 5039 C C . TYR A 1 658 ? -20.010 1.876 33.409 1.00 97.56 658 TYR A C 1
ATOM 5041 O O . TYR A 1 658 ? -19.882 1.738 34.625 1.00 97.56 658 TYR A O 1
ATOM 5049 N N . GLU A 1 659 ? -21.200 1.770 32.813 1.00 97.19 659 GLU A N 1
ATOM 5050 C CA . GLU A 1 659 ? -22.436 1.457 33.539 1.00 97.19 659 GLU A CA 1
ATOM 5051 C C . GLU A 1 659 ? -22.373 0.091 34.229 1.00 97.19 659 GLU A C 1
ATOM 5053 O O . GLU A 1 659 ? -22.778 -0.028 35.385 1.00 97.19 659 GLU A O 1
ATOM 5058 N N . THR A 1 660 ? -21.823 -0.933 33.565 1.00 96.88 660 THR A N 1
ATOM 5059 C CA . THR A 1 660 ? -21.650 -2.273 34.153 1.00 96.88 660 THR A CA 1
ATOM 5060 C C . THR A 1 660 ? -20.798 -2.208 35.423 1.00 96.88 660 THR A C 1
ATOM 5062 O O . THR A 1 660 ? -21.191 -2.732 36.471 1.00 96.88 660 THR A O 1
ATOM 5065 N N . VAL A 1 661 ? -19.667 -1.498 35.362 1.00 95.62 661 VAL A N 1
ATOM 5066 C CA . VAL A 1 661 ? -18.761 -1.295 36.502 1.00 95.62 661 VAL A CA 1
ATOM 5067 C C . VAL A 1 661 ? -19.443 -0.502 37.622 1.00 95.62 661 VAL A C 1
ATOM 5069 O O . VAL A 1 661 ? -19.385 -0.897 38.790 1.00 95.62 661 VAL A O 1
ATOM 5072 N N . GLN A 1 662 ? -20.120 0.602 37.291 1.00 94.75 662 GLN A N 1
ATOM 5073 C CA . GLN A 1 662 ? -20.800 1.450 38.277 1.00 94.75 662 GLN A CA 1
ATOM 5074 C C . GLN A 1 662 ? -21.962 0.729 38.965 1.00 94.75 662 GLN A C 1
ATOM 5076 O O . GLN A 1 662 ? -22.136 0.854 40.182 1.00 94.75 662 GLN A O 1
ATOM 5081 N N . ASN A 1 663 ? -22.727 -0.072 38.225 1.00 94.69 663 ASN A N 1
ATOM 5082 C CA . ASN A 1 663 ? -23.813 -0.880 38.772 1.00 94.69 663 ASN A CA 1
ATOM 5083 C C . ASN A 1 663 ? -23.281 -1.944 39.733 1.00 94.69 663 ASN A C 1
ATOM 5085 O O . ASN A 1 663 ? -23.824 -2.107 40.827 1.00 94.69 663 ASN A O 1
ATOM 5089 N N . ALA A 1 664 ? -22.187 -2.621 39.379 1.00 94.75 664 ALA A N 1
ATOM 5090 C CA . ALA A 1 664 ? -21.536 -3.588 40.258 1.00 94.75 664 ALA A CA 1
ATOM 5091 C C . ALA A 1 664 ? -21.032 -2.930 41.554 1.00 94.75 664 ALA A C 1
ATOM 5093 O O . ALA A 1 664 ? -21.300 -3.423 42.654 1.00 94.75 664 ALA A O 1
ATOM 5094 N N . TYR A 1 665 ? -20.381 -1.768 41.444 1.00 93.38 665 TYR A N 1
ATOM 5095 C CA . TYR A 1 665 ? -19.927 -0.994 42.600 1.00 93.38 665 TYR A CA 1
ATOM 5096 C C . TYR A 1 665 ? -21.093 -0.540 43.494 1.00 93.38 665 TYR A C 1
ATOM 5098 O O . TYR A 1 665 ? -21.059 -0.718 44.715 1.00 93.38 665 TYR A O 1
ATOM 5106 N N . THR A 1 666 ? -22.158 -0.010 42.892 1.00 94.00 666 THR A N 1
ATOM 5107 C CA . THR A 1 666 ? -23.352 0.458 43.608 1.00 94.00 666 THR A CA 1
ATOM 5108 C C . THR A 1 666 ? -24.067 -0.692 44.313 1.00 94.00 666 THR A C 1
ATOM 5110 O O . THR A 1 666 ? -24.406 -0.581 45.493 1.00 94.00 666 THR A O 1
ATOM 5113 N N . ASN A 1 667 ? -24.234 -1.834 43.641 1.00 92.50 667 ASN A N 1
ATOM 5114 C CA . ASN A 1 667 ? -24.853 -3.023 44.222 1.00 92.50 667 ASN A CA 1
ATOM 5115 C C . ASN A 1 667 ? -24.013 -3.625 45.349 1.00 92.50 667 ASN A C 1
ATOM 5117 O O . ASN A 1 667 ? -24.580 -4.080 46.342 1.00 92.50 667 ASN A O 1
ATOM 5121 N N . LYS A 1 668 ? -22.679 -3.589 45.246 1.00 93.88 668 LYS A N 1
ATOM 5122 C CA . LYS A 1 668 ? -21.781 -3.966 46.347 1.00 93.88 668 LYS A CA 1
ATOM 5123 C C . LYS A 1 668 ? -21.987 -3.070 47.562 1.00 93.88 668 LYS A C 1
ATOM 5125 O O . LYS A 1 668 ? -22.184 -3.567 48.667 1.00 93.88 668 LYS A O 1
ATOM 5130 N N . LYS A 1 669 ? -21.986 -1.748 47.360 1.00 93.44 669 LYS A N 1
ATOM 5131 C CA . LYS A 1 669 ? -22.184 -0.764 48.436 1.00 93.44 669 LYS A CA 1
ATOM 5132 C C . LYS A 1 669 ? -23.558 -0.905 49.101 1.00 93.44 669 LYS A C 1
ATOM 5134 O O . LYS A 1 669 ? -23.673 -0.707 50.304 1.00 93.44 669 LYS A O 1
ATOM 5139 N N . ALA A 1 670 ? -24.578 -1.279 48.330 1.00 92.62 670 ALA A N 1
ATOM 5140 C CA . ALA A 1 670 ? -25.927 -1.550 48.819 1.00 92.62 670 ALA A CA 1
ATOM 5141 C C . ALA A 1 670 ? -26.113 -2.961 49.423 1.00 92.62 670 ALA A C 1
ATOM 5143 O O . ALA A 1 670 ? -27.233 -3.303 49.796 1.00 92.62 670 ALA A O 1
ATOM 5144 N N . GLY A 1 671 ? -25.067 -3.798 49.486 1.00 91.62 671 GLY A N 1
ATOM 5145 C CA . GLY A 1 671 ? -25.141 -5.166 50.019 1.00 91.62 671 GLY A CA 1
ATOM 5146 C C . GLY A 1 671 ? -25.930 -6.160 49.154 1.00 91.62 671 GLY A C 1
ATOM 5147 O O . GLY A 1 671 ? -26.315 -7.217 49.640 1.00 91.62 671 GLY A O 1
ATOM 5148 N N . ARG A 1 672 ? -26.192 -5.832 47.881 1.00 92.19 672 ARG A N 1
ATOM 5149 C CA . ARG A 1 672 ? -27.012 -6.635 46.949 1.00 92.19 672 ARG A CA 1
ATOM 5150 C C . ARG A 1 672 ? -26.207 -7.647 46.129 1.00 92.19 672 ARG A C 1
ATOM 5152 O O . ARG A 1 672 ? -26.794 -8.523 45.507 1.00 92.19 672 ARG A O 1
ATOM 5159 N N . SER A 1 673 ? -24.883 -7.505 46.076 1.00 90.75 673 SER A N 1
ATOM 5160 C CA . SER A 1 673 ? -23.980 -8.396 45.331 1.00 90.75 673 SER A CA 1
ATOM 5161 C C . SER A 1 673 ? -22.567 -8.371 45.923 1.00 90.75 673 SER A C 1
ATOM 5163 O O . SER A 1 673 ? -22.244 -7.492 46.722 1.00 90.75 673 SER A O 1
ATOM 5165 N N . ASP A 1 674 ? -21.703 -9.283 45.478 1.00 88.06 674 ASP A N 1
ATOM 5166 C CA . ASP A 1 674 ? -20.265 -9.299 45.789 1.00 88.06 674 ASP A CA 1
ATOM 5167 C C . ASP A 1 674 ? -19.467 -8.191 45.053 1.00 88.06 674 ASP A C 1
ATOM 5169 O O . ASP A 1 674 ? -18.282 -7.974 45.331 1.00 88.06 674 ASP A O 1
ATOM 5173 N N . GLY A 1 675 ? -20.129 -7.451 44.154 1.00 88.31 675 GLY A N 1
ATOM 5174 C CA . GLY A 1 675 ? -19.550 -6.399 43.319 1.00 88.31 675 GLY A CA 1
ATOM 5175 C C . GLY A 1 675 ? -18.721 -6.906 42.152 1.00 88.31 675 GLY A C 1
ATOM 5176 O O . GLY A 1 675 ? -17.974 -6.125 41.565 1.00 88.31 675 GLY A O 1
ATOM 5177 N N . ASN A 1 676 ? -18.818 -8.196 41.839 1.00 93.25 676 ASN A N 1
ATOM 5178 C CA . ASN A 1 676 ? -18.186 -8.749 40.660 1.00 93.25 676 ASN A CA 1
ATOM 5179 C C . ASN A 1 676 ? -19.050 -8.540 39.421 1.00 93.25 676 ASN A C 1
ATOM 5181 O O . ASN A 1 676 ? -20.277 -8.485 39.501 1.00 93.25 676 ASN A O 1
ATOM 5185 N N . TYR A 1 677 ? -18.395 -8.446 38.271 1.00 95.62 677 TYR A N 1
ATOM 5186 C CA . TYR A 1 677 ? -19.062 -8.193 37.006 1.00 95.62 677 TYR A CA 1
ATOM 5187 C C . TYR A 1 677 ? -18.343 -8.874 35.848 1.00 95.62 677 TYR A C 1
ATOM 5189 O O . TYR A 1 677 ? -17.151 -9.188 35.920 1.00 95.62 677 TYR A O 1
ATOM 5197 N N . GLN A 1 678 ? -19.102 -9.083 34.778 1.00 96.88 678 GLN A N 1
ATOM 5198 C CA . GLN A 1 678 ? -18.603 -9.528 33.490 1.00 96.88 678 GLN A CA 1
ATOM 5199 C C . GLN A 1 678 ? -19.098 -8.570 32.414 1.00 96.88 678 GLN A C 1
ATOM 5201 O O . GLN A 1 678 ? -20.235 -8.104 32.479 1.00 96.88 678 GLN A O 1
ATOM 5206 N N . PHE A 1 679 ? -18.247 -8.278 31.436 1.00 98.00 679 PHE A N 1
ATOM 5207 C CA . PHE A 1 679 ? -18.587 -7.400 30.324 1.00 98.00 679 PHE A CA 1
ATOM 5208 C C . PHE A 1 679 ? -17.985 -7.937 29.016 1.00 98.00 679 PHE A C 1
ATOM 5210 O O . PHE A 1 679 ? -16.762 -8.048 28.915 1.00 98.00 679 PHE A O 1
ATOM 5217 N N . PRO A 1 680 ? -18.807 -8.303 28.018 1.00 97.50 680 PRO A N 1
ATOM 5218 C CA . PRO A 1 680 ? -18.314 -8.663 26.696 1.00 97.50 680 PRO A CA 1
ATOM 5219 C C . PRO A 1 680 ? -18.070 -7.403 25.854 1.00 97.50 680 PRO A C 1
ATOM 5221 O O . PRO A 1 680 ? -18.975 -6.591 25.684 1.00 97.50 680 PRO A O 1
ATOM 5224 N N . SER A 1 681 ? -16.876 -7.272 25.274 1.00 97.69 681 SER A N 1
ATOM 5225 C CA . SER A 1 681 ? -16.540 -6.195 24.334 1.00 97.69 681 SER A CA 1
ATOM 5226 C C . SER A 1 681 ? -16.071 -6.750 22.992 1.00 97.69 681 SER A C 1
ATOM 5228 O O . SER A 1 681 ? -15.349 -7.747 22.932 1.00 97.69 681 SER A O 1
ATOM 5230 N N . PHE A 1 682 ? -16.439 -6.071 21.909 1.00 96.75 682 PHE A N 1
ATOM 5231 C CA . PHE A 1 682 ? -15.874 -6.287 20.573 1.00 96.75 682 PHE A CA 1
ATOM 5232 C C . PHE A 1 682 ? -15.027 -5.098 20.102 1.00 96.75 682 PHE A C 1
ATOM 5234 O O . PHE A 1 682 ? -14.738 -4.955 18.909 1.00 96.75 682 PHE A O 1
ATOM 5241 N N . PHE A 1 683 ? -14.644 -4.225 21.033 1.00 96.75 683 PHE A N 1
ATOM 5242 C CA . PHE A 1 683 ? -13.827 -3.069 20.726 1.00 96.75 683 PHE A CA 1
ATOM 5243 C C . PHE A 1 683 ? -12.470 -3.507 20.169 1.00 96.75 683 PHE A C 1
ATOM 5245 O O . PHE A 1 683 ? -11.870 -4.484 20.625 1.00 96.75 683 PHE A O 1
ATOM 5252 N N . ASN A 1 684 ? -12.006 -2.794 19.147 1.00 94.94 684 ASN A N 1
ATOM 5253 C CA . ASN A 1 684 ? -10.735 -3.064 18.494 1.00 94.94 684 ASN A CA 1
ATOM 5254 C C . ASN A 1 684 ? -9.822 -1.855 18.619 1.00 94.94 684 ASN A C 1
ATOM 5256 O O . ASN A 1 684 ? -10.293 -0.725 18.670 1.00 94.94 684 ASN A O 1
ATOM 5260 N N . ALA A 1 685 ? -8.521 -2.111 18.623 1.00 91.50 685 ALA A N 1
ATOM 5261 C CA . ALA A 1 685 ? -7.505 -1.076 18.560 1.00 91.50 685 ALA A CA 1
ATOM 5262 C C . ALA A 1 685 ? -6.622 -1.296 17.344 1.00 91.50 685 ALA A C 1
ATOM 5264 O O . ALA A 1 685 ? -6.488 -2.424 16.852 1.00 91.50 685 ALA A O 1
ATOM 5265 N N . TYR A 1 686 ? -6.022 -0.199 16.904 1.00 91.62 686 TYR A N 1
ATOM 5266 C CA . TYR A 1 686 ? -5.033 -0.180 15.849 1.00 91.62 686 TYR A CA 1
ATOM 5267 C C . TYR A 1 686 ? -3.658 0.096 16.457 1.00 91.62 686 TYR A C 1
ATOM 5269 O O . TYR A 1 686 ? -3.524 0.951 17.332 1.00 91.62 686 TYR A O 1
ATOM 5277 N N . MET A 1 687 ? -2.661 -0.667 16.024 1.00 90.50 687 MET A N 1
ATOM 5278 C CA . MET A 1 687 ? -1.254 -0.446 16.348 1.00 90.50 687 MET A CA 1
ATOM 5279 C C . MET A 1 687 ? -0.526 -0.149 15.046 1.00 90.50 687 MET A C 1
ATOM 5281 O O . MET A 1 687 ? -0.446 -1.036 14.195 1.00 90.50 687 MET A O 1
ATOM 5285 N N . ASP A 1 688 ? -0.015 1.068 14.899 1.00 87.50 688 ASP A N 1
ATOM 5286 C CA . ASP A 1 688 ? 0.764 1.502 13.742 1.00 87.50 688 ASP A CA 1
ATOM 5287 C C . ASP A 1 688 ? 2.214 1.799 14.153 1.00 87.50 688 ASP A C 1
ATOM 5289 O O . ASP A 1 688 ? 2.511 2.151 15.301 1.00 87.50 688 ASP A O 1
ATOM 5293 N N . GLY A 1 689 ? 3.135 1.602 13.214 1.00 85.25 689 GLY A N 1
ATOM 5294 C CA . GLY A 1 689 ? 4.542 1.911 13.380 1.00 85.25 689 GLY A CA 1
ATOM 5295 C C . GLY A 1 689 ? 4.805 3.404 13.173 1.00 85.25 689 GLY A C 1
ATOM 5296 O O . GLY A 1 689 ? 4.682 3.934 12.066 1.00 85.25 689 GLY A O 1
ATOM 5297 N N . LYS A 1 690 ? 5.269 4.100 14.213 1.00 84.94 690 LYS A N 1
ATOM 5298 C CA . LYS A 1 690 ? 5.569 5.541 14.137 1.00 84.94 690 LYS A CA 1
ATOM 5299 C C . LYS A 1 690 ? 6.669 5.821 13.118 1.00 84.94 690 LYS A C 1
ATOM 5301 O O . LYS A 1 690 ? 7.822 5.454 13.333 1.00 84.94 690 LYS A O 1
ATOM 5306 N N . THR A 1 691 ? 6.298 6.451 11.999 1.00 81.06 691 THR A N 1
ATOM 5307 C CA . THR A 1 691 ? 7.215 6.766 10.885 1.00 81.06 691 THR A CA 1
ATOM 5308 C C . THR A 1 691 ? 8.099 5.569 10.502 1.00 81.06 691 THR A C 1
ATOM 5310 O O . THR A 1 691 ? 9.296 5.705 10.245 1.00 81.06 691 THR A O 1
ATOM 5313 N N . ASN A 1 692 ? 7.488 4.378 10.460 1.00 84.31 692 ASN A N 1
ATOM 5314 C CA . ASN A 1 692 ? 8.169 3.084 10.525 1.00 84.31 692 ASN A CA 1
ATOM 5315 C C . ASN A 1 692 ? 9.336 2.894 9.541 1.00 84.31 692 ASN A C 1
ATOM 5317 O O . ASN A 1 692 ? 10.386 2.383 9.926 1.00 84.31 692 ASN A O 1
ATOM 5321 N N . GLY A 1 693 ? 9.213 3.360 8.297 1.00 81.94 693 GLY A N 1
ATOM 5322 C CA . GLY A 1 693 ? 10.312 3.283 7.330 1.00 81.94 693 GLY A CA 1
ATOM 5323 C C . GLY A 1 693 ? 11.540 4.099 7.714 1.00 81.94 693 GLY A C 1
ATOM 5324 O O . GLY A 1 693 ? 12.666 3.639 7.534 1.00 81.94 693 GLY A O 1
ATOM 5325 N N . LEU A 1 694 ? 11.337 5.297 8.272 1.00 84.94 694 LEU A N 1
ATOM 5326 C CA . LEU A 1 694 ? 12.423 6.152 8.757 1.00 84.94 694 LEU A CA 1
ATOM 5327 C C . LEU A 1 694 ? 13.050 5.567 10.018 1.00 84.94 694 LEU A C 1
ATOM 5329 O O . LEU A 1 694 ? 14.275 5.534 10.111 1.00 84.94 694 LEU A O 1
ATOM 5333 N N . ALA A 1 695 ? 12.227 5.057 10.937 1.00 88.75 695 ALA A N 1
ATOM 5334 C CA . ALA A 1 695 ? 12.705 4.349 12.118 1.00 88.75 695 ALA A CA 1
ATOM 5335 C C . ALA A 1 695 ? 13.558 3.143 11.714 1.00 88.75 695 ALA A C 1
ATOM 5337 O O . ALA A 1 695 ? 14.727 3.081 12.078 1.00 88.75 695 ALA A O 1
ATOM 5338 N N . SER A 1 696 ? 13.024 2.245 10.881 1.00 90.19 696 SER A N 1
ATOM 5339 C CA . SER A 1 696 ? 13.719 1.038 10.416 1.00 90.19 696 SER A CA 1
ATOM 5340 C C . SER A 1 696 ? 15.020 1.382 9.697 1.00 90.19 696 SER A C 1
ATOM 5342 O O . SER A 1 696 ? 16.064 0.827 10.021 1.00 90.19 696 SER A O 1
ATOM 5344 N N . ASN A 1 697 ? 15.012 2.359 8.785 1.00 88.19 697 ASN A N 1
ATOM 5345 C CA . ASN A 1 697 ? 16.241 2.798 8.126 1.00 88.19 697 ASN A CA 1
ATOM 5346 C C . ASN A 1 697 ? 17.253 3.385 9.133 1.00 88.19 697 ASN A C 1
ATOM 5348 O O . ASN A 1 697 ? 18.434 3.051 9.099 1.00 88.19 697 ASN A O 1
ATOM 5352 N N . GLY A 1 698 ? 16.794 4.192 10.094 1.00 89.56 698 GLY A N 1
ATOM 5353 C CA . GLY A 1 698 ? 17.619 4.692 11.195 1.00 89.56 698 GLY A CA 1
ATOM 5354 C C . GLY A 1 698 ? 18.256 3.572 12.020 1.00 89.56 698 GLY A C 1
ATOM 5355 O O . GLY A 1 698 ? 19.456 3.624 12.289 1.00 89.56 698 GLY A O 1
ATOM 5356 N N . MET A 1 699 ? 17.489 2.530 12.353 1.00 92.38 699 MET A N 1
ATOM 5357 C CA . MET A 1 699 ? 17.988 1.355 13.071 1.00 92.38 699 MET A CA 1
ATOM 5358 C C . MET A 1 699 ? 19.003 0.566 12.242 1.00 92.38 699 MET A C 1
ATOM 5360 O O . MET A 1 699 ? 20.039 0.172 12.769 1.00 92.38 699 MET A O 1
ATOM 5364 N N . GLN A 1 700 ? 18.744 0.372 10.945 1.00 92.62 700 GLN A N 1
ATOM 5365 C CA . GLN A 1 700 ? 19.675 -0.279 10.019 1.00 92.62 700 GLN A CA 1
ATOM 5366 C C . GLN A 1 700 ? 21.008 0.475 9.926 1.00 92.62 700 GLN A C 1
ATOM 5368 O O . GLN A 1 700 ? 22.054 -0.148 9.773 1.00 92.62 700 GLN A O 1
ATOM 5373 N N . MET A 1 701 ? 20.985 1.805 10.047 1.00 92.31 701 MET A N 1
ATOM 5374 C CA . MET A 1 701 ? 22.186 2.644 10.036 1.00 92.31 701 MET A CA 1
ATOM 5375 C C . MET A 1 701 ? 22.847 2.815 11.416 1.00 92.31 701 MET A C 1
ATOM 5377 O O . MET A 1 701 ? 23.896 3.453 11.493 1.00 92.31 701 MET A O 1
ATOM 5381 N N . GLY A 1 702 ? 22.254 2.299 12.501 1.00 93.06 702 GLY A N 1
ATOM 5382 C CA . GLY A 1 702 ? 22.746 2.519 13.868 1.00 93.06 702 GLY A CA 1
ATOM 5383 C C . GLY A 1 702 ? 22.589 3.967 14.362 1.00 93.06 702 GLY A C 1
ATOM 5384 O O . GLY A 1 702 ? 23.370 4.436 15.189 1.00 93.06 702 GLY A O 1
ATOM 5385 N N . SER A 1 703 ? 21.610 4.715 13.840 1.00 92.00 703 SER A N 1
ATOM 5386 C CA . SER A 1 703 ? 21.458 6.149 14.111 1.00 92.00 703 SER A CA 1
ATOM 5387 C C . SER A 1 703 ? 20.763 6.433 15.447 1.00 92.00 703 SER A C 1
ATOM 5389 O O . SER A 1 703 ? 19.547 6.306 15.594 1.00 92.00 703 SER A O 1
ATOM 5391 N N . MET A 1 704 ? 21.548 6.900 16.419 1.00 91.31 704 MET A N 1
ATOM 5392 C CA . MET A 1 704 ? 21.076 7.317 17.745 1.00 91.31 704 MET A CA 1
ATOM 5393 C C . MET A 1 704 ? 20.098 8.506 17.687 1.00 91.31 704 MET A C 1
ATOM 5395 O O . MET A 1 704 ? 19.165 8.582 18.485 1.00 91.31 704 MET A O 1
ATOM 5399 N N . SER A 1 705 ? 20.303 9.447 16.756 1.00 88.00 705 SER A N 1
ATOM 5400 C CA . SER A 1 705 ? 19.435 10.623 16.603 1.00 88.00 705 SER A CA 1
ATOM 5401 C C . SER A 1 705 ? 18.065 10.230 16.058 1.00 88.00 705 SER A C 1
ATOM 5403 O O . SER A 1 705 ? 17.050 10.611 16.638 1.00 88.00 705 SER A O 1
ATOM 5405 N N . VAL A 1 706 ? 18.020 9.407 15.005 1.00 88.56 706 VAL A N 1
ATOM 5406 C CA . VAL A 1 706 ? 16.757 8.900 14.450 1.00 88.56 706 VAL A CA 1
ATOM 5407 C C . VAL A 1 706 ? 16.030 8.025 15.471 1.00 88.56 706 VAL A C 1
ATOM 5409 O O . VAL A 1 706 ? 14.820 8.166 15.631 1.00 88.56 706 VAL A O 1
ATOM 5412 N N . ALA A 1 707 ? 16.748 7.193 16.234 1.00 90.25 707 ALA A N 1
ATOM 5413 C CA . ALA A 1 707 ? 16.151 6.389 17.301 1.00 90.25 707 ALA A CA 1
ATOM 5414 C C . ALA A 1 707 ? 15.467 7.250 18.386 1.00 90.25 707 ALA A C 1
ATOM 5416 O O . ALA A 1 707 ? 14.409 6.874 18.886 1.00 90.25 707 ALA A O 1
ATOM 5417 N N . ARG A 1 708 ? 16.006 8.433 18.716 1.00 88.44 708 ARG A N 1
ATOM 5418 C CA . ARG A 1 708 ? 15.344 9.395 19.623 1.00 88.44 708 ARG A CA 1
ATOM 5419 C C . ARG A 1 708 ? 14.121 10.053 18.981 1.00 88.44 708 ARG A C 1
ATOM 5421 O O . ARG A 1 708 ? 13.048 10.056 19.573 1.00 88.44 708 ARG A O 1
ATOM 5428 N N . ARG A 1 709 ? 14.257 10.530 17.739 1.00 85.69 709 ARG A N 1
ATOM 5429 C CA . ARG A 1 709 ? 13.193 11.204 16.956 1.00 85.69 709 ARG A CA 1
ATOM 5430 C C . ARG A 1 709 ? 12.008 10.310 16.590 1.00 85.69 709 ARG A C 1
ATOM 5432 O O . ARG A 1 709 ? 10.983 10.794 16.124 1.00 85.69 709 ARG A O 1
ATOM 5439 N N . THR A 1 710 ? 12.163 9.001 16.738 1.00 86.31 710 THR A N 1
ATOM 5440 C CA . THR A 1 710 ? 11.111 8.000 16.500 1.00 86.31 710 THR A CA 1
ATOM 5441 C C . THR A 1 710 ? 10.593 7.392 17.807 1.00 86.31 710 THR A C 1
ATOM 5443 O O . THR A 1 710 ? 9.633 6.622 17.812 1.00 86.31 710 THR A O 1
ATOM 5446 N N . GLY A 1 711 ? 11.179 7.779 18.947 1.00 86.94 711 GLY A N 1
ATOM 5447 C CA . GLY A 1 711 ? 10.795 7.307 20.275 1.00 86.94 711 GLY A CA 1
ATOM 5448 C C . GLY A 1 711 ? 11.242 5.878 20.597 1.00 86.94 711 GLY A C 1
ATOM 5449 O O . GLY A 1 711 ? 10.760 5.300 21.572 1.00 86.94 711 GLY A O 1
ATOM 5450 N N . VAL A 1 712 ? 12.152 5.297 19.805 1.00 90.12 712 VAL A N 1
ATOM 5451 C CA . VAL A 1 712 ? 12.827 4.030 20.141 1.00 90.12 712 VAL A CA 1
ATOM 5452 C C . VAL A 1 712 ? 13.697 4.226 21.379 1.00 90.12 712 VAL A C 1
ATOM 5454 O O . VAL A 1 712 ? 13.650 3.420 22.304 1.00 90.12 712 VAL A O 1
ATOM 5457 N N . LEU A 1 713 ? 14.443 5.330 21.406 1.00 90.00 713 LEU A N 1
ATOM 5458 C CA . LEU A 1 713 ? 15.130 5.826 22.589 1.00 90.00 713 LEU A CA 1
ATOM 5459 C C . LEU A 1 713 ? 14.366 7.001 23.163 1.00 90.00 713 LEU A C 1
ATOM 5461 O O . LEU A 1 713 ? 13.906 7.870 22.424 1.00 90.00 713 LEU A O 1
ATOM 5465 N N . ARG A 1 714 ? 14.269 7.040 24.488 1.00 88.00 714 ARG A N 1
ATOM 5466 C CA . ARG A 1 714 ? 13.523 8.080 25.193 1.00 88.00 714 ARG A CA 1
ATOM 5467 C C . ARG A 1 714 ? 14.294 8.593 26.389 1.00 88.00 714 ARG A C 1
ATOM 5469 O O . ARG A 1 714 ? 15.171 7.916 26.927 1.00 88.00 714 ARG A O 1
ATOM 5476 N N . SER A 1 715 ? 13.968 9.814 26.782 1.00 85.25 715 SER A N 1
ATOM 5477 C CA . SER A 1 715 ? 14.448 10.434 28.015 1.00 85.25 715 SER A CA 1
ATOM 5478 C C . SER A 1 715 ? 13.357 10.515 29.084 1.00 85.25 715 SER A C 1
ATOM 5480 O O . SER A 1 715 ? 13.683 10.545 30.270 1.00 85.25 715 SER A O 1
ATOM 5482 N N . GLN A 1 716 ? 12.073 10.479 28.697 1.00 82.69 716 GLN A N 1
ATOM 5483 C CA . GLN A 1 716 ? 10.931 10.547 29.616 1.00 82.69 716 GLN A CA 1
ATOM 5484 C C . GLN A 1 716 ? 10.032 9.305 29.577 1.00 82.69 716 GLN A C 1
ATOM 5486 O O . GLN A 1 716 ? 9.708 8.778 28.515 1.00 82.69 716 GLN A O 1
ATOM 5491 N N . ASN A 1 717 ? 9.549 8.871 30.750 1.00 82.69 717 ASN A N 1
ATOM 5492 C CA . ASN A 1 717 ? 8.682 7.688 30.916 1.00 82.69 717 ASN A CA 1
ATOM 5493 C C . ASN A 1 717 ? 7.197 8.035 31.036 1.00 82.69 717 ASN A C 1
ATOM 5495 O O . ASN A 1 717 ? 6.473 7.466 31.844 1.00 82.69 717 ASN A O 1
ATOM 5499 N N . THR A 1 718 ? 6.757 9.004 30.240 1.00 85.38 718 THR A N 1
ATOM 5500 C CA . THR A 1 718 ? 5.368 9.495 30.213 1.00 85.38 718 THR A CA 1
ATOM 5501 C C . THR A 1 718 ? 4.739 9.387 28.826 1.00 85.38 718 THR A C 1
ATOM 5503 O O . THR A 1 718 ? 3.514 9.361 28.694 1.00 85.38 718 THR A O 1
ATOM 5506 N N . SER A 1 719 ? 5.565 9.311 27.782 1.00 86.94 719 SER A N 1
ATOM 5507 C CA . SER A 1 719 ? 5.151 9.355 26.384 1.00 86.94 719 SER A CA 1
ATOM 5508 C C . SER A 1 719 ? 5.931 8.338 25.547 1.00 86.94 719 SER A C 1
ATOM 5510 O O . SER A 1 719 ? 7.053 7.949 25.882 1.00 86.94 719 SER A O 1
ATOM 5512 N N . ALA A 1 720 ? 5.324 7.890 24.455 1.00 85.25 720 ALA A N 1
ATOM 5513 C CA . ALA A 1 720 ? 5.914 7.011 23.456 1.00 85.25 720 ALA A CA 1
ATOM 5514 C C . ALA A 1 720 ? 6.948 7.747 22.589 1.00 85.25 720 ALA A C 1
ATOM 5516 O O . ALA A 1 720 ? 7.740 7.102 21.907 1.00 85.25 720 ALA A O 1
ATOM 5517 N N . ILE A 1 721 ? 6.952 9.078 22.627 1.00 86.19 721 ILE A N 1
ATOM 5518 C CA . ILE A 1 721 ? 7.989 9.932 22.054 1.00 86.19 721 ILE A CA 1
ATOM 5519 C C . ILE A 1 721 ? 8.227 11.145 22.959 1.00 86.19 721 ILE A C 1
ATOM 5521 O O . ILE A 1 721 ? 7.294 11.659 23.592 1.00 86.19 721 ILE A O 1
ATOM 5525 N N . ASP A 1 722 ? 9.482 11.571 23.069 1.00 82.81 722 ASP A N 1
ATOM 5526 C CA . ASP A 1 722 ? 9.859 12.727 23.880 1.00 82.81 722 ASP A CA 1
ATOM 5527 C C . ASP A 1 722 ? 9.139 13.990 23.362 1.00 82.81 722 ASP A C 1
ATOM 5529 O O . ASP A 1 722 ? 8.984 14.174 22.160 1.00 82.81 722 ASP A O 1
ATOM 5533 N N . ASN A 1 723 ? 8.605 14.809 24.274 1.00 80.44 723 ASN A N 1
ATOM 5534 C CA . ASN A 1 723 ? 7.818 16.027 24.001 1.00 80.44 723 ASN A CA 1
ATOM 5535 C C . ASN A 1 723 ? 6.583 15.892 23.089 1.00 80.44 723 ASN A C 1
ATOM 5537 O O . ASN A 1 723 ? 5.898 16.884 22.874 1.00 80.44 723 ASN A O 1
ATOM 5541 N N . ASN A 1 724 ? 6.235 14.683 22.635 1.00 78.81 724 ASN A N 1
ATOM 5542 C CA . ASN A 1 724 ? 5.232 14.480 21.584 1.00 78.81 724 ASN A CA 1
ATOM 5543 C C . ASN A 1 724 ? 5.631 15.103 20.228 1.00 78.81 724 ASN A C 1
ATOM 5545 O O . ASN A 1 724 ? 4.752 15.434 19.440 1.00 78.81 724 ASN A O 1
ATOM 5549 N N . GLU A 1 725 ? 6.935 15.249 19.971 1.00 83.56 725 GLU A N 1
ATOM 5550 C CA . GLU A 1 725 ? 7.481 15.806 18.728 1.00 83.56 725 GLU A CA 1
ATOM 5551 C C . GLU A 1 725 ? 8.237 14.723 17.964 1.00 83.56 725 GLU A C 1
ATOM 5553 O O . GLU A 1 725 ? 9.171 14.111 18.488 1.00 83.56 725 GLU A O 1
ATOM 5558 N N . ASP A 1 726 ? 7.830 14.476 16.722 1.00 84.69 726 ASP A N 1
ATOM 5559 C CA . ASP A 1 726 ? 8.485 13.522 15.838 1.00 84.69 726 ASP A CA 1
ATOM 5560 C C . ASP A 1 726 ? 9.266 14.203 14.706 1.00 84.69 726 ASP A C 1
ATOM 5562 O O . ASP A 1 726 ? 9.345 15.425 14.585 1.00 84.69 726 ASP A O 1
ATOM 5566 N N . ILE A 1 727 ? 9.863 13.380 13.846 1.00 86.31 727 ILE A N 1
ATOM 5567 C CA . ILE A 1 727 ? 10.683 13.808 12.708 1.00 86.31 727 ILE A CA 1
ATOM 5568 C C . ILE A 1 727 ? 9.998 14.825 11.764 1.00 86.31 727 ILE A C 1
ATOM 5570 O O . ILE A 1 727 ? 10.677 15.602 11.098 1.00 86.31 727 ILE A O 1
ATOM 5574 N N . ARG A 1 728 ? 8.661 14.833 11.691 1.00 87.81 728 ARG A N 1
ATOM 5575 C CA . ARG A 1 728 ? 7.853 15.764 10.882 1.00 87.81 728 ARG A CA 1
ATOM 5576 C C . ARG A 1 728 ? 7.765 17.141 11.530 1.00 87.81 728 ARG A C 1
ATOM 5578 O O . ARG A 1 728 ? 7.763 18.142 10.816 1.00 87.81 728 ARG A O 1
ATOM 5585 N N . ASP A 1 729 ? 7.690 17.169 12.855 1.00 89.19 729 ASP A N 1
ATOM 5586 C CA . ASP A 1 729 ? 7.609 18.396 13.642 1.00 89.19 729 ASP A CA 1
ATOM 5587 C C . ASP A 1 729 ? 8.993 19.064 13.689 1.00 89.19 729 ASP A C 1
ATOM 5589 O O . ASP A 1 729 ? 9.115 20.271 13.501 1.00 89.19 729 ASP A O 1
ATOM 5593 N N . GLU A 1 730 ? 10.066 18.269 13.780 1.00 88.50 730 GLU A N 1
ATOM 5594 C CA . GLU A 1 730 ? 11.431 18.784 13.633 1.00 88.50 730 GLU A CA 1
ATOM 5595 C C . GLU A 1 730 ? 11.687 19.384 12.244 1.00 88.50 730 GLU A C 1
ATOM 5597 O O . GLU A 1 730 ? 12.313 20.439 12.139 1.00 88.50 730 GLU A O 1
ATOM 5602 N N . LEU A 1 731 ? 11.182 18.749 11.178 1.00 91.69 731 LEU A N 1
ATOM 5603 C CA . LEU A 1 731 ? 11.264 19.327 9.839 1.00 91.69 731 LEU A CA 1
ATOM 5604 C C . LEU A 1 731 ? 10.573 20.692 9.784 1.00 91.69 731 LEU A C 1
ATOM 5606 O O . LEU A 1 731 ? 11.171 21.636 9.276 1.00 91.69 731 LEU A O 1
ATOM 5610 N N . ALA A 1 732 ? 9.362 20.813 10.335 1.00 93.75 732 ALA A N 1
ATOM 5611 C CA . ALA A 1 732 ? 8.662 22.094 10.404 1.00 93.75 732 ALA A CA 1
ATOM 5612 C C . ALA A 1 732 ? 9.499 23.146 11.149 1.00 93.75 732 ALA A C 1
ATOM 5614 O O . ALA A 1 732 ? 9.708 24.240 10.635 1.00 93.75 732 ALA A O 1
ATOM 5615 N N . ASN A 1 733 ? 10.063 22.793 12.307 1.00 92.69 733 ASN A N 1
ATOM 5616 C CA . ASN A 1 733 ? 10.885 23.703 13.104 1.00 92.69 733 ASN A CA 1
ATOM 5617 C C . ASN A 1 733 ? 12.131 24.186 12.346 1.00 92.69 733 ASN A C 1
ATOM 5619 O O . ASN A 1 733 ? 12.434 25.377 12.358 1.00 92.69 733 ASN A O 1
ATOM 5623 N N . LEU A 1 734 ? 12.839 23.286 11.655 1.00 92.06 734 LEU A N 1
ATOM 5624 C CA . LEU A 1 734 ? 14.011 23.644 10.848 1.00 92.06 734 LEU A CA 1
ATOM 5625 C C . LEU A 1 734 ? 13.638 24.497 9.634 1.00 92.06 734 LEU A C 1
ATOM 5627 O O . LEU A 1 734 ? 14.363 25.423 9.282 1.00 92.06 734 LEU A O 1
ATOM 5631 N N . LEU A 1 735 ? 12.514 24.193 8.987 1.00 93.81 735 LEU A N 1
ATOM 5632 C CA . LEU A 1 735 ? 12.001 24.980 7.871 1.00 93.81 735 LEU A CA 1
ATOM 5633 C C . LEU A 1 735 ? 11.644 26.399 8.310 1.00 93.81 735 LEU A C 1
ATOM 5635 O O . LEU A 1 735 ? 12.097 27.346 7.675 1.00 93.81 735 LEU A O 1
ATOM 5639 N N . LEU A 1 736 ? 10.899 26.548 9.405 1.00 94.62 736 LEU A N 1
ATOM 5640 C CA . LEU A 1 736 ? 10.505 27.850 9.940 1.00 94.62 736 LEU A CA 1
ATOM 5641 C C . LEU A 1 736 ? 11.720 28.658 10.403 1.00 94.62 736 LEU A C 1
ATOM 5643 O O . LEU A 1 736 ? 11.842 29.819 10.032 1.00 94.62 736 LEU A O 1
ATOM 5647 N N . ALA A 1 737 ? 12.667 28.034 11.110 1.00 92.69 737 ALA A N 1
ATOM 5648 C CA . ALA A 1 737 ? 13.913 28.694 11.504 1.00 92.69 737 ALA A CA 1
ATOM 5649 C C . ALA A 1 737 ? 14.742 29.150 10.292 1.00 92.69 737 ALA A C 1
ATOM 5651 O O . ALA A 1 737 ? 15.367 30.204 10.328 1.00 92.69 737 ALA A O 1
ATOM 5652 N N . SER A 1 738 ? 14.726 28.392 9.188 1.00 89.69 738 SER A N 1
ATOM 5653 C CA . SER A 1 738 ? 15.450 28.791 7.977 1.00 89.69 738 SER A CA 1
ATOM 5654 C C . SER A 1 738 ? 14.908 30.083 7.357 1.00 89.69 738 SER A C 1
ATOM 5656 O O . SER A 1 738 ? 15.636 30.756 6.628 1.00 89.69 738 SER A O 1
ATOM 5658 N N . LEU A 1 739 ? 13.647 30.450 7.614 1.00 91.25 739 LEU A N 1
ATOM 5659 C CA . LEU A 1 739 ? 13.038 31.655 7.046 1.00 91.25 739 LEU A CA 1
ATOM 5660 C C . LEU A 1 739 ? 13.646 32.952 7.601 1.00 91.25 739 LEU A C 1
ATOM 5662 O O . LEU A 1 739 ? 13.557 33.975 6.920 1.00 91.25 739 LEU A O 1
ATOM 5666 N N . ASP A 1 740 ? 14.313 32.900 8.760 1.00 87.12 740 ASP A N 1
ATOM 5667 C CA . ASP A 1 740 ? 15.017 34.040 9.365 1.00 87.12 740 ASP A CA 1
ATOM 5668 C C . ASP A 1 740 ? 16.156 34.564 8.472 1.00 87.12 740 ASP A C 1
ATOM 5670 O O . ASP A 1 740 ? 16.453 35.759 8.470 1.00 87.12 740 ASP A O 1
ATOM 5674 N N . ASP A 1 741 ? 16.748 33.693 7.648 1.00 84.25 741 ASP A N 1
ATOM 5675 C CA . ASP A 1 741 ? 17.800 34.060 6.692 1.00 84.25 741 ASP A CA 1
ATOM 5676 C C . ASP A 1 741 ? 17.255 34.778 5.437 1.00 84.25 741 ASP A C 1
ATOM 5678 O O . ASP A 1 741 ? 18.025 35.205 4.575 1.00 84.25 741 ASP A O 1
ATOM 5682 N N . GLY A 1 742 ? 15.928 34.896 5.295 1.00 84.50 742 GLY A N 1
ATOM 5683 C CA . GLY A 1 742 ? 15.272 35.457 4.112 1.00 84.50 742 GLY A CA 1
ATOM 5684 C C . GLY A 1 742 ? 15.397 34.577 2.859 1.00 84.50 742 GLY A C 1
ATOM 5685 O O . GLY A 1 742 ? 15.776 33.405 2.927 1.00 84.50 742 GLY A O 1
ATOM 5686 N N . PHE A 1 743 ? 15.050 35.123 1.692 1.00 86.75 743 PHE A N 1
ATOM 5687 C CA . PHE A 1 743 ? 15.163 34.435 0.400 1.00 86.75 743 PHE A CA 1
ATOM 5688 C C . PHE A 1 743 ? 16.263 35.082 -0.448 1.00 86.75 743 PHE A C 1
ATOM 5690 O O . PHE A 1 743 ? 16.242 36.290 -0.684 1.00 86.75 743 PHE A O 1
ATOM 5697 N N . ASP A 1 744 ? 17.228 34.278 -0.909 1.00 79.81 744 ASP A N 1
ATOM 5698 C CA . ASP A 1 744 ? 18.363 34.754 -1.708 1.00 79.81 744 ASP A CA 1
ATOM 5699 C C . ASP A 1 744 ? 17.861 35.532 -2.940 1.00 79.81 744 ASP A C 1
ATOM 5701 O O . ASP A 1 744 ? 17.145 34.993 -3.779 1.00 79.81 744 ASP A O 1
ATOM 5705 N N . GLY A 1 745 ? 18.239 36.809 -3.051 1.00 77.56 745 GLY A N 1
ATOM 5706 C CA . GLY A 1 745 ? 17.862 37.664 -4.185 1.00 77.56 745 GLY A CA 1
ATOM 5707 C C . GLY A 1 745 ? 16.448 38.259 -4.138 1.00 77.56 745 GLY A C 1
ATOM 5708 O O . GLY A 1 745 ? 16.102 39.010 -5.049 1.00 77.56 745 GLY A O 1
ATOM 5709 N N . HIS A 1 746 ? 15.659 38.004 -3.086 1.00 81.38 746 HIS A N 1
ATOM 5710 C CA . HIS A 1 746 ? 14.290 38.513 -2.942 1.00 81.38 746 HIS A CA 1
ATOM 5711 C C . HIS A 1 746 ? 14.130 39.332 -1.649 1.00 81.38 746 HIS A C 1
ATOM 5713 O O . HIS A 1 746 ? 14.227 38.806 -0.543 1.00 81.38 746 HIS A O 1
ATOM 5719 N N . THR A 1 747 ? 13.873 40.637 -1.782 1.00 75.94 747 THR A N 1
ATOM 5720 C CA . THR A 1 747 ? 13.659 41.580 -0.666 1.00 75.94 747 THR A CA 1
ATOM 5721 C C . THR A 1 747 ? 12.434 42.467 -0.926 1.00 75.94 747 THR A C 1
ATOM 5723 O O . THR A 1 747 ? 11.867 42.438 -2.019 1.00 75.94 747 THR A O 1
ATOM 5726 N N . GLY A 1 748 ? 11.995 43.245 0.071 1.00 82.00 748 GLY A N 1
ATOM 5727 C CA . GLY A 1 748 ? 10.786 44.076 -0.038 1.00 82.00 748 GLY A CA 1
ATOM 5728 C C . GLY A 1 748 ? 9.499 43.240 -0.066 1.00 82.00 748 GLY A C 1
ATOM 5729 O O . GLY A 1 748 ? 9.473 42.150 0.499 1.00 82.00 748 GLY A O 1
ATOM 5730 N N . GLU A 1 749 ? 8.455 43.726 -0.746 1.00 81.25 749 GLU A N 1
ATOM 5731 C CA . GLU A 1 749 ? 7.115 43.102 -0.765 1.00 81.25 749 GLU A CA 1
ATOM 5732 C C . GLU A 1 749 ? 7.134 41.631 -1.219 1.00 81.25 749 GLU A C 1
ATOM 5734 O O . GLU A 1 749 ? 6.493 40.785 -0.606 1.00 81.25 749 GLU A O 1
ATOM 5739 N N . VAL A 1 750 ? 7.930 41.283 -2.239 1.00 81.06 750 VAL A N 1
ATOM 5740 C CA . VAL A 1 750 ? 8.072 39.884 -2.695 1.00 81.06 750 VAL A CA 1
ATOM 5741 C C . VAL A 1 750 ? 8.670 39.003 -1.605 1.00 81.06 750 VAL A C 1
ATOM 5743 O O . VAL A 1 750 ? 8.235 37.870 -1.423 1.00 81.06 750 VAL A O 1
ATOM 5746 N N . GLY A 1 751 ? 9.658 39.519 -0.869 1.00 84.75 751 GLY A N 1
ATOM 5747 C CA . GLY A 1 751 ? 10.252 38.809 0.260 1.00 84.75 751 GLY A CA 1
ATOM 5748 C C . GLY A 1 751 ? 9.237 38.559 1.377 1.00 84.75 751 GLY A C 1
ATOM 5749 O O . GLY A 1 751 ? 9.211 37.464 1.934 1.00 84.75 751 GLY A O 1
ATOM 5750 N N . GLU A 1 752 ? 8.369 39.535 1.658 1.00 86.69 752 GLU A N 1
ATOM 5751 C CA . GLU A 1 752 ? 7.289 39.407 2.645 1.00 86.69 752 GLU A CA 1
ATOM 5752 C C . GLU A 1 752 ? 6.238 38.375 2.211 1.00 86.69 752 GLU A C 1
ATOM 5754 O O . GLU A 1 752 ? 5.895 37.493 3.001 1.00 86.69 752 GLU A O 1
ATOM 5759 N N . TYR A 1 753 ? 5.798 38.396 0.945 1.00 87.75 753 TYR A N 1
ATOM 5760 C CA . TYR A 1 753 ? 4.875 37.382 0.424 1.00 87.75 753 TYR A CA 1
ATOM 5761 C C . TYR A 1 753 ? 5.486 35.979 0.456 1.00 87.75 753 TYR A C 1
ATOM 5763 O O . TYR A 1 753 ? 4.839 35.041 0.919 1.00 87.75 753 TYR A O 1
ATOM 5771 N N . LEU A 1 754 ? 6.743 35.821 0.025 1.00 89.69 754 LEU A N 1
ATOM 5772 C CA . LEU A 1 754 ? 7.447 34.537 0.086 1.00 89.69 754 LEU A CA 1
ATOM 5773 C C . LEU A 1 754 ? 7.554 34.018 1.523 1.00 89.69 754 LEU A C 1
ATOM 5775 O O . LEU A 1 754 ? 7.353 32.827 1.752 1.00 89.69 754 LEU A O 1
ATOM 5779 N N . HIS A 1 755 ? 7.835 34.895 2.490 1.00 91.62 755 HIS A N 1
ATOM 5780 C CA . HIS A 1 755 ? 7.909 34.525 3.901 1.00 91.62 755 HIS A CA 1
ATOM 5781 C C . HIS A 1 755 ? 6.549 34.069 4.441 1.00 91.62 755 HIS A C 1
ATOM 5783 O O . HIS A 1 755 ? 6.481 33.025 5.091 1.00 91.62 755 HIS A O 1
ATOM 5789 N N . SER A 1 756 ? 5.466 34.792 4.135 1.00 89.50 756 SER A N 1
ATOM 5790 C CA . SER A 1 756 ? 4.111 34.413 4.558 1.00 89.50 756 SER A CA 1
ATOM 5791 C C . SER A 1 756 ? 3.684 33.066 3.965 1.00 89.50 756 SER A C 1
ATOM 5793 O O . SER A 1 756 ? 3.352 32.131 4.701 1.00 89.50 756 SER A O 1
ATOM 5795 N N . ILE A 1 757 ? 3.819 32.916 2.641 1.00 91.19 757 ILE A N 1
ATOM 5796 C CA . ILE A 1 757 ? 3.493 31.677 1.920 1.00 91.19 757 ILE A CA 1
ATOM 5797 C C . ILE A 1 757 ? 4.298 30.503 2.481 1.00 91.19 757 ILE A C 1
ATOM 5799 O O . ILE A 1 757 ? 3.741 29.436 2.737 1.00 91.19 757 ILE A O 1
ATOM 5803 N N . ALA A 1 758 ? 5.607 30.681 2.682 1.00 93.06 758 ALA A N 1
ATOM 5804 C CA . ALA A 1 758 ? 6.466 29.629 3.206 1.00 93.06 758 ALA A CA 1
ATOM 5805 C C . ALA A 1 758 ? 6.125 29.271 4.656 1.00 93.06 758 ALA A C 1
ATOM 5807 O O . ALA A 1 758 ? 6.131 28.092 4.991 1.00 93.06 758 ALA A O 1
ATOM 5808 N N . THR A 1 759 ? 5.785 30.246 5.503 1.00 94.69 759 THR A N 1
ATOM 5809 C CA . THR A 1 759 ? 5.373 29.998 6.894 1.00 94.69 759 THR A CA 1
ATOM 5810 C C . THR A 1 759 ? 4.139 29.103 6.945 1.00 94.69 759 THR A C 1
ATOM 5812 O O . THR A 1 759 ? 4.120 28.109 7.676 1.00 94.69 759 THR A O 1
ATOM 5815 N N . GLU A 1 760 ? 3.127 29.419 6.136 1.00 93.00 760 GLU A N 1
ATOM 5816 C CA . GLU A 1 760 ? 1.897 28.634 6.052 1.00 93.00 760 GLU A CA 1
ATOM 5817 C C . GLU A 1 760 ? 2.180 27.241 5.470 1.00 93.00 760 GLU A C 1
ATOM 5819 O O . GLU A 1 760 ? 1.900 26.235 6.122 1.00 93.00 760 GLU A O 1
ATOM 5824 N N . LEU A 1 761 ? 2.841 27.168 4.308 1.00 93.44 761 LEU A N 1
ATOM 5825 C CA . LEU A 1 761 ? 3.155 25.918 3.609 1.00 93.44 761 LEU A CA 1
ATOM 5826 C C . LEU A 1 761 ? 4.033 24.971 4.447 1.00 93.44 761 LEU A C 1
ATOM 5828 O O . LEU A 1 761 ? 3.769 23.770 4.515 1.00 93.44 761 LEU A O 1
ATOM 5832 N N . PHE A 1 762 ? 5.090 25.481 5.087 1.00 95.31 762 PHE A N 1
ATOM 5833 C CA . PHE A 1 762 ? 6.051 24.671 5.849 1.00 95.31 762 PHE A CA 1
ATOM 5834 C C . PHE A 1 762 ? 5.477 24.176 7.182 1.00 95.31 762 PHE A C 1
ATOM 5836 O O . PHE A 1 762 ? 5.949 23.167 7.716 1.00 95.31 762 PHE A O 1
ATOM 5843 N N . SER A 1 763 ? 4.418 24.826 7.674 1.00 94.12 763 SER A N 1
ATOM 5844 C CA . SER A 1 763 ? 3.645 24.387 8.840 1.00 94.12 763 SER A CA 1
ATOM 5845 C C . SER A 1 763 ? 2.654 23.261 8.514 1.00 94.12 763 SER A C 1
ATOM 5847 O O . SER A 1 763 ? 2.127 22.618 9.426 1.00 94.12 763 SER A O 1
ATOM 5849 N N . ILE A 1 764 ? 2.410 22.957 7.231 1.00 91.25 764 ILE A N 1
ATOM 5850 C CA . ILE A 1 764 ? 1.501 21.879 6.828 1.00 91.25 764 ILE A CA 1
ATOM 5851 C C . ILE A 1 764 ? 2.131 20.521 7.153 1.00 91.25 764 ILE A C 1
ATOM 5853 O O . ILE A 1 764 ? 2.892 19.929 6.380 1.00 91.25 764 ILE A O 1
ATOM 5857 N N . ARG A 1 765 ? 1.737 19.950 8.294 1.00 88.81 765 ARG A N 1
ATOM 5858 C CA . ARG A 1 765 ? 2.217 18.636 8.748 1.00 88.81 765 ARG A CA 1
ATOM 5859 C C . ARG A 1 765 ? 1.950 17.512 7.738 1.00 88.81 765 ARG A C 1
ATOM 5861 O O . ARG A 1 765 ? 2.719 16.553 7.684 1.00 88.81 765 ARG A O 1
ATOM 5868 N N . ALA A 1 766 ? 0.900 17.614 6.917 1.00 87.00 766 ALA A N 1
ATOM 5869 C CA . ALA A 1 766 ? 0.604 16.649 5.853 1.00 87.00 766 ALA A CA 1
ATOM 5870 C C . ALA A 1 766 ? 1.647 16.667 4.716 1.00 87.00 766 ALA A C 1
ATOM 5872 O O . ALA A 1 766 ? 2.059 15.594 4.264 1.00 87.00 766 ALA A O 1
ATOM 5873 N N . LEU A 1 767 ? 2.138 17.850 4.319 1.00 90.75 767 LEU A N 1
ATOM 5874 C CA . LEU A 1 767 ? 3.255 17.999 3.383 1.00 90.75 767 LEU A CA 1
ATOM 5875 C C . LEU A 1 767 ? 4.524 17.399 3.993 1.00 90.75 767 LEU A C 1
ATOM 5877 O O . LEU A 1 767 ? 5.131 16.516 3.390 1.00 90.75 767 LEU A O 1
ATOM 5881 N N . ASN A 1 768 ? 4.861 17.780 5.228 1.00 91.69 768 ASN A N 1
ATOM 5882 C CA . ASN A 1 768 ? 6.048 17.270 5.923 1.00 91.69 768 ASN A CA 1
ATOM 5883 C C . ASN A 1 768 ? 5.994 15.748 6.122 1.00 91.69 768 ASN A C 1
ATOM 5885 O O . ASN A 1 768 ? 7.005 15.063 5.976 1.00 91.69 768 ASN A O 1
ATOM 5889 N N . LYS A 1 769 ? 4.811 15.174 6.379 1.00 86.75 769 LYS A N 1
ATOM 5890 C CA . LYS A 1 769 ? 4.599 13.719 6.388 1.00 86.75 769 LYS A CA 1
ATOM 5891 C C . LYS A 1 769 ? 4.862 13.112 5.007 1.00 86.75 769 LYS A C 1
ATOM 5893 O O . LYS A 1 769 ? 5.582 12.120 4.916 1.00 86.75 769 LYS A O 1
ATOM 5898 N N . ALA A 1 770 ? 4.295 13.681 3.942 1.00 85.69 770 ALA A N 1
ATOM 5899 C CA . ALA A 1 770 ? 4.451 13.163 2.585 1.00 85.69 770 ALA A CA 1
ATOM 5900 C C . ALA A 1 770 ? 5.920 13.171 2.132 1.00 85.69 770 ALA A C 1
ATOM 5902 O O . ALA A 1 770 ? 6.407 12.158 1.618 1.00 85.69 770 ALA A O 1
ATOM 5903 N N . THR A 1 771 ? 6.643 14.267 2.371 1.00 88.44 771 THR A N 1
ATOM 5904 C CA . THR A 1 771 ? 8.046 14.420 1.969 1.00 88.44 771 THR A CA 1
ATOM 5905 C C . THR A 1 771 ? 8.975 13.542 2.801 1.00 88.44 771 THR A C 1
ATOM 5907 O O . THR A 1 771 ? 9.732 12.765 2.225 1.00 88.44 771 THR A O 1
ATOM 5910 N N . THR A 1 772 ? 8.879 13.559 4.136 1.00 85.81 772 THR A N 1
ATOM 5911 C CA . THR A 1 772 ? 9.741 12.735 5.006 1.00 85.81 772 THR A CA 1
ATOM 5912 C C . THR A 1 772 ? 9.546 11.242 4.759 1.00 85.81 772 THR A C 1
ATOM 5914 O O . THR A 1 772 ? 10.532 10.521 4.586 1.00 85.81 772 THR A O 1
ATOM 5917 N N . MET A 1 773 ? 8.296 10.768 4.663 1.00 79.56 773 MET A N 1
ATOM 5918 C CA . MET A 1 773 ? 8.016 9.356 4.396 1.00 79.56 773 MET A CA 1
ATOM 5919 C C . MET A 1 773 ? 8.573 8.936 3.038 1.00 79.56 773 MET A C 1
ATOM 5921 O O . MET A 1 773 ? 9.340 7.981 2.945 1.00 79.56 773 MET A O 1
ATOM 5925 N N . THR A 1 774 ? 8.221 9.643 1.965 1.00 80.94 774 THR A N 1
ATOM 5926 C CA . THR A 1 774 ? 8.605 9.205 0.617 1.00 80.94 774 THR A CA 1
ATOM 5927 C C . THR A 1 774 ? 10.088 9.432 0.326 1.00 80.94 774 THR A C 1
ATOM 5929 O O . THR A 1 774 ? 10.696 8.601 -0.352 1.00 80.94 774 THR A O 1
ATOM 5932 N N . PHE A 1 775 ? 10.709 10.484 0.875 1.00 80.56 775 PHE A N 1
ATOM 5933 C CA . PHE A 1 775 ? 12.155 10.697 0.779 1.00 80.56 775 PHE A CA 1
ATOM 5934 C C . PHE A 1 775 ? 12.922 9.591 1.504 1.00 80.56 775 PHE A C 1
ATOM 5936 O O . PHE A 1 775 ? 13.859 9.032 0.934 1.00 80.56 775 PHE A O 1
ATOM 5943 N N . GLY A 1 776 ? 12.478 9.215 2.710 1.00 69.31 776 GLY A N 1
ATOM 5944 C CA . GLY A 1 776 ? 13.012 8.079 3.462 1.00 69.31 776 GLY A CA 1
ATOM 5945 C C . GLY A 1 776 ? 12.979 6.763 2.685 1.00 69.31 776 GLY A C 1
ATOM 5946 O O . GLY A 1 776 ? 13.929 5.986 2.746 1.00 69.31 776 GLY A O 1
ATOM 5947 N N . TYR A 1 777 ? 11.929 6.558 1.885 1.00 67.56 777 TYR A N 1
ATOM 5948 C CA . TYR A 1 777 ? 11.759 5.403 0.998 1.00 67.56 777 TYR A CA 1
ATOM 5949 C C . TYR A 1 777 ? 12.408 5.563 -0.389 1.00 67.56 777 TYR A C 1
ATOM 5951 O O . TYR A 1 777 ? 12.230 4.707 -1.251 1.00 67.56 777 TYR A O 1
ATOM 5959 N N . GLY A 1 778 ? 13.180 6.623 -0.638 1.00 71.19 778 GLY A N 1
ATOM 5960 C CA . GLY A 1 778 ? 13.980 6.751 -1.858 1.00 71.19 778 GLY A CA 1
ATOM 5961 C C . GLY A 1 778 ? 13.367 7.570 -2.995 1.00 71.19 778 GLY A C 1
ATOM 5962 O O . GLY A 1 778 ? 13.916 7.530 -4.099 1.00 71.19 778 GLY A O 1
ATOM 5963 N N . LYS A 1 779 ? 12.297 8.341 -2.750 1.00 82.19 779 LYS A N 1
ATOM 5964 C CA . LYS A 1 779 ? 11.810 9.375 -3.686 1.00 82.19 779 LYS A CA 1
ATOM 5965 C C . LYS A 1 779 ? 12.899 10.441 -3.905 1.00 82.19 779 LYS A C 1
ATOM 5967 O O . LYS A 1 779 ? 13.693 10.732 -3.008 1.00 82.19 779 LYS A O 1
ATOM 5972 N N . GLU A 1 780 ? 12.995 10.977 -5.120 1.00 81.12 780 GLU A N 1
ATOM 5973 C CA . GLU A 1 780 ? 14.027 11.960 -5.484 1.00 81.12 780 GLU A CA 1
ATOM 5974 C C . GLU A 1 780 ? 13.658 13.371 -5.032 1.00 81.12 780 GLU A C 1
ATOM 5976 O O . GLU A 1 780 ? 12.501 13.769 -5.151 1.00 81.12 780 GLU A O 1
ATOM 5981 N N . LEU A 1 781 ? 14.647 14.162 -4.602 1.00 84.62 781 LEU A N 1
ATOM 5982 C CA . LEU A 1 781 ? 14.428 15.521 -4.087 1.00 84.62 781 LEU A CA 1
ATOM 5983 C C . LEU A 1 781 ? 13.645 16.413 -5.059 1.00 84.62 781 LEU A C 1
ATOM 5985 O O . LEU A 1 781 ? 12.705 17.092 -4.656 1.00 84.62 781 LEU A O 1
ATOM 5989 N N . ASN A 1 782 ? 13.972 16.364 -6.352 1.00 82.81 782 ASN A N 1
ATOM 5990 C CA . ASN A 1 782 ? 13.306 17.189 -7.366 1.00 82.81 782 ASN A CA 1
ATOM 5991 C C . ASN A 1 782 ? 11.822 16.856 -7.542 1.00 82.81 782 ASN A C 1
ATOM 5993 O O . ASN A 1 782 ? 11.047 17.717 -7.943 1.00 82.81 782 ASN A O 1
ATOM 5997 N N . SER A 1 783 ? 11.399 15.636 -7.208 1.00 82.12 783 SER A N 1
ATOM 5998 C CA . SER A 1 783 ? 9.986 15.264 -7.318 1.00 82.12 783 SER A CA 1
ATOM 5999 C C . SER A 1 783 ? 9.104 15.917 -6.244 1.00 82.12 783 SER A C 1
ATOM 6001 O O . SER A 1 783 ? 7.886 15.934 -6.404 1.00 82.12 783 SER A O 1
ATOM 6003 N N . PHE A 1 784 ? 9.696 16.513 -5.199 1.00 88.88 784 PHE A N 1
ATOM 6004 C CA . PHE A 1 784 ? 8.969 17.309 -4.203 1.00 88.88 784 PHE A CA 1
ATOM 6005 C C . PHE A 1 784 ? 8.511 18.669 -4.724 1.00 88.88 784 PHE A C 1
ATOM 6007 O O . PHE A 1 784 ? 7.607 19.241 -4.129 1.00 88.88 784 PHE A O 1
ATOM 6014 N N . LYS A 1 785 ? 9.040 19.158 -5.857 1.00 88.75 785 LYS A N 1
ATOM 6015 C CA . LYS A 1 785 ? 8.486 20.344 -6.533 1.00 88.75 785 LYS A CA 1
ATOM 6016 C C . LYS A 1 785 ? 6.996 20.153 -6.844 1.00 88.75 785 LYS A C 1
ATOM 6018 O O . LYS A 1 785 ? 6.199 21.058 -6.631 1.00 88.75 785 LYS A O 1
ATOM 6023 N N . ARG A 1 786 ? 6.609 18.944 -7.275 1.00 84.81 786 ARG A N 1
ATOM 6024 C CA . ARG A 1 786 ? 5.204 18.604 -7.538 1.00 84.81 786 ARG A CA 1
ATOM 6025 C C . ARG A 1 786 ? 4.366 18.596 -6.264 1.00 84.81 786 ARG A C 1
ATOM 6027 O O . ARG A 1 786 ? 3.255 19.102 -6.285 1.00 84.81 786 ARG A O 1
ATOM 6034 N N . ASP A 1 787 ? 4.902 18.039 -5.179 1.00 87.94 787 ASP A N 1
ATOM 6035 C CA . ASP A 1 787 ? 4.196 17.997 -3.896 1.00 87.94 787 ASP A CA 1
ATOM 6036 C C . ASP A 1 787 ? 4.005 19.428 -3.352 1.00 87.94 787 ASP A C 1
ATOM 6038 O O . ASP A 1 787 ? 2.898 19.793 -2.981 1.00 87.94 787 ASP A O 1
ATOM 6042 N N . ILE A 1 788 ? 5.042 20.274 -3.391 1.00 90.69 788 ILE A N 1
ATOM 6043 C CA . ILE A 1 788 ? 4.954 21.698 -3.017 1.00 90.69 788 ILE A CA 1
ATOM 6044 C C . ILE A 1 788 ? 3.887 22.418 -3.850 1.00 90.69 788 ILE A C 1
ATOM 6046 O O . ILE A 1 788 ? 3.047 23.112 -3.286 1.00 90.69 788 ILE A O 1
ATOM 6050 N N . ARG A 1 789 ? 3.879 22.218 -5.174 1.00 88.69 789 ARG A N 1
ATOM 6051 C CA . ARG A 1 789 ? 2.866 22.801 -6.063 1.00 88.69 789 ARG A CA 1
ATOM 6052 C C . ARG A 1 789 ? 1.448 22.349 -5.705 1.00 88.69 789 ARG A C 1
ATOM 6054 O O . ARG A 1 789 ? 0.576 23.195 -5.586 1.00 88.69 789 ARG A O 1
ATOM 6061 N N . GLU A 1 790 ? 1.234 21.050 -5.482 1.00 86.38 790 GLU A N 1
ATOM 6062 C CA . GLU A 1 790 ? -0.073 20.496 -5.091 1.00 86.38 790 GLU A CA 1
ATOM 6063 C C . GLU A 1 790 ? -0.598 21.137 -3.796 1.00 86.38 790 GLU A C 1
ATOM 6065 O O . GLU A 1 790 ? -1.772 21.492 -3.728 1.00 86.38 790 GLU A O 1
ATOM 6070 N N . TYR A 1 791 ? 0.258 21.330 -2.786 1.00 90.00 791 TYR A N 1
ATOM 6071 C CA . TYR A 1 791 ? -0.154 21.966 -1.529 1.00 90.00 791 TYR A CA 1
ATOM 6072 C C . TYR A 1 791 ? -0.356 23.482 -1.655 1.00 90.00 791 TYR A C 1
ATOM 6074 O O . TYR A 1 791 ? -1.262 24.004 -1.016 1.00 90.00 791 TYR A O 1
ATOM 6082 N N . LEU A 1 792 ? 0.409 24.183 -2.500 1.00 88.00 792 LEU A N 1
ATOM 6083 C CA . LEU A 1 792 ? 0.131 25.590 -2.820 1.00 88.00 792 LEU A CA 1
ATOM 6084 C C . LEU A 1 792 ? -1.223 25.749 -3.518 1.00 88.00 792 LEU A C 1
ATOM 6086 O O . LEU A 1 792 ? -1.999 26.634 -3.167 1.00 88.00 792 LEU A O 1
ATOM 6090 N N . ASP A 1 793 ? -1.518 24.879 -4.487 1.00 83.44 793 ASP A N 1
ATOM 6091 C CA . ASP A 1 793 ? -2.805 24.867 -5.183 1.00 83.44 793 ASP A CA 1
ATOM 6092 C C . ASP A 1 793 ? -3.945 24.561 -4.197 1.00 83.44 793 ASP A C 1
ATOM 6094 O O . ASP A 1 793 ? -4.997 25.188 -4.266 1.00 83.44 793 ASP A O 1
ATOM 6098 N N . LEU A 1 794 ? -3.733 23.646 -3.242 1.00 85.19 794 LEU A N 1
ATOM 6099 C CA . LEU A 1 794 ? -4.704 23.348 -2.187 1.00 85.19 794 LEU A CA 1
ATOM 6100 C C . LEU A 1 794 ? -4.970 24.565 -1.285 1.00 85.19 794 LEU A C 1
ATOM 6102 O O . LEU A 1 794 ? -6.131 24.914 -1.093 1.00 85.19 794 LEU A O 1
ATOM 6106 N N . MET A 1 795 ? -3.921 25.234 -0.792 1.00 85.75 795 MET A N 1
ATOM 6107 C CA . MET A 1 795 ? -4.044 26.448 0.032 1.00 85.75 795 MET A CA 1
ATOM 6108 C C . MET A 1 795 ? -4.835 27.544 -0.693 1.00 85.75 795 MET A C 1
ATOM 6110 O O . MET A 1 795 ? -5.684 28.212 -0.110 1.00 85.75 795 MET A O 1
ATOM 6114 N N . GLU A 1 796 ? -4.572 27.727 -1.986 1.00 80.50 796 GLU A N 1
ATOM 6115 C CA . GLU A 1 796 ? -5.280 28.692 -2.825 1.00 80.50 796 GLU A CA 1
ATOM 6116 C C . GLU A 1 796 ? -6.766 28.337 -2.992 1.00 80.50 796 GLU A C 1
ATOM 6118 O O . GLU A 1 796 ? -7.625 29.205 -2.831 1.00 80.50 796 GLU A O 1
ATOM 6123 N N . GLN A 1 797 ? -7.088 27.064 -3.247 1.00 76.38 797 GLN A N 1
ATOM 6124 C CA . GLN A 1 797 ? -8.476 26.591 -3.345 1.00 76.38 797 GLN A CA 1
ATOM 6125 C C . GLN A 1 797 ? -9.240 26.747 -2.023 1.00 76.38 797 GLN A C 1
ATOM 6127 O O . GLN A 1 797 ? -10.400 27.158 -2.029 1.00 76.38 797 GLN A O 1
ATOM 6132 N N . GLU A 1 798 ? -8.598 26.457 -0.890 1.00 78.69 798 GLU A N 1
ATOM 6133 C CA . GLU A 1 798 ? -9.194 26.620 0.440 1.00 78.69 798 GLU A CA 1
ATOM 6134 C C . GLU A 1 798 ? -9.481 28.099 0.745 1.00 78.69 798 GLU A C 1
ATOM 6136 O O . GLU A 1 798 ? -10.606 28.434 1.117 1.00 78.69 798 GLU A O 1
ATOM 6141 N N . LYS A 1 799 ? -8.541 29.012 0.456 1.00 77.88 799 LYS A N 1
ATOM 6142 C CA . LYS A 1 799 ? -8.748 30.466 0.615 1.00 77.88 799 LYS A CA 1
ATOM 6143 C C . LYS A 1 799 ? -9.887 31.008 -0.257 1.00 77.88 799 LYS A C 1
ATOM 6145 O O . LYS A 1 799 ? -10.653 31.862 0.196 1.00 77.88 799 LYS A O 1
ATOM 6150 N N . ILE A 1 800 ? -10.023 30.514 -1.492 1.00 71.25 800 ILE A N 1
ATOM 6151 C CA . ILE A 1 800 ? -11.141 30.867 -2.384 1.00 71.25 800 ILE A CA 1
ATOM 6152 C C . ILE A 1 800 ? -12.470 30.376 -1.795 1.00 71.25 800 ILE A C 1
ATOM 6154 O O . ILE A 1 800 ? -13.444 31.130 -1.773 1.00 71.25 800 ILE A O 1
ATOM 6158 N N . ALA A 1 801 ? -12.515 29.138 -1.295 1.00 69.56 801 ALA A N 1
ATOM 6159 C CA . ALA A 1 801 ? -13.714 28.560 -0.690 1.00 69.56 801 ALA A CA 1
ATOM 6160 C C . ALA A 1 801 ? -14.150 29.300 0.589 1.00 69.56 801 ALA A C 1
ATOM 6162 O O . ALA A 1 801 ? -15.345 29.430 0.850 1.00 69.56 801 ALA A O 1
ATOM 6163 N N . GLU A 1 802 ? -13.198 29.840 1.350 1.00 72.75 802 GLU A N 1
ATOM 6164 C CA . GLU A 1 802 ? -13.445 30.683 2.527 1.00 72.75 802 GLU A CA 1
ATOM 6165 C C . GLU A 1 802 ? -13.889 32.118 2.178 1.00 72.75 802 GLU A C 1
ATOM 6167 O O . GLU A 1 802 ? -14.236 32.897 3.067 1.00 72.75 802 GLU A O 1
ATOM 6172 N N . GLY A 1 803 ? -13.916 32.482 0.889 1.00 66.50 803 GLY A N 1
ATOM 6173 C CA . GLY A 1 803 ? -14.298 33.817 0.425 1.00 66.50 803 GLY A CA 1
ATOM 6174 C C . GLY A 1 803 ? -13.239 34.889 0.694 1.00 66.50 803 GLY A C 1
ATOM 6175 O O . GLY A 1 803 ? -13.569 36.076 0.768 1.00 66.50 803 GLY A O 1
ATOM 6176 N N . SER A 1 804 ? -11.973 34.495 0.866 1.00 69.94 804 SER A N 1
ATOM 6177 C CA . SER A 1 804 ? -10.881 35.439 1.090 1.00 69.94 804 SER A CA 1
ATOM 6178 C C . SER A 1 804 ? -10.551 36.202 -0.197 1.00 69.94 804 SER A C 1
ATOM 6180 O O . SER A 1 804 ? -10.170 35.616 -1.207 1.00 69.94 804 SER A O 1
ATOM 6182 N N . ASN A 1 805 ? -10.657 37.535 -0.160 1.00 57.16 805 ASN A N 1
ATOM 6183 C CA . ASN A 1 805 ? -10.290 38.414 -1.283 1.00 57.16 805 ASN A CA 1
ATOM 6184 C C . ASN A 1 805 ? -8.772 38.642 -1.407 1.00 57.16 805 ASN A C 1
ATOM 6186 O O . ASN A 1 805 ? -8.330 39.342 -2.316 1.00 57.16 805 ASN A O 1
ATOM 6190 N N . TYR A 1 806 ? -7.981 38.111 -0.474 1.00 63.31 806 TYR A N 1
ATOM 6191 C CA . TYR A 1 806 ? -6.541 38.318 -0.409 1.00 63.31 806 TYR A CA 1
ATOM 6192 C C . TYR A 1 806 ? -5.811 36.985 -0.589 1.00 63.31 806 TYR A C 1
ATOM 6194 O O . TYR A 1 806 ? -5.926 36.080 0.239 1.00 63.31 806 TYR A O 1
ATOM 6202 N N . ASN A 1 807 ? -5.071 36.874 -1.694 1.00 76.12 807 ASN A N 1
ATOM 6203 C CA . ASN A 1 807 ? -4.333 35.678 -2.079 1.00 76.12 807 ASN A CA 1
ATOM 6204 C C . ASN A 1 807 ? -2.859 36.034 -2.316 1.00 76.12 807 ASN A C 1
ATOM 6206 O O . ASN A 1 807 ? -2.461 36.438 -3.407 1.00 76.12 807 ASN A O 1
ATOM 6210 N N . GLU A 1 808 ? -2.051 35.873 -1.270 1.00 74.81 808 GLU A N 1
ATOM 6211 C CA . GLU A 1 808 ? -0.606 36.135 -1.292 1.00 74.81 808 GLU A CA 1
ATOM 6212 C C . GLU A 1 808 ? 0.123 35.308 -2.350 1.00 74.81 808 GLU A C 1
ATOM 6214 O O . GLU A 1 808 ? 1.092 35.786 -2.930 1.00 74.81 808 GLU A O 1
ATOM 6219 N N . ILE A 1 809 ? -0.363 34.097 -2.647 1.00 80.19 809 ILE A N 1
ATOM 6220 C CA . ILE A 1 809 ? 0.215 33.235 -3.681 1.00 80.19 809 ILE A CA 1
ATOM 6221 C C . ILE A 1 809 ? 0.035 33.886 -5.054 1.00 80.19 809 ILE A C 1
ATOM 6223 O O . ILE A 1 809 ? 1.000 33.984 -5.809 1.00 80.19 809 ILE A O 1
ATOM 6227 N N . ALA A 1 810 ? -1.167 34.380 -5.365 1.00 77.62 810 ALA A N 1
ATOM 6228 C CA . ALA A 1 810 ? -1.430 35.083 -6.619 1.00 77.62 810 ALA A CA 1
ATOM 6229 C C . ALA A 1 810 ? -0.590 36.365 -6.749 1.00 77.62 810 ALA A C 1
ATOM 6231 O O . ALA A 1 810 ? -0.011 36.602 -7.807 1.00 77.62 810 ALA A O 1
ATOM 6232 N N . LEU A 1 811 ? -0.456 37.139 -5.665 1.00 80.88 811 LEU A N 1
ATOM 6233 C CA . LEU A 1 811 ? 0.367 38.356 -5.633 1.00 80.88 811 LEU A CA 1
ATOM 6234 C C . LEU A 1 811 ? 1.861 38.052 -5.822 1.00 80.88 811 LEU A C 1
ATOM 6236 O O . LEU A 1 811 ? 2.536 38.708 -6.614 1.00 80.88 811 LEU A O 1
ATOM 6240 N N . ALA A 1 812 ? 2.383 37.029 -5.139 1.00 81.56 812 ALA A N 1
ATOM 6241 C CA . ALA A 1 812 ? 3.765 36.591 -5.308 1.00 81.56 812 ALA A CA 1
ATOM 6242 C C . ALA A 1 812 ? 4.027 36.119 -6.741 1.00 81.56 812 ALA A C 1
ATOM 6244 O O . ALA A 1 812 ? 5.040 36.491 -7.328 1.00 81.56 812 ALA A O 1
ATOM 6245 N N . VAL A 1 813 ? 3.107 35.337 -7.320 1.00 81.25 813 VAL A N 1
ATOM 6246 C CA . VAL A 1 813 ? 3.195 34.914 -8.720 1.00 81.25 813 VAL A CA 1
ATOM 6247 C C . VAL A 1 813 ? 3.233 36.139 -9.625 1.00 81.25 813 VAL A C 1
ATOM 6249 O O . VAL A 1 813 ? 4.208 36.281 -10.353 1.00 81.25 813 VAL A O 1
ATOM 6252 N N . GLU A 1 814 ? 2.265 37.055 -9.535 1.00 80.56 814 GLU A N 1
ATOM 6253 C CA . GLU A 1 814 ? 2.190 38.263 -10.371 1.00 80.56 814 GLU A CA 1
ATOM 6254 C C . GLU A 1 814 ? 3.517 39.040 -10.390 1.00 80.56 814 GLU A C 1
ATOM 6256 O O . GLU A 1 814 ? 4.043 39.344 -11.463 1.00 80.56 814 GLU A O 1
ATOM 6261 N N . ILE A 1 815 ? 4.130 39.263 -9.223 1.00 78.50 815 ILE A N 1
ATOM 6262 C CA . ILE A 1 815 ? 5.388 40.017 -9.118 1.00 78.50 815 ILE A CA 1
ATOM 6263 C C . ILE A 1 815 ? 6.616 39.206 -9.575 1.00 78.50 815 ILE A C 1
ATOM 6265 O O . ILE A 1 815 ? 7.619 39.789 -9.986 1.00 78.50 815 ILE A O 1
ATOM 6269 N N . LEU A 1 816 ? 6.561 37.870 -9.557 1.00 79.69 816 LEU A N 1
ATOM 6270 C CA . LEU A 1 816 ? 7.602 36.992 -10.114 1.00 79.69 816 LEU A CA 1
ATOM 6271 C C . LEU A 1 816 ? 7.482 36.798 -11.640 1.00 79.69 816 LEU A C 1
ATOM 6273 O O . LEU A 1 816 ? 8.404 36.268 -12.259 1.00 79.69 816 LEU A O 1
ATOM 6277 N N . THR A 1 817 ? 6.380 37.243 -12.257 1.00 71.44 817 THR A N 1
ATOM 6278 C CA . THR A 1 817 ? 6.089 37.102 -13.697 1.00 71.44 817 THR A CA 1
ATOM 6279 C C . THR A 1 817 ? 6.454 38.285 -14.638 1.00 71.44 817 THR A C 1
ATOM 6281 O O . THR A 1 817 ? 6.074 38.182 -15.804 1.00 71.44 817 THR A O 1
ATOM 6284 N N . PRO A 1 818 ? 7.162 39.389 -14.275 1.00 55.78 818 PRO A N 1
ATOM 6285 C CA . PRO A 1 818 ? 7.269 40.568 -15.150 1.00 55.78 818 PRO A CA 1
ATOM 6286 C C . PRO A 1 818 ? 7.801 40.291 -16.566 1.00 55.78 818 PRO A C 1
ATOM 6288 O O . PRO A 1 818 ? 7.367 40.952 -17.504 1.00 55.78 818 PRO A O 1
ATOM 6291 N N . ASP A 1 819 ? 8.680 39.288 -16.724 1.00 53.62 819 ASP A N 1
ATOM 6292 C CA . ASP A 1 819 ? 9.366 38.967 -17.987 1.00 53.62 819 ASP A CA 1
ATOM 6293 C C . ASP A 1 819 ? 9.355 37.460 -18.364 1.00 53.62 819 ASP A C 1
ATOM 6295 O O . ASP A 1 819 ? 9.973 37.068 -19.356 1.00 53.62 819 ASP A O 1
ATOM 6299 N N . ASN A 1 820 ? 8.685 36.586 -17.595 1.00 50.34 820 ASN A N 1
ATOM 6300 C CA . ASN A 1 820 ? 8.696 35.127 -17.800 1.00 50.34 820 ASN A CA 1
ATOM 6301 C C . ASN A 1 820 ? 7.292 34.530 -17.587 1.00 50.34 820 ASN A C 1
ATOM 6303 O O . ASN A 1 820 ? 6.765 34.696 -16.495 1.00 50.34 820 ASN A O 1
ATOM 6307 N N . PRO A 1 821 ? 6.691 33.812 -18.556 1.00 54.88 821 PRO A N 1
ATOM 6308 C CA . PRO A 1 821 ? 5.300 33.344 -18.483 1.00 54.88 821 PRO A CA 1
ATOM 6309 C C . PRO A 1 821 ? 4.959 32.318 -17.380 1.00 54.88 821 PRO A C 1
ATOM 6311 O O . PRO A 1 821 ? 3.805 31.903 -17.317 1.00 54.88 821 PRO A O 1
ATOM 6314 N N . ASP A 1 822 ? 5.895 31.900 -16.518 1.00 72.62 822 ASP A N 1
ATOM 6315 C CA . ASP A 1 822 ? 5.659 30.843 -15.517 1.00 72.62 822 ASP A CA 1
ATOM 6316 C C . ASP A 1 822 ? 6.085 31.230 -14.082 1.00 72.62 822 ASP A C 1
ATOM 6318 O O . ASP A 1 822 ? 6.903 30.569 -13.435 1.00 72.62 822 ASP A O 1
ATOM 6322 N N . GLY A 1 823 ? 5.521 32.324 -13.554 1.00 76.56 823 GLY A N 1
ATOM 6323 C CA . GLY A 1 823 ? 5.771 32.794 -12.180 1.00 76.56 823 GLY A CA 1
ATOM 6324 C C . GLY A 1 823 ? 5.437 31.755 -11.095 1.00 76.56 823 GLY A C 1
ATOM 6325 O O . GLY A 1 823 ? 6.070 31.732 -10.038 1.00 76.56 823 GLY A O 1
ATOM 6326 N N . ARG A 1 824 ? 4.504 30.828 -11.368 1.00 83.25 824 ARG A N 1
ATOM 6327 C CA . ARG A 1 824 ? 4.160 29.716 -10.463 1.00 83.25 824 ARG A CA 1
ATOM 6328 C C . ARG A 1 824 ? 5.297 28.709 -10.354 1.00 83.25 824 ARG A C 1
ATOM 6330 O O . ARG A 1 824 ? 5.618 28.281 -9.246 1.00 83.25 824 ARG A O 1
ATOM 6337 N N . GLN A 1 825 ? 5.920 28.347 -11.472 1.00 83.88 825 GLN A N 1
ATOM 6338 C CA . GLN A 1 825 ? 7.087 27.474 -11.455 1.00 83.88 825 GLN A CA 1
ATOM 6339 C C . GLN A 1 825 ? 8.249 28.121 -10.693 1.00 83.88 825 GLN A C 1
ATOM 6341 O O . GLN A 1 825 ? 8.859 27.454 -9.862 1.00 83.88 825 GLN A O 1
ATOM 6346 N N . ILE A 1 826 ? 8.504 29.418 -10.897 1.00 86.62 826 ILE A N 1
ATOM 6347 C CA . ILE A 1 826 ? 9.552 30.153 -10.166 1.00 86.62 826 ILE A CA 1
ATOM 6348 C C . ILE A 1 826 ? 9.295 30.116 -8.653 1.00 86.62 826 ILE A C 1
ATOM 6350 O O . ILE A 1 826 ? 10.197 29.777 -7.887 1.00 86.62 826 ILE A O 1
ATOM 6354 N N . LEU A 1 827 ? 8.062 30.390 -8.214 1.00 88.88 827 LEU A N 1
ATOM 6355 C CA . LEU A 1 827 ? 7.681 30.313 -6.801 1.00 88.88 827 LEU A CA 1
ATOM 6356 C C . LEU A 1 827 ? 7.964 28.922 -6.208 1.00 88.88 827 LEU A C 1
ATOM 6358 O O . LEU A 1 827 ? 8.563 28.807 -5.138 1.00 88.88 827 LEU A O 1
ATOM 6362 N N . VAL A 1 828 ? 7.575 27.858 -6.917 1.00 89.88 828 VAL A N 1
ATOM 6363 C CA . VAL A 1 828 ? 7.837 26.473 -6.496 1.00 89.88 828 VAL A CA 1
ATOM 6364 C C . VAL A 1 828 ? 9.337 26.203 -6.387 1.00 89.88 828 VAL A C 1
ATOM 6366 O O . VAL A 1 828 ? 9.758 25.521 -5.456 1.00 89.88 828 VAL A O 1
ATOM 6369 N N . GLU A 1 829 ? 10.154 26.724 -7.301 1.00 89.38 829 GLU A N 1
ATOM 6370 C CA . GLU A 1 829 ? 11.608 26.548 -7.266 1.00 89.38 829 GLU A CA 1
ATOM 6371 C C . GLU A 1 829 ? 12.262 27.262 -6.087 1.00 89.38 829 GLU A C 1
ATOM 6373 O O . GLU A 1 829 ? 13.092 26.655 -5.408 1.00 89.38 829 GLU A O 1
ATOM 6378 N N . ILE A 1 830 ? 11.834 28.489 -5.787 1.00 90.19 830 ILE A N 1
ATOM 6379 C CA . ILE A 1 830 ? 12.302 29.255 -4.626 1.00 90.19 830 ILE A CA 1
ATOM 6380 C C . ILE A 1 830 ? 11.964 28.513 -3.325 1.00 90.19 830 ILE A C 1
ATOM 6382 O O . ILE A 1 830 ? 12.837 28.281 -2.483 1.00 90.19 830 ILE A O 1
ATOM 6386 N N . LEU A 1 831 ? 10.708 28.083 -3.169 1.00 92.81 831 LEU A N 1
ATOM 6387 C CA . LEU A 1 831 ? 10.256 27.357 -1.980 1.00 92.81 831 LEU A CA 1
ATOM 6388 C C . LEU A 1 831 ? 10.947 25.994 -1.855 1.00 92.81 831 LEU A C 1
ATOM 6390 O O . LEU A 1 831 ? 11.356 25.606 -0.763 1.00 92.81 831 LEU A O 1
ATOM 6394 N N . HIS A 1 832 ? 11.131 25.277 -2.966 1.00 92.75 832 HIS A N 1
ATOM 6395 C CA . HIS A 1 832 ? 11.835 23.992 -3.002 1.00 92.75 832 HIS A CA 1
ATOM 6396 C C . HIS A 1 832 ? 13.304 24.122 -2.592 1.00 92.75 832 HIS A C 1
ATOM 6398 O O . HIS A 1 832 ? 13.772 23.324 -1.777 1.00 92.75 832 HIS A O 1
ATOM 6404 N N . ALA A 1 833 ? 14.007 25.144 -3.090 1.00 88.88 833 ALA A N 1
ATOM 6405 C CA . ALA A 1 833 ? 15.398 25.417 -2.732 1.00 88.88 833 ALA A CA 1
ATOM 6406 C C . ALA A 1 833 ? 15.566 25.685 -1.228 1.00 88.88 833 ALA A C 1
ATOM 6408 O O . ALA A 1 833 ? 16.558 25.257 -0.637 1.00 88.88 833 ALA A O 1
ATOM 6409 N N . LYS A 1 834 ? 14.571 26.322 -0.596 1.00 90.69 834 LYS A N 1
ATOM 6410 C CA . LYS A 1 834 ? 14.525 26.533 0.858 1.00 90.69 834 LYS A CA 1
ATOM 6411 C C . LYS A 1 834 ? 14.151 25.261 1.629 1.00 90.69 834 LYS A C 1
ATOM 6413 O O . LYS A 1 834 ? 14.687 25.006 2.703 1.00 90.69 834 LYS A O 1
ATOM 6418 N N . TYR A 1 835 ? 13.262 24.440 1.071 1.00 92.31 835 TYR A N 1
ATOM 6419 C CA . TYR A 1 835 ? 12.712 23.260 1.742 1.00 92.31 835 TYR A CA 1
ATOM 6420 C C . TYR A 1 835 ? 13.702 22.090 1.850 1.00 92.31 835 TYR A C 1
ATOM 6422 O O . TYR A 1 835 ? 13.791 21.403 2.872 1.00 92.31 835 TYR A O 1
ATOM 6430 N N . VAL A 1 836 ? 14.435 21.822 0.766 1.00 89.75 836 VAL A N 1
ATOM 6431 C CA . VAL A 1 836 ? 15.275 20.623 0.627 1.00 89.75 836 VAL A CA 1
ATOM 6432 C C . VAL A 1 836 ? 16.393 20.514 1.674 1.00 89.75 836 VAL A C 1
ATOM 6434 O O . VAL A 1 836 ? 16.564 19.410 2.200 1.00 89.75 836 VAL A O 1
ATOM 6437 N N . PRO A 1 837 ? 17.145 21.579 2.011 1.00 88.62 837 PRO A N 1
ATOM 6438 C CA . PRO A 1 837 ? 18.194 21.499 3.025 1.00 88.62 837 PRO A CA 1
ATOM 6439 C C . PRO A 1 837 ? 17.702 20.984 4.380 1.00 88.62 837 PRO A C 1
ATOM 6441 O O . PRO A 1 837 ? 18.291 20.049 4.927 1.00 88.62 837 PRO A O 1
ATOM 6444 N N . SER A 1 838 ? 16.577 21.506 4.876 1.00 90.38 838 SER A N 1
ATOM 6445 C CA . SER A 1 838 ? 15.975 21.057 6.135 1.00 90.38 838 SER A CA 1
ATOM 6446 C C . SER A 1 838 ? 15.517 19.598 6.045 1.00 90.38 838 SER A C 1
ATOM 6448 O O . SER A 1 838 ? 15.796 18.807 6.944 1.00 90.38 838 SER A O 1
ATOM 6450 N N . LEU A 1 839 ? 14.909 19.183 4.925 1.00 88.56 839 LEU A N 1
ATOM 6451 C CA . LEU A 1 839 ? 14.533 17.780 4.700 1.00 88.56 839 LEU A CA 1
ATOM 6452 C C . LEU A 1 839 ? 15.748 16.834 4.734 1.00 88.56 839 LEU A C 1
ATOM 6454 O O . LEU A 1 839 ? 15.668 15.738 5.291 1.00 88.56 839 LEU A O 1
ATOM 6458 N N . VAL A 1 840 ? 16.873 17.250 4.149 1.00 85.06 840 VAL A N 1
ATOM 6459 C CA . VAL A 1 840 ? 18.139 16.501 4.154 1.00 85.06 840 VAL A CA 1
ATOM 6460 C C . VAL A 1 840 ? 18.724 16.412 5.564 1.00 85.06 840 VAL A C 1
ATOM 6462 O O . VAL A 1 840 ? 19.163 15.334 5.957 1.00 85.06 840 VAL A O 1
ATOM 6465 N N . GLN A 1 841 ? 18.694 17.504 6.332 1.00 82.75 841 GLN A N 1
ATOM 6466 C CA . GLN A 1 841 ? 19.235 17.583 7.694 1.00 82.75 841 GLN A CA 1
ATOM 6467 C C . GLN A 1 841 ? 18.474 16.707 8.699 1.00 82.75 841 GLN A C 1
ATOM 6469 O O . GLN A 1 841 ? 19.053 16.171 9.648 1.00 82.75 841 GLN A O 1
ATOM 6474 N N . VAL A 1 842 ? 17.168 16.551 8.494 1.00 81.94 842 VAL A N 1
ATOM 6475 C CA . VAL A 1 842 ? 16.318 15.708 9.339 1.00 81.94 842 VAL A CA 1
ATOM 6476 C C . VAL A 1 842 ? 16.645 14.216 9.169 1.00 81.94 842 VAL A C 1
ATOM 6478 O O . VAL A 1 842 ? 16.459 13.434 10.108 1.00 81.94 842 VAL A O 1
ATOM 6481 N N . LEU A 1 843 ? 17.187 13.815 8.013 1.00 75.19 843 LEU A N 1
ATOM 6482 C CA . LEU A 1 843 ? 17.688 12.460 7.783 1.00 75.19 843 LEU A CA 1
ATOM 6483 C C . LEU A 1 843 ? 19.149 12.296 8.230 1.00 75.19 843 LEU A C 1
ATOM 6485 O O . LEU A 1 843 ? 19.969 13.204 8.145 1.00 75.19 843 LEU A O 1
ATOM 6489 N N . ASP A 1 844 ? 19.513 11.084 8.658 1.00 77.12 844 ASP A N 1
ATOM 6490 C CA . ASP A 1 844 ? 20.913 10.747 8.935 1.00 77.12 844 ASP A CA 1
ATOM 6491 C C . ASP A 1 844 ? 21.734 10.757 7.632 1.00 77.12 844 ASP A C 1
ATOM 6493 O O . ASP A 1 844 ? 21.317 10.192 6.617 1.00 77.12 844 ASP A O 1
ATOM 6497 N N . LYS A 1 845 ? 22.939 11.342 7.653 1.00 81.44 845 LYS A N 1
ATOM 6498 C CA . LYS A 1 845 ? 23.849 11.361 6.493 1.00 81.44 845 LYS A CA 1
ATOM 6499 C C . LYS A 1 845 ? 24.083 9.959 5.917 1.00 81.44 845 LYS A C 1
ATOM 6501 O O . LYS A 1 845 ? 24.133 9.799 4.697 1.00 81.44 845 LYS A O 1
ATOM 6506 N N . ARG A 1 846 ? 24.183 8.931 6.768 1.00 84.56 846 ARG A N 1
ATOM 6507 C CA . ARG A 1 846 ? 24.363 7.540 6.328 1.00 84.56 846 ARG A CA 1
ATOM 6508 C C . ARG A 1 846 ? 23.145 7.028 5.571 1.00 84.56 846 ARG A C 1
ATOM 6510 O O . ARG A 1 846 ? 23.311 6.262 4.630 1.00 84.56 846 ARG A O 1
ATOM 6517 N N . ALA A 1 847 ? 21.936 7.488 5.894 1.00 81.56 847 ALA A N 1
ATOM 6518 C CA . ALA A 1 847 ? 20.745 7.121 5.133 1.00 81.56 847 ALA A CA 1
ATOM 6519 C C . ALA A 1 847 ? 20.878 7.563 3.664 1.00 81.56 847 ALA A C 1
ATOM 6521 O O . ALA A 1 847 ? 20.575 6.779 2.765 1.00 81.56 847 ALA A O 1
ATOM 6522 N N . LEU A 1 848 ? 21.423 8.756 3.398 1.00 82.00 848 LEU A N 1
ATOM 6523 C CA . LEU A 1 848 ? 21.709 9.229 2.034 1.00 82.00 848 LEU A CA 1
ATOM 6524 C C . LEU A 1 848 ? 22.806 8.401 1.357 1.00 82.00 848 LEU A C 1
ATOM 6526 O O . LEU A 1 848 ? 22.642 7.971 0.218 1.00 82.00 848 LEU A O 1
ATOM 6530 N N . GLN A 1 849 ? 23.887 8.094 2.075 1.00 87.25 849 GLN A N 1
ATOM 6531 C CA . GLN A 1 849 ? 24.961 7.249 1.542 1.00 87.25 849 GLN A CA 1
ATOM 6532 C C . GLN A 1 849 ? 24.466 5.840 1.194 1.00 87.25 849 GLN A C 1
ATOM 6534 O O . GLN A 1 849 ? 24.841 5.297 0.152 1.00 87.25 849 GLN A O 1
ATOM 6539 N N . SER A 1 850 ? 23.562 5.284 2.010 1.00 89.62 850 SER A N 1
ATOM 6540 C CA . SER A 1 850 ? 22.950 3.972 1.778 1.00 89.62 850 SER A CA 1
ATOM 6541 C C . SER A 1 850 ? 22.180 3.960 0.456 1.00 89.62 850 SER A C 1
ATOM 6543 O O . SER A 1 850 ? 22.296 3.026 -0.334 1.00 89.62 850 SER A O 1
ATOM 6545 N N . ARG A 1 851 ? 21.466 5.048 0.146 1.00 88.69 851 ARG A N 1
ATOM 6546 C CA . ARG A 1 851 ? 20.728 5.196 -1.114 1.00 88.69 851 ARG A CA 1
ATOM 6547 C C . ARG A 1 851 ? 21.668 5.186 -2.306 1.00 88.69 851 ARG A C 1
ATOM 6549 O O . ARG A 1 851 ? 21.390 4.500 -3.288 1.00 88.69 851 ARG A O 1
ATOM 6556 N N . ASN A 1 852 ? 22.785 5.903 -2.206 1.00 90.38 852 ASN A N 1
ATOM 6557 C CA . ASN A 1 852 ? 23.762 6.002 -3.286 1.00 90.38 852 ASN A CA 1
ATOM 6558 C C . ASN A 1 852 ? 24.380 4.630 -3.593 1.00 90.38 852 ASN A C 1
ATOM 6560 O O . ASN A 1 852 ? 24.482 4.261 -4.764 1.00 90.38 852 ASN A O 1
ATOM 6564 N N . VAL A 1 853 ? 24.733 3.840 -2.568 1.00 93.25 853 VAL A N 1
ATOM 6565 C CA . VAL A 1 853 ? 25.297 2.492 -2.775 1.00 93.25 853 VAL A CA 1
ATOM 6566 C C . VAL A 1 853 ? 24.256 1.492 -3.286 1.00 93.25 853 VAL A C 1
ATOM 6568 O O . VAL A 1 853 ? 24.561 0.727 -4.198 1.00 93.25 853 VAL A O 1
ATOM 6571 N N . MET A 1 854 ? 23.013 1.538 -2.794 1.00 94.25 854 MET A N 1
ATOM 6572 C CA . MET A 1 854 ? 21.929 0.667 -3.275 1.00 94.25 854 MET A CA 1
ATOM 6573 C C . MET A 1 854 ? 21.567 0.950 -4.738 1.00 94.25 854 MET A C 1
ATOM 6575 O O . MET A 1 854 ? 21.353 0.031 -5.533 1.00 94.25 854 MET A O 1
ATOM 6579 N N . ARG A 1 855 ? 21.527 2.226 -5.130 1.00 93.50 855 ARG A N 1
ATOM 6580 C CA . ARG A 1 855 ? 21.300 2.648 -6.519 1.00 93.50 855 ARG A CA 1
ATOM 6581 C C . ARG A 1 855 ? 22.479 2.306 -7.421 1.00 93.50 855 ARG A C 1
ATOM 6583 O O . ARG A 1 855 ? 22.268 1.812 -8.526 1.00 93.50 855 ARG A O 1
ATOM 6590 N N . GLY A 1 856 ? 23.709 2.506 -6.949 1.00 94.88 856 GLY A N 1
ATOM 6591 C CA . GLY A 1 856 ? 24.912 2.103 -7.676 1.00 94.88 856 GLY A CA 1
ATOM 6592 C C . GLY A 1 856 ? 24.962 0.592 -7.923 1.00 94.88 856 GLY A C 1
ATOM 6593 O O . GLY A 1 856 ? 25.250 0.167 -9.041 1.00 94.88 856 GLY A O 1
ATOM 6594 N N . ALA A 1 857 ? 24.587 -0.223 -6.931 1.00 96.00 857 ALA A N 1
ATOM 6595 C CA . ALA A 1 857 ? 24.456 -1.669 -7.097 1.00 96.00 857 ALA A CA 1
ATOM 6596 C C . ALA A 1 857 ? 23.386 -2.034 -8.140 1.00 96.00 857 ALA A C 1
ATOM 6598 O O . ALA A 1 857 ? 23.657 -2.814 -9.054 1.00 96.00 857 ALA A O 1
ATOM 6599 N N . ALA A 1 858 ? 22.204 -1.413 -8.066 1.00 96.00 858 ALA A N 1
ATOM 6600 C CA . ALA A 1 858 ? 21.137 -1.621 -9.044 1.00 96.00 858 ALA A CA 1
ATOM 6601 C C . ALA A 1 858 ? 21.576 -1.283 -10.478 1.00 96.00 858 ALA A C 1
ATOM 6603 O O . ALA A 1 858 ? 21.273 -2.035 -11.404 1.00 96.00 858 ALA A O 1
ATOM 6604 N N . MET A 1 859 ? 22.336 -0.197 -10.664 1.00 95.50 859 MET A N 1
ATOM 6605 C CA . MET A 1 859 ? 22.895 0.165 -11.969 1.00 95.50 859 MET A CA 1
ATOM 6606 C C . MET A 1 859 ? 23.873 -0.886 -12.493 1.00 95.50 859 MET A C 1
ATOM 6608 O O . MET A 1 859 ? 23.812 -1.221 -13.671 1.00 95.50 859 MET A O 1
ATOM 6612 N N . LEU A 1 860 ? 24.747 -1.438 -11.646 1.00 96.38 860 LEU A N 1
ATOM 6613 C CA . LEU A 1 860 ? 25.669 -2.500 -12.060 1.00 96.38 860 LEU A CA 1
ATOM 6614 C C . LEU A 1 860 ? 24.927 -3.773 -12.486 1.00 96.38 860 LEU A C 1
ATOM 6616 O O . LEU A 1 860 ? 25.290 -4.380 -13.495 1.00 96.38 860 LEU A O 1
ATOM 6620 N N . HIS A 1 861 ? 23.866 -4.148 -11.768 1.00 96.62 861 HIS A N 1
ATOM 6621 C CA . HIS A 1 861 ? 22.994 -5.253 -12.172 1.00 96.62 861 HIS A CA 1
ATOM 6622 C C . HIS A 1 861 ? 22.293 -4.968 -13.510 1.00 96.62 861 HIS A C 1
ATOM 6624 O O . HIS A 1 861 ? 22.299 -5.825 -14.393 1.00 96.62 861 HIS A O 1
ATOM 6630 N N . ALA A 1 862 ? 21.754 -3.756 -13.697 1.00 95.56 862 ALA A N 1
ATOM 6631 C CA . ALA A 1 862 ? 21.107 -3.348 -14.946 1.00 95.56 862 ALA A CA 1
ATOM 6632 C C . ALA A 1 862 ? 22.081 -3.359 -16.134 1.00 95.56 862 ALA A C 1
ATOM 6634 O O . ALA A 1 862 ? 21.761 -3.907 -17.183 1.00 95.56 862 ALA A O 1
ATOM 6635 N N . LEU A 1 863 ? 23.299 -2.839 -15.955 1.00 95.62 863 LEU A N 1
ATOM 6636 C CA . LEU A 1 863 ? 24.362 -2.871 -16.967 1.00 95.62 863 LEU A CA 1
ATOM 6637 C C . LEU A 1 863 ? 24.842 -4.289 -17.299 1.00 95.62 863 LEU A C 1
ATOM 6639 O O . LEU A 1 863 ? 25.363 -4.531 -18.382 1.00 95.62 863 LEU A O 1
ATOM 6643 N N . SER A 1 864 ? 24.672 -5.228 -16.372 1.00 94.12 864 SER A N 1
ATOM 6644 C CA . SER A 1 864 ? 25.018 -6.635 -16.575 1.00 94.12 864 SER A CA 1
ATOM 6645 C C . SER A 1 864 ? 23.879 -7.452 -17.195 1.00 94.12 864 SER A C 1
ATOM 6647 O O . SER A 1 864 ? 24.073 -8.634 -17.465 1.00 94.12 864 SER A O 1
ATOM 6649 N N . ASN A 1 865 ? 22.698 -6.849 -17.398 1.00 93.25 865 ASN A N 1
ATOM 6650 C CA . ASN A 1 865 ? 21.444 -7.530 -17.741 1.00 93.25 865 ASN A CA 1
ATOM 6651 C C . ASN A 1 865 ? 21.105 -8.698 -16.784 1.00 93.25 865 ASN A C 1
ATOM 6653 O O . ASN A 1 865 ? 20.514 -9.702 -17.179 1.00 93.25 865 ASN A O 1
ATOM 6657 N N . GLU A 1 866 ? 21.504 -8.575 -15.515 1.00 93.31 866 GLU A N 1
ATOM 6658 C CA . GLU A 1 866 ? 21.281 -9.578 -14.473 1.00 93.31 866 GLU A CA 1
ATOM 6659 C C . GLU A 1 866 ? 20.186 -9.110 -13.519 1.00 93.31 866 GLU A C 1
ATOM 6661 O O . GLU A 1 866 ? 20.147 -7.945 -13.123 1.00 93.31 866 GLU A O 1
ATOM 6666 N N . LEU A 1 867 ? 19.298 -10.012 -13.099 1.00 90.25 867 LEU A N 1
ATOM 6667 C CA . LEU A 1 867 ? 18.263 -9.673 -12.124 1.00 90.25 867 LEU A CA 1
ATOM 6668 C C . LEU A 1 867 ? 18.899 -9.299 -10.775 1.00 90.25 867 LEU A C 1
ATOM 6670 O O . LEU A 1 867 ? 19.609 -10.102 -10.166 1.00 90.25 867 LEU A O 1
ATOM 6674 N N . PHE A 1 868 ? 18.614 -8.094 -10.278 1.00 93.00 868 PHE A N 1
ATOM 6675 C CA . PHE A 1 868 ? 19.042 -7.684 -8.943 1.00 93.00 868 PHE A CA 1
ATOM 6676 C C . PHE A 1 868 ? 18.143 -8.349 -7.897 1.00 93.00 868 PHE A C 1
ATOM 6678 O O . PHE A 1 868 ? 16.957 -8.029 -7.802 1.00 93.00 868 PHE A O 1
ATOM 6685 N N . THR A 1 869 ? 18.710 -9.297 -7.152 1.00 91.38 869 THR A N 1
ATOM 6686 C CA . THR A 1 869 ? 18.008 -10.080 -6.131 1.00 91.38 869 THR A CA 1
ATOM 6687 C C . THR A 1 869 ? 18.761 -10.009 -4.812 1.00 91.38 869 THR A C 1
ATOM 6689 O O . THR A 1 869 ? 19.971 -10.229 -4.800 1.00 91.38 869 THR A O 1
ATOM 6692 N N . ILE A 1 870 ? 18.049 -9.751 -3.716 1.00 93.38 870 ILE A N 1
ATOM 6693 C CA . ILE A 1 870 ? 18.580 -9.854 -2.349 1.00 93.38 870 ILE A CA 1
ATOM 6694 C C . ILE A 1 870 ? 17.657 -10.719 -1.487 1.00 93.38 870 ILE A C 1
ATOM 6696 O O . ILE A 1 870 ? 16.492 -10.921 -1.816 1.00 93.38 870 ILE A O 1
ATOM 6700 N N . GLU A 1 871 ? 18.165 -11.232 -0.375 1.00 92.81 871 GLU A N 1
ATOM 6701 C CA . GLU A 1 871 ? 17.382 -12.008 0.588 1.00 92.81 871 GLU A CA 1
ATOM 6702 C C . GLU A 1 871 ? 16.732 -11.080 1.628 1.00 92.81 871 GLU A C 1
ATOM 6704 O O . GLU A 1 871 ? 17.423 -10.280 2.257 1.00 92.81 871 GLU A O 1
ATOM 6709 N N . SER A 1 872 ? 15.416 -11.185 1.817 1.00 93.00 872 SER A N 1
ATOM 6710 C CA . SER A 1 872 ? 14.666 -10.467 2.860 1.00 93.00 872 SER A CA 1
ATOM 6711 C C . SER A 1 872 ? 14.994 -10.982 4.273 1.00 93.00 872 SER A C 1
ATOM 6713 O O . SER A 1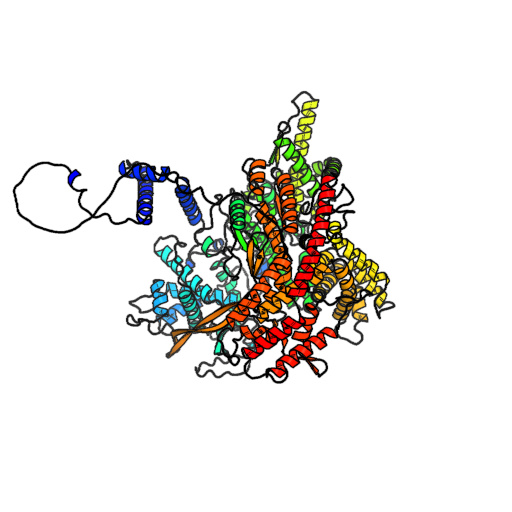 872 ? 15.593 -12.051 4.417 1.00 93.00 872 SER A O 1
ATOM 6715 N N . PRO A 1 873 ? 14.563 -10.284 5.339 1.00 93.38 873 PRO A N 1
ATOM 6716 C CA . PRO A 1 873 ? 14.806 -10.725 6.715 1.00 93.38 873 PRO A CA 1
ATOM 6717 C C . PRO A 1 873 ? 14.198 -12.090 7.088 1.00 93.38 873 PRO A C 1
ATOM 6719 O O . PRO A 1 873 ? 14.662 -12.724 8.033 1.00 93.38 873 PRO A O 1
ATOM 6722 N N . THR A 1 874 ? 13.175 -12.554 6.362 1.00 91.12 874 THR A N 1
ATOM 6723 C CA . THR A 1 874 ? 12.543 -13.878 6.550 1.00 91.12 874 THR A CA 1
ATOM 6724 C C . THR A 1 874 ? 13.133 -14.957 5.636 1.00 91.12 874 THR A C 1
ATOM 6726 O O . THR A 1 874 ? 12.613 -16.067 5.573 1.00 91.12 874 THR A O 1
ATOM 6729 N N . GLY A 1 875 ? 14.190 -14.642 4.880 1.00 89.75 875 GLY A N 1
ATOM 6730 C CA . GLY A 1 875 ? 14.809 -15.559 3.919 1.00 89.75 875 GLY A CA 1
ATOM 6731 C C . GLY A 1 875 ? 14.151 -15.579 2.536 1.00 89.75 875 GLY A C 1
ATOM 6732 O O . GLY A 1 875 ? 14.625 -16.267 1.633 1.00 89.75 875 GLY A O 1
ATOM 6733 N N . THR A 1 876 ? 13.072 -14.815 2.329 1.00 90.50 876 THR A N 1
ATOM 6734 C CA . THR A 1 876 ? 12.386 -14.747 1.028 1.00 90.50 876 THR A CA 1
ATOM 6735 C C . THR A 1 876 ? 13.173 -13.905 0.019 1.00 90.50 876 THR A C 1
ATOM 6737 O O . THR A 1 876 ? 13.687 -12.846 0.376 1.00 90.50 876 THR A O 1
ATOM 6740 N N . SER A 1 877 ? 13.250 -14.320 -1.247 1.00 89.06 877 SER A N 1
ATOM 6741 C CA . SER A 1 877 ? 13.917 -13.551 -2.313 1.00 89.06 877 SER A CA 1
ATOM 6742 C C . SER A 1 877 ? 13.168 -12.257 -2.679 1.00 89.06 877 SER A C 1
ATOM 6744 O O . SER A 1 877 ? 11.991 -12.316 -3.038 1.00 89.06 877 SER A O 1
ATOM 6746 N N . LEU A 1 878 ? 13.859 -11.113 -2.675 1.00 89.75 878 LEU A N 1
ATOM 6747 C CA . LEU A 1 878 ? 13.380 -9.813 -3.161 1.00 89.75 878 LEU A CA 1
ATOM 6748 C C . LEU A 1 878 ? 13.936 -9.539 -4.558 1.00 89.75 878 LEU A C 1
ATOM 6750 O O . LEU A 1 878 ? 15.130 -9.276 -4.715 1.00 89.75 878 LEU A O 1
ATOM 6754 N N . ASN A 1 879 ? 13.066 -9.567 -5.566 1.00 87.94 879 ASN A N 1
ATOM 6755 C CA . ASN A 1 879 ? 13.441 -9.331 -6.960 1.00 87.94 879 ASN A CA 1
ATOM 6756 C C . ASN A 1 879 ? 13.181 -7.866 -7.323 1.00 87.94 879 ASN A C 1
ATOM 6758 O O . ASN A 1 879 ? 12.034 -7.443 -7.462 1.00 87.94 879 ASN A O 1
ATOM 6762 N N . LEU A 1 880 ? 14.260 -7.095 -7.462 1.00 88.44 880 LEU A N 1
ATOM 6763 C CA . LEU A 1 880 ? 14.216 -5.639 -7.630 1.00 88.44 880 LEU A CA 1
ATOM 6764 C C . LEU A 1 880 ? 14.126 -5.219 -9.104 1.00 88.44 880 LEU A C 1
ATOM 6766 O O . LEU A 1 880 ? 13.745 -4.093 -9.407 1.00 88.44 880 LEU A O 1
ATOM 6770 N N . GLY A 1 881 ? 14.459 -6.122 -10.030 1.00 84.44 881 GLY A N 1
ATOM 6771 C CA . GLY A 1 881 ? 14.266 -5.911 -11.464 1.00 84.44 881 GLY A CA 1
ATOM 6772 C C . GLY A 1 881 ? 12.829 -6.146 -11.932 1.00 84.44 881 GLY A C 1
ATOM 6773 O O . GLY A 1 881 ? 11.890 -6.297 -11.152 1.00 84.44 881 GLY A O 1
ATOM 6774 N N . GLY A 1 882 ? 12.647 -6.179 -13.247 1.00 83.25 882 GLY A N 1
ATOM 6775 C CA . GLY A 1 882 ? 11.342 -6.388 -13.859 1.00 83.25 882 GLY A CA 1
ATOM 6776 C C . GLY A 1 882 ? 11.413 -7.261 -15.096 1.00 83.25 882 GLY A C 1
ATOM 6777 O O . GLY A 1 882 ? 12.430 -7.876 -15.392 1.00 83.25 882 GLY A O 1
ATOM 6778 N N . SER A 1 883 ? 10.303 -7.297 -15.819 1.00 81.00 883 SER A N 1
ATOM 6779 C CA . SER A 1 883 ? 10.208 -7.953 -17.117 1.00 81.00 883 SER A CA 1
ATOM 6780 C C . SER A 1 883 ? 10.575 -6.948 -18.212 1.00 81.00 883 SER A C 1
ATOM 6782 O O . SER A 1 883 ? 9.984 -5.867 -18.269 1.00 81.00 883 SER A O 1
ATOM 6784 N N . ALA A 1 884 ? 11.558 -7.294 -19.040 1.00 81.75 884 ALA A N 1
ATOM 6785 C CA . ALA A 1 884 ? 11.921 -6.584 -20.262 1.00 81.75 884 ALA A CA 1
ATOM 6786 C C . ALA A 1 884 ? 11.465 -7.404 -21.473 1.00 81.75 884 ALA A C 1
ATOM 6788 O O . ALA A 1 884 ? 11.542 -8.631 -21.450 1.00 81.75 884 ALA A O 1
ATOM 6789 N N . THR A 1 885 ? 10.987 -6.738 -22.524 1.00 77.62 885 THR A N 1
ATOM 6790 C CA . THR A 1 885 ? 10.646 -7.420 -23.779 1.00 77.62 885 THR A CA 1
ATOM 6791 C C . THR A 1 885 ? 11.920 -7.922 -24.457 1.00 77.62 885 THR A C 1
ATOM 6793 O O . THR A 1 885 ? 12.918 -7.209 -24.492 1.00 77.62 885 THR A O 1
ATOM 6796 N N . THR A 1 886 ? 11.907 -9.136 -25.000 1.00 77.12 886 THR A N 1
ATOM 6797 C CA . THR A 1 886 ? 12.976 -9.639 -25.883 1.00 77.12 886 THR A CA 1
ATOM 6798 C C . THR A 1 886 ? 12.642 -9.431 -27.361 1.00 77.12 886 THR A C 1
ATOM 6800 O O . THR A 1 886 ? 13.388 -9.861 -28.237 1.00 77.12 886 THR A O 1
ATOM 6803 N N . GLY A 1 887 ? 11.539 -8.729 -27.640 1.00 68.19 887 GLY A N 1
ATOM 6804 C CA . GLY A 1 887 ? 11.065 -8.420 -28.982 1.00 68.19 887 GLY A CA 1
ATOM 6805 C C . GLY A 1 887 ? 9.835 -9.226 -29.391 1.00 68.19 887 GLY A C 1
ATOM 6806 O O . GLY A 1 887 ? 9.325 -10.080 -28.655 1.00 68.19 887 GLY A O 1
ATOM 6807 N N . TYR A 1 888 ? 9.325 -8.892 -30.575 1.00 69.38 888 TYR A N 1
ATOM 6808 C CA . TYR A 1 888 ? 8.213 -9.594 -31.201 1.00 69.38 888 TYR A CA 1
ATOM 6809 C C . TYR A 1 888 ? 8.676 -10.962 -31.709 1.00 69.38 888 TYR A C 1
ATOM 6811 O O . TYR A 1 888 ? 9.680 -11.077 -32.408 1.00 69.38 888 TYR A O 1
ATOM 6819 N N . ILE A 1 889 ? 7.927 -11.996 -31.353 1.00 70.38 889 ILE A N 1
ATOM 6820 C CA . ILE A 1 889 ? 8.127 -13.371 -31.787 1.00 70.38 889 ILE A CA 1
ATOM 6821 C C . ILE A 1 889 ? 6.947 -13.721 -32.690 1.00 70.38 889 ILE A C 1
ATOM 6823 O O . ILE A 1 889 ? 5.803 -13.809 -32.230 1.00 70.38 889 ILE A O 1
ATOM 6827 N N . GLU A 1 890 ? 7.244 -13.930 -33.970 1.00 75.06 890 GLU A N 1
ATOM 6828 C CA . GLU A 1 890 ? 6.309 -14.550 -34.904 1.00 75.06 890 GLU A CA 1
ATOM 6829 C C . GLU A 1 890 ? 6.176 -16.036 -34.570 1.00 75.06 890 GLU A C 1
ATOM 6831 O O . GLU A 1 890 ? 7.150 -16.786 -34.599 1.00 75.06 890 GLU A O 1
ATOM 6836 N N . GLY A 1 891 ? 4.961 -16.446 -34.228 1.00 72.12 891 GLY A N 1
ATOM 6837 C CA . GLY A 1 891 ? 4.572 -17.838 -34.076 1.00 72.12 891 GLY A CA 1
ATOM 6838 C C . GLY A 1 891 ? 4.026 -18.428 -35.374 1.00 72.12 891 GLY A C 1
ATOM 6839 O O . GLY A 1 891 ? 4.220 -17.898 -36.474 1.00 72.12 891 GLY A O 1
ATOM 6840 N N . ASP A 1 892 ? 3.304 -19.532 -35.222 1.00 76.94 892 ASP A N 1
ATOM 6841 C CA . ASP A 1 892 ? 2.760 -20.297 -36.335 1.00 76.94 892 ASP A CA 1
ATOM 6842 C C . ASP A 1 892 ? 1.809 -19.477 -37.215 1.00 76.94 892 ASP A C 1
ATOM 6844 O O . ASP A 1 892 ? 1.108 -18.556 -36.772 1.00 76.94 892 ASP A O 1
ATOM 6848 N N . ALA A 1 893 ? 1.787 -19.828 -38.500 1.00 76.12 893 ALA A N 1
ATOM 6849 C CA . ALA A 1 893 ? 0.904 -19.202 -39.467 1.00 76.12 893 ALA A CA 1
ATOM 6850 C C . ALA A 1 893 ? -0.507 -19.803 -39.412 1.00 76.12 893 ALA A C 1
ATOM 6852 O O . ALA A 1 893 ? -0.684 -21.015 -39.333 1.00 76.12 893 ALA A O 1
ATOM 6853 N N . TYR A 1 894 ? -1.516 -18.952 -39.566 1.00 76.38 894 TYR A N 1
ATOM 6854 C CA . TYR A 1 894 ? -2.905 -19.340 -39.793 1.00 76.38 894 TYR A CA 1
ATOM 6855 C C . TYR A 1 894 ? -3.479 -18.551 -40.971 1.00 76.38 894 TYR A C 1
ATOM 6857 O O . TYR A 1 894 ? -2.938 -17.526 -41.387 1.00 76.38 894 TYR A O 1
ATOM 6865 N N . LYS A 1 895 ? -4.569 -19.040 -41.562 1.00 76.94 895 LYS A N 1
ATOM 6866 C CA . LYS A 1 895 ? -5.235 -18.366 -42.682 1.00 76.94 895 LYS A CA 1
ATOM 6867 C C . LYS A 1 895 ? -6.536 -17.747 -42.196 1.00 76.94 895 LYS A C 1
ATOM 6869 O O . LYS A 1 895 ? -7.322 -18.426 -41.542 1.00 76.94 895 LYS A O 1
ATOM 6874 N N . VAL A 1 896 ? -6.779 -16.496 -42.563 1.00 76.00 896 VAL A N 1
ATOM 6875 C CA . VAL A 1 896 ? -8.081 -15.834 -42.426 1.00 76.00 896 VAL A CA 1
ATOM 6876 C C . VAL A 1 896 ? -8.631 -15.622 -43.827 1.00 76.00 896 VAL A C 1
ATOM 6878 O O . VAL A 1 896 ? -7.933 -15.113 -44.697 1.00 76.00 896 VAL A O 1
ATOM 6881 N N . TRP A 1 897 ? -9.858 -16.057 -44.065 1.00 77.88 897 TRP A N 1
ATOM 6882 C CA . TRP A 1 897 ? -10.614 -15.704 -45.256 1.00 77.88 897 TRP A CA 1
ATOM 6883 C C . TRP A 1 897 ? -11.333 -14.381 -44.998 1.00 77.88 897 TRP A C 1
ATOM 6885 O O . TRP A 1 897 ? -12.000 -14.249 -43.973 1.00 77.88 897 TRP A O 1
ATOM 6895 N N . SER A 1 898 ? -11.176 -13.410 -45.894 1.00 74.69 898 SER A N 1
ATOM 6896 C CA . SER A 1 898 ? -11.930 -12.152 -45.901 1.00 74.69 898 SER A CA 1
ATOM 6897 C C . SER A 1 898 ? -11.923 -11.557 -47.309 1.00 74.69 898 SER A C 1
ATOM 6899 O O . SER A 1 898 ? -10.967 -11.757 -48.058 1.00 74.69 898 SER A O 1
ATOM 6901 N N . ASP A 1 899 ? -12.996 -10.857 -47.690 1.00 69.69 899 ASP A N 1
ATOM 6902 C CA . ASP A 1 899 ? -13.091 -10.119 -48.962 1.00 69.69 899 ASP A CA 1
ATOM 6903 C C . ASP A 1 899 ? -12.732 -10.971 -50.209 1.00 69.69 899 ASP A C 1
ATOM 6905 O O . ASP A 1 899 ? -12.111 -10.510 -51.169 1.00 69.69 899 ASP A O 1
ATOM 6909 N N . GLY A 1 900 ? -13.102 -12.259 -50.191 1.00 68.81 900 GLY A N 1
ATOM 6910 C CA . GLY A 1 900 ? -12.877 -13.191 -51.302 1.00 68.81 900 GLY A CA 1
ATOM 6911 C C . GLY A 1 900 ? -11.440 -13.716 -51.450 1.00 68.81 900 GLY A C 1
ATOM 6912 O O . GLY A 1 900 ? -11.126 -14.318 -52.480 1.00 68.81 900 GLY A O 1
ATOM 6913 N N . LYS A 1 901 ? -10.553 -13.494 -50.467 1.00 75.69 901 LYS A N 1
ATOM 6914 C CA . LYS A 1 901 ? -9.148 -13.942 -50.497 1.00 75.69 901 LYS A CA 1
ATOM 6915 C C . LYS A 1 901 ? -8.711 -14.578 -49.173 1.00 75.69 901 LYS A C 1
ATOM 6917 O O . LYS A 1 901 ? -9.214 -14.257 -48.100 1.00 75.69 901 LYS A O 1
ATOM 6922 N N . TYR A 1 902 ? -7.724 -15.476 -49.250 1.00 73.62 902 TYR A N 1
ATOM 6923 C CA . TYR A 1 902 ? -7.025 -15.983 -48.067 1.00 73.62 902 TYR A CA 1
ATOM 6924 C C . TYR A 1 902 ? -5.865 -15.064 -47.700 1.00 73.62 902 TYR A C 1
ATOM 6926 O O . TYR A 1 902 ? -4.881 -14.971 -48.431 1.00 73.62 902 TYR A O 1
ATOM 6934 N N . ASN A 1 903 ? -5.953 -14.469 -46.520 1.00 75.62 903 ASN A N 1
ATOM 6935 C CA . ASN A 1 903 ? -4.890 -13.710 -45.891 1.00 75.62 903 ASN A CA 1
ATOM 6936 C C . ASN A 1 903 ? -4.122 -14.621 -44.928 1.00 75.62 903 ASN A C 1
ATOM 6938 O O . ASN A 1 903 ? -4.665 -15.093 -43.926 1.00 75.62 903 ASN A O 1
ATOM 6942 N N . GLN A 1 904 ? -2.850 -14.892 -45.226 1.00 78.25 904 GLN A N 1
ATOM 6943 C CA . GLN A 1 904 ? -1.972 -15.591 -44.291 1.00 78.25 904 GLN A CA 1
ATOM 6944 C C . GLN A 1 904 ? -1.567 -14.625 -43.174 1.00 78.25 904 GLN A C 1
ATOM 6946 O O . GLN A 1 904 ? -1.045 -13.539 -43.421 1.00 78.25 904 GLN A O 1
ATOM 6951 N N . ARG A 1 905 ? -1.832 -15.018 -41.933 1.00 80.06 905 ARG A N 1
ATOM 6952 C CA . ARG A 1 905 ? -1.481 -14.293 -40.713 1.00 80.06 905 ARG A CA 1
ATOM 6953 C C . ARG A 1 905 ? -0.540 -15.163 -39.883 1.00 80.06 905 ARG A C 1
ATOM 6955 O O . ARG A 1 905 ? -0.488 -16.375 -40.071 1.00 80.06 905 ARG A O 1
ATOM 6962 N N . LYS A 1 906 ? 0.210 -14.551 -38.974 1.00 78.62 906 LYS A N 1
ATOM 6963 C CA . LYS A 1 906 ? 1.035 -15.257 -37.987 1.00 78.62 906 LYS A CA 1
ATOM 6964 C C . LYS A 1 906 ? 0.611 -14.845 -36.590 1.00 78.62 906 LYS A C 1
ATOM 6966 O O . LYS A 1 906 ? 0.228 -13.688 -36.387 1.00 78.62 906 LYS A O 1
ATOM 6971 N N . VAL A 1 907 ? 0.652 -15.795 -35.660 1.00 78.19 907 VAL A N 1
ATOM 6972 C CA . VAL A 1 907 ? 0.389 -15.528 -34.244 1.00 78.19 907 VAL A CA 1
ATOM 6973 C C . VAL A 1 907 ? 1.496 -14.625 -33.709 1.00 78.19 907 VAL A C 1
ATOM 6975 O O . VAL A 1 907 ? 2.673 -14.932 -33.864 1.00 78.19 907 VAL A O 1
ATOM 6978 N N . GLY A 1 908 ? 1.135 -13.506 -33.086 1.00 71.31 908 GLY A N 1
ATOM 6979 C CA . GLY A 1 908 ? 2.105 -12.604 -32.477 1.00 71.31 908 GLY A CA 1
ATOM 6980 C C . GLY A 1 908 ? 2.207 -12.774 -30.968 1.00 71.31 908 GLY A C 1
ATOM 6981 O O . GLY A 1 908 ? 1.189 -12.706 -30.274 1.00 71.31 908 GLY A O 1
ATOM 6982 N N . ARG A 1 909 ? 3.428 -12.899 -30.437 1.00 70.62 909 ARG A N 1
ATOM 6983 C CA . ARG A 1 909 ? 3.696 -12.731 -28.998 1.00 70.62 909 ARG A CA 1
ATOM 6984 C C . ARG A 1 909 ? 4.933 -11.877 -28.760 1.00 70.62 909 ARG A C 1
ATOM 6986 O O . ARG A 1 909 ? 5.786 -11.772 -29.627 1.00 70.62 909 ARG A O 1
ATOM 6993 N N . PHE A 1 910 ? 5.040 -11.292 -27.575 1.00 67.75 910 PHE A N 1
ATOM 6994 C CA . PHE A 1 910 ? 6.287 -10.687 -27.116 1.00 67.75 910 PHE A CA 1
ATOM 6995 C C . PHE A 1 910 ? 6.978 -11.656 -26.173 1.00 67.75 910 PHE A C 1
ATOM 6997 O O . PHE A 1 910 ? 6.343 -12.150 -25.237 1.00 67.75 910 PHE A O 1
ATOM 7004 N N . GLY A 1 911 ? 8.250 -11.939 -26.437 1.00 67.12 911 GLY A N 1
ATOM 7005 C CA . GLY A 1 911 ? 9.078 -12.613 -25.451 1.00 67.12 911 GLY A CA 1
ATOM 7006 C C . GLY A 1 911 ? 9.377 -11.667 -24.292 1.00 67.12 911 GLY A C 1
ATOM 7007 O O . GLY A 1 911 ? 9.405 -10.446 -24.465 1.00 67.12 911 GLY A O 1
ATOM 7008 N N . ASP A 1 912 ? 9.573 -12.222 -23.104 1.00 76.31 912 ASP A N 1
ATOM 7009 C CA . ASP A 1 912 ? 10.020 -11.476 -21.942 1.00 76.31 912 ASP A CA 1
ATOM 7010 C C . ASP A 1 912 ? 11.170 -12.179 -21.218 1.00 76.31 912 ASP A C 1
ATOM 7012 O O . ASP A 1 912 ? 11.258 -13.403 -21.173 1.00 76.31 912 ASP A O 1
ATOM 7016 N N . GLU A 1 913 ? 12.061 -11.382 -20.635 1.00 83.25 913 GLU A N 1
ATOM 7017 C CA . GLU A 1 913 ? 13.080 -11.851 -19.701 1.00 83.25 913 GLU A CA 1
ATOM 7018 C C . GLU A 1 913 ? 13.037 -11.034 -18.410 1.00 83.25 913 GLU A C 1
ATOM 7020 O O . GLU A 1 913 ? 12.653 -9.860 -18.406 1.00 83.25 913 GLU A O 1
ATOM 7025 N N . LEU A 1 914 ? 13.412 -11.660 -17.292 1.00 85.25 914 LEU A N 1
ATOM 7026 C CA . LEU A 1 914 ? 13.541 -10.970 -16.014 1.00 85.25 914 LEU A CA 1
ATOM 7027 C C . LEU A 1 914 ? 14.950 -10.413 -15.864 1.00 85.25 914 LEU A C 1
ATOM 7029 O O . LEU A 1 914 ? 15.924 -11.158 -15.872 1.00 85.25 914 LEU A O 1
ATOM 7033 N N . THR A 1 915 ? 15.047 -9.101 -15.691 1.00 90.25 915 THR A N 1
ATOM 7034 C CA . THR A 1 915 ? 16.327 -8.397 -15.638 1.00 90.25 915 THR A CA 1
ATOM 7035 C C . THR A 1 915 ? 16.225 -7.108 -14.830 1.00 90.25 915 THR A C 1
ATOM 7037 O O . THR A 1 915 ? 15.165 -6.479 -14.739 1.00 90.25 915 THR A O 1
ATOM 7040 N N . ALA A 1 916 ? 17.343 -6.679 -14.239 1.00 92.81 916 ALA A N 1
ATOM 7041 C CA . ALA A 1 916 ? 17.445 -5.343 -13.670 1.00 92.81 916 ALA A CA 1
ATOM 7042 C C . ALA A 1 916 ? 17.389 -4.243 -14.737 1.00 92.81 916 ALA A C 1
ATOM 7044 O O . ALA A 1 916 ? 17.006 -3.135 -14.392 1.00 92.81 916 ALA A O 1
ATOM 7045 N N . ALA A 1 917 ? 17.691 -4.539 -16.009 1.00 92.06 917 ALA A N 1
ATOM 7046 C CA . ALA A 1 917 ? 17.616 -3.589 -17.125 1.00 92.06 917 ALA A CA 1
ATOM 7047 C C . ALA A 1 917 ? 16.176 -3.219 -17.531 1.00 92.06 917 ALA A C 1
ATOM 7049 O O . ALA A 1 917 ? 15.976 -2.335 -18.363 1.00 92.06 917 ALA A O 1
ATOM 7050 N N . ALA A 1 918 ? 15.167 -3.866 -16.938 1.00 87.81 918 ALA A N 1
ATOM 7051 C CA . ALA A 1 918 ? 13.773 -3.680 -17.309 1.00 87.81 918 ALA A CA 1
ATOM 7052 C C . ALA A 1 918 ? 13.343 -2.205 -17.224 1.00 87.81 918 ALA A C 1
ATOM 7054 O O . ALA A 1 918 ? 13.525 -1.572 -16.173 1.00 87.81 918 ALA A O 1
ATOM 7055 N N . PRO A 1 919 ? 12.748 -1.661 -18.300 1.00 84.19 919 PRO A N 1
ATOM 7056 C CA . PRO A 1 919 ? 12.449 -0.246 -18.363 1.00 84.19 919 PRO A CA 1
ATOM 7057 C C . PRO A 1 919 ? 11.256 0.139 -17.483 1.00 84.19 919 PRO A C 1
ATOM 7059 O O . PRO A 1 919 ? 10.368 -0.672 -17.168 1.00 84.19 919 PRO A O 1
ATOM 7062 N N . ARG A 1 920 ? 11.222 1.418 -17.111 1.00 81.50 920 ARG A N 1
ATOM 7063 C CA . ARG A 1 920 ? 10.055 2.084 -16.528 1.00 81.50 920 ARG A CA 1
ATOM 7064 C C . ARG A 1 920 ? 9.747 3.334 -17.343 1.00 81.50 920 ARG A C 1
ATOM 7066 O O . ARG A 1 920 ? 10.661 4.078 -17.674 1.00 81.50 920 ARG A O 1
ATOM 7073 N N . LEU A 1 921 ? 8.468 3.554 -17.632 1.00 71.12 921 LEU A N 1
ATOM 7074 C CA . LEU A 1 921 ? 8.007 4.799 -18.232 1.00 71.12 921 LEU A CA 1
ATOM 7075 C C . LEU A 1 921 ? 8.010 5.902 -17.161 1.00 71.12 921 LEU A C 1
ATOM 7077 O O . LEU A 1 921 ? 7.458 5.701 -16.074 1.00 71.12 921 LEU A O 1
ATOM 7081 N N . MET A 1 922 ? 8.654 7.026 -17.453 1.00 66.06 922 MET A N 1
ATOM 7082 C CA . MET A 1 922 ? 8.651 8.252 -16.658 1.00 66.06 922 MET A CA 1
ATOM 7083 C C . MET A 1 922 ? 8.370 9.416 -17.601 1.00 66.06 922 MET A C 1
ATOM 7085 O O . MET A 1 922 ? 9.173 9.646 -18.497 1.00 66.06 922 MET A O 1
ATOM 7089 N N . ASP A 1 923 ? 7.241 10.105 -17.419 1.00 62.09 923 ASP A N 1
ATOM 7090 C CA . ASP A 1 923 ? 6.830 11.248 -18.252 1.00 62.09 923 ASP A CA 1
ATOM 7091 C C . ASP A 1 923 ? 6.954 10.944 -19.762 1.00 62.09 923 ASP A C 1
ATOM 7093 O O . ASP A 1 923 ? 7.632 11.643 -20.507 1.00 62.09 923 ASP A O 1
ATOM 7097 N N . ASP A 1 924 ? 6.367 9.815 -20.182 1.00 59.44 924 ASP A N 1
ATOM 7098 C CA . ASP A 1 924 ? 6.409 9.250 -21.544 1.00 59.44 924 ASP A CA 1
ATOM 7099 C C . ASP A 1 924 ? 7.786 8.797 -22.068 1.00 59.44 924 ASP A C 1
ATOM 7101 O O . ASP A 1 924 ? 7.881 8.242 -23.165 1.00 59.44 924 ASP A O 1
ATOM 7105 N N . VAL A 1 925 ? 8.842 8.901 -21.255 1.00 71.19 925 VAL A N 1
ATOM 7106 C CA . VAL A 1 925 ? 10.189 8.409 -21.570 1.00 71.19 925 VAL A CA 1
ATOM 7107 C C . VAL A 1 925 ? 10.415 7.025 -20.965 1.00 71.19 925 VAL A C 1
ATOM 7109 O O . VAL A 1 925 ? 10.284 6.806 -19.760 1.00 71.19 925 VAL A O 1
ATOM 7112 N N . SER A 1 926 ? 10.784 6.053 -21.800 1.00 79.69 926 SER A N 1
ATOM 7113 C CA . SER A 1 926 ? 11.145 4.705 -21.350 1.00 79.69 926 SER A CA 1
ATOM 7114 C C . SER A 1 926 ? 12.595 4.686 -20.869 1.00 79.69 926 SER A C 1
ATOM 7116 O O . SER A 1 926 ? 13.517 4.749 -21.678 1.00 79.69 926 SER A O 1
ATOM 7118 N N . VAL A 1 927 ? 12.806 4.590 -19.555 1.00 87.44 927 VAL A N 1
ATOM 7119 C CA . VAL A 1 927 ? 14.143 4.602 -18.945 1.00 87.44 927 VAL A CA 1
ATOM 7120 C C . VAL A 1 927 ? 14.567 3.169 -18.589 1.00 87.44 927 VAL A C 1
ATOM 7122 O O . VAL A 1 927 ? 13.965 2.566 -17.687 1.00 87.44 927 VAL A O 1
ATOM 7125 N N . PRO A 1 928 ? 15.588 2.588 -19.256 1.00 90.75 928 PRO A N 1
ATOM 7126 C CA . PRO A 1 928 ? 16.136 1.278 -18.903 1.00 90.75 928 PRO A CA 1
ATOM 7127 C C . PRO A 1 928 ? 16.702 1.261 -17.481 1.00 90.75 928 PRO A C 1
ATOM 7129 O O . PRO A 1 928 ? 17.198 2.265 -16.975 1.00 90.75 928 PRO A O 1
ATOM 7132 N N . GLY A 1 929 ? 16.631 0.114 -16.808 1.00 90.62 929 GLY A N 1
ATOM 7133 C CA . GLY A 1 929 ? 17.190 -0.041 -15.460 1.00 90.62 929 GLY A CA 1
ATOM 7134 C C . GLY A 1 929 ? 16.383 0.605 -14.327 1.00 90.62 929 GLY A C 1
ATOM 7135 O O . GLY A 1 929 ? 16.636 0.345 -13.148 1.00 90.62 929 GLY A O 1
ATOM 7136 N N . GLU A 1 930 ? 15.397 1.439 -14.655 1.00 90.06 930 GLU A N 1
ATOM 7137 C CA . GLU A 1 930 ? 14.753 2.326 -13.688 1.00 90.06 930 GLU A CA 1
ATOM 7138 C C . GLU A 1 930 ? 13.868 1.583 -12.676 1.00 90.06 930 GLU A C 1
ATOM 7140 O O . GLU A 1 930 ? 13.699 2.039 -11.545 1.00 90.06 930 GLU A O 1
ATOM 7145 N N . ARG A 1 931 ? 13.356 0.391 -13.019 1.00 88.31 931 ARG A N 1
ATOM 7146 C CA . ARG A 1 931 ? 12.653 -0.463 -12.043 1.00 88.31 931 ARG A CA 1
ATOM 7147 C C . ARG A 1 931 ? 13.575 -0.898 -10.904 1.00 88.31 931 ARG A C 1
ATOM 7149 O O . ARG A 1 931 ? 13.209 -0.733 -9.743 1.00 88.31 931 ARG A O 1
ATOM 7156 N N . ALA A 1 932 ? 14.772 -1.386 -11.235 1.00 92.06 932 ALA A N 1
ATOM 7157 C CA . ALA A 1 932 ? 15.769 -1.781 -10.243 1.00 92.06 932 ALA A CA 1
ATOM 7158 C C . ALA A 1 932 ? 16.328 -0.572 -9.492 1.00 92.06 932 ALA A C 1
ATOM 7160 O O . ALA A 1 932 ? 16.464 -0.623 -8.272 1.00 92.06 932 ALA A O 1
ATOM 7161 N N . TYR A 1 933 ? 16.603 0.524 -10.202 1.00 92.19 933 TYR A N 1
ATOM 7162 C CA . TYR A 1 933 ? 17.117 1.761 -9.616 1.00 92.19 933 TYR A CA 1
ATOM 7163 C C . TYR A 1 933 ? 16.151 2.374 -8.593 1.00 92.19 933 TYR A C 1
ATOM 7165 O O . TYR A 1 933 ? 16.538 2.654 -7.461 1.00 92.19 933 TYR A O 1
ATOM 7173 N N . GLY A 1 934 ? 14.885 2.561 -8.978 1.00 87.12 934 GLY A N 1
ATOM 7174 C CA . GLY A 1 934 ? 13.859 3.122 -8.101 1.00 87.12 934 GLY A CA 1
ATOM 7175 C C . GLY A 1 934 ? 13.395 2.147 -7.018 1.00 87.12 934 GLY A C 1
ATOM 7176 O O . GLY A 1 934 ? 12.937 2.582 -5.966 1.00 87.12 934 GLY A O 1
ATOM 7177 N N . GLY A 1 935 ? 13.516 0.838 -7.257 1.00 89.00 935 GLY A N 1
ATOM 7178 C CA . GLY A 1 935 ? 13.104 -0.210 -6.326 1.00 89.00 935 GLY A CA 1
ATOM 7179 C C . GLY A 1 935 ? 14.132 -0.560 -5.247 1.00 89.00 935 GLY A C 1
ATOM 7180 O O . GLY A 1 935 ? 13.740 -1.010 -4.172 1.00 89.00 935 GLY A O 1
ATOM 7181 N N . SER A 1 936 ? 15.429 -0.335 -5.493 1.00 92.44 936 SER A N 1
ATOM 7182 C CA . SER A 1 936 ? 16.503 -0.818 -4.612 1.00 92.44 936 SER A CA 1
ATOM 7183 C C . SER A 1 936 ? 16.578 -0.149 -3.244 1.00 92.44 936 SER A C 1
ATOM 7185 O O . SER A 1 936 ? 17.143 -0.726 -2.322 1.00 92.44 936 SER A O 1
ATOM 7187 N N . VAL A 1 937 ? 16.003 1.042 -3.096 1.00 89.62 937 VAL A N 1
ATOM 7188 C CA . VAL A 1 937 ? 15.920 1.758 -1.817 1.00 89.62 937 VAL A CA 1
ATOM 7189 C C . VAL A 1 937 ? 14.650 1.398 -1.028 1.00 89.62 937 VAL A C 1
ATOM 7191 O O . VAL A 1 937 ? 14.780 1.025 0.136 1.00 89.62 937 VAL A O 1
ATOM 7194 N N . PRO A 1 938 ? 13.429 1.477 -1.599 1.00 87.81 938 PRO A N 1
ATOM 7195 C CA . PRO A 1 938 ? 12.210 1.198 -0.839 1.00 87.81 938 PRO A CA 1
ATOM 7196 C C . PRO A 1 938 ? 12.006 -0.282 -0.512 1.00 87.81 938 PRO A C 1
ATOM 7198 O O . PRO A 1 938 ? 11.527 -0.590 0.578 1.00 87.81 938 PRO A O 1
ATOM 7201 N N . ALA A 1 939 ? 12.331 -1.204 -1.426 1.00 89.81 939 ALA A N 1
ATOM 7202 C CA . ALA A 1 939 ? 11.986 -2.618 -1.256 1.00 89.81 939 ALA A CA 1
ATOM 7203 C C . ALA A 1 939 ? 12.593 -3.265 0.002 1.00 89.81 939 ALA A C 1
ATOM 7205 O O . ALA A 1 939 ? 11.845 -3.923 0.728 1.00 89.81 939 ALA A O 1
ATOM 7206 N N . PRO A 1 940 ? 13.892 -3.074 0.321 1.00 91.06 940 PRO A N 1
ATOM 7207 C CA . PRO A 1 940 ? 14.481 -3.673 1.515 1.00 91.06 940 PRO A CA 1
ATOM 7208 C C . PRO A 1 940 ? 13.854 -3.134 2.806 1.00 91.06 940 PRO A C 1
ATOM 7210 O O . PRO A 1 940 ? 13.569 -3.915 3.710 1.00 91.06 940 PRO A O 1
ATOM 7213 N N . VAL A 1 941 ? 13.566 -1.829 2.878 1.00 89.31 941 VAL A N 1
ATOM 7214 C CA . VAL A 1 941 ? 12.917 -1.223 4.055 1.00 89.31 941 VAL A CA 1
ATOM 7215 C C . VAL A 1 941 ? 11.490 -1.751 4.211 1.00 89.31 941 VAL A C 1
ATOM 7217 O O . VAL A 1 941 ? 11.133 -2.236 5.276 1.00 89.31 941 VAL A O 1
ATOM 7220 N N . GLN A 1 942 ? 10.700 -1.774 3.134 1.00 88.94 942 GLN A N 1
ATOM 7221 C CA . GLN A 1 942 ? 9.344 -2.339 3.169 1.00 88.94 942 GLN A CA 1
ATOM 7222 C C . GLN A 1 942 ? 9.329 -3.837 3.510 1.00 88.94 942 GLN A C 1
ATOM 7224 O O . GLN A 1 942 ? 8.339 -4.335 4.048 1.00 88.94 942 GLN A O 1
ATOM 7229 N N . SER A 1 943 ? 10.409 -4.562 3.199 1.00 92.00 943 SER A N 1
ATOM 7230 C CA . SER A 1 943 ? 10.548 -5.973 3.563 1.00 92.00 943 SER A CA 1
ATOM 7231 C C . SER A 1 943 ? 10.790 -6.197 5.056 1.00 92.00 943 SER A C 1
ATOM 7233 O O . SER A 1 943 ? 10.421 -7.254 5.558 1.00 92.00 943 SER A O 1
ATOM 7235 N N . LEU A 1 944 ? 11.339 -5.215 5.786 1.00 92.38 944 LEU A N 1
ATOM 7236 C CA . LEU A 1 944 ? 11.424 -5.262 7.252 1.00 92.38 944 LEU A CA 1
ATOM 7237 C C . LEU A 1 944 ? 10.037 -5.134 7.888 1.00 92.38 944 LEU A C 1
ATOM 7239 O O . LEU A 1 944 ? 9.726 -5.876 8.822 1.00 92.38 944 LEU A O 1
ATOM 7243 N N . ASP A 1 945 ? 9.183 -4.263 7.345 1.00 88.75 945 ASP A N 1
ATOM 7244 C CA . ASP A 1 945 ? 7.785 -4.148 7.779 1.00 88.75 945 ASP A CA 1
ATOM 7245 C C . ASP A 1 945 ? 7.055 -5.477 7.564 1.00 88.75 945 ASP A C 1
ATOM 7247 O O . ASP A 1 945 ? 6.464 -6.043 8.484 1.00 88.75 945 ASP A O 1
ATOM 7251 N N . ALA A 1 946 ? 7.161 -6.021 6.347 1.00 92.44 946 ALA A N 1
ATOM 7252 C CA . ALA A 1 946 ? 6.546 -7.292 5.995 1.00 92.44 946 ALA A CA 1
ATOM 7253 C C . ALA A 1 946 ? 7.075 -8.437 6.871 1.00 92.44 946 ALA A C 1
ATOM 7255 O O . ALA A 1 946 ? 6.289 -9.249 7.349 1.00 92.44 946 ALA A O 1
ATOM 7256 N N . ALA A 1 947 ? 8.383 -8.479 7.136 1.00 94.81 947 ALA A N 1
ATOM 7257 C CA . ALA A 1 947 ? 8.995 -9.463 8.022 1.00 94.81 947 ALA A CA 1
ATOM 7258 C C . ALA A 1 947 ? 8.484 -9.355 9.464 1.00 94.81 947 ALA A C 1
ATOM 7260 O O . ALA A 1 947 ? 8.229 -10.379 10.097 1.00 94.81 947 ALA A O 1
ATOM 7261 N N . THR A 1 948 ? 8.286 -8.133 9.967 1.00 95.00 948 THR A N 1
ATOM 7262 C CA . THR A 1 948 ? 7.713 -7.888 11.300 1.00 95.00 948 THR A CA 1
ATOM 7263 C C . THR A 1 948 ? 6.305 -8.473 11.388 1.00 95.00 948 THR A C 1
ATOM 7265 O O . THR A 1 948 ? 5.978 -9.172 12.350 1.00 95.00 948 THR A O 1
ATOM 7268 N N . VAL A 1 949 ? 5.488 -8.263 10.353 1.00 94.38 949 VAL A N 1
ATOM 7269 C CA . VAL A 1 949 ? 4.145 -8.848 10.253 1.00 94.38 949 VAL A CA 1
ATOM 7270 C C . VAL A 1 949 ? 4.191 -10.370 10.156 1.00 94.38 949 VAL A C 1
ATOM 7272 O O . VAL A 1 949 ? 3.510 -11.046 10.925 1.00 94.38 949 VAL A O 1
ATOM 7275 N N . ILE A 1 950 ? 5.006 -10.910 9.246 1.00 95.94 950 ILE A N 1
ATOM 7276 C CA . ILE A 1 950 ? 5.152 -12.353 9.016 1.00 95.94 950 ILE A CA 1
ATOM 7277 C C . ILE A 1 950 ? 5.525 -13.061 10.319 1.00 95.94 950 ILE A C 1
ATOM 7279 O O . ILE A 1 950 ? 4.849 -14.012 10.701 1.00 95.94 950 ILE A O 1
ATOM 7283 N N . ARG A 1 951 ? 6.545 -12.563 11.026 1.00 96.25 951 ARG A N 1
ATOM 7284 C CA . ARG A 1 951 ? 7.028 -13.167 12.271 1.00 96.25 951 ARG A CA 1
ATOM 7285 C C . ARG A 1 951 ? 6.021 -13.048 13.410 1.00 96.25 951 ARG A C 1
ATOM 7287 O O . ARG A 1 951 ? 5.856 -13.981 14.185 1.00 96.25 951 ARG A O 1
ATOM 7294 N N . THR A 1 952 ? 5.287 -11.937 13.480 1.00 96.19 952 THR A N 1
ATOM 7295 C CA . THR A 1 952 ? 4.219 -11.757 14.480 1.00 96.19 952 THR A CA 1
ATOM 7296 C C . THR A 1 952 ? 3.038 -12.704 14.225 1.00 96.19 952 THR A C 1
ATOM 7298 O O . THR A 1 952 ? 2.410 -13.184 15.168 1.00 96.19 952 THR A O 1
ATOM 7301 N N . ALA A 1 953 ? 2.757 -13.021 12.958 1.00 96.50 953 ALA A N 1
ATOM 7302 C CA . ALA A 1 953 ? 1.692 -13.930 12.541 1.00 96.50 953 ALA A CA 1
ATOM 7303 C C . ALA A 1 953 ? 2.126 -15.411 12.429 1.00 96.50 953 ALA A C 1
ATOM 7305 O O . ALA A 1 953 ? 1.317 -16.258 12.037 1.00 96.50 953 ALA A O 1
ATOM 7306 N N . SER A 1 954 ? 3.366 -15.760 12.784 1.00 96.62 954 SER A N 1
ATOM 7307 C CA . SER A 1 954 ? 3.894 -17.130 12.718 1.00 96.62 954 SER A CA 1
ATOM 7308 C C . SER A 1 954 ? 4.556 -17.573 14.028 1.00 96.62 954 SER A C 1
ATOM 7310 O O . SER A 1 954 ? 4.703 -16.810 14.990 1.00 96.62 954 SER A O 1
ATOM 7312 N N . GLY A 1 955 ? 4.919 -18.855 14.093 1.00 95.94 955 GLY A N 1
ATOM 7313 C CA . GLY A 1 955 ? 5.841 -19.389 15.082 1.00 95.94 955 GLY A CA 1
ATOM 7314 C C . GLY A 1 955 ? 5.433 -19.132 16.534 1.00 95.94 955 GLY A C 1
ATOM 7315 O O . GLY A 1 955 ? 4.303 -19.394 16.966 1.00 95.94 955 GLY A O 1
ATOM 7316 N N . LYS A 1 956 ? 6.399 -18.657 17.329 1.00 95.94 956 LYS A N 1
ATOM 7317 C CA . LYS A 1 956 ? 6.224 -18.450 18.775 1.00 95.94 956 LYS A CA 1
ATOM 7318 C C . LYS A 1 956 ? 5.275 -17.293 19.085 1.00 95.94 956 LYS A C 1
ATOM 7320 O O . LYS A 1 956 ? 4.465 -17.441 20.000 1.00 95.94 956 LYS A O 1
ATOM 7325 N N . SER A 1 957 ? 5.340 -16.200 18.324 1.00 97.31 957 SER A N 1
ATOM 7326 C CA . SER A 1 957 ? 4.461 -15.040 18.501 1.00 97.31 957 SER A CA 1
ATOM 7327 C C . SER A 1 957 ? 2.999 -15.434 18.304 1.00 97.31 957 SER A C 1
ATOM 7329 O O . SER A 1 957 ? 2.163 -15.183 19.175 1.00 97.31 957 SER A O 1
ATOM 7331 N N . TRP A 1 958 ? 2.705 -16.177 17.230 1.00 97.38 958 TRP A N 1
ATOM 7332 C CA . TRP A 1 958 ? 1.364 -16.705 16.988 1.00 97.38 958 TRP A CA 1
ATOM 7333 C C . TRP A 1 958 ? 0.902 -17.667 18.087 1.00 97.38 958 TRP A C 1
ATOM 7335 O O . TRP A 1 958 ? -0.213 -17.545 18.588 1.00 97.38 958 TRP A O 1
ATOM 7345 N N . SER A 1 959 ? 1.773 -18.584 18.522 1.00 97.56 959 SER A N 1
ATOM 7346 C CA . SER A 1 959 ? 1.453 -19.544 19.591 1.00 97.56 959 SER A CA 1
ATOM 7347 C C . SER A 1 959 ? 1.105 -18.844 20.914 1.00 97.56 959 SER A C 1
ATOM 7349 O O . SER A 1 959 ? 0.168 -19.244 21.610 1.00 97.56 959 SER A O 1
ATOM 7351 N N . ARG A 1 960 ? 1.834 -17.773 21.267 1.00 97.69 960 ARG A N 1
ATOM 7352 C CA . ARG A 1 960 ? 1.534 -16.939 22.444 1.00 97.69 960 ARG A CA 1
ATOM 7353 C C . ARG A 1 960 ? 0.191 -16.229 22.296 1.00 97.69 960 ARG A C 1
ATOM 7355 O O . ARG A 1 960 ? -0.584 -16.209 23.252 1.00 97.69 960 ARG A O 1
ATOM 7362 N N . LEU A 1 961 ? -0.088 -15.671 21.120 1.00 97.38 961 LEU A N 1
ATOM 7363 C CA . LEU A 1 961 ? -1.348 -14.990 20.833 1.00 97.38 961 LEU A CA 1
ATOM 7364 C C . LEU A 1 961 ? -2.543 -15.952 20.915 1.00 97.38 961 LEU A C 1
ATOM 7366 O O . LEU A 1 961 ? -3.535 -15.650 21.575 1.00 97.38 961 LEU A O 1
ATOM 7370 N N . GLU A 1 962 ? -2.433 -17.139 20.319 1.00 96.50 962 GLU A N 1
ATOM 7371 C CA . GLU A 1 962 ? -3.471 -18.170 20.372 1.00 96.50 962 GLU A CA 1
ATOM 7372 C C . GLU A 1 962 ? -3.778 -18.586 21.818 1.00 96.50 962 GLU A C 1
ATOM 7374 O O . GLU A 1 962 ? -4.947 -18.636 22.214 1.00 96.50 962 GLU A O 1
ATOM 7379 N N . ALA A 1 963 ? -2.744 -18.805 22.636 1.00 95.94 963 ALA A N 1
ATOM 7380 C CA . ALA A 1 963 ? -2.904 -19.119 24.054 1.00 95.94 963 ALA A CA 1
ATOM 7381 C C . ALA A 1 963 ? -3.573 -17.971 24.832 1.00 95.94 963 ALA A C 1
ATOM 7383 O O . ALA A 1 963 ? -4.496 -18.201 25.616 1.00 95.94 963 ALA A O 1
ATOM 7384 N N . ALA A 1 964 ? -3.145 -16.730 24.590 1.00 94.81 964 ALA A N 1
ATOM 7385 C CA . ALA A 1 964 ? -3.674 -15.540 25.250 1.00 94.81 964 ALA A CA 1
ATOM 7386 C C . ALA A 1 964 ? -5.143 -15.245 24.909 1.00 94.81 964 ALA A C 1
ATOM 7388 O O . ALA A 1 964 ? -5.853 -14.668 25.737 1.00 94.81 964 ALA A O 1
ATOM 7389 N N . SER A 1 965 ? -5.591 -15.672 23.726 1.00 93.56 965 SER A N 1
ATOM 7390 C CA . SER A 1 965 ? -6.966 -15.534 23.235 1.00 93.56 965 SER A CA 1
ATOM 7391 C C . SER A 1 965 ? -7.813 -16.802 23.411 1.00 93.56 965 SER A C 1
ATOM 7393 O O . SER A 1 965 ? -8.894 -16.906 22.828 1.00 93.56 965 SER A O 1
ATOM 7395 N N . GLY A 1 966 ? -7.344 -17.798 24.174 1.00 90.56 966 GLY A N 1
ATOM 7396 C CA . GLY A 1 966 ? -8.094 -19.036 24.424 1.00 90.56 966 GLY A CA 1
ATOM 7397 C C . GLY A 1 966 ? -8.441 -19.813 23.146 1.00 90.56 966 GLY A C 1
ATOM 7398 O O . GLY A 1 966 ? -9.551 -20.338 23.022 1.00 90.56 966 GLY A O 1
ATOM 7399 N N . GLY A 1 967 ? -7.525 -19.830 22.173 1.00 91.69 967 GLY A N 1
ATOM 7400 C CA . GLY A 1 967 ? -7.687 -20.501 20.880 1.00 91.69 967 GLY A CA 1
ATOM 7401 C C . GLY A 1 967 ? -8.467 -19.708 19.825 1.00 91.69 967 GLY A C 1
ATOM 7402 O O . GLY A 1 967 ? -8.816 -20.265 18.790 1.00 91.69 967 GLY A O 1
ATOM 7403 N N . ALA A 1 968 ? -8.794 -18.434 20.071 1.00 92.25 968 ALA A N 1
ATOM 7404 C CA . ALA A 1 968 ? -9.518 -17.582 19.120 1.00 92.25 968 ALA A CA 1
ATOM 7405 C C . ALA A 1 968 ? -8.828 -16.220 18.906 1.00 92.25 968 ALA A C 1
ATOM 7407 O O . ALA A 1 968 ? -9.404 -15.181 19.248 1.00 92.25 968 ALA A O 1
ATOM 7408 N N . PRO A 1 969 ? -7.588 -16.212 18.384 1.00 95.19 969 PRO A N 1
ATOM 7409 C CA . PRO A 1 969 ? -6.839 -14.982 18.163 1.00 95.19 969 PRO A CA 1
ATOM 7410 C C . PRO A 1 969 ? -7.515 -14.088 17.116 1.00 95.19 969 PRO A C 1
ATOM 7412 O O . PRO A 1 969 ? -8.045 -14.578 16.116 1.00 95.19 969 PRO A O 1
ATOM 7415 N N . TYR A 1 970 ? -7.457 -12.772 17.327 1.00 96.62 970 TYR A N 1
ATOM 7416 C CA . TYR A 1 970 ? -7.868 -11.779 16.336 1.00 96.62 970 TYR A CA 1
ATOM 7417 C C . TYR A 1 970 ? -6.718 -10.837 16.019 1.00 96.62 970 TYR A C 1
ATOM 7419 O O . TYR A 1 970 ? -6.334 -9.997 16.835 1.00 96.62 970 TYR A O 1
ATOM 7427 N N . LEU A 1 971 ? -6.179 -11.012 14.818 1.00 95.50 971 LEU A N 1
ATOM 7428 C CA . LEU A 1 971 ? -5.093 -10.227 14.263 1.00 95.50 971 LEU A CA 1
ATOM 7429 C C . LEU A 1 971 ? -5.395 -10.005 12.786 1.00 95.50 971 LEU A C 1
ATOM 7431 O O . LEU A 1 971 ? -5.374 -10.956 12.006 1.00 95.50 971 LEU A O 1
ATOM 7435 N N . HIS A 1 972 ? -5.668 -8.762 12.404 1.00 95.00 972 HIS A N 1
ATOM 7436 C CA . HIS A 1 972 ? -5.748 -8.386 10.995 1.00 95.00 972 HIS A CA 1
ATOM 7437 C C . HIS A 1 972 ? -4.627 -7.414 10.649 1.00 95.00 972 HIS A C 1
ATOM 7439 O O . HIS A 1 972 ? -4.367 -6.469 11.391 1.00 95.00 972 HIS A O 1
ATOM 7445 N N . THR A 1 973 ? -3.961 -7.651 9.523 1.00 92.75 973 THR A N 1
ATOM 7446 C CA . THR A 1 973 ? -2.771 -6.905 9.103 1.00 92.75 973 THR A CA 1
ATOM 7447 C C . THR A 1 973 ? -3.134 -5.872 8.041 1.00 92.75 973 THR A C 1
ATOM 7449 O O . THR A 1 973 ? -3.797 -6.182 7.047 1.00 92.75 973 THR A O 1
ATOM 7452 N N . ILE A 1 974 ? -2.658 -4.648 8.216 1.00 90.62 974 ILE A N 1
ATOM 7453 C CA . ILE A 1 974 ? -2.873 -3.506 7.329 1.00 90.62 974 ILE A CA 1
ATOM 7454 C C . ILE A 1 974 ? -1.493 -3.039 6.870 1.00 90.62 974 ILE A C 1
ATOM 7456 O O . ILE A 1 974 ? -0.996 -2.013 7.312 1.00 90.62 974 ILE A O 1
ATOM 7460 N N . TYR A 1 975 ? -0.844 -3.848 6.030 1.00 86.75 975 TYR A N 1
ATOM 7461 C CA . TYR A 1 975 ? 0.564 -3.680 5.659 1.00 86.75 975 TYR A CA 1
ATOM 7462 C C . TYR A 1 975 ? 1.508 -3.659 6.870 1.00 86.75 975 TYR A C 1
ATOM 7464 O O . TYR A 1 975 ? 1.971 -4.721 7.260 1.00 86.75 975 TYR A O 1
ATOM 7472 N N . ASP A 1 976 ? 1.786 -2.487 7.434 1.00 79.38 976 ASP A N 1
ATOM 7473 C CA . ASP A 1 976 ? 2.639 -2.211 8.591 1.00 79.38 976 ASP A CA 1
ATOM 7474 C C . ASP A 1 976 ? 1.851 -1.814 9.852 1.00 79.38 976 ASP A C 1
ATOM 7476 O O . ASP A 1 976 ? 2.445 -1.422 10.847 1.00 79.38 976 ASP A O 1
ATOM 7480 N N . ALA A 1 977 ? 0.526 -1.967 9.851 1.00 89.88 977 ALA A N 1
ATOM 7481 C CA . ALA A 1 977 ? -0.311 -1.785 11.033 1.00 89.88 977 ALA A CA 1
ATOM 7482 C C . ALA A 1 977 ? -1.118 -3.046 11.374 1.00 89.88 977 ALA A C 1
ATOM 7484 O O . ALA A 1 977 ? -1.335 -3.932 10.541 1.00 89.88 977 ALA A O 1
ATOM 7485 N N . PHE A 1 978 ? -1.603 -3.120 12.611 1.00 93.88 978 PHE A N 1
ATOM 7486 C CA . PHE A 1 978 ? -2.376 -4.249 13.122 1.00 93.88 978 PHE A CA 1
ATOM 7487 C C . PHE A 1 978 ? -3.703 -3.786 13.697 1.00 93.88 978 PHE A C 1
ATOM 7489 O O . PHE A 1 978 ? -3.755 -2.817 14.447 1.00 93.88 978 PHE A O 1
ATOM 7496 N N . LYS A 1 979 ? -4.770 -4.528 13.406 1.00 95.31 979 LYS A N 1
ATOM 7497 C CA . LYS A 1 979 ? -6.044 -4.446 14.118 1.00 95.31 979 LYS A CA 1
ATOM 7498 C C . LYS A 1 979 ? -6.164 -5.637 15.062 1.00 95.31 979 LYS A C 1
ATOM 7500 O O . LYS A 1 979 ? -6.063 -6.782 14.621 1.00 95.31 979 LYS A O 1
ATOM 7505 N N . VAL A 1 980 ? -6.421 -5.366 16.340 1.00 96.12 980 VAL A N 1
ATOM 7506 C CA . VAL A 1 980 ? -6.482 -6.385 17.402 1.00 96.12 980 VAL A CA 1
ATOM 7507 C C . VAL A 1 980 ? -7.699 -6.204 18.307 1.00 96.12 980 VAL A C 1
ATOM 7509 O O . VAL A 1 980 ? -8.346 -5.154 18.306 1.00 96.12 980 VAL A O 1
ATOM 7512 N N . ASP A 1 981 ? -8.030 -7.234 19.083 1.00 96.75 981 ASP A N 1
ATOM 7513 C CA . ASP A 1 981 ? -8.990 -7.158 20.188 1.00 96.75 981 ASP A CA 1
ATOM 7514 C C . ASP A 1 981 ? -8.285 -7.092 21.557 1.00 96.75 981 ASP A C 1
ATOM 7516 O O . ASP A 1 981 ? -7.061 -7.215 21.663 1.00 96.75 981 ASP A O 1
ATOM 7520 N N . ALA A 1 982 ? -9.057 -6.900 22.629 1.00 97.31 982 ALA A N 1
ATOM 7521 C CA . ALA A 1 982 ? -8.507 -6.778 23.978 1.00 97.31 982 ALA A CA 1
ATOM 7522 C C . ALA A 1 982 ? -7.937 -8.099 24.540 1.00 97.31 982 ALA A C 1
ATOM 7524 O O . ALA A 1 982 ? -7.184 -8.057 25.517 1.00 97.31 982 ALA A O 1
ATOM 7525 N N . MET A 1 983 ? -8.248 -9.263 23.948 1.00 96.69 983 MET A N 1
ATOM 7526 C CA . MET A 1 983 ? -7.679 -10.554 24.367 1.00 96.69 983 MET A CA 1
ATOM 7527 C C . MET A 1 983 ? -6.200 -10.667 23.988 1.00 96.69 983 MET A C 1
ATOM 7529 O O . MET A 1 983 ? -5.379 -11.131 24.788 1.00 96.69 983 MET A O 1
ATOM 7533 N N . GLY A 1 984 ? -5.874 -10.230 22.769 1.00 95.69 984 GLY A N 1
ATOM 7534 C CA . GLY A 1 984 ? -4.528 -10.294 22.204 1.00 95.69 984 GLY A CA 1
ATOM 7535 C C . GLY A 1 984 ? -3.680 -9.035 22.391 1.00 95.69 984 GLY A C 1
ATOM 7536 O O . GLY A 1 984 ? -2.464 -9.128 22.259 1.00 95.69 984 GLY A O 1
ATOM 7537 N N . TYR A 1 985 ? -4.289 -7.886 22.706 1.00 96.38 985 TYR A N 1
ATOM 7538 C CA . TYR A 1 985 ? -3.657 -6.557 22.651 1.00 96.38 985 TYR A CA 1
ATOM 7539 C C . TYR A 1 985 ? -2.231 -6.479 23.229 1.00 96.38 985 TYR A C 1
ATOM 7541 O O . TYR A 1 985 ? -1.298 -6.143 22.511 1.00 96.38 985 TYR A O 1
ATOM 7549 N N . ASP A 1 986 ? -2.021 -6.805 24.504 1.00 95.06 986 ASP A N 1
ATOM 7550 C CA . ASP A 1 986 ? -0.698 -6.703 25.144 1.00 95.06 986 ASP A CA 1
ATOM 7551 C C . ASP A 1 986 ? 0.320 -7.709 24.593 1.00 95.06 986 ASP A C 1
ATOM 7553 O O . ASP A 1 986 ? 1.500 -7.382 24.518 1.00 95.06 986 ASP A O 1
ATOM 7557 N N . VAL A 1 987 ? -0.123 -8.894 24.158 1.00 96.25 987 VAL A N 1
ATOM 7558 C CA . VAL A 1 987 ? 0.768 -9.888 23.534 1.00 96.25 987 VAL A CA 1
ATOM 7559 C C . VAL A 1 987 ? 1.214 -9.419 22.160 1.00 96.25 987 VAL A C 1
ATOM 7561 O O . VAL A 1 987 ? 2.401 -9.481 21.868 1.00 96.25 987 VAL A O 1
ATOM 7564 N N . VAL A 1 988 ? 0.298 -8.910 21.331 1.00 96.31 988 VAL A N 1
ATOM 7565 C CA . VAL A 1 988 ? 0.671 -8.362 20.020 1.00 96.31 988 VAL A CA 1
ATOM 7566 C C . VAL A 1 988 ? 1.602 -7.171 20.198 1.00 96.31 988 VAL A C 1
ATOM 7568 O O . VAL A 1 988 ? 2.624 -7.123 19.528 1.00 96.31 988 VAL A O 1
ATOM 7571 N N . LEU A 1 989 ? 1.298 -6.268 21.138 1.00 93.69 989 LEU A N 1
ATOM 7572 C CA . LEU A 1 989 ? 2.123 -5.099 21.440 1.00 93.69 989 LEU A CA 1
ATOM 7573 C C . LEU A 1 989 ? 3.556 -5.478 21.844 1.00 93.69 989 LEU A C 1
ATOM 7575 O O . LEU A 1 989 ? 4.506 -4.834 21.408 1.00 93.69 989 LEU A O 1
ATOM 7579 N N . GLU A 1 990 ? 3.727 -6.509 22.670 1.00 94.12 990 GLU A N 1
ATOM 7580 C CA . GLU A 1 990 ? 5.045 -7.010 23.075 1.00 94.12 990 GLU A CA 1
ATOM 7581 C C . GLU A 1 990 ? 5.777 -7.675 21.898 1.00 94.12 990 GLU A C 1
ATOM 7583 O O . GLU A 1 990 ? 6.901 -7.297 21.567 1.00 94.12 990 GLU A O 1
ATOM 7588 N N . GLU A 1 991 ? 5.121 -8.633 21.237 1.00 95.75 991 GLU A N 1
ATOM 7589 C CA . GLU A 1 991 ? 5.725 -9.456 20.185 1.00 95.75 991 GLU A CA 1
ATOM 7590 C C . GLU A 1 991 ? 6.121 -8.636 18.960 1.00 95.75 991 GLU A C 1
ATOM 7592 O O . GLU A 1 991 ? 7.220 -8.809 18.440 1.00 95.75 991 GLU A O 1
ATOM 7597 N N . VAL A 1 992 ? 5.270 -7.713 18.506 1.00 95.56 992 VAL A N 1
ATOM 7598 C CA . VAL A 1 992 ? 5.556 -6.904 17.315 1.00 95.56 992 VAL A CA 1
ATOM 7599 C C . VAL A 1 992 ? 6.782 -6.011 17.522 1.00 95.56 992 VAL A C 1
ATOM 7601 O O . VAL A 1 992 ? 7.639 -5.924 16.644 1.00 95.56 992 VAL A O 1
ATOM 7604 N N . ASN A 1 993 ? 6.907 -5.385 18.697 1.00 94.56 993 ASN A N 1
ATOM 7605 C CA . ASN A 1 993 ? 8.015 -4.483 19.004 1.00 94.56 993 ASN A CA 1
ATOM 7606 C C . ASN A 1 993 ? 9.324 -5.255 19.181 1.00 94.56 993 ASN A C 1
ATOM 7608 O O . ASN A 1 993 ? 10.366 -4.801 18.705 1.00 94.56 993 ASN A O 1
ATOM 7612 N N . GLN A 1 994 ? 9.268 -6.433 19.807 1.00 94.44 994 GLN A N 1
ATOM 7613 C CA . GLN A 1 994 ? 10.429 -7.307 19.940 1.00 94.44 994 GLN A CA 1
ATOM 7614 C C . GLN A 1 994 ? 10.875 -7.854 18.578 1.00 94.44 994 GLN A C 1
ATOM 7616 O O . GLN A 1 994 ? 12.050 -7.750 18.230 1.00 94.44 994 GLN A O 1
ATOM 7621 N N . ASN A 1 995 ? 9.938 -8.356 17.769 1.00 95.75 995 ASN A N 1
ATOM 7622 C CA . ASN A 1 995 ? 10.219 -8.853 16.424 1.00 95.75 995 ASN A CA 1
ATOM 7623 C C . ASN A 1 995 ? 10.832 -7.761 15.542 1.00 95.75 995 ASN A C 1
ATOM 7625 O O . ASN A 1 995 ? 11.835 -8.008 14.874 1.00 95.75 995 ASN A O 1
ATOM 7629 N N . TRP A 1 996 ? 10.269 -6.550 15.565 1.00 95.50 996 TRP A N 1
ATOM 7630 C CA . TRP A 1 996 ? 10.800 -5.414 14.816 1.00 95.50 996 TRP A CA 1
ATOM 7631 C C . TRP A 1 996 ? 12.226 -5.051 15.243 1.00 95.50 996 TRP A C 1
ATOM 7633 O O . TRP A 1 996 ? 13.090 -4.837 14.386 1.00 95.50 996 TRP A O 1
ATOM 7643 N N . LEU A 1 997 ? 12.493 -5.004 16.554 1.00 94.62 997 LEU A N 1
ATOM 7644 C CA . LEU A 1 997 ? 13.825 -4.719 17.085 1.00 94.62 997 LEU A CA 1
ATOM 7645 C C . LEU A 1 997 ? 14.828 -5.790 16.643 1.00 94.62 997 LEU A C 1
ATOM 7647 O O . LEU A 1 997 ? 15.885 -5.458 16.105 1.00 94.62 997 LEU A O 1
ATOM 7651 N N . ASP A 1 998 ? 14.484 -7.064 16.821 1.00 94.38 998 ASP A N 1
ATOM 7652 C CA . ASP A 1 998 ? 15.356 -8.188 16.482 1.00 94.38 998 ASP A CA 1
ATOM 7653 C C . ASP A 1 998 ? 15.687 -8.219 14.992 1.00 94.38 998 ASP A C 1
ATOM 7655 O O . ASP A 1 998 ? 16.856 -8.335 14.625 1.00 94.38 998 ASP A O 1
ATOM 7659 N N . LEU A 1 999 ? 14.683 -8.052 14.126 1.00 95.50 999 LEU A N 1
ATOM 7660 C CA . LEU A 1 999 ? 14.876 -7.991 12.677 1.00 95.50 999 LEU A CA 1
ATOM 7661 C C . LEU A 1 999 ? 15.819 -6.850 12.289 1.00 95.50 999 LEU A C 1
ATOM 7663 O O . LEU A 1 999 ? 16.747 -7.052 11.503 1.00 95.50 999 LEU A O 1
ATOM 7667 N N . ASN A 1 1000 ? 15.629 -5.667 12.880 1.00 94.44 1000 ASN A N 1
ATOM 7668 C CA . ASN A 1 1000 ? 16.484 -4.524 12.593 1.00 94.44 1000 ASN A CA 1
ATOM 7669 C C . ASN A 1 1000 ? 17.922 -4.714 13.088 1.00 94.44 1000 ASN A C 1
ATOM 7671 O O . ASN A 1 1000 ? 18.860 -4.264 12.432 1.00 94.44 1000 ASN A O 1
ATOM 7675 N N . MET A 1 1001 ? 18.124 -5.397 14.213 1.00 93.69 1001 MET A N 1
ATOM 7676 C CA . MET A 1 1001 ? 19.463 -5.643 14.749 1.00 93.69 1001 MET A CA 1
ATOM 7677 C C . MET A 1 1001 ? 20.192 -6.782 14.027 1.00 93.69 1001 MET A C 1
ATOM 7679 O O . MET A 1 1001 ? 21.396 -6.676 13.808 1.00 93.69 1001 MET A O 1
ATOM 7683 N N . GLN A 1 1002 ? 19.486 -7.833 13.607 1.00 93.19 1002 GLN A N 1
ATOM 7684 C CA . GLN A 1 1002 ? 20.088 -9.072 13.092 1.00 93.19 1002 GLN A CA 1
ATOM 7685 C C . GLN A 1 1002 ? 20.281 -9.104 11.573 1.00 93.19 1002 GLN A C 1
ATOM 7687 O O . GLN A 1 1002 ? 21.108 -9.872 11.088 1.00 93.19 1002 GLN A O 1
ATOM 7692 N N . TRP A 1 1003 ? 19.528 -8.307 10.816 1.00 95.62 1003 TRP A N 1
ATOM 7693 C CA . TRP A 1 1003 ? 19.606 -8.280 9.355 1.00 95.62 1003 TRP A CA 1
ATOM 7694 C C . TRP A 1 1003 ? 20.102 -6.923 8.840 1.00 95.62 1003 TRP A C 1
ATOM 7696 O O . TRP A 1 1003 ? 19.880 -5.888 9.478 1.00 95.62 1003 TRP A O 1
ATOM 7706 N N . SER A 1 1004 ? 20.784 -6.942 7.688 1.00 95.25 1004 SER A N 1
ATOM 7707 C CA . SER A 1 1004 ? 21.323 -5.765 6.998 1.00 95.25 1004 SER A CA 1
ATOM 7708 C C . SER A 1 1004 ? 21.122 -5.865 5.488 1.00 95.25 1004 SER A C 1
ATOM 7710 O O . SER A 1 1004 ? 21.692 -6.735 4.823 1.00 95.25 1004 SER A O 1
ATOM 7712 N N . TYR A 1 1005 ? 20.366 -4.929 4.907 1.00 94.56 1005 TYR A N 1
ATOM 7713 C CA . TYR A 1 1005 ? 20.212 -4.866 3.448 1.00 94.56 1005 TYR A CA 1
ATOM 7714 C C . TYR A 1 1005 ? 21.521 -4.512 2.728 1.00 94.56 1005 TYR A C 1
ATOM 7716 O O . TYR A 1 1005 ? 21.690 -4.855 1.555 1.00 94.56 1005 TYR A O 1
ATOM 7724 N N . LEU A 1 1006 ? 22.460 -3.846 3.412 1.00 96.19 1006 LEU A N 1
ATOM 7725 C CA . LEU A 1 1006 ? 23.778 -3.529 2.861 1.00 96.19 1006 LEU A CA 1
ATOM 7726 C C . LEU A 1 1006 ? 24.615 -4.799 2.690 1.00 96.19 1006 LEU A C 1
ATOM 7728 O O . LEU A 1 1006 ? 25.220 -4.995 1.638 1.00 96.19 1006 LEU A O 1
ATOM 7732 N N . GLU A 1 1007 ? 24.595 -5.692 3.682 1.00 96.81 1007 GLU A N 1
ATOM 7733 C CA . GLU A 1 1007 ? 25.273 -6.992 3.609 1.00 96.81 1007 GLU A CA 1
ATOM 7734 C C . GLU A 1 1007 ? 24.686 -7.851 2.487 1.00 96.81 1007 GLU A C 1
ATOM 7736 O O . GLU A 1 1007 ? 25.421 -8.317 1.618 1.00 96.81 1007 GLU A O 1
ATOM 7741 N N . LYS A 1 1008 ? 23.353 -7.952 2.406 1.00 96.31 1008 LYS A N 1
ATOM 7742 C CA . LYS A 1 1008 ? 22.687 -8.716 1.338 1.00 96.31 1008 LYS A CA 1
ATOM 7743 C C . LYS A 1 1008 ? 22.942 -8.150 -0.060 1.00 96.31 1008 LYS A C 1
ATOM 7745 O O . LYS A 1 1008 ? 23.025 -8.899 -1.032 1.00 96.31 1008 LYS A O 1
ATOM 7750 N N . THR A 1 1009 ? 23.123 -6.838 -0.173 1.00 96.44 1009 THR A N 1
ATOM 7751 C CA . THR A 1 1009 ? 23.532 -6.197 -1.432 1.00 96.44 1009 THR A CA 1
ATOM 7752 C C . THR A 1 1009 ? 24.990 -6.489 -1.776 1.00 96.44 1009 THR A C 1
ATOM 7754 O O . THR A 1 1009 ? 25.325 -6.652 -2.949 1.00 96.44 1009 THR A O 1
ATOM 7757 N N . SER A 1 1010 ? 25.857 -6.603 -0.769 1.00 95.94 1010 SER A N 1
ATOM 7758 C CA . SER A 1 1010 ? 27.262 -6.982 -0.945 1.00 95.94 1010 SER A CA 1
ATOM 7759 C C . SER A 1 1010 ? 27.376 -8.395 -1.499 1.00 95.94 1010 SER A C 1
ATOM 7761 O O . SER A 1 1010 ? 28.085 -8.623 -2.481 1.00 95.94 1010 SER A O 1
ATOM 7763 N N . ASP A 1 1011 ? 26.590 -9.322 -0.954 1.00 94.94 1011 ASP A N 1
ATOM 7764 C CA . ASP A 1 1011 ? 26.492 -10.692 -1.457 1.00 94.94 1011 ASP A CA 1
ATOM 7765 C C . ASP A 1 1011 ? 25.994 -10.724 -2.911 1.00 94.94 1011 ASP A C 1
ATOM 7767 O O . ASP A 1 1011 ? 26.565 -11.417 -3.759 1.00 94.94 1011 ASP A O 1
ATOM 7771 N N . ALA A 1 1012 ? 24.972 -9.925 -3.237 1.00 95.06 1012 ALA A N 1
ATOM 7772 C CA . ALA A 1 1012 ? 24.455 -9.813 -4.600 1.00 95.06 1012 ALA A CA 1
ATOM 7773 C C . ALA A 1 1012 ? 25.512 -9.289 -5.593 1.00 95.06 1012 ALA A C 1
ATOM 7775 O O . ALA A 1 1012 ? 25.649 -9.842 -6.688 1.00 95.06 1012 ALA A O 1
ATOM 7776 N N . LEU A 1 1013 ? 26.307 -8.285 -5.204 1.00 94.56 1013 LEU A N 1
ATOM 7777 C CA . LEU A 1 1013 ? 27.395 -7.744 -6.025 1.00 94.56 1013 LEU A CA 1
ATOM 7778 C C . LEU A 1 1013 ? 28.566 -8.719 -6.199 1.00 94.56 1013 LEU A C 1
ATOM 7780 O O . LEU A 1 1013 ? 29.140 -8.796 -7.289 1.00 94.56 1013 LEU A O 1
ATOM 7784 N N . ASN A 1 1014 ? 28.908 -9.487 -5.163 1.00 92.31 1014 ASN A N 1
ATOM 7785 C CA . ASN A 1 1014 ? 29.921 -10.538 -5.267 1.00 92.31 1014 ASN A CA 1
ATOM 7786 C C . ASN A 1 1014 ? 29.500 -11.599 -6.295 1.00 92.31 1014 ASN A C 1
ATOM 7788 O O . ASN A 1 1014 ? 30.295 -11.978 -7.157 1.00 92.31 1014 ASN A O 1
ATOM 7792 N N . ASN A 1 1015 ? 28.226 -11.997 -6.271 1.00 92.69 1015 ASN A N 1
ATOM 7793 C CA . ASN A 1 1015 ? 27.660 -12.945 -7.230 1.00 92.69 1015 ASN A CA 1
ATOM 7794 C C . ASN A 1 1015 ? 27.554 -12.369 -8.653 1.00 92.69 1015 ASN A C 1
ATOM 7796 O O . ASN A 1 1015 ? 27.712 -13.103 -9.630 1.00 92.69 1015 ASN A O 1
ATOM 7800 N N . LEU A 1 1016 ? 27.315 -11.060 -8.788 1.00 94.94 1016 LEU A N 1
ATOM 7801 C CA . LEU A 1 1016 ? 27.173 -10.386 -10.080 1.00 94.94 1016 LEU A CA 1
ATOM 7802 C C . LEU A 1 1016 ? 28.411 -10.548 -10.968 1.00 94.94 1016 LEU A C 1
ATOM 7804 O O . LEU A 1 1016 ? 28.274 -10.791 -12.164 1.00 94.94 1016 LEU A O 1
ATOM 7808 N N . ARG A 1 1017 ? 29.618 -10.440 -10.398 1.00 87.06 1017 ARG A N 1
ATOM 7809 C CA . ARG A 1 1017 ? 30.873 -10.549 -11.166 1.00 87.06 1017 ARG A CA 1
ATOM 7810 C C . ARG A 1 1017 ? 31.015 -11.909 -11.841 1.00 87.06 1017 ARG A C 1
ATOM 7812 O O . ARG A 1 1017 ? 31.377 -11.969 -13.014 1.00 87.06 1017 ARG A O 1
ATOM 7819 N N . THR A 1 1018 ? 30.707 -12.976 -11.109 1.00 90.94 1018 THR A N 1
ATOM 7820 C CA . THR A 1 1018 ? 30.737 -14.347 -11.625 1.00 90.94 1018 THR A CA 1
ATOM 7821 C C . THR A 1 1018 ? 29.691 -14.529 -12.720 1.00 90.94 1018 THR A C 1
ATOM 7823 O O . THR A 1 1018 ? 30.046 -14.929 -13.824 1.00 90.94 1018 THR A O 1
ATOM 7826 N N . LYS A 1 1019 ? 28.439 -14.115 -12.474 1.00 93.12 1019 LYS A N 1
ATOM 7827 C CA . LYS A 1 1019 ? 27.352 -14.212 -13.464 1.00 93.12 1019 LYS A CA 1
ATOM 7828 C C . LYS A 1 1019 ? 27.638 -13.432 -14.746 1.00 93.12 1019 LYS A C 1
ATOM 7830 O O . LYS A 1 1019 ? 27.411 -13.931 -15.843 1.00 93.12 1019 LYS A O 1
ATOM 7835 N N . PHE A 1 1020 ? 28.184 -12.223 -14.622 1.00 93.00 1020 PHE A N 1
ATOM 7836 C CA . PHE A 1 1020 ? 28.580 -11.415 -15.773 1.00 93.00 1020 PHE A CA 1
ATOM 7837 C C . PHE A 1 1020 ? 29.689 -12.098 -16.586 1.00 93.00 1020 PHE A C 1
ATOM 7839 O O . PHE A 1 1020 ? 29.630 -12.126 -17.815 1.00 93.00 1020 PHE A O 1
ATOM 7846 N N . ALA A 1 1021 ? 30.691 -12.682 -15.920 1.00 89.94 1021 ALA A N 1
ATOM 7847 C CA . ALA A 1 1021 ? 31.747 -13.430 -16.597 1.00 89.94 1021 ALA A CA 1
ATOM 7848 C C . ALA A 1 1021 ? 31.205 -14.685 -17.301 1.00 89.94 1021 ALA A C 1
ATOM 7850 O O . ALA A 1 1021 ? 31.571 -14.937 -18.448 1.00 89.94 1021 ALA A O 1
ATOM 7851 N N . GLU A 1 1022 ? 30.310 -15.430 -16.647 1.00 92.62 1022 GLU A N 1
ATOM 7852 C CA . GLU A 1 1022 ? 29.647 -16.619 -17.194 1.00 92.62 1022 GLU A CA 1
ATOM 7853 C C . GLU A 1 1022 ? 28.791 -16.289 -18.422 1.00 92.62 1022 GLU A C 1
ATOM 7855 O O . GLU A 1 1022 ? 28.937 -16.947 -19.452 1.00 92.62 1022 GLU A O 1
ATOM 7860 N N . ARG A 1 1023 ? 27.970 -15.229 -18.364 1.00 90.50 1023 ARG A N 1
ATOM 7861 C CA . ARG A 1 1023 ? 27.089 -14.793 -19.465 1.00 90.50 1023 ARG A CA 1
ATOM 7862 C C . ARG A 1 1023 ? 27.839 -14.547 -20.774 1.00 90.50 1023 ARG A C 1
ATOM 7864 O O . ARG A 1 1023 ? 27.332 -14.852 -21.851 1.00 90.50 1023 ARG A O 1
ATOM 7871 N N . TYR A 1 1024 ? 29.044 -13.991 -20.686 1.00 91.88 1024 TYR A N 1
ATOM 7872 C CA . TYR A 1 1024 ? 29.884 -13.690 -21.847 1.00 91.88 1024 TYR A CA 1
ATOM 7873 C C . TYR A 1 1024 ? 31.079 -14.642 -21.984 1.00 91.88 1024 TYR A C 1
ATOM 7875 O O . TYR A 1 1024 ? 32.057 -14.304 -22.664 1.00 91.88 1024 TYR A O 1
ATOM 7883 N N . SER A 1 1025 ? 31.033 -15.797 -21.317 1.00 90.75 1025 SER A N 1
ATOM 7884 C CA . SER A 1 1025 ? 32.038 -16.848 -21.443 1.00 90.75 1025 SER A CA 1
ATOM 7885 C C . SER A 1 1025 ? 31.879 -17.548 -22.792 1.00 90.75 1025 SER A C 1
ATOM 7887 O O . SER A 1 1025 ? 30.771 -17.882 -23.202 1.00 90.75 1025 SER A O 1
ATOM 7889 N N . GLY A 1 1026 ? 32.980 -17.732 -23.522 1.00 88.56 1026 GLY A N 1
ATOM 7890 C CA . GLY A 1 1026 ? 32.977 -18.390 -24.835 1.00 88.56 1026 GLY A CA 1
ATOM 7891 C C . GLY A 1 1026 ? 32.400 -17.578 -26.006 1.00 88.56 1026 GLY A C 1
ATOM 7892 O O . GLY A 1 1026 ? 32.534 -18.028 -27.140 1.00 88.56 1026 GLY A O 1
ATOM 7893 N N . ARG A 1 1027 ? 31.811 -16.393 -25.772 1.00 92.75 1027 ARG A N 1
ATOM 7894 C CA . ARG A 1 1027 ? 31.368 -15.464 -26.834 1.00 92.75 1027 ARG A CA 1
ATOM 7895 C C . ARG A 1 1027 ? 32.548 -14.694 -27.439 1.00 92.75 1027 ARG A C 1
ATOM 7897 O O . ARG A 1 1027 ? 33.452 -14.283 -26.701 1.00 92.75 1027 ARG A O 1
ATOM 7904 N N . ASP A 1 1028 ? 32.526 -14.454 -28.752 1.00 94.38 1028 ASP A N 1
ATOM 7905 C CA . ASP A 1 1028 ? 33.551 -13.643 -29.422 1.00 94.38 1028 ASP A CA 1
ATOM 7906 C C . ASP A 1 1028 ? 33.429 -12.179 -28.957 1.00 94.38 1028 ASP A C 1
ATOM 7908 O O . ASP A 1 1028 ? 32.317 -11.655 -28.839 1.00 94.38 1028 ASP A O 1
ATOM 7912 N N . PRO A 1 1029 ? 34.537 -11.463 -28.686 1.00 94.19 1029 PRO A N 1
ATOM 7913 C CA . PRO A 1 1029 ? 34.483 -10.051 -28.313 1.00 94.19 1029 PRO A CA 1
ATOM 7914 C C . PRO A 1 1029 ? 33.746 -9.145 -29.314 1.00 94.19 1029 PRO A C 1
ATOM 7916 O O . PRO A 1 1029 ? 33.309 -8.064 -28.926 1.00 94.19 1029 PRO A O 1
ATOM 7919 N N . ASN A 1 1030 ? 33.635 -9.536 -30.582 1.00 94.31 1030 ASN A N 1
ATOM 7920 C CA . ASN A 1 1030 ? 32.942 -8.782 -31.626 1.00 94.31 1030 ASN A CA 1
ATOM 7921 C C . ASN A 1 1030 ? 31.483 -9.210 -31.819 1.00 94.31 1030 ASN A C 1
ATOM 7923 O O . ASN A 1 1030 ? 30.797 -8.600 -32.638 1.00 94.31 1030 ASN A O 1
ATOM 7927 N N . ASP A 1 1031 ? 31.000 -10.215 -31.082 1.00 95.88 1031 ASP A N 1
ATOM 7928 C CA . ASP A 1 1031 ? 29.600 -10.625 -31.149 1.00 95.88 1031 ASP A CA 1
ATOM 7929 C C . ASP A 1 1031 ? 28.685 -9.449 -30.795 1.00 95.88 1031 ASP A C 1
ATOM 7931 O O . ASP A 1 1031 ? 28.928 -8.730 -29.818 1.00 95.88 1031 ASP A O 1
ATOM 7935 N N . ALA A 1 1032 ? 27.612 -9.285 -31.569 1.00 93.56 1032 ALA A N 1
ATOM 7936 C CA . ALA A 1 1032 ? 26.595 -8.271 -31.326 1.00 93.56 1032 ALA A CA 1
ATOM 7937 C C . ALA A 1 1032 ? 25.840 -8.540 -30.014 1.00 93.56 1032 ALA A C 1
ATOM 7939 O O . ALA A 1 1032 ? 25.566 -9.688 -29.647 1.00 93.56 1032 ALA A O 1
ATOM 7940 N N . LEU A 1 1033 ? 25.490 -7.469 -29.305 1.00 93.12 1033 LEU A N 1
ATOM 7941 C CA . LEU A 1 1033 ? 24.651 -7.542 -28.110 1.00 93.12 1033 LEU A CA 1
ATOM 7942 C C . LEU A 1 1033 ? 23.168 -7.511 -28.473 1.00 93.12 1033 LEU A C 1
ATOM 7944 O O . LEU A 1 1033 ? 22.757 -6.867 -29.438 1.00 93.12 1033 LEU A O 1
ATOM 7948 N N . THR A 1 1034 ? 22.355 -8.174 -27.658 1.00 88.38 1034 THR A N 1
ATOM 7949 C CA . THR A 1 1034 ? 20.898 -8.017 -27.703 1.00 88.38 1034 THR A CA 1
ATOM 7950 C C . THR A 1 1034 ? 20.483 -6.615 -27.239 1.00 88.38 1034 THR A C 1
ATOM 7952 O O . THR A 1 1034 ? 21.239 -5.910 -26.562 1.00 88.38 1034 THR A O 1
ATOM 7955 N N . ALA A 1 1035 ? 19.249 -6.211 -27.563 1.00 84.62 1035 ALA A N 1
ATOM 7956 C CA . ALA A 1 1035 ? 18.714 -4.909 -27.161 1.00 84.62 1035 ALA A CA 1
ATOM 7957 C C . ALA A 1 1035 ? 18.766 -4.701 -25.636 1.00 84.62 1035 ALA A C 1
ATOM 7959 O O . ALA A 1 1035 ? 19.194 -3.644 -25.179 1.00 84.62 1035 ALA A O 1
ATOM 7960 N N . ASN A 1 1036 ? 18.412 -5.718 -24.843 1.00 87.31 1036 ASN A N 1
ATOM 7961 C CA . ASN A 1 1036 ? 18.423 -5.616 -23.381 1.00 87.31 1036 ASN A CA 1
ATOM 7962 C C . ASN A 1 1036 ? 19.843 -5.590 -22.799 1.00 87.31 1036 ASN A C 1
ATOM 7964 O O . ASN A 1 1036 ? 20.092 -4.795 -21.894 1.00 87.31 1036 ASN A O 1
ATOM 7968 N N . GLU A 1 1037 ? 20.784 -6.372 -23.350 1.00 93.38 1037 GLU A N 1
ATOM 7969 C CA . GLU A 1 1037 ? 22.199 -6.368 -22.932 1.00 93.38 1037 GLU A CA 1
ATOM 7970 C C . GLU A 1 1037 ? 22.863 -4.993 -23.097 1.00 93.38 1037 GLU A C 1
ATOM 7972 O O . GLU A 1 1037 ? 23.724 -4.634 -22.296 1.00 93.38 1037 GLU A O 1
ATOM 7977 N N . TRP A 1 1038 ? 22.465 -4.214 -24.110 1.00 94.69 1038 TRP A N 1
ATOM 7978 C CA . TRP A 1 1038 ? 23.012 -2.874 -24.338 1.00 94.69 1038 TRP A CA 1
ATOM 7979 C C . TRP A 1 1038 ? 22.148 -1.732 -23.789 1.00 94.69 1038 TRP A C 1
ATOM 7981 O O . TRP A 1 1038 ? 22.678 -0.651 -23.547 1.00 94.69 1038 TRP A O 1
ATOM 7991 N N . SER A 1 1039 ? 20.848 -1.952 -23.570 1.00 91.44 1039 SER A N 1
ATOM 7992 C CA . SER A 1 1039 ? 19.846 -0.914 -23.264 1.00 91.44 1039 SER A CA 1
ATOM 7993 C C . SER A 1 1039 ? 20.318 0.164 -22.279 1.00 91.44 1039 SER A C 1
ATOM 7995 O O . SER A 1 1039 ? 20.282 1.352 -22.596 1.00 91.44 1039 SER A O 1
ATOM 7997 N N . MET A 1 1040 ? 20.820 -0.238 -21.109 1.00 94.69 1040 MET A N 1
ATOM 7998 C CA . MET A 1 1040 ? 21.275 0.686 -20.070 1.00 94.69 1040 MET A CA 1
ATOM 7999 C C . MET A 1 1040 ? 22.556 1.433 -20.464 1.00 94.69 1040 MET A C 1
ATOM 8001 O O . MET A 1 1040 ? 22.639 2.643 -20.279 1.00 94.69 1040 MET A O 1
ATOM 8005 N N . ALA A 1 1041 ? 23.559 0.746 -21.019 1.00 96.06 1041 ALA A N 1
ATOM 8006 C CA . ALA A 1 1041 ? 24.806 1.390 -21.440 1.00 96.06 1041 ALA A CA 1
ATOM 8007 C C . ALA A 1 1041 ? 24.568 2.369 -22.602 1.00 96.06 1041 ALA A C 1
ATOM 8009 O O . ALA A 1 1041 ? 25.097 3.479 -22.592 1.00 96.06 1041 ALA A O 1
ATOM 8010 N N . GLY A 1 1042 ? 23.717 1.983 -23.559 1.00 94.38 1042 GLY A N 1
ATOM 8011 C CA . GLY A 1 1042 ? 23.280 2.833 -24.662 1.00 94.38 1042 GLY A CA 1
ATOM 8012 C C . GLY A 1 1042 ? 22.569 4.093 -24.175 1.00 94.38 1042 GLY A C 1
ATOM 8013 O O . GLY A 1 1042 ? 22.954 5.184 -24.578 1.00 94.38 1042 GLY A O 1
ATOM 8014 N N . TYR A 1 1043 ? 21.614 3.950 -23.251 1.00 94.12 1043 TYR A N 1
ATOM 8015 C CA . TYR A 1 1043 ? 20.917 5.081 -22.631 1.00 94.12 1043 TYR A CA 1
ATOM 8016 C C . TYR A 1 1043 ? 21.875 6.045 -21.915 1.00 94.12 1043 TYR A C 1
ATOM 8018 O O . TYR A 1 1043 ? 21.764 7.260 -22.055 1.00 94.12 1043 TYR A O 1
ATOM 8026 N N . LEU A 1 1044 ? 22.846 5.524 -21.156 1.00 95.38 1044 LEU A N 1
ATOM 8027 C CA . LEU A 1 1044 ? 23.804 6.367 -20.434 1.00 95.38 1044 LEU A CA 1
ATOM 8028 C C . LEU A 1 1044 ? 24.728 7.149 -21.380 1.00 95.38 1044 LEU A C 1
ATOM 8030 O O . LEU A 1 1044 ? 25.040 8.303 -21.097 1.00 95.38 1044 LEU A O 1
ATOM 8034 N N . LEU A 1 1045 ? 25.162 6.533 -22.483 1.00 95.00 1045 LEU A N 1
ATOM 8035 C CA . LEU A 1 1045 ? 26.073 7.135 -23.466 1.00 95.00 1045 LEU A CA 1
ATOM 8036 C C . LEU A 1 1045 ? 25.369 8.014 -24.512 1.00 95.00 1045 LEU A C 1
ATOM 8038 O O . LEU A 1 1045 ? 26.040 8.602 -25.368 1.00 95.00 1045 LEU A O 1
ATOM 8042 N N . GLU A 1 1046 ? 24.039 8.091 -24.468 1.00 92.50 1046 GLU A N 1
ATOM 8043 C CA . GLU A 1 1046 ? 23.253 8.916 -25.375 1.00 92.50 1046 GLU A CA 1
ATOM 8044 C C . GLU A 1 1046 ? 23.674 10.388 -25.286 1.00 92.50 1046 GLU A C 1
ATOM 8046 O O . GLU A 1 1046 ? 23.851 10.958 -24.206 1.00 92.50 1046 GLU A O 1
ATOM 8051 N N . GLN A 1 1047 ? 23.864 11.003 -26.453 1.00 90.56 1047 GLN A N 1
ATOM 8052 C CA . GLN A 1 1047 ? 24.335 12.374 -26.558 1.00 90.56 1047 GLN A CA 1
ATOM 8053 C C . GLN A 1 1047 ? 23.172 13.354 -26.582 1.00 90.56 1047 GLN A C 1
ATOM 8055 O O . GLN A 1 1047 ? 22.370 13.370 -27.513 1.00 90.56 1047 GLN A O 1
ATOM 8060 N N . THR A 1 1048 ? 23.159 14.263 -25.616 1.00 84.12 1048 THR A N 1
ATOM 8061 C CA . THR A 1 1048 ? 22.244 15.408 -25.601 1.00 84.12 1048 THR A CA 1
ATOM 8062 C C . THR A 1 1048 ? 23.011 16.697 -25.850 1.00 84.12 1048 THR A C 1
ATOM 8064 O O . THR A 1 1048 ? 24.139 16.857 -25.373 1.00 84.12 1048 THR A O 1
ATOM 8067 N N . LYS A 1 1049 ? 22.394 17.642 -26.564 1.00 81.44 1049 LYS A N 1
ATOM 8068 C CA . LYS A 1 1049 ? 22.938 18.994 -26.718 1.00 81.44 1049 LYS A CA 1
ATOM 8069 C C . LYS A 1 1049 ? 22.502 19.853 -25.538 1.00 81.44 1049 LYS A C 1
ATOM 8071 O O . LYS A 1 1049 ? 21.329 20.187 -25.429 1.00 81.44 1049 LYS A O 1
ATOM 8076 N N . VAL A 1 1050 ? 23.453 20.248 -24.701 1.00 71.88 1050 VAL A N 1
ATOM 8077 C CA . VAL A 1 1050 ? 23.245 21.209 -23.611 1.00 71.88 1050 VAL A CA 1
ATOM 8078 C C . VAL A 1 1050 ? 24.149 22.405 -23.883 1.00 71.88 1050 VAL A C 1
ATOM 8080 O O . VAL A 1 1050 ? 25.350 22.232 -24.081 1.00 71.88 1050 VAL A O 1
ATOM 8083 N N . GLU A 1 1051 ? 23.569 23.605 -23.988 1.00 70.38 1051 GLU A N 1
ATOM 8084 C CA . GLU A 1 1051 ? 24.308 24.849 -24.285 1.00 70.38 1051 GLU A CA 1
ATOM 8085 C C . GLU A 1 1051 ? 25.224 24.738 -25.528 1.00 70.38 1051 GLU A C 1
ATOM 8087 O O . GLU A 1 1051 ? 26.355 25.221 -25.562 1.00 70.38 1051 GLU A O 1
ATOM 8092 N N . GLY A 1 1052 ? 24.763 24.027 -26.563 1.00 72.88 1052 GLY A N 1
ATOM 8093 C CA . GLY A 1 1052 ? 25.521 23.806 -27.801 1.00 72.88 1052 GLY A CA 1
ATOM 8094 C C . GLY A 1 1052 ? 26.638 22.754 -27.716 1.00 72.88 1052 GLY A C 1
ATOM 8095 O O . GLY A 1 1052 ? 27.246 22.443 -28.742 1.00 72.88 1052 GLY A O 1
ATOM 8096 N N . LYS A 1 1053 ? 26.891 22.152 -26.546 1.00 76.75 1053 LYS A N 1
ATOM 8097 C CA . LYS A 1 1053 ? 27.856 21.057 -26.358 1.00 76.75 1053 LYS A CA 1
ATOM 8098 C C . LYS A 1 1053 ? 27.146 19.702 -26.336 1.00 76.75 1053 LYS A C 1
ATOM 8100 O O . LYS A 1 1053 ? 26.128 19.535 -25.674 1.00 76.75 1053 LYS A O 1
ATOM 8105 N N . SER A 1 1054 ? 27.702 18.729 -27.057 1.00 81.50 1054 SER A N 1
ATOM 8106 C CA . SER A 1 1054 ? 27.259 17.328 -27.010 1.00 81.50 1054 SER A CA 1
ATOM 8107 C C . SER A 1 1054 ? 27.878 16.642 -25.797 1.00 81.50 1054 SER A C 1
ATOM 8109 O O . SER A 1 1054 ? 29.108 16.537 -25.738 1.00 81.50 1054 SER A O 1
ATOM 8111 N N . ILE A 1 1055 ? 27.036 16.210 -24.857 1.00 85.56 1055 ILE A N 1
ATOM 8112 C CA . ILE A 1 1055 ? 27.438 15.538 -23.615 1.00 85.56 1055 ILE A CA 1
ATOM 8113 C C . ILE A 1 1055 ? 26.571 14.304 -23.341 1.00 85.56 1055 ILE A C 1
ATOM 8115 O O . ILE A 1 1055 ? 25.388 14.282 -23.696 1.00 85.56 1055 ILE A O 1
ATOM 8119 N N . SER A 1 1056 ? 27.141 13.316 -22.646 1.00 91.19 1056 SER A N 1
ATOM 8120 C CA . SER A 1 1056 ? 26.415 12.165 -22.086 1.00 91.19 1056 SER A CA 1
ATOM 8121 C C . SER A 1 1056 ? 25.647 12.568 -20.816 1.00 91.19 1056 SER A C 1
ATOM 8123 O O . SER A 1 1056 ? 26.022 12.196 -19.700 1.00 91.19 1056 SER A O 1
ATOM 8125 N N . SER A 1 1057 ? 24.595 13.385 -20.952 1.00 90.12 1057 SER A N 1
ATOM 8126 C CA . SER A 1 1057 ? 23.871 13.948 -19.796 1.00 90.12 1057 SER A CA 1
ATOM 8127 C C . SER A 1 1057 ? 23.237 12.877 -18.906 1.00 90.12 1057 SER A C 1
ATOM 8129 O O . SER A 1 1057 ? 23.240 13.025 -17.684 1.00 90.12 1057 SER A O 1
ATOM 8131 N N . ASN A 1 1058 ? 22.769 11.769 -19.488 1.00 92.19 1058 ASN A N 1
ATOM 8132 C CA . ASN A 1 1058 ? 22.220 10.631 -18.751 1.00 92.19 1058 ASN A CA 1
ATOM 8133 C C . ASN A 1 1058 ? 23.274 9.982 -17.843 1.00 92.19 1058 ASN A C 1
ATOM 8135 O O . ASN A 1 1058 ? 23.000 9.731 -16.664 1.00 92.19 1058 ASN A O 1
ATOM 8139 N N . LEU A 1 1059 ? 24.490 9.757 -18.358 1.00 94.25 1059 LEU A N 1
ATOM 8140 C CA . LEU A 1 1059 ? 25.621 9.265 -17.568 1.00 94.25 1059 LEU A CA 1
ATOM 8141 C C . LEU A 1 1059 ? 25.990 10.242 -16.451 1.00 94.25 1059 LEU A C 1
ATOM 8143 O O . LEU A 1 1059 ? 26.087 9.820 -15.298 1.00 94.25 1059 LEU A O 1
ATOM 8147 N N . MET A 1 1060 ? 26.120 11.534 -16.761 1.00 92.00 1060 MET A N 1
ATOM 8148 C CA . MET A 1 1060 ? 26.425 12.569 -15.765 1.00 92.00 1060 MET A CA 1
ATOM 8149 C C . MET A 1 1060 ? 25.371 12.614 -14.649 1.00 92.00 1060 MET A C 1
ATOM 8151 O O . MET A 1 1060 ? 25.712 12.578 -13.469 1.00 92.00 1060 MET A O 1
ATOM 8155 N N . ASN A 1 1061 ? 24.085 12.627 -15.010 1.00 89.44 1061 ASN A N 1
ATOM 8156 C CA . ASN A 1 1061 ? 22.967 12.671 -14.065 1.00 89.44 1061 ASN A CA 1
ATOM 8157 C C . ASN A 1 1061 ? 22.935 11.437 -13.157 1.00 89.44 1061 ASN A C 1
ATOM 8159 O O . ASN A 1 1061 ? 22.706 11.545 -11.954 1.00 89.44 1061 ASN A O 1
ATOM 8163 N N . LYS A 1 1062 ? 23.165 10.242 -13.711 1.00 90.62 1062 LYS A N 1
ATOM 8164 C CA . LYS A 1 1062 ? 23.184 9.031 -12.889 1.00 90.62 1062 LYS A CA 1
ATOM 8165 C C . LYS A 1 1062 ? 24.427 8.983 -12.000 1.00 90.62 1062 LYS A C 1
ATOM 8167 O O . LYS A 1 1062 ? 24.276 8.645 -10.830 1.00 90.62 1062 LYS A O 1
ATOM 8172 N N . LEU A 1 1063 ? 25.607 9.372 -12.496 1.00 92.94 1063 LEU A N 1
ATOM 8173 C CA . LEU A 1 1063 ? 26.839 9.445 -11.700 1.00 92.94 1063 LEU A CA 1
ATOM 8174 C C . LEU A 1 1063 ? 26.716 10.420 -10.525 1.00 92.94 1063 LEU A C 1
ATOM 8176 O O . LEU A 1 1063 ? 27.077 10.043 -9.411 1.00 92.94 1063 LEU A O 1
ATOM 8180 N N . SER A 1 1064 ? 26.140 11.612 -10.720 1.00 88.81 1064 SER A N 1
ATOM 8181 C CA . SER A 1 1064 ? 25.952 12.579 -9.624 1.00 88.81 1064 SER A CA 1
ATOM 8182 C C . SER A 1 1064 ? 25.089 12.035 -8.481 1.00 88.81 1064 SER A C 1
ATOM 8184 O O . SER A 1 1064 ? 25.281 12.415 -7.331 1.00 88.81 1064 SER A O 1
ATOM 8186 N N . LYS A 1 1065 ? 24.187 11.090 -8.774 1.00 86.75 1065 LYS A N 1
ATOM 8187 C CA . LYS A 1 1065 ? 23.296 10.455 -7.790 1.00 86.75 1065 LYS A CA 1
ATOM 8188 C C . LYS A 1 1065 ? 23.867 9.207 -7.117 1.00 86.75 1065 LYS A C 1
ATOM 8190 O O . LYS A 1 1065 ? 23.285 8.740 -6.141 1.00 86.75 1065 LYS A O 1
ATOM 8195 N N . VAL A 1 1066 ? 24.925 8.600 -7.658 1.00 90.62 1066 VAL A N 1
ATOM 8196 C CA . VAL A 1 1066 ? 25.486 7.343 -7.116 1.00 90.62 1066 VAL A CA 1
ATOM 8197 C C . VAL A 1 1066 ? 26.913 7.486 -6.611 1.00 90.62 1066 VAL A C 1
ATOM 8199 O O . VAL A 1 1066 ? 27.369 6.648 -5.826 1.00 90.62 1066 VAL A O 1
ATOM 8202 N N . LEU A 1 1067 ? 27.638 8.528 -7.013 1.00 89.06 1067 LEU A N 1
ATOM 8203 C CA . LEU A 1 1067 ? 28.894 8.893 -6.369 1.00 89.06 1067 LEU A CA 1
ATOM 8204 C C . LEU A 1 1067 ? 28.619 9.332 -4.918 1.00 89.06 1067 LEU A C 1
ATOM 8206 O O . LEU A 1 1067 ? 27.531 9.791 -4.578 1.00 89.06 1067 LEU A O 1
ATOM 8210 N N . ASP A 1 1068 ? 29.576 9.091 -4.023 1.00 83.44 1068 ASP A N 1
ATOM 8211 C CA . ASP A 1 1068 ? 29.462 9.457 -2.600 1.00 83.44 1068 ASP A CA 1
ATOM 8212 C C . ASP A 1 1068 ? 29.767 10.949 -2.420 1.00 83.44 1068 ASP A C 1
ATOM 8214 O O . ASP A 1 1068 ? 30.780 11.326 -1.835 1.00 83.44 1068 ASP A O 1
ATOM 8218 N N . LEU A 1 1069 ? 28.932 11.791 -3.029 1.00 84.81 1069 LEU A N 1
ATOM 8219 C CA . LEU A 1 1069 ? 29.097 13.239 -3.065 1.00 84.81 1069 LEU A CA 1
ATOM 8220 C C . LEU A 1 1069 ? 28.143 13.911 -2.067 1.00 84.81 1069 LEU A C 1
ATOM 8222 O O . LEU A 1 1069 ? 27.032 13.416 -1.845 1.00 84.81 1069 LEU A O 1
ATOM 8226 N N . PRO A 1 1070 ? 28.565 15.019 -1.433 1.00 82.44 1070 PRO A N 1
ATOM 8227 C CA . PRO A 1 1070 ? 27.692 15.780 -0.552 1.00 82.44 1070 PRO A CA 1
ATOM 8228 C C . PRO A 1 1070 ? 26.549 16.412 -1.354 1.00 82.44 1070 PRO A C 1
ATOM 8230 O O . PRO A 1 1070 ? 26.777 16.979 -2.413 1.00 82.44 1070 PRO A O 1
ATOM 8233 N N . VAL A 1 1071 ? 25.324 16.324 -0.831 1.00 80.44 1071 VAL A N 1
ATOM 8234 C CA . VAL A 1 1071 ? 24.128 16.928 -1.454 1.00 80.44 1071 VAL A CA 1
ATOM 8235 C C . VAL A 1 1071 ? 24.043 18.428 -1.160 1.00 80.44 1071 VAL A C 1
ATOM 8237 O O . VAL A 1 1071 ? 23.574 19.200 -1.992 1.00 80.44 1071 VAL A O 1
ATOM 8240 N N . VAL A 1 1072 ? 24.495 18.828 0.030 1.00 82.00 1072 VAL A N 1
ATOM 8241 C CA . VAL A 1 1072 ? 24.534 20.218 0.490 1.00 82.00 1072 VAL A CA 1
ATOM 8242 C C . VAL A 1 1072 ? 25.954 20.610 0.882 1.00 82.00 1072 VAL A C 1
ATOM 8244 O O . VAL A 1 1072 ? 26.752 19.751 1.275 1.00 82.00 1072 VAL A O 1
ATOM 8247 N N . ASP A 1 1073 ? 26.272 21.894 0.758 1.00 82.75 1073 ASP A N 1
ATOM 8248 C CA . ASP A 1 1073 ? 27.546 22.454 1.196 1.00 82.75 1073 ASP A CA 1
ATOM 8249 C C . ASP A 1 1073 ? 27.577 22.720 2.714 1.00 82.75 1073 ASP A C 1
ATOM 8251 O O . ASP A 1 1073 ? 26.679 22.345 3.469 1.00 82.75 1073 ASP A O 1
ATOM 8255 N N . LYS A 1 1074 ? 28.666 23.337 3.182 1.00 82.94 1074 LYS A N 1
ATOM 8256 C CA . LYS A 1 1074 ? 28.870 23.682 4.598 1.00 82.94 1074 LYS A CA 1
ATOM 8257 C C . LYS A 1 1074 ? 27.884 24.739 5.122 1.00 82.94 1074 LYS A C 1
ATOM 8259 O O . LYS A 1 1074 ? 27.740 24.854 6.334 1.00 82.94 1074 LYS A O 1
ATOM 8264 N N . ASP A 1 1075 ? 27.259 25.491 4.220 1.00 78.44 1075 ASP A N 1
ATOM 8265 C CA . ASP A 1 1075 ? 26.312 26.568 4.496 1.00 78.44 1075 ASP A CA 1
ATOM 8266 C C . ASP A 1 1075 ? 24.862 26.079 4.253 1.00 78.44 1075 ASP A C 1
ATOM 8268 O O . ASP A 1 1075 ? 23.937 26.879 4.146 1.00 78.44 1075 ASP A O 1
ATOM 8272 N N . ASN A 1 1076 ? 24.660 24.752 4.175 1.00 73.56 1076 ASN A N 1
ATOM 8273 C CA . ASN A 1 1076 ? 23.389 24.071 3.909 1.00 73.56 1076 ASN A CA 1
ATOM 8274 C C . ASN A 1 1076 ? 22.726 24.450 2.571 1.00 73.56 1076 ASN A C 1
ATOM 8276 O O . ASN A 1 1076 ? 21.513 24.313 2.423 1.00 73.56 1076 ASN A O 1
ATOM 8280 N N . LYS A 1 1077 ? 23.494 24.869 1.560 1.00 79.38 1077 LYS A N 1
ATOM 8281 C CA . LYS A 1 1077 ? 22.967 25.130 0.211 1.00 79.38 1077 LYS A CA 1
ATOM 8282 C C . LYS A 1 1077 ? 23.097 23.901 -0.683 1.00 79.38 1077 LYS A C 1
ATOM 8284 O O . LYS A 1 1077 ? 24.057 23.141 -0.568 1.00 79.38 1077 LYS A O 1
ATOM 8289 N N . LEU A 1 1078 ? 22.124 23.688 -1.574 1.00 79.31 1078 LEU A N 1
ATOM 8290 C CA . LEU A 1 1078 ? 22.126 22.564 -2.516 1.00 79.31 1078 LEU A CA 1
ATOM 8291 C C . LEU A 1 1078 ? 23.314 22.675 -3.486 1.00 79.31 1078 LEU A C 1
ATOM 8293 O O . LEU A 1 1078 ? 23.529 23.724 -4.090 1.00 79.31 1078 LEU A O 1
ATOM 8297 N N . ILE A 1 1079 ? 24.061 21.586 -3.671 1.00 82.19 1079 ILE A N 1
ATOM 8298 C CA . ILE A 1 1079 ? 25.155 21.537 -4.645 1.00 82.19 1079 ILE A CA 1
ATOM 8299 C C . ILE A 1 1079 ? 24.613 21.013 -5.976 1.00 82.19 1079 ILE A C 1
ATOM 8301 O O . ILE A 1 1079 ? 24.247 19.847 -6.102 1.00 82.19 1079 ILE A O 1
ATOM 8305 N N . GLU A 1 1080 ? 24.573 21.873 -6.991 1.00 73.44 1080 GLU A N 1
ATOM 8306 C CA . GLU A 1 1080 ? 24.019 21.513 -8.304 1.00 73.44 1080 GLU A CA 1
ATOM 8307 C C . GLU A 1 1080 ? 25.032 20.842 -9.239 1.00 73.44 1080 GLU A C 1
ATOM 8309 O O . GLU A 1 1080 ? 24.655 20.064 -10.118 1.00 73.44 1080 GLU A O 1
ATOM 8314 N N . LYS A 1 1081 ? 26.325 21.149 -9.079 1.00 82.06 1081 LYS A N 1
ATOM 8315 C CA . LYS A 1 1081 ? 27.390 20.691 -9.979 1.00 82.06 1081 LYS A CA 1
ATOM 8316 C C . LYS A 1 1081 ? 28.588 20.175 -9.194 1.00 82.06 1081 LYS A C 1
ATOM 8318 O O . LYS A 1 1081 ? 29.106 20.854 -8.313 1.00 82.06 1081 LYS A O 1
ATOM 8323 N N . HIS A 1 1082 ? 29.059 18.997 -9.589 1.00 86.19 1082 HIS A N 1
ATOM 8324 C CA . HIS A 1 1082 ? 30.247 18.354 -9.038 1.00 86.19 1082 HIS A CA 1
ATOM 8325 C C . HIS A 1 1082 ? 31.271 18.125 -10.158 1.00 86.19 1082 HIS A C 1
ATOM 8327 O O . HIS A 1 1082 ? 30.999 17.313 -11.050 1.00 86.19 1082 HIS A O 1
ATOM 8333 N N . PRO A 1 1083 ? 32.437 18.798 -10.141 1.00 89.06 1083 PRO A N 1
ATOM 8334 C CA . PRO A 1 1083 ? 33.492 18.590 -11.136 1.00 89.06 1083 PRO A CA 1
ATOM 8335 C C . PRO A 1 1083 ? 33.920 17.120 -11.272 1.00 89.06 1083 PRO A C 1
ATOM 8337 O O . PRO A 1 1083 ? 34.215 16.649 -12.368 1.00 89.06 1083 PRO A O 1
ATOM 8340 N N . GLU A 1 1084 ? 33.873 16.354 -10.181 1.00 90.56 1084 GLU A N 1
ATOM 8341 C CA . GLU A 1 1084 ? 34.214 14.930 -10.151 1.00 90.56 1084 GLU A CA 1
ATOM 8342 C C . GLU A 1 1084 ? 33.311 14.083 -11.062 1.00 90.56 1084 GLU A C 1
ATOM 8344 O O . GLU A 1 1084 ? 33.755 13.071 -11.608 1.00 90.56 1084 GLU A O 1
ATOM 8349 N N . VAL A 1 1085 ? 32.053 14.497 -11.253 1.00 92.12 1085 VAL A N 1
ATOM 8350 C CA . VAL A 1 1085 ? 31.094 13.831 -12.149 1.00 92.12 1085 VAL A CA 1
ATOM 8351 C C . VAL A 1 1085 ? 31.493 14.040 -13.606 1.00 92.12 1085 VAL A C 1
ATOM 8353 O O . VAL A 1 1085 ? 31.458 13.092 -14.394 1.00 92.12 1085 VAL A O 1
ATOM 8356 N N . GLU A 1 1086 ? 31.888 15.262 -13.969 1.00 90.94 1086 GLU A N 1
ATOM 8357 C CA . GLU A 1 1086 ? 32.351 15.589 -15.322 1.00 90.94 1086 GLU A CA 1
ATOM 8358 C C . GLU A 1 1086 ? 33.622 14.804 -15.659 1.00 90.94 1086 GLU A C 1
ATOM 8360 O O . GLU A 1 1086 ? 33.721 14.187 -16.723 1.00 90.94 1086 GLU A O 1
ATOM 8365 N N . GLU A 1 1087 ? 34.570 14.747 -14.722 1.00 93.75 1087 GLU A N 1
ATOM 8366 C CA . GLU A 1 1087 ? 35.800 13.982 -14.900 1.00 93.75 1087 GLU A CA 1
ATOM 8367 C C . GLU A 1 1087 ? 35.553 12.471 -15.010 1.00 93.75 1087 GLU A C 1
ATOM 8369 O O . GLU A 1 1087 ? 36.140 11.819 -15.876 1.00 93.75 1087 GLU A O 1
ATOM 8374 N N . ALA A 1 1088 ? 34.690 11.901 -14.161 1.00 94.62 1088 ALA A N 1
ATOM 8375 C CA . ALA A 1 1088 ? 34.338 10.481 -14.216 1.00 94.62 1088 ALA A CA 1
ATOM 8376 C C . ALA A 1 1088 ? 33.642 10.120 -15.536 1.00 94.62 1088 ALA A C 1
ATOM 8378 O O . ALA A 1 1088 ? 33.972 9.110 -16.161 1.00 94.62 1088 ALA A O 1
ATOM 8379 N N . THR A 1 1089 ? 32.731 10.981 -15.997 1.00 94.62 1089 THR A N 1
ATOM 8380 C CA . THR A 1 1089 ? 32.059 10.840 -17.297 1.00 94.62 1089 THR A CA 1
ATOM 8381 C C . THR A 1 1089 ? 33.089 10.798 -18.420 1.00 94.62 1089 THR A C 1
ATOM 8383 O O . THR A 1 1089 ? 33.101 9.853 -19.207 1.00 94.62 1089 THR A O 1
ATOM 8386 N N . LYS A 1 1090 ? 34.018 11.761 -18.440 1.00 94.06 1090 LYS A N 1
ATOM 8387 C CA . LYS A 1 1090 ? 35.081 11.821 -19.446 1.00 94.06 1090 LYS A CA 1
ATOM 8388 C C . LYS A 1 1090 ? 35.963 10.569 -19.437 1.00 94.06 1090 LYS A C 1
ATOM 8390 O O . LYS A 1 1090 ? 36.233 10.014 -20.495 1.00 94.06 1090 LYS A O 1
ATOM 8395 N N . ARG A 1 1091 ? 36.371 10.076 -18.260 1.00 96.44 1091 ARG A N 1
ATOM 8396 C CA . ARG A 1 1091 ? 37.180 8.847 -18.151 1.00 96.44 1091 ARG A CA 1
ATOM 8397 C C . ARG A 1 1091 ? 36.462 7.620 -18.718 1.00 96.44 1091 ARG A C 1
ATOM 8399 O O . ARG A 1 1091 ? 37.108 6.783 -19.345 1.00 96.44 1091 ARG A O 1
ATOM 8406 N N . ILE A 1 1092 ? 35.148 7.506 -18.519 1.00 96.69 1092 ILE A N 1
ATOM 8407 C CA . ILE A 1 1092 ? 34.347 6.420 -19.103 1.00 96.69 1092 ILE A CA 1
ATOM 8408 C C . ILE A 1 1092 ? 34.271 6.568 -20.627 1.00 96.69 1092 ILE A C 1
ATOM 8410 O O . ILE A 1 1092 ? 34.499 5.591 -21.340 1.00 96.69 1092 ILE A O 1
ATOM 8414 N N . GLU A 1 1093 ? 34.002 7.771 -21.138 1.00 95.38 1093 GLU A N 1
ATOM 8415 C CA . GLU A 1 1093 ? 33.966 8.039 -22.582 1.00 95.38 1093 GLU A CA 1
ATOM 8416 C C . GLU A 1 1093 ? 35.311 7.732 -23.258 1.00 95.38 1093 GLU A C 1
ATOM 8418 O O . GLU A 1 1093 ? 35.333 7.064 -24.292 1.00 95.38 1093 GLU A O 1
ATOM 8423 N N . ASP A 1 1094 ? 36.429 8.135 -22.649 1.00 96.31 1094 ASP A N 1
ATOM 8424 C CA . ASP A 1 1094 ? 37.781 7.871 -23.155 1.00 96.31 1094 ASP A CA 1
ATOM 8425 C C . ASP A 1 1094 ? 38.059 6.357 -23.264 1.00 96.31 1094 ASP A C 1
ATOM 8427 O O . ASP A 1 1094 ? 38.626 5.894 -24.259 1.00 96.31 1094 ASP A O 1
ATOM 8431 N N . VAL A 1 1095 ? 37.608 5.556 -22.285 1.00 97.31 1095 VAL A N 1
ATOM 8432 C CA . VAL A 1 1095 ? 37.700 4.084 -22.348 1.00 97.31 1095 VAL A CA 1
ATOM 8433 C C . VAL A 1 1095 ? 36.852 3.521 -23.488 1.00 97.31 1095 VAL A C 1
ATOM 8435 O O . VAL A 1 1095 ? 37.308 2.622 -24.197 1.00 97.31 1095 VAL A O 1
ATOM 8438 N N . MET A 1 1096 ? 35.641 4.044 -23.695 1.00 97.38 1096 MET A N 1
ATOM 8439 C CA . MET A 1 1096 ? 34.764 3.593 -24.780 1.00 97.38 1096 MET A CA 1
ATOM 8440 C C . MET A 1 1096 ? 35.351 3.908 -26.157 1.00 97.38 1096 MET A C 1
ATOM 8442 O O . MET A 1 1096 ? 35.369 3.038 -27.033 1.00 97.38 1096 MET A O 1
ATOM 8446 N N . ILE A 1 1097 ? 35.919 5.105 -26.327 1.00 96.12 1097 ILE A N 1
ATOM 8447 C CA . ILE A 1 1097 ? 36.612 5.507 -27.555 1.00 96.12 1097 ILE A CA 1
ATOM 8448 C C . ILE A 1 1097 ? 37.782 4.557 -27.835 1.00 96.12 1097 ILE A C 1
ATOM 8450 O O . ILE A 1 1097 ? 37.936 4.091 -28.965 1.00 96.12 1097 ILE A O 1
ATOM 8454 N N . ALA A 1 1098 ? 38.561 4.201 -26.808 1.00 96.31 1098 ALA A N 1
ATOM 8455 C CA . ALA A 1 1098 ? 39.699 3.293 -26.945 1.00 96.31 1098 ALA A CA 1
ATOM 8456 C C . ALA A 1 1098 ? 39.310 1.876 -27.413 1.00 96.31 1098 ALA A C 1
ATOM 8458 O O . ALA A 1 1098 ? 40.122 1.201 -28.046 1.00 96.31 1098 ALA A O 1
ATOM 8459 N N . VAL A 1 1099 ? 38.079 1.424 -27.144 1.00 96.19 1099 VAL A N 1
ATOM 8460 C CA . VAL A 1 1099 ? 37.574 0.117 -27.607 1.00 96.19 1099 VAL A CA 1
ATOM 8461 C C . VAL A 1 1099 ? 36.749 0.184 -28.894 1.00 96.19 1099 VAL A C 1
ATOM 8463 O O . VAL A 1 1099 ? 36.228 -0.846 -29.318 1.00 96.19 1099 VAL A O 1
ATOM 8466 N N . GLY A 1 1100 ? 36.677 1.353 -29.542 1.00 94.31 1100 GLY A N 1
ATOM 8467 C CA . GLY A 1 1100 ? 36.014 1.538 -30.836 1.00 94.31 1100 GLY A CA 1
ATOM 8468 C C . GLY A 1 1100 ? 34.562 2.021 -30.766 1.00 94.31 1100 GLY A C 1
ATOM 8469 O O . GLY A 1 1100 ? 33.882 2.021 -31.791 1.00 94.31 1100 GLY A O 1
ATOM 8470 N N . TYR A 1 1101 ? 34.083 2.464 -29.600 1.00 95.69 1101 TYR A N 1
ATOM 8471 C CA . TYR A 1 1101 ? 32.756 3.061 -29.436 1.00 95.69 1101 TYR A CA 1
ATOM 8472 C C . TYR A 1 1101 ? 32.882 4.559 -29.142 1.00 95.69 1101 TYR A C 1
ATOM 8474 O O . TYR A 1 1101 ? 33.165 4.957 -28.015 1.00 95.69 1101 TYR A O 1
ATOM 8482 N N . ASN A 1 1102 ? 32.659 5.412 -30.143 1.00 93.50 1102 ASN A N 1
ATOM 8483 C CA . ASN A 1 1102 ? 32.611 6.860 -29.940 1.00 93.50 1102 ASN A CA 1
ATOM 8484 C C . ASN A 1 1102 ? 31.166 7.293 -29.635 1.00 93.50 1102 ASN A C 1
ATOM 8486 O O . ASN A 1 1102 ? 30.344 7.229 -30.543 1.00 93.50 1102 ASN A O 1
ATOM 8490 N N . PRO A 1 1103 ? 30.829 7.792 -28.432 1.00 90.56 1103 PRO A N 1
ATOM 8491 C CA . PRO A 1 1103 ? 29.456 8.198 -28.107 1.00 90.56 1103 PRO A CA 1
ATOM 8492 C C . PRO A 1 1103 ? 28.871 9.258 -29.056 1.00 90.56 1103 PRO A C 1
ATOM 8494 O O . PRO A 1 1103 ? 27.670 9.274 -29.298 1.00 90.56 1103 PRO A O 1
ATOM 8497 N N . LYS A 1 1104 ? 29.716 10.111 -29.654 1.00 88.75 1104 LYS A N 1
ATOM 8498 C CA . LYS A 1 1104 ? 29.305 11.150 -30.620 1.00 88.75 1104 LYS A CA 1
ATOM 8499 C C . LYS A 1 1104 ? 29.095 10.621 -32.037 1.00 88.75 1104 LYS A C 1
ATOM 8501 O O . LYS A 1 1104 ? 28.538 11.314 -32.884 1.00 88.75 1104 LYS A O 1
ATOM 8506 N N . SER A 1 1105 ? 29.595 9.429 -32.330 1.00 88.75 1105 SER A N 1
ATOM 8507 C CA . SER A 1 1105 ? 29.456 8.755 -33.623 1.00 88.75 1105 SER A CA 1
ATOM 8508 C C . SER A 1 1105 ? 29.533 7.245 -33.384 1.00 88.75 1105 SER A C 1
ATOM 8510 O O . SER A 1 1105 ? 30.560 6.630 -33.689 1.00 88.75 1105 SER A O 1
ATOM 8512 N N . PRO A 1 1106 ? 28.504 6.663 -32.738 1.00 89.88 1106 PRO A N 1
ATOM 8513 C CA . PRO A 1 1106 ? 28.564 5.285 -32.282 1.00 89.88 1106 PRO A CA 1
ATOM 8514 C C . PRO A 1 1106 ? 28.575 4.317 -33.473 1.00 89.88 1106 PRO A C 1
ATOM 8516 O O . PRO A 1 1106 ? 28.010 4.623 -34.527 1.00 89.88 1106 PRO A O 1
ATOM 8519 N N . PRO A 1 1107 ? 29.214 3.141 -33.337 1.00 89.12 1107 PRO A N 1
ATOM 8520 C CA . PRO A 1 1107 ? 29.127 2.091 -34.343 1.00 89.12 1107 PRO A CA 1
ATOM 8521 C C . PRO A 1 1107 ? 27.675 1.623 -34.511 1.00 89.12 1107 PRO A C 1
ATOM 8523 O O . PRO A 1 1107 ? 26.879 1.692 -33.577 1.00 89.12 1107 PRO A O 1
ATOM 8526 N N . ALA A 1 1108 ? 27.350 1.084 -35.689 1.00 85.31 1108 ALA A N 1
ATOM 8527 C CA . ALA A 1 1108 ? 25.992 0.636 -36.012 1.00 85.31 1108 ALA A CA 1
ATOM 8528 C C . ALA A 1 1108 ? 25.455 -0.446 -35.056 1.00 85.31 1108 ALA A C 1
ATOM 8530 O O . ALA A 1 1108 ? 24.252 -0.501 -34.817 1.00 85.31 1108 ALA A O 1
ATOM 8531 N N . GLN A 1 1109 ? 26.331 -1.301 -34.511 1.00 89.50 1109 GLN A N 1
ATOM 8532 C CA . GLN A 1 1109 ? 25.964 -2.294 -33.502 1.00 89.50 1109 GLN A CA 1
ATOM 8533 C C . GLN A 1 1109 ? 27.003 -2.373 -32.369 1.00 89.50 1109 GLN A C 1
ATOM 8535 O O . GLN A 1 1109 ? 28.209 -2.430 -32.635 1.00 89.50 1109 GLN A O 1
ATOM 8540 N N . PRO A 1 1110 ? 26.562 -2.390 -31.099 1.00 94.88 1110 PRO A N 1
ATOM 8541 C CA . PRO A 1 1110 ? 27.428 -2.603 -29.945 1.00 94.88 1110 PRO A CA 1
ATOM 8542 C C . PRO A 1 1110 ? 27.815 -4.086 -29.798 1.00 94.88 1110 PRO A C 1
ATOM 8544 O O . PRO A 1 1110 ? 27.056 -4.978 -30.178 1.00 94.88 1110 PRO A O 1
ATOM 8547 N N . THR A 1 1111 ? 28.988 -4.354 -29.216 1.00 96.94 1111 THR A N 1
ATOM 8548 C CA . THR A 1 1111 ? 29.579 -5.700 -29.136 1.00 96.94 1111 THR A CA 1
ATOM 8549 C C . THR A 1 1111 ? 29.908 -6.111 -27.701 1.00 96.94 1111 THR A C 1
ATOM 8551 O O . THR A 1 1111 ? 29.985 -5.270 -26.799 1.00 96.94 1111 THR A O 1
ATOM 8554 N N . VAL A 1 1112 ? 30.181 -7.403 -27.485 1.00 96.44 1112 VAL A N 1
ATOM 8555 C CA . VAL A 1 1112 ? 30.635 -7.952 -26.190 1.00 96.44 1112 VAL A CA 1
ATOM 8556 C C . VAL A 1 1112 ? 31.855 -7.200 -25.632 1.00 96.44 1112 VAL A C 1
ATOM 8558 O O . VAL A 1 1112 ? 31.953 -6.977 -24.423 1.00 96.44 1112 VAL A O 1
ATOM 8561 N N . ARG A 1 1113 ? 32.779 -6.751 -26.489 1.00 96.44 1113 ARG A N 1
ATOM 8562 C CA . ARG A 1 1113 ? 33.928 -5.922 -26.093 1.00 96.44 1113 ARG A CA 1
ATOM 8563 C C . ARG A 1 1113 ? 33.493 -4.581 -25.508 1.00 96.44 1113 ARG A C 1
ATOM 8565 O O . ARG A 1 1113 ? 34.043 -4.171 -24.487 1.00 96.44 1113 ARG A O 1
ATOM 8572 N N . HIS A 1 1114 ? 32.516 -3.917 -26.129 1.00 96.94 1114 HIS A N 1
ATOM 8573 C CA . HIS A 1 1114 ? 32.026 -2.613 -25.680 1.00 96.94 1114 HIS A CA 1
ATOM 8574 C C . HIS A 1 1114 ? 31.384 -2.703 -24.291 1.00 96.94 1114 HIS A C 1
ATOM 8576 O O . HIS A 1 1114 ? 31.735 -1.915 -23.416 1.00 96.94 1114 HIS A O 1
ATOM 8582 N N . ILE A 1 1115 ? 30.507 -3.686 -24.042 1.00 96.75 1115 ILE A N 1
ATOM 8583 C CA . ILE A 1 1115 ? 29.857 -3.807 -22.724 1.00 96.75 1115 ILE A CA 1
ATOM 8584 C C . ILE A 1 1115 ? 30.843 -4.204 -21.622 1.00 96.75 1115 ILE A C 1
ATOM 8586 O O . ILE A 1 1115 ? 30.781 -3.643 -20.530 1.00 96.75 1115 ILE A O 1
ATOM 8590 N N . LYS A 1 1116 ? 31.809 -5.094 -21.901 1.00 96.06 1116 LYS A N 1
ATOM 8591 C CA . LYS A 1 1116 ? 32.867 -5.442 -20.934 1.00 96.06 1116 LYS A CA 1
ATOM 8592 C C . LYS A 1 1116 ? 33.688 -4.210 -20.540 1.00 96.06 1116 LYS A C 1
ATOM 8594 O O . LYS A 1 1116 ? 33.918 -3.997 -19.351 1.00 96.06 1116 LYS A O 1
ATOM 8599 N N . ALA A 1 1117 ? 34.077 -3.383 -21.513 1.00 96.88 1117 ALA A N 1
ATOM 8600 C CA . ALA A 1 1117 ? 34.821 -2.150 -21.263 1.00 96.88 1117 ALA A CA 1
ATOM 8601 C C . ALA A 1 1117 ? 33.999 -1.124 -20.468 1.00 96.88 1117 ALA A C 1
ATOM 8603 O O . ALA A 1 1117 ? 34.495 -0.587 -19.476 1.00 96.88 1117 ALA A O 1
ATOM 8604 N N . PHE A 1 1118 ? 32.734 -0.910 -20.849 1.00 97.38 1118 PHE A N 1
ATOM 8605 C CA . PHE A 1 1118 ? 31.843 0.017 -20.154 1.00 97.38 1118 PHE A CA 1
ATOM 8606 C C . PHE A 1 1118 ? 31.622 -0.401 -18.699 1.00 97.38 1118 PHE A C 1
ATOM 8608 O O . PHE A 1 1118 ? 31.861 0.386 -17.785 1.00 97.38 1118 PHE A O 1
ATOM 8615 N N . VAL A 1 1119 ? 31.219 -1.656 -18.466 1.00 96.25 1119 VAL A N 1
ATOM 8616 C CA . VAL A 1 1119 ? 30.959 -2.185 -17.119 1.00 96.25 1119 VAL A CA 1
ATOM 8617 C C . VAL A 1 1119 ? 32.214 -2.110 -16.256 1.00 96.25 1119 VAL A C 1
ATOM 8619 O O . VAL A 1 1119 ? 32.119 -1.740 -15.087 1.00 96.25 1119 VAL A O 1
ATOM 8622 N N . GLN A 1 1120 ? 33.395 -2.399 -16.811 1.00 95.50 1120 GLN A N 1
ATOM 8623 C CA . GLN A 1 1120 ? 34.659 -2.296 -16.084 1.00 95.50 1120 GLN A CA 1
ATOM 8624 C C . GLN A 1 1120 ? 35.005 -0.844 -15.717 1.00 95.50 1120 GLN A C 1
ATOM 8626 O O . GLN A 1 1120 ? 35.356 -0.586 -14.564 1.00 95.50 1120 GLN A O 1
ATOM 8631 N N . ALA A 1 1121 ? 34.894 0.096 -16.663 1.00 96.62 1121 ALA A N 1
ATOM 8632 C CA . ALA A 1 1121 ? 35.154 1.516 -16.420 1.00 96.62 1121 ALA A CA 1
ATOM 8633 C C . ALA A 1 1121 ? 34.178 2.086 -15.384 1.00 96.62 1121 ALA A C 1
ATOM 8635 O O . ALA A 1 1121 ? 34.600 2.647 -14.375 1.00 96.62 1121 ALA A O 1
ATOM 8636 N N . PHE A 1 1122 ? 32.883 1.841 -15.575 1.00 95.88 1122 PHE A N 1
ATOM 8637 C CA . PHE A 1 1122 ? 31.830 2.287 -14.671 1.00 95.88 1122 PHE A CA 1
ATOM 8638 C C . PHE A 1 1122 ? 31.994 1.685 -13.264 1.00 95.88 1122 PHE A C 1
ATOM 8640 O O . PHE A 1 1122 ? 31.971 2.405 -12.268 1.00 95.88 1122 PHE A O 1
ATOM 8647 N N . SER A 1 1123 ? 32.263 0.377 -13.156 1.00 94.75 1123 SER A N 1
ATOM 8648 C CA . SER A 1 1123 ? 32.521 -0.285 -11.865 1.00 94.75 1123 SER A CA 1
ATOM 8649 C C . SER A 1 1123 ? 33.733 0.294 -11.134 1.00 94.75 1123 SER A C 1
ATOM 8651 O O . SER A 1 1123 ? 33.723 0.374 -9.903 1.00 94.75 1123 SER A O 1
ATOM 8653 N N . LYS A 1 1124 ? 34.778 0.682 -11.877 1.00 95.25 1124 LYS A N 1
ATOM 8654 C CA . LYS A 1 1124 ? 35.990 1.291 -11.322 1.00 95.25 1124 LYS A CA 1
ATOM 8655 C C . LYS A 1 1124 ? 35.712 2.685 -10.763 1.00 95.25 1124 LYS A C 1
ATOM 8657 O O . LYS A 1 1124 ? 36.138 2.950 -9.644 1.00 95.25 1124 LYS A O 1
ATOM 8662 N N . GLU A 1 1125 ? 34.987 3.528 -11.500 1.00 95.00 1125 GLU A N 1
ATOM 8663 C CA . GLU A 1 1125 ? 34.591 4.866 -11.030 1.00 95.00 1125 GLU A CA 1
ATOM 8664 C C . GLU A 1 1125 ? 33.724 4.783 -9.770 1.00 95.00 1125 GLU A C 1
ATOM 8666 O O . GLU A 1 1125 ? 33.907 5.544 -8.823 1.00 95.00 1125 GLU A O 1
ATOM 8671 N N . LEU A 1 1126 ? 32.807 3.813 -9.717 1.00 93.62 1126 LEU A N 1
ATOM 8672 C CA . LEU A 1 1126 ? 31.931 3.666 -8.564 1.00 93.62 1126 LEU A CA 1
ATOM 8673 C C . LEU A 1 1126 ? 32.622 3.076 -7.331 1.00 93.62 1126 LEU A C 1
ATOM 8675 O O . LEU A 1 1126 ? 32.276 3.464 -6.215 1.00 93.62 1126 LEU A O 1
ATOM 8679 N N . ASN A 1 1127 ? 33.534 2.111 -7.506 1.00 93.62 1127 ASN A N 1
ATOM 8680 C CA . ASN A 1 1127 ? 34.140 1.320 -6.426 1.00 93.62 1127 ASN A CA 1
ATOM 8681 C C . ASN A 1 1127 ? 33.097 0.785 -5.409 1.00 93.62 1127 ASN A C 1
ATOM 8683 O O . ASN A 1 1127 ? 33.279 0.872 -4.191 1.00 93.62 1127 ASN A O 1
ATOM 8687 N N . MET A 1 1128 ? 31.974 0.250 -5.916 1.00 94.00 1128 MET A N 1
ATOM 8688 C CA . MET A 1 1128 ? 30.812 -0.141 -5.095 1.00 94.00 1128 MET A CA 1
ATOM 8689 C C . MET A 1 1128 ? 31.166 -1.106 -3.967 1.00 94.00 1128 MET A C 1
ATOM 8691 O O . MET A 1 1128 ? 30.778 -0.864 -2.830 1.00 94.00 1128 MET A O 1
ATOM 8695 N N . GLN A 1 1129 ? 31.951 -2.150 -4.247 1.00 92.69 1129 GLN A N 1
ATOM 8696 C CA . GLN A 1 1129 ? 32.312 -3.143 -3.232 1.00 92.69 1129 GLN A CA 1
ATOM 8697 C C . GLN A 1 1129 ? 33.085 -2.520 -2.060 1.00 92.69 1129 GLN A C 1
ATOM 8699 O O . GLN A 1 1129 ? 32.796 -2.812 -0.904 1.00 92.69 1129 GLN A O 1
ATOM 8704 N N . GLY A 1 1130 ? 34.055 -1.642 -2.345 1.00 94.12 1130 GLY A N 1
ATOM 8705 C CA . GLY A 1 1130 ? 34.847 -0.980 -1.308 1.00 94.12 1130 GLY A CA 1
ATOM 8706 C C . GLY A 1 1130 ? 34.008 -0.026 -0.458 1.00 94.12 1130 GLY A C 1
ATOM 8707 O O . GLY A 1 1130 ? 34.105 -0.045 0.769 1.00 94.12 1130 GLY A O 1
ATOM 8708 N N . ARG A 1 1131 ? 33.142 0.767 -1.103 1.00 94.31 1131 ARG A N 1
ATOM 8709 C CA . ARG A 1 1131 ? 32.217 1.685 -0.419 1.00 94.31 1131 ARG A CA 1
ATOM 8710 C C . ARG A 1 1131 ? 31.221 0.937 0.460 1.00 94.31 1131 ARG A C 1
ATOM 8712 O O . ARG A 1 1131 ? 31.019 1.323 1.606 1.00 94.31 1131 ARG A O 1
ATOM 8719 N N . LEU A 1 1132 ? 30.651 -0.150 -0.052 1.00 94.44 1132 LEU A N 1
ATOM 8720 C CA . LEU A 1 1132 ? 29.687 -0.965 0.674 1.00 94.44 1132 LEU A CA 1
ATOM 8721 C C . LEU A 1 1132 ? 30.333 -1.665 1.875 1.00 94.44 1132 LEU A C 1
ATOM 8723 O O . LEU A 1 1132 ? 29.803 -1.574 2.974 1.00 94.44 1132 LEU A O 1
ATOM 8727 N N . ASN A 1 1133 ? 31.520 -2.262 1.712 1.00 94.94 1133 ASN A N 1
ATOM 8728 C CA . ASN A 1 1133 ? 32.258 -2.881 2.820 1.00 94.94 1133 ASN A CA 1
ATOM 8729 C C . ASN A 1 1133 ? 32.603 -1.871 3.927 1.00 94.94 1133 ASN A C 1
ATOM 8731 O O . ASN A 1 1133 ? 32.460 -2.181 5.109 1.00 94.94 1133 ASN A O 1
ATOM 8735 N N . LYS A 1 1134 ? 33.036 -0.657 3.553 1.00 95.12 1134 LYS A N 1
ATOM 8736 C CA . LYS A 1 1134 ? 33.288 0.428 4.513 1.00 95.12 1134 LYS A CA 1
ATOM 8737 C C . LYS A 1 1134 ? 32.013 0.782 5.280 1.00 95.12 1134 LYS A C 1
ATOM 8739 O O . LYS A 1 1134 ? 32.034 0.850 6.505 1.00 95.12 1134 LYS A O 1
ATOM 8744 N N . MET A 1 1135 ? 30.909 0.963 4.560 1.00 94.50 1135 MET A N 1
ATOM 8745 C CA . MET A 1 1135 ? 29.630 1.329 5.154 1.00 94.50 1135 MET A CA 1
ATOM 8746 C C . MET A 1 1135 ? 29.070 0.232 6.071 1.00 94.50 1135 MET A C 1
ATOM 8748 O O . MET A 1 1135 ? 28.570 0.542 7.147 1.00 94.50 1135 MET A O 1
ATOM 8752 N N . ILE A 1 1136 ? 29.193 -1.044 5.695 1.00 96.25 1136 ILE A N 1
ATOM 8753 C CA . ILE A 1 1136 ? 28.813 -2.187 6.540 1.00 96.25 1136 ILE A CA 1
ATOM 8754 C C . ILE A 1 1136 ? 29.604 -2.164 7.853 1.00 96.25 1136 ILE A C 1
ATOM 8756 O O . ILE A 1 1136 ? 29.019 -2.276 8.924 1.00 96.25 1136 ILE A O 1
ATOM 8760 N N . ALA A 1 1137 ? 30.924 -1.957 7.797 1.00 96.19 1137 ALA A N 1
ATOM 8761 C CA . ALA A 1 1137 ? 31.751 -1.903 9.002 1.00 96.19 1137 ALA A CA 1
ATOM 8762 C C . ALA A 1 1137 ? 31.354 -0.746 9.940 1.00 96.19 1137 ALA A C 1
ATOM 8764 O O . ALA A 1 1137 ? 31.290 -0.926 11.155 1.00 96.19 1137 ALA A O 1
ATOM 8765 N N . GLU A 1 1138 ? 31.073 0.434 9.380 1.00 94.44 1138 GLU A N 1
ATOM 8766 C CA . GLU A 1 1138 ? 30.620 1.600 10.146 1.00 94.44 1138 GLU A CA 1
ATOM 8767 C C . GLU A 1 1138 ? 29.236 1.368 10.766 1.00 94.44 1138 GLU A C 1
ATOM 8769 O O . GLU A 1 1138 ? 29.064 1.569 11.966 1.00 94.44 1138 GLU A O 1
ATOM 8774 N N . THR A 1 1139 ? 28.272 0.901 9.970 1.00 94.38 1139 THR A N 1
ATOM 8775 C CA . THR A 1 1139 ? 26.891 0.668 10.422 1.00 94.38 1139 THR A CA 1
ATOM 8776 C C . THR A 1 1139 ? 26.796 -0.457 11.447 1.00 94.38 1139 THR A C 1
ATOM 8778 O O . THR A 1 1139 ? 26.100 -0.282 12.437 1.00 94.38 1139 THR A O 1
ATOM 8781 N N . ASN A 1 1140 ? 27.538 -1.560 11.303 1.00 95.19 1140 ASN A N 1
ATOM 8782 C CA . ASN A 1 1140 ? 27.528 -2.647 12.290 1.00 95.19 1140 ASN A CA 1
ATOM 8783 C C . ASN A 1 1140 ? 28.054 -2.187 13.658 1.00 95.19 1140 ASN A C 1
ATOM 8785 O O . ASN A 1 1140 ? 27.409 -2.431 14.675 1.00 95.19 1140 ASN A O 1
ATOM 8789 N N . ARG A 1 1141 ? 29.162 -1.435 13.687 1.00 95.44 1141 ARG A N 1
ATOM 8790 C CA . ARG A 1 1141 ? 29.678 -0.843 14.932 1.00 95.44 1141 ARG A CA 1
ATOM 8791 C C . ARG A 1 1141 ? 28.652 0.087 15.585 1.00 95.44 1141 ARG A C 1
ATOM 8793 O O . ARG A 1 1141 ? 28.483 0.073 16.803 1.00 95.44 1141 ARG A O 1
ATOM 8800 N N . ASP A 1 1142 ? 27.990 0.915 14.785 1.00 94.50 1142 ASP A N 1
ATOM 8801 C CA . ASP A 1 1142 ? 27.037 1.899 15.293 1.00 94.50 1142 ASP A CA 1
ATOM 8802 C C . ASP A 1 1142 ? 25.730 1.212 15.760 1.00 94.50 1142 ASP A C 1
ATOM 8804 O O . ASP A 1 1142 ? 25.163 1.596 16.785 1.00 94.50 1142 ASP A O 1
ATOM 8808 N N . LYS A 1 1143 ? 25.301 0.131 15.089 1.00 94.38 1143 LYS A N 1
ATOM 8809 C CA . LYS A 1 1143 ? 24.205 -0.750 15.530 1.00 94.38 1143 LYS A CA 1
ATOM 8810 C C . LYS A 1 1143 ? 24.507 -1.414 16.869 1.00 94.38 1143 LYS A C 1
ATOM 8812 O O . LYS A 1 1143 ? 23.628 -1.433 17.724 1.00 94.38 1143 LYS A O 1
ATOM 8817 N N . ASP A 1 1144 ? 25.728 -1.903 17.084 1.00 94.88 1144 ASP A N 1
ATOM 8818 C CA . ASP A 1 1144 ? 26.126 -2.496 18.368 1.00 94.88 1144 ASP A CA 1
ATOM 8819 C C . ASP A 1 1144 ? 26.042 -1.475 19.515 1.00 94.88 1144 ASP A C 1
ATOM 8821 O O . ASP A 1 1144 ? 25.543 -1.781 20.605 1.00 94.88 1144 ASP A O 1
ATOM 8825 N N . ALA A 1 1145 ? 26.471 -0.234 19.263 1.00 95.69 1145 ALA A N 1
ATOM 8826 C CA . ALA A 1 1145 ? 26.368 0.855 20.232 1.00 95.69 1145 ALA A CA 1
ATOM 8827 C C . ALA A 1 1145 ? 24.905 1.232 20.521 1.00 95.69 1145 ALA A C 1
ATOM 8829 O O . ALA A 1 1145 ? 24.523 1.395 21.681 1.00 95.69 1145 ALA A O 1
ATOM 8830 N N . LEU A 1 1146 ? 24.076 1.333 19.478 1.00 95.12 1146 LEU A N 1
ATOM 8831 C CA . LEU A 1 1146 ? 22.644 1.596 19.607 1.00 95.12 1146 LEU A CA 1
ATOM 8832 C C . LEU A 1 1146 ? 21.936 0.484 20.389 1.00 95.12 1146 LEU A C 1
ATOM 8834 O O . LEU A 1 1146 ? 21.186 0.773 21.318 1.00 95.12 1146 LEU A O 1
ATOM 8838 N N . LYS A 1 1147 ? 22.215 -0.780 20.064 1.00 93.94 1147 LYS A N 1
ATOM 8839 C CA . LYS A 1 1147 ? 21.676 -1.943 20.772 1.00 93.94 1147 LYS A CA 1
ATOM 8840 C C . LYS A 1 1147 ? 22.041 -1.920 22.255 1.00 93.94 1147 LYS A C 1
ATOM 8842 O O . LYS A 1 1147 ? 21.160 -2.101 23.087 1.00 93.94 1147 LYS A O 1
ATOM 8847 N N . SER A 1 1148 ? 23.299 -1.625 22.582 1.00 94.06 1148 SER A N 1
ATOM 8848 C CA . SER A 1 1148 ? 23.759 -1.517 23.974 1.00 94.06 1148 SER A CA 1
ATOM 8849 C C . SER A 1 1148 ? 23.003 -0.431 24.751 1.00 94.06 1148 SER A C 1
ATOM 8851 O O . SER A 1 1148 ? 22.649 -0.631 25.911 1.00 94.06 1148 SER A O 1
ATOM 8853 N N . GLU A 1 1149 ? 22.719 0.715 24.123 1.00 93.62 1149 GLU A N 1
ATOM 8854 C CA . GLU A 1 1149 ? 21.940 1.788 24.754 1.00 93.62 1149 GLU A CA 1
ATOM 8855 C C . GLU A 1 1149 ? 20.463 1.401 24.936 1.00 93.62 1149 GLU A C 1
ATOM 8857 O O . GLU A 1 1149 ? 19.881 1.689 25.980 1.00 93.62 1149 GLU A O 1
ATOM 8862 N N . ILE A 1 1150 ? 19.862 0.700 23.968 1.00 92.25 1150 ILE A N 1
ATOM 8863 C CA . ILE A 1 1150 ? 18.497 0.161 24.095 1.00 92.25 1150 ILE A CA 1
ATOM 8864 C C . ILE A 1 1150 ? 18.426 -0.845 25.248 1.00 92.25 1150 ILE A C 1
ATOM 8866 O O . ILE A 1 1150 ? 17.554 -0.736 26.108 1.00 92.25 1150 ILE A O 1
ATOM 8870 N N . GLU A 1 1151 ? 19.358 -1.799 25.301 1.00 91.12 1151 GLU A N 1
ATOM 8871 C CA . GLU A 1 1151 ? 19.429 -2.810 26.361 1.00 91.12 1151 GLU A CA 1
ATOM 8872 C C . GLU A 1 1151 ? 19.595 -2.170 27.741 1.00 91.12 1151 GLU A C 1
ATOM 8874 O O . GLU A 1 1151 ? 18.933 -2.586 28.692 1.00 91.12 1151 GLU A O 1
ATOM 8879 N N . LYS A 1 1152 ? 20.404 -1.110 27.840 1.00 90.50 1152 LYS A N 1
ATOM 8880 C CA . LYS A 1 1152 ? 20.557 -0.317 29.063 1.00 90.50 1152 LYS A CA 1
ATOM 8881 C C . LYS A 1 1152 ? 19.249 0.367 29.481 1.00 90.50 1152 LYS A C 1
ATOM 8883 O O . LYS A 1 1152 ? 18.854 0.289 30.642 1.00 90.50 1152 LYS A O 1
ATOM 8888 N N . GLN A 1 1153 ? 18.540 1.004 28.547 1.00 87.62 1153 GLN A N 1
ATOM 8889 C CA . GLN A 1 1153 ? 17.245 1.637 28.834 1.00 87.62 1153 GLN A CA 1
ATOM 8890 C C . GLN A 1 1153 ? 16.184 0.630 29.305 1.00 87.62 1153 GLN A C 1
ATOM 8892 O O . GLN A 1 1153 ? 15.380 0.948 30.189 1.00 87.62 1153 GLN A O 1
ATOM 8897 N N . ILE A 1 1154 ? 16.218 -0.588 28.757 1.00 84.56 1154 ILE A N 1
ATOM 8898 C CA . ILE A 1 1154 ? 15.370 -1.703 29.187 1.00 84.56 1154 ILE A CA 1
ATOM 8899 C C . ILE A 1 1154 ? 15.775 -2.179 30.590 1.00 84.56 1154 ILE A C 1
ATOM 8901 O O . ILE A 1 1154 ? 14.908 -2.332 31.453 1.00 84.56 1154 ILE A O 1
ATOM 8905 N N . SER A 1 1155 ? 17.072 -2.388 30.852 1.00 84.31 1155 SER A N 1
ATOM 8906 C CA . SER A 1 1155 ? 17.562 -2.906 32.138 1.00 84.31 1155 SER A CA 1
ATOM 8907 C C . SER A 1 1155 ? 17.331 -1.954 33.303 1.00 84.31 1155 SER A C 1
ATOM 8909 O O . SER A 1 1155 ? 17.051 -2.403 34.414 1.00 84.31 1155 SER A O 1
ATOM 8911 N N . ASP A 1 1156 ? 17.392 -0.647 33.050 1.00 81.19 1156 ASP A N 1
ATOM 8912 C CA . ASP A 1 1156 ? 17.150 0.379 34.065 1.00 81.19 1156 ASP A CA 1
ATOM 8913 C C . ASP A 1 1156 ? 15.660 0.467 34.464 1.00 81.19 1156 ASP A C 1
ATOM 8915 O O . ASP A 1 1156 ? 15.276 1.311 35.273 1.00 81.19 1156 ASP A O 1
ATOM 8919 N N . GLY A 1 1157 ? 14.798 -0.395 33.900 1.00 67.19 1157 GLY A N 1
ATOM 8920 C CA . GLY A 1 1157 ? 13.353 -0.406 34.138 1.00 67.19 1157 GLY A CA 1
ATOM 8921 C C . GLY A 1 1157 ? 12.648 0.828 33.575 1.00 67.19 1157 GLY A C 1
ATOM 8922 O O . GLY A 1 1157 ? 11.487 1.081 33.903 1.00 67.19 1157 GLY A O 1
ATOM 8923 N N . ASN A 1 1158 ? 13.356 1.601 32.748 1.00 55.53 1158 ASN A N 1
ATOM 8924 C CA . ASN A 1 1158 ? 12.915 2.902 32.288 1.00 55.53 1158 ASN A CA 1
ATOM 8925 C C . ASN A 1 1158 ? 12.046 2.783 31.030 1.00 55.53 1158 ASN A C 1
ATOM 8927 O O . ASN A 1 1158 ? 11.000 3.425 30.988 1.00 55.53 1158 ASN A O 1
ATOM 8931 N N . PHE A 1 1159 ? 12.412 1.952 30.037 1.00 67.69 1159 PHE A N 1
ATOM 8932 C CA . PHE A 1 1159 ? 11.736 1.934 28.728 1.00 67.69 1159 PHE A CA 1
ATOM 8933 C C . PHE A 1 1159 ? 11.757 0.564 28.033 1.00 67.69 1159 PHE A C 1
ATOM 8935 O O . PHE A 1 1159 ? 12.806 -0.054 27.917 1.00 67.69 1159 PHE A O 1
ATOM 8942 N N . GLY A 1 1160 ? 10.621 0.124 27.481 1.00 71.94 1160 GLY A N 1
ATOM 8943 C CA . GLY A 1 1160 ? 10.593 -0.864 26.389 1.00 71.94 1160 GLY A CA 1
ATOM 8944 C C . GLY A 1 1160 ? 10.556 -0.172 25.021 1.00 71.94 1160 GLY A C 1
ATOM 8945 O O . GLY A 1 1160 ? 10.170 0.998 24.939 1.00 71.94 1160 GLY A O 1
ATOM 8946 N N . VAL A 1 1161 ? 10.908 -0.873 23.939 1.00 86.38 1161 VAL A N 1
ATOM 8947 C CA . VAL A 1 1161 ? 10.682 -0.356 22.576 1.00 86.38 1161 VAL A CA 1
ATOM 8948 C C . VAL A 1 1161 ? 9.175 -0.268 22.325 1.00 86.38 1161 VAL A C 1
ATOM 8950 O O . VAL A 1 1161 ? 8.428 -1.202 22.603 1.00 86.38 1161 VAL A O 1
ATOM 8953 N N . SER A 1 1162 ? 8.711 0.886 21.849 1.00 86.75 1162 SER A N 1
ATOM 8954 C CA . SER A 1 1162 ? 7.293 1.168 21.581 1.00 86.75 1162 SER A CA 1
ATOM 8955 C C . SER A 1 1162 ? 7.145 1.783 20.195 1.00 86.75 1162 SER A C 1
ATOM 8957 O O . SER A 1 1162 ? 6.619 2.883 20.050 1.00 86.75 1162 SER A O 1
ATOM 8959 N N . GLN A 1 1163 ? 7.705 1.111 19.194 1.00 90.00 1163 GLN A N 1
ATOM 8960 C CA . GLN A 1 1163 ? 7.666 1.517 17.795 1.00 90.00 1163 GLN A CA 1
ATOM 8961 C C . GLN A 1 1163 ? 6.263 1.347 17.200 1.00 90.00 1163 GLN A C 1
ATOM 8963 O O . GLN A 1 1163 ? 5.774 2.261 16.542 1.00 90.00 1163 GLN A O 1
ATOM 8968 N N . TYR A 1 1164 ? 5.619 0.217 17.492 1.00 91.44 1164 TYR A N 1
ATOM 8969 C CA . TYR A 1 1164 ? 4.213 -0.057 17.201 1.00 91.44 1164 TYR A CA 1
ATOM 8970 C C . TYR A 1 1164 ? 3.429 0.172 18.487 1.00 91.44 1164 TYR A C 1
ATOM 8972 O O . TYR A 1 1164 ? 3.608 -0.590 19.441 1.00 91.44 1164 TYR A O 1
ATOM 8980 N N . TYR A 1 1165 ? 2.640 1.243 18.575 1.00 85.69 1165 TYR A N 1
ATOM 8981 C CA . TYR A 1 1165 ? 2.058 1.635 19.865 1.00 85.69 1165 TYR A CA 1
ATOM 8982 C C . TYR A 1 1165 ? 0.683 2.289 19.763 1.00 85.69 1165 TYR A C 1
ATOM 8984 O O . TYR A 1 1165 ? -0.230 1.887 20.486 1.00 85.69 1165 TYR A O 1
ATOM 8992 N N . ASP A 1 1166 ? 0.538 3.275 18.887 1.00 78.38 1166 ASP A N 1
ATOM 8993 C CA . ASP A 1 1166 ? -0.687 4.034 18.659 1.00 78.38 1166 ASP A CA 1
ATOM 8994 C C . ASP A 1 1166 ? -1.011 4.171 17.165 1.00 78.38 1166 ASP A C 1
ATOM 8996 O O . ASP A 1 1166 ? -0.296 3.624 16.326 1.00 78.38 1166 ASP A O 1
ATOM 9000 N N . HIS A 1 1167 ? -2.162 4.781 16.873 1.00 63.31 1167 HIS A N 1
ATOM 9001 C CA . HIS A 1 1167 ? -2.707 5.020 15.534 1.00 63.31 1167 HIS A CA 1
ATOM 9002 C C . HIS A 1 1167 ? -2.594 6.499 15.173 1.00 63.31 1167 HIS A C 1
ATOM 9004 O O . HIS A 1 1167 ? -2.888 7.328 16.067 1.00 63.31 1167 HIS A O 1
#

Sequence (1167 aa):
MAVIRGAPSTTQKAVEKLQESMVTAAPEVDPNMVQQKGEAPVSPISGSIFDRIAAQPVVETSQDNIEQQAEQVGEQVQRAVAEGSPVAPELAAIATAELESNPKRLNQKQLERAEAKKNIVKPLNERTEEDSGQWFFNAVVAEDAASDVTSGPMSDGGLVARARNLSNQVSEKNIGFGG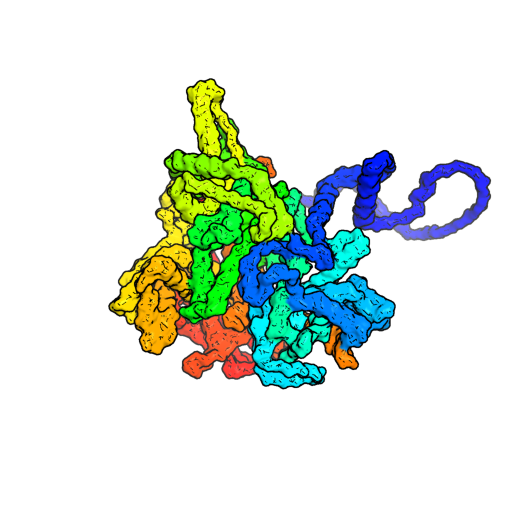LTSAAKDNVALNTLNALGAYDAESQMPSRDFLQTMSVVTEDTISQLAFSEPTSLDINPGETAINNDGEVQNITEEEIAQSTPFSKAKANRDLGTRISREFQRLRNKAEDRPTDEYQDISADEAIALGDMAKELYWAANKTVDGKNFLVRQKANDGQVYFTLTKHGSDMLKQGAARRKRMFPGKQIKAQKTPGVPLTGEAKKQTRRVSSKGGALTGTQELDEAMRNLNKVANVVDPRRLKILYLTALPVLLGQASPDSLYASLNHVGQDKLNKFLAKASAKTGSPTEKETKNATQEYNDLINDLAQDLRGIALERKGANYLTYYVQAFNTRIAPQQSTLDPTTSKTARFVTRNAKPSLVDSKTGTGRRIERNLRQMYAMHLVEGAGSKLPKERNQMLVIASPKLAKWGVSLREALNSIPDSKIEEISQAIEDGVSVNDPNFPQVPQLPSDLDPELLETIKKQGEDGQAYIDGLIDFANYYETVQNAYTNKKAGRSDGNYQFPSFFNAYMDGKTNGLASNGMQMGSMSVARRTGVLRSQNTSAIDNNEDIRDELANLLLASLDDGFDGHTGEVGEYLHSIATELFSIRALNKATTMTFGYGKELNSFKRDIREYLDLMEQEKIAEGSNYNEIALAVEILTPDNPDGRQILVEILHAKYVPSLVQVLDKRALQSRNVMRGAAMLHALSNELFTIESPTGTSLNLGGSATTGYIEGDAYKVWSDGKYNQRKVGRFGDELTAAAPRLMDDVSVPGERAYGGSVPAPVQSLDAATVIRTASGKSWSRLEAASGGAPYLHTIYDAFKVDAMGYDVVLEEVNQNWLDLNMQWSYLEKTSDALNNLRTKFAERYSGRDPNDALTANEWSMAGYLLEQTKVEGKSISSNLMNKLSKVLDLPVVDKDNKLIEKHPEVEEATKRIEDVMIAVGYNPKSPPAQPTVRHIKAFVQAFSKELNMQGRLNKMIAETNRDKDALKSEIEKQISDGNFGVSQYYDH

Radius of gyration: 35.45 Å; chains: 1; bounding box: 103×129×101 Å